Protein AF-A0A7V9BKT0-F1 (afdb_monomer)

Sequence (850 aa):
YTNSPLAPFADWQAIRGKRCLLVIHGILSSVEGMLTRLPKASLERWCTAYEGRVLGFNHHSITMSPEENARFFLSSIKAALPNDSLDIDIVCHSRGGIVARTLVERGAELLPELNCRFGKVFFVATPNQGSALGNAEHLVDMVDVFTNFLTNFPDGPVLYSVEVLLGIVKLLALTAGSHLTGVESMATNGYISTVLNAGRAPNPAAYAAAASNYTPAPGTDNAYLLWRFADTVLDRVFRDGGQPVANDLVVPSDGVWQANGHPSFPIRDPLLFTGKDGVWHSGFFARAETTQAIERHLGVPSEPLVVSPETVAVPPIRPRRLRGGGGAPVMAEKSGGDTVQREPEITFHEQVLEGETWPLEVELRESASAAALQLLFAPGAEELTLSAEISAPGFQVVGQRHVALVVNRVRRPETEKAVFTLTALHPGPQPATQEIIVTFWQDNSALGTVTHRTVVVPKDYAKDAPWGGQSKTHTLRISPRRRESPDVVVYLRKLGGRDEAYDLSIRSVVEAAEYEDQPFGTFALDGSNMATYFSQAIDPIFRAFPSGQMSDAEFDAELAKWNGRLLSDLQDLGARLWLMLPAAFRSEYLRLMNLPNPPRSICIHSEEMIFPWELVQPSGTVDGSYRRLPALGVSHILGRWKVGLEARPQPQAISAPRVAILNPRYTEDELPWSEDERTAIQKMLPGVEVITPVTRSSINQLLARADLHLVHFTGHGDWDDTVNADLSALRLEGGDSIKAIGFASSRLGAEGRPILCLNACTIGRVSQVIGRPGGFAANCLESGWSGVIAPYWPVYDPKAYEFSLQLYEKLRFGRSIGEALQEIRREHQEDPTALSYSYFGDPFARLLFA

Structure (mmCIF, N/CA/C/O backbone):
data_AF-A0A7V9BKT0-F1
#
_entry.id   AF-A0A7V9BKT0-F1
#
loop_
_atom_site.group_PDB
_atom_site.id
_atom_site.type_symbol
_atom_site.label_atom_id
_atom_site.label_alt_id
_atom_site.label_comp_id
_atom_site.label_asym_id
_atom_site.label_entity_id
_atom_site.label_seq_id
_atom_site.pdbx_PDB_ins_code
_atom_site.Cartn_x
_atom_site.Cartn_y
_atom_site.Cartn_z
_atom_site.occupancy
_atom_site.B_iso_or_equiv
_atom_site.auth_seq_id
_atom_site.auth_comp_id
_atom_site.auth_asym_id
_atom_site.auth_atom_id
_atom_site.pdbx_PDB_model_num
ATOM 1 N N . TYR A 1 1 ? 17.382 3.859 24.798 1.00 51.28 1 TYR A N 1
ATOM 2 C CA . TYR A 1 1 ? 17.936 5.075 25.435 1.00 51.28 1 TYR A CA 1
ATOM 3 C C . TYR A 1 1 ? 17.208 5.350 26.742 1.00 51.28 1 TYR A C 1
ATOM 5 O O . TYR A 1 1 ? 16.066 4.928 26.865 1.00 51.28 1 TYR A O 1
ATOM 13 N N . THR A 1 2 ? 17.840 6.018 27.712 1.00 48.34 2 THR A N 1
ATOM 14 C CA . THR A 1 2 ? 17.191 6.444 28.974 1.00 48.34 2 THR A CA 1
ATOM 15 C C . THR A 1 2 ? 16.422 7.761 28.839 1.00 48.34 2 THR A C 1
ATOM 17 O O . THR A 1 2 ? 15.459 7.975 29.564 1.00 48.34 2 THR A O 1
ATOM 20 N N . ASN A 1 3 ? 16.813 8.609 27.884 1.00 52.75 3 ASN A N 1
ATOM 21 C CA . ASN A 1 3 ? 16.136 9.847 27.496 1.00 52.75 3 ASN A CA 1
ATOM 22 C C . ASN A 1 3 ? 15.868 9.845 25.979 1.00 52.75 3 ASN A C 1
ATOM 24 O O . ASN A 1 3 ? 16.467 9.058 25.246 1.00 52.75 3 ASN A O 1
ATOM 28 N N . SER A 1 4 ? 14.986 10.732 25.506 1.00 45.81 4 SER A N 1
ATOM 29 C CA . SER A 1 4 ? 14.749 10.940 24.067 1.00 45.81 4 SER A CA 1
ATOM 30 C C . SER A 1 4 ? 15.999 11.509 23.370 1.00 45.81 4 SER A C 1
ATOM 32 O O . SER A 1 4 ? 16.628 12.402 23.940 1.00 45.81 4 SER A O 1
ATOM 34 N N . PRO A 1 5 ? 16.339 11.089 22.134 1.00 46.41 5 PRO A N 1
ATOM 35 C CA . PRO A 1 5 ? 17.482 11.620 21.377 1.00 46.41 5 PRO A CA 1
ATOM 36 C C . PRO A 1 5 ? 17.332 13.094 20.945 1.00 46.41 5 PRO A C 1
ATOM 38 O O . PRO A 1 5 ? 18.286 13.674 20.426 1.00 46.41 5 PRO A O 1
ATOM 41 N N . LEU A 1 6 ? 16.157 13.699 21.169 1.00 46.50 6 LEU A N 1
ATOM 42 C CA . LEU A 1 6 ? 15.884 15.132 20.991 1.00 46.50 6 LEU A CA 1
ATOM 43 C C . LEU A 1 6 ? 15.886 15.926 22.314 1.00 46.50 6 LEU A C 1
ATOM 45 O O . LEU A 1 6 ? 15.729 17.146 22.294 1.00 46.50 6 LEU A O 1
ATOM 49 N N . ALA A 1 7 ? 16.036 15.265 23.466 1.00 59.41 7 ALA A N 1
ATOM 50 C CA . ALA A 1 7 ? 16.138 15.934 24.760 1.00 59.41 7 ALA A CA 1
ATOM 51 C C . ALA A 1 7 ? 17.601 16.346 25.030 1.00 59.41 7 ALA A C 1
ATOM 53 O O . ALA A 1 7 ? 18.482 15.484 24.975 1.00 59.41 7 ALA A O 1
ATOM 54 N N . PRO A 1 8 ? 17.893 17.622 25.354 1.00 66.81 8 PRO A N 1
ATOM 55 C CA . PRO A 1 8 ? 19.246 18.041 25.711 1.00 66.81 8 PRO A CA 1
ATOM 56 C C . PRO A 1 8 ? 19.782 17.263 26.918 1.00 66.81 8 PRO A C 1
ATOM 58 O O . PRO A 1 8 ? 19.106 17.145 27.942 1.00 66.81 8 PRO A O 1
ATOM 61 N N . PHE A 1 9 ? 21.016 16.765 26.824 1.00 76.12 9 PHE A N 1
ATOM 62 C CA . PHE A 1 9 ? 21.679 16.137 27.963 1.00 76.12 9 PHE A CA 1
ATOM 63 C C . PHE A 1 9 ? 21.995 17.197 29.028 1.00 76.12 9 PHE A C 1
ATOM 65 O O . PHE A 1 9 ? 22.759 18.131 28.785 1.00 76.12 9 PHE A O 1
ATOM 72 N N . ALA A 1 10 ? 21.370 17.061 30.200 1.00 73.56 10 ALA A N 1
ATOM 73 C CA . ALA A 1 10 ? 21.481 18.010 31.308 1.00 73.56 10 ALA A CA 1
ATOM 74 C C . ALA A 1 10 ? 22.209 17.439 32.539 1.00 73.56 10 ALA A C 1
ATOM 76 O O . ALA A 1 10 ? 22.714 18.208 33.355 1.00 73.56 10 ALA A O 1
ATOM 77 N N . ASP A 1 11 ? 22.301 16.111 32.677 1.00 79.94 11 ASP A N 1
ATOM 78 C CA . ASP A 1 11 ? 22.891 15.450 33.851 1.00 79.94 11 ASP A CA 1
ATOM 79 C C . ASP A 1 11 ? 24.417 15.284 33.737 1.00 79.94 11 ASP A C 1
ATOM 81 O O . ASP A 1 11 ? 24.991 14.197 33.822 1.00 79.94 11 ASP A O 1
ATOM 85 N N . TRP A 1 12 ? 25.098 16.409 33.534 1.00 84.25 12 TRP A N 1
ATOM 86 C CA . TRP A 1 12 ? 26.558 16.466 33.495 1.00 84.25 12 TRP A CA 1
ATOM 87 C C . TRP A 1 12 ? 27.197 16.091 34.843 1.00 84.25 12 TRP A C 1
ATOM 89 O O . TRP A 1 12 ? 28.345 15.655 34.883 1.00 84.25 12 TRP A O 1
ATOM 99 N N . GLN A 1 13 ? 26.458 16.209 35.952 1.00 81.25 13 GLN A N 1
ATOM 100 C CA . GLN A 1 13 ? 26.954 15.847 37.281 1.00 81.25 13 GLN A CA 1
ATOM 101 C C . GLN A 1 13 ? 27.071 14.322 37.460 1.00 81.25 13 GLN A C 1
ATOM 103 O O . GLN A 1 13 ? 28.041 13.876 38.070 1.00 81.25 13 GLN A O 1
ATOM 108 N N . ALA A 1 14 ? 26.183 13.508 36.873 1.00 79.88 14 ALA A N 1
ATOM 109 C CA . ALA A 1 14 ? 26.288 12.043 36.936 1.00 79.88 14 ALA A CA 1
ATOM 110 C C . ALA A 1 14 ? 27.531 11.455 36.231 1.00 79.88 14 ALA A C 1
ATOM 112 O O . ALA A 1 14 ? 27.947 10.338 36.549 1.00 79.88 14 ALA A O 1
ATOM 113 N N . ILE A 1 15 ? 28.149 12.190 35.295 1.00 82.88 15 ILE A N 1
ATOM 114 C CA . ILE A 1 15 ? 29.366 11.753 34.581 1.00 82.88 15 ILE A CA 1
ATOM 115 C C . ILE A 1 15 ? 30.667 12.368 35.128 1.00 82.88 15 ILE A C 1
ATOM 117 O O . ILE A 1 15 ? 31.753 12.000 34.681 1.00 82.88 15 ILE A O 1
ATOM 121 N N . ARG A 1 16 ? 30.565 13.291 36.094 1.00 79.62 16 ARG A N 1
ATOM 122 C CA . ARG A 1 16 ? 31.665 14.089 36.655 1.00 79.62 16 ARG A CA 1
ATOM 123 C C . ARG A 1 16 ? 32.861 13.240 37.105 1.00 79.62 16 ARG A C 1
ATOM 125 O O . ARG A 1 16 ? 32.707 12.308 37.892 1.00 79.62 16 ARG A O 1
ATOM 132 N N . GLY A 1 17 ? 34.066 13.626 36.676 1.00 70.19 17 GLY A N 1
ATOM 133 C CA . GLY A 1 17 ? 35.327 13.066 37.178 1.00 70.19 17 GLY A CA 1
ATOM 134 C C . GLY A 1 17 ? 35.544 11.580 36.873 1.00 70.19 17 GLY A C 1
ATOM 135 O O . GLY A 1 17 ? 36.333 10.930 37.558 1.00 70.19 17 GLY A O 1
ATOM 136 N N . LYS A 1 18 ? 34.835 11.023 35.884 1.00 73.00 18 LYS A N 1
ATOM 137 C CA . LYS A 1 18 ? 34.934 9.615 35.487 1.00 73.00 18 LYS A CA 1
ATOM 138 C C . LYS A 1 18 ? 35.110 9.462 33.976 1.00 73.00 18 LYS A C 1
ATOM 140 O O . LYS A 1 18 ? 34.678 10.305 33.196 1.00 73.00 18 LYS A O 1
ATOM 145 N N . ARG A 1 19 ? 35.685 8.324 33.577 1.00 90.25 19 ARG A N 1
ATOM 146 C CA . ARG A 1 19 ? 35.824 7.902 32.177 1.00 90.25 19 ARG A CA 1
ATOM 147 C C . ARG A 1 19 ? 34.452 7.644 31.540 1.00 90.25 19 ARG A C 1
ATOM 149 O O . ARG A 1 19 ? 33.673 6.858 32.091 1.00 90.25 19 ARG A O 1
ATOM 156 N N . CYS A 1 20 ? 34.174 8.261 30.396 1.00 93.25 20 CYS A N 1
ATOM 157 C CA . CYS A 1 20 ? 32.950 8.093 29.606 1.00 93.25 20 CYS A CA 1
ATOM 158 C C . CYS A 1 20 ? 33.254 7.728 28.139 1.00 93.25 20 CYS A C 1
ATOM 160 O O . CYS A 1 20 ? 34.388 7.855 27.673 1.00 93.25 20 CYS A O 1
ATOM 162 N N . LEU A 1 21 ? 32.236 7.241 27.427 1.00 94.75 21 LEU A N 1
ATOM 163 C CA . LEU A 1 21 ? 32.287 6.912 26.001 1.00 94.75 21 LEU A CA 1
ATOM 164 C C . LEU A 1 21 ? 31.427 7.905 25.216 1.00 94.75 21 LEU A C 1
ATOM 166 O O . LEU A 1 21 ? 30.280 8.143 25.584 1.00 94.75 21 LEU A O 1
ATOM 170 N N . LEU A 1 22 ? 31.954 8.447 24.124 1.00 95.12 22 LEU A N 1
ATOM 171 C CA . LEU A 1 22 ? 31.277 9.365 23.215 1.00 95.12 22 LEU A CA 1
ATOM 172 C C . LEU A 1 22 ? 31.048 8.691 21.858 1.00 95.12 22 LEU A C 1
ATOM 174 O O . LEU A 1 22 ? 31.985 8.200 21.232 1.00 95.12 22 LEU A O 1
ATOM 178 N N . VAL A 1 23 ? 29.803 8.692 21.388 1.00 93.94 23 VAL A N 1
ATOM 179 C CA . VAL A 1 23 ? 29.398 8.132 20.094 1.00 93.94 23 VAL A CA 1
ATOM 180 C C . VAL A 1 23 ? 29.059 9.274 19.135 1.00 93.94 23 VAL A C 1
ATOM 182 O O . VAL A 1 23 ? 28.178 10.085 19.434 1.00 93.94 23 VAL A O 1
ATOM 185 N N . ILE A 1 24 ? 29.753 9.345 17.992 1.00 94.38 24 ILE A N 1
ATOM 186 C CA . ILE A 1 24 ? 29.588 10.412 16.985 1.00 94.38 24 ILE A CA 1
ATOM 187 C C . ILE A 1 24 ? 29.266 9.812 15.608 1.00 94.38 24 ILE A C 1
ATOM 189 O O . ILE A 1 24 ? 30.078 9.094 15.022 1.00 94.38 24 ILE A O 1
ATOM 193 N N . HIS A 1 25 ? 28.085 10.137 15.083 1.00 90.06 25 HIS A N 1
ATOM 194 C CA . HIS A 1 25 ? 27.565 9.625 13.810 1.00 90.06 25 HIS A CA 1
ATOM 195 C C . HIS A 1 25 ? 28.182 10.291 12.566 1.00 90.06 25 HIS A C 1
ATOM 197 O O . HIS A 1 25 ? 28.836 11.331 12.655 1.00 90.06 25 HIS A O 1
ATOM 203 N N . GLY A 1 26 ? 27.926 9.706 11.391 1.00 85.50 26 GLY A N 1
ATOM 204 C CA . GLY A 1 26 ? 28.351 10.225 10.087 1.00 85.50 26 GLY A CA 1
ATOM 205 C C . GLY A 1 26 ? 27.576 11.450 9.585 1.00 85.50 26 GLY A C 1
ATOM 206 O O . GLY A 1 26 ? 26.733 12.019 10.285 1.00 85.50 26 GLY A O 1
ATOM 207 N N . ILE A 1 27 ? 27.848 11.862 8.344 1.00 77.12 27 ILE A N 1
ATOM 208 C CA . ILE A 1 27 ? 27.031 12.880 7.667 1.00 77.12 27 ILE A CA 1
ATOM 209 C C . ILE A 1 27 ? 25.630 12.323 7.366 1.00 77.12 27 ILE A C 1
ATOM 211 O O . ILE A 1 27 ? 25.481 11.113 7.217 1.00 77.12 27 ILE A O 1
ATOM 215 N N . LEU A 1 28 ? 24.609 13.190 7.312 1.00 66.88 28 LEU A N 1
ATOM 216 C CA . LEU A 1 28 ? 23.218 12.820 6.975 1.00 66.88 28 LEU A CA 1
ATOM 217 C C . LEU A 1 28 ? 22.601 11.740 7.897 1.00 66.88 28 LEU A C 1
ATOM 219 O O . LEU A 1 28 ? 21.644 11.071 7.528 1.00 66.88 28 LEU A O 1
ATOM 223 N N . SER A 1 29 ? 23.146 11.593 9.107 1.00 74.06 29 SER A N 1
ATOM 224 C CA . SER A 1 29 ? 22.887 10.487 10.035 1.00 74.06 29 SER A CA 1
ATOM 225 C C . SER A 1 29 ? 22.489 10.989 11.432 1.00 74.06 29 SER A C 1
ATOM 227 O O . SER A 1 29 ? 22.451 12.196 11.683 1.00 74.06 29 SER A O 1
ATOM 229 N N . SER A 1 30 ? 22.239 10.063 12.359 1.00 78.94 30 SER A N 1
ATOM 230 C CA . SER A 1 30 ? 22.043 10.320 13.791 1.00 78.94 30 SER A CA 1
ATOM 231 C C . SER A 1 30 ? 22.728 9.236 14.630 1.00 78.94 30 SER A C 1
ATOM 233 O O . SER A 1 30 ? 23.043 8.153 14.131 1.00 78.94 30 SER A O 1
ATOM 235 N N . VAL A 1 31 ? 22.940 9.489 15.927 1.00 79.12 31 VAL A N 1
ATOM 236 C CA . VAL A 1 31 ? 23.443 8.451 16.848 1.00 79.12 31 VAL A CA 1
ATOM 237 C C . VAL A 1 31 ? 22.473 7.270 16.934 1.00 79.12 31 VAL A C 1
ATOM 239 O O . VAL A 1 31 ? 22.909 6.135 17.087 1.00 79.12 31 VAL A O 1
ATOM 242 N N . GLU A 1 32 ? 21.170 7.508 16.779 1.00 73.12 32 GLU A N 1
ATOM 243 C CA . GLU A 1 32 ? 20.177 6.434 16.768 1.00 73.12 32 GLU A CA 1
ATOM 244 C C . GLU A 1 32 ? 20.337 5.531 15.538 1.00 73.12 32 GLU A C 1
ATOM 246 O O . GLU A 1 32 ? 20.462 4.316 15.692 1.00 73.12 32 GLU A O 1
ATOM 251 N N . GLY A 1 33 ? 20.458 6.106 14.336 1.00 67.12 33 GLY A N 1
ATOM 252 C CA . GLY A 1 33 ? 20.724 5.345 13.108 1.00 67.12 33 GLY A CA 1
ATOM 253 C C . GLY A 1 33 ? 22.046 4.567 13.156 1.00 67.12 33 GLY A C 1
ATOM 254 O O . GLY A 1 33 ? 22.083 3.390 12.801 1.00 67.12 33 GLY A O 1
ATOM 255 N N . MET A 1 34 ? 23.109 5.186 13.683 1.00 77.94 34 MET A N 1
ATOM 256 C CA . MET A 1 34 ? 24.416 4.546 13.890 1.00 77.94 34 MET A CA 1
ATOM 257 C C . MET A 1 34 ? 24.347 3.356 14.864 1.00 77.94 34 MET A C 1
ATOM 259 O O . MET A 1 34 ? 24.943 2.312 14.603 1.00 77.94 34 MET A O 1
ATOM 263 N N . LEU A 1 35 ? 23.627 3.494 15.984 1.00 73.69 35 LEU A N 1
ATOM 264 C CA . LEU A 1 35 ? 23.545 2.456 17.017 1.00 73.69 35 LEU A CA 1
ATOM 265 C C . LEU A 1 35 ? 22.531 1.346 16.697 1.00 73.69 35 LEU A C 1
ATOM 267 O O . LEU A 1 35 ? 22.685 0.242 17.210 1.00 73.69 35 LEU A O 1
ATOM 271 N N . THR A 1 36 ? 21.535 1.587 15.838 1.00 65.62 36 THR A N 1
ATOM 272 C CA . THR A 1 36 ? 20.512 0.578 15.474 1.00 65.62 36 THR A CA 1
ATOM 273 C C . THR A 1 36 ? 21.118 -0.654 14.783 1.00 65.62 36 THR A C 1
ATOM 275 O O . THR A 1 36 ? 20.556 -1.742 14.862 1.00 65.62 36 THR A O 1
ATOM 278 N N . ARG A 1 37 ? 22.287 -0.507 14.139 1.00 66.00 37 ARG A N 1
ATOM 279 C CA . ARG A 1 37 ? 23.022 -1.602 13.477 1.00 66.00 37 ARG A CA 1
ATOM 280 C C . ARG A 1 37 ? 23.980 -2.372 14.401 1.00 66.00 37 ARG A C 1
ATOM 282 O O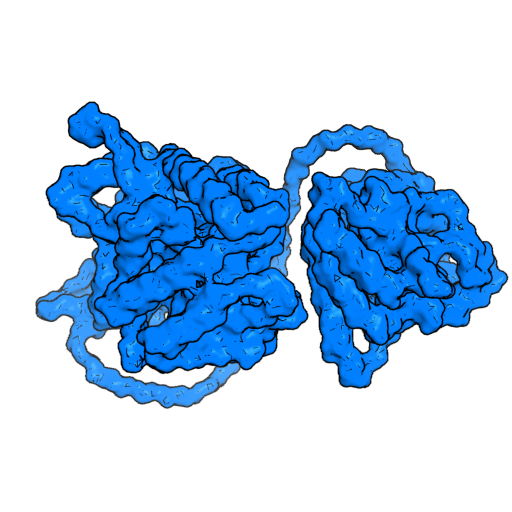 . ARG A 1 37 ? 24.510 -3.393 13.976 1.00 66.00 37 ARG A O 1
ATOM 289 N N . LEU A 1 38 ? 24.210 -1.922 15.640 1.00 74.69 38 LEU A N 1
ATOM 290 C CA . LEU A 1 38 ? 25.048 -2.641 16.610 1.00 74.69 38 LEU A CA 1
ATOM 291 C C . LEU A 1 38 ? 24.255 -3.752 17.320 1.00 74.69 38 LEU A C 1
ATOM 293 O O . LEU A 1 38 ? 23.134 -3.506 17.770 1.00 74.69 38 LEU A O 1
ATOM 297 N N . PRO A 1 39 ? 24.839 -4.946 17.541 1.00 79.56 39 PRO A N 1
ATOM 298 C CA . PRO A 1 39 ? 24.204 -5.973 18.359 1.00 79.56 39 PRO A CA 1
ATOM 299 C C . PRO A 1 39 ? 23.932 -5.458 19.780 1.00 79.56 39 PRO A C 1
ATOM 301 O O . PRO A 1 39 ? 24.843 -4.984 20.462 1.00 79.56 39 PRO A O 1
ATOM 304 N N . LYS A 1 40 ? 22.684 -5.590 20.250 1.00 77.38 40 LYS A N 1
ATOM 305 C CA . LYS A 1 40 ? 22.212 -5.065 21.549 1.00 77.38 40 LYS A CA 1
ATOM 306 C C . LYS A 1 40 ? 23.124 -5.445 22.722 1.00 77.38 40 LYS A C 1
ATOM 308 O O . LYS A 1 40 ? 23.492 -4.579 23.510 1.00 77.38 40 LYS A O 1
ATOM 313 N N . ALA A 1 41 ? 23.553 -6.708 22.777 1.00 80.50 41 ALA A N 1
ATOM 314 C CA . ALA A 1 41 ? 24.457 -7.224 23.805 1.00 80.50 41 ALA A CA 1
ATOM 315 C C . ALA A 1 41 ? 25.815 -6.493 23.847 1.00 80.50 41 ALA A C 1
ATOM 317 O O . ALA A 1 41 ? 26.427 -6.383 24.904 1.00 80.50 41 ALA A O 1
ATOM 318 N N . SER A 1 42 ? 26.292 -5.972 22.715 1.00 83.62 42 SER A N 1
ATOM 319 C CA . SER A 1 42 ? 27.535 -5.199 22.630 1.00 83.62 42 SER A CA 1
ATOM 320 C C . SER A 1 42 ? 27.352 -3.795 23.197 1.00 83.62 42 SER A C 1
ATOM 322 O O . SER A 1 42 ? 28.155 -3.359 24.017 1.00 83.62 42 SER A O 1
ATOM 324 N N . LEU A 1 43 ? 26.248 -3.120 22.857 1.00 84.31 43 LEU A N 1
ATOM 325 C CA . LEU A 1 43 ? 25.899 -1.835 23.469 1.00 84.31 43 LEU A CA 1
ATOM 326 C C . LEU A 1 43 ? 25.660 -1.979 24.983 1.00 84.31 43 LEU A C 1
ATOM 328 O O . LEU A 1 43 ? 26.082 -1.119 25.752 1.00 84.31 43 LEU A O 1
ATOM 332 N N . GLU A 1 44 ? 25.065 -3.089 25.427 1.00 85.62 44 GLU A N 1
ATOM 333 C CA . GLU A 1 44 ? 24.935 -3.433 26.848 1.00 85.62 44 GLU A CA 1
ATOM 334 C C . GLU A 1 44 ? 26.311 -3.609 27.514 1.00 85.62 44 GLU A C 1
ATOM 336 O O . GLU A 1 44 ? 26.556 -2.974 28.539 1.00 85.62 44 GLU A O 1
ATOM 341 N N . ARG A 1 45 ? 27.257 -4.351 26.908 1.00 87.88 45 ARG A N 1
ATOM 342 C CA . ARG A 1 45 ? 28.645 -4.456 27.410 1.00 87.88 45 ARG A CA 1
ATOM 343 C C . ARG A 1 45 ? 29.360 -3.103 27.465 1.00 87.88 45 ARG A C 1
ATOM 345 O O . ARG A 1 45 ? 30.071 -2.843 28.436 1.00 87.88 45 ARG A O 1
ATOM 352 N N . TRP A 1 46 ? 29.161 -2.224 26.480 1.00 90.62 46 TRP A N 1
ATOM 353 C CA . TRP A 1 46 ? 29.728 -0.868 26.492 1.00 90.62 46 TRP A CA 1
ATOM 354 C C . TRP A 1 46 ? 29.121 -0.041 27.633 1.00 90.62 46 TRP A C 1
ATOM 356 O O . TRP A 1 46 ? 29.852 0.566 28.414 1.00 90.62 46 TRP A O 1
ATOM 366 N N . CYS A 1 47 ? 27.797 -0.077 27.807 1.00 88.31 47 CYS A N 1
ATOM 367 C CA . CYS A 1 47 ? 27.135 0.549 28.947 1.00 88.31 47 CYS A CA 1
ATOM 368 C C . CYS A 1 47 ? 27.649 -0.003 30.286 1.00 88.31 47 CYS A C 1
ATOM 370 O O . CYS A 1 47 ? 27.923 0.789 31.182 1.00 88.31 47 CYS A O 1
ATOM 372 N N . THR A 1 48 ? 27.859 -1.313 30.439 1.00 88.88 48 THR A N 1
ATOM 373 C CA . THR A 1 48 ? 28.444 -1.890 31.662 1.00 88.88 48 THR A CA 1
ATOM 374 C C . THR A 1 48 ? 29.880 -1.411 31.895 1.00 88.88 48 THR A C 1
ATOM 376 O O . THR A 1 48 ? 30.192 -0.951 32.992 1.00 88.88 48 THR A O 1
ATOM 379 N N . ALA A 1 49 ? 30.745 -1.452 30.877 1.00 89.69 49 ALA A N 1
ATOM 380 C CA . ALA A 1 49 ? 32.161 -1.089 30.996 1.00 89.69 49 ALA A CA 1
ATOM 381 C C . ALA A 1 49 ? 32.407 0.399 31.316 1.00 89.69 49 ALA A C 1
ATOM 383 O O . ALA A 1 49 ? 33.430 0.737 31.911 1.00 89.69 49 ALA A O 1
ATOM 384 N N . TYR A 1 50 ? 31.465 1.279 30.963 1.00 91.44 50 TYR A N 1
ATOM 385 C CA . TYR A 1 50 ? 31.489 2.706 31.303 1.00 91.44 50 TYR A CA 1
ATOM 386 C C . TYR A 1 50 ? 30.485 3.077 32.423 1.00 91.44 50 TYR A C 1
ATOM 388 O O . TYR A 1 50 ? 30.215 4.259 32.629 1.00 91.44 50 TYR A O 1
ATOM 396 N N . GLU A 1 51 ? 29.925 2.100 33.154 1.00 88.69 51 GLU A N 1
ATOM 397 C CA . GLU A 1 51 ? 28.890 2.270 34.203 1.00 88.69 51 GLU A CA 1
ATOM 398 C C . GLU A 1 51 ? 27.740 3.226 33.784 1.00 88.69 51 GLU A C 1
ATOM 400 O O . GLU A 1 51 ? 27.366 4.150 34.507 1.00 88.69 51 GLU A O 1
ATOM 405 N N . GLY A 1 52 ? 27.214 3.060 32.572 1.00 84.06 52 GLY A N 1
ATOM 406 C CA . GLY A 1 52 ? 26.135 3.868 31.997 1.00 84.06 52 GLY A CA 1
ATOM 407 C C . GLY A 1 52 ? 26.569 5.201 31.375 1.00 84.06 52 GLY A C 1
ATOM 408 O O . GLY A 1 52 ? 25.747 5.856 30.737 1.00 84.06 52 GLY A O 1
ATOM 409 N N . ARG A 1 53 ? 27.842 5.604 31.488 1.00 90.12 53 ARG A N 1
ATOM 410 C CA . ARG A 1 53 ? 28.362 6.881 30.958 1.00 90.12 53 ARG A CA 1
ATOM 411 C C . ARG A 1 53 ? 28.674 6.814 29.459 1.00 90.12 53 ARG A C 1
ATOM 413 O O . ARG A 1 53 ? 29.818 7.005 29.044 1.00 90.12 53 ARG A O 1
ATOM 420 N N . VAL A 1 54 ? 27.651 6.537 28.656 1.00 89.25 54 VAL A N 1
ATOM 421 C CA . VAL A 1 54 ? 27.714 6.548 27.187 1.00 89.25 54 VAL A CA 1
ATOM 422 C C . VAL A 1 54 ? 26.908 7.740 26.667 1.00 89.25 54 VAL A C 1
ATOM 424 O O . VAL A 1 54 ? 25.699 7.823 26.874 1.00 89.25 54 VAL A O 1
ATOM 427 N N . LEU A 1 55 ? 27.590 8.676 26.011 1.00 88.81 55 LEU A N 1
ATOM 428 C CA . LEU A 1 55 ? 27.047 9.917 25.466 1.00 88.81 55 LEU A CA 1
ATOM 429 C C . LEU A 1 55 ? 26.881 9.793 23.949 1.00 88.81 55 LEU A C 1
ATOM 431 O O . LEU A 1 55 ? 27.811 9.395 23.253 1.00 88.81 55 LEU A O 1
ATOM 435 N N . GLY A 1 56 ? 25.722 10.185 23.425 1.00 89.38 56 GLY A N 1
ATOM 436 C CA . GLY A 1 56 ? 25.501 10.330 21.986 1.00 89.38 56 GLY A CA 1
ATOM 437 C C . GLY A 1 56 ? 25.577 11.794 21.566 1.00 89.38 56 GLY A C 1
ATOM 438 O O . GLY A 1 56 ? 24.817 12.608 22.089 1.00 89.38 56 GLY A O 1
ATOM 439 N N . PHE A 1 57 ? 26.444 12.136 20.610 1.00 91.12 57 PHE A N 1
ATOM 440 C CA . PHE A 1 57 ? 26.502 13.481 20.036 1.00 91.12 57 PHE A CA 1
ATOM 441 C C . PHE A 1 57 ? 25.797 13.537 18.674 1.00 91.12 57 PHE A C 1
ATOM 443 O O . PHE A 1 57 ? 26.405 13.308 17.628 1.00 91.12 57 PHE A O 1
ATOM 450 N N . ASN A 1 58 ? 24.499 13.862 18.704 1.00 85.75 58 ASN A N 1
ATOM 451 C CA . ASN A 1 58 ? 23.764 14.319 17.523 1.00 85.75 58 ASN A CA 1
ATOM 452 C C . ASN A 1 58 ? 24.273 15.724 17.153 1.00 85.75 58 ASN A C 1
ATOM 454 O O . ASN A 1 58 ? 24.083 16.666 17.922 1.00 85.75 58 ASN A O 1
ATOM 458 N N . HIS A 1 59 ? 24.953 15.853 16.013 1.00 85.88 59 HIS A N 1
ATOM 459 C CA . HIS A 1 59 ? 25.708 17.049 15.629 1.00 85.88 59 HIS A CA 1
ATOM 460 C C . HIS A 1 59 ? 25.234 17.622 14.281 1.00 85.88 59 HIS A C 1
ATOM 462 O O . HIS A 1 59 ? 24.702 16.901 13.432 1.00 85.88 59 HIS A O 1
ATOM 468 N N . HIS A 1 60 ? 25.441 18.923 14.050 1.00 80.69 60 HIS A N 1
ATOM 469 C CA . HIS A 1 60 ? 25.050 19.581 12.799 1.00 80.69 60 HIS A CA 1
ATOM 470 C C . HIS A 1 60 ? 26.025 19.200 11.679 1.00 80.69 60 HIS A C 1
ATOM 472 O O . HIS A 1 60 ? 27.040 19.859 11.449 1.00 80.69 60 HIS A O 1
ATOM 478 N N . SER A 1 61 ? 25.717 18.096 10.996 1.00 80.69 61 SER A N 1
ATOM 479 C CA . SER A 1 61 ? 26.619 17.461 10.032 1.00 80.69 61 SER A CA 1
ATOM 480 C C . SER A 1 61 ? 26.674 18.138 8.655 1.00 80.69 61 SER A C 1
ATOM 482 O O . SER A 1 61 ? 27.684 18.027 7.969 1.00 80.69 61 SER A O 1
ATOM 484 N N . ILE A 1 62 ? 25.626 18.877 8.274 1.00 75.06 62 ILE A N 1
ATOM 485 C CA . ILE A 1 62 ? 25.529 19.603 6.993 1.00 75.06 62 ILE A CA 1
ATOM 486 C C . ILE A 1 62 ? 26.034 21.049 7.112 1.00 75.06 62 ILE A C 1
ATOM 488 O O . ILE A 1 62 ? 26.814 21.517 6.288 1.00 75.06 62 ILE A O 1
ATOM 492 N N . THR A 1 63 ? 25.541 21.773 8.120 1.00 74.06 63 THR A N 1
ATOM 493 C CA . THR A 1 63 ? 25.543 23.248 8.155 1.00 74.06 63 THR A CA 1
ATOM 494 C C . THR A 1 63 ? 26.567 23.862 9.106 1.00 74.06 63 THR A C 1
ATOM 496 O O . THR A 1 63 ? 26.632 25.081 9.199 1.00 74.06 63 THR A O 1
ATOM 499 N N . MET A 1 64 ? 27.321 23.048 9.849 1.00 82.56 64 MET A N 1
ATOM 500 C CA . MET A 1 64 ? 28.363 23.514 10.766 1.00 82.56 64 MET A CA 1
ATOM 501 C C . MET A 1 64 ? 29.676 22.784 10.502 1.00 82.56 64 MET A C 1
ATOM 503 O O . MET A 1 64 ? 29.717 21.557 10.336 1.00 82.56 64 MET A O 1
ATOM 507 N N . SER A 1 65 ? 30.769 23.535 10.540 1.00 90.25 65 SER A N 1
ATOM 508 C CA . SER A 1 65 ? 32.129 23.009 10.475 1.00 90.25 65 SER A CA 1
ATOM 509 C C . SER A 1 65 ? 32.434 22.052 11.644 1.00 90.25 65 SER A C 1
ATOM 511 O O . SER A 1 65 ? 31.737 22.044 12.670 1.00 90.25 65 SER A O 1
ATOM 513 N N . PRO A 1 66 ? 33.493 21.230 11.541 1.00 93.25 66 PRO A N 1
ATOM 514 C CA . PRO A 1 66 ? 33.977 20.432 12.661 1.00 93.25 66 PRO A CA 1
ATOM 515 C C . PRO A 1 66 ? 34.367 21.288 13.875 1.00 93.25 66 PRO A C 1
ATOM 517 O O . PRO A 1 66 ? 34.124 20.866 15.004 1.00 93.25 66 PRO A O 1
ATOM 520 N N . GLU A 1 67 ? 34.894 22.502 13.666 1.00 94.38 67 GLU A N 1
ATOM 521 C CA . GLU A 1 67 ? 35.292 23.410 14.754 1.00 94.38 67 GLU A CA 1
ATOM 522 C C . GLU A 1 67 ? 34.103 23.981 15.519 1.00 94.38 67 GLU A C 1
ATOM 524 O O . GLU A 1 67 ? 34.164 24.067 16.742 1.00 94.38 67 GLU A O 1
ATOM 529 N N . GLU A 1 68 ? 33.006 24.324 14.843 1.00 92.62 68 GLU A N 1
ATOM 530 C CA . GLU A 1 68 ? 31.774 24.776 15.502 1.00 92.62 68 GLU A CA 1
ATOM 531 C C . GLU A 1 68 ? 31.139 23.650 16.325 1.00 92.62 68 GLU A C 1
ATOM 533 O O . GLU A 1 68 ? 30.810 23.853 17.494 1.00 92.62 68 GLU A O 1
ATOM 538 N N . ASN A 1 69 ? 31.044 22.442 15.755 1.00 94.69 69 ASN A N 1
ATOM 539 C CA . ASN A 1 69 ? 30.533 21.265 16.462 1.00 94.69 69 ASN A CA 1
ATOM 540 C C . ASN A 1 69 ? 31.413 20.912 17.682 1.00 94.69 69 ASN A C 1
ATOM 542 O O . ASN A 1 69 ? 30.894 20.676 18.775 1.00 94.69 69 ASN A O 1
ATOM 546 N N . ALA A 1 70 ? 32.743 20.929 17.533 1.00 95.06 70 ALA A N 1
ATOM 547 C CA . ALA A 1 70 ? 33.676 20.684 18.632 1.00 95.06 70 ALA A CA 1
ATOM 548 C C . ALA A 1 70 ? 33.602 21.782 19.710 1.00 95.06 70 ALA A C 1
ATOM 550 O O . ALA A 1 70 ? 33.487 21.480 20.898 1.00 95.06 70 ALA A O 1
ATOM 551 N N . ARG A 1 71 ? 33.591 23.062 19.311 1.00 94.38 71 ARG A N 1
ATOM 552 C CA . ARG A 1 71 ? 33.455 24.221 20.209 1.00 94.38 71 ARG A CA 1
ATOM 553 C C . ARG A 1 71 ? 32.150 24.175 20.998 1.00 94.38 71 ARG A C 1
ATOM 555 O O . ARG A 1 71 ? 32.180 24.458 22.194 1.00 94.38 71 ARG A O 1
ATOM 562 N N . PHE A 1 72 ? 31.036 23.798 20.370 1.00 92.69 72 PHE A N 1
ATOM 563 C CA . PHE A 1 72 ? 29.747 23.616 21.039 1.00 92.69 72 PHE A CA 1
ATOM 564 C C . PHE A 1 72 ? 29.819 22.534 22.128 1.00 92.69 72 PHE A C 1
ATOM 566 O O . PHE A 1 72 ? 29.442 22.785 23.275 1.00 92.69 72 PHE A O 1
ATOM 573 N N . PHE A 1 73 ? 30.362 21.358 21.798 1.00 92.94 73 PHE A N 1
ATOM 574 C CA . PHE A 1 73 ? 30.473 20.234 22.733 1.00 92.94 73 PHE A CA 1
ATOM 575 C C . PHE A 1 73 ? 31.390 20.557 23.928 1.00 92.94 73 PHE A C 1
ATOM 577 O O . PHE A 1 73 ? 30.992 20.402 25.083 1.00 92.94 73 PHE A O 1
ATOM 584 N N . LEU A 1 74 ? 32.586 21.094 23.663 1.00 93.38 74 LEU A N 1
ATOM 585 C CA . LEU A 1 74 ? 33.560 21.463 24.697 1.00 93.38 74 LEU A CA 1
ATOM 586 C C . LEU A 1 74 ? 33.060 22.608 25.589 1.00 93.38 74 LEU A C 1
ATOM 588 O O . LEU A 1 74 ? 33.194 22.541 26.809 1.00 93.38 74 LEU A O 1
ATOM 592 N N . SER A 1 75 ? 32.425 23.630 25.004 1.00 91.62 75 SER A N 1
ATOM 593 C CA . SER A 1 75 ? 31.834 24.731 25.782 1.00 91.62 75 SER A CA 1
ATOM 594 C C . SER A 1 75 ? 30.675 24.253 26.657 1.00 91.62 75 SER A C 1
ATOM 596 O O . SER A 1 75 ? 30.513 24.759 27.764 1.00 91.62 75 SER A O 1
ATOM 598 N N . SER A 1 76 ? 29.903 23.256 26.208 1.00 90.12 76 SER A N 1
ATOM 599 C CA . SER A 1 76 ? 28.825 22.658 27.009 1.00 90.12 76 SER A CA 1
ATOM 600 C C . SER A 1 76 ? 29.370 21.947 28.251 1.00 90.12 76 SER A C 1
ATOM 602 O O . SER A 1 76 ? 28.879 22.182 29.355 1.00 90.12 76 SER A O 1
ATOM 604 N N . ILE A 1 77 ? 30.440 21.156 28.100 1.00 89.31 77 ILE A N 1
ATOM 605 C CA . ILE A 1 77 ? 31.114 20.499 29.232 1.00 89.31 77 ILE A CA 1
ATOM 606 C C . ILE A 1 77 ? 31.724 21.537 30.181 1.00 89.31 77 ILE A C 1
ATOM 608 O O . ILE A 1 77 ? 31.520 21.454 31.392 1.00 89.31 77 ILE A O 1
ATOM 612 N N . LYS A 1 78 ? 32.423 22.553 29.662 1.00 90.06 78 LYS A N 1
ATOM 613 C CA . LYS A 1 78 ? 33.031 23.612 30.483 1.00 90.06 78 LYS A CA 1
ATOM 614 C C . LYS A 1 78 ? 31.996 24.470 31.219 1.00 90.06 78 LYS A C 1
ATOM 616 O O . LYS A 1 78 ? 32.250 24.877 32.347 1.00 90.06 78 LYS A O 1
ATOM 621 N N . ALA A 1 79 ? 30.827 24.718 30.628 1.00 89.50 79 ALA A N 1
ATOM 622 C CA . ALA A 1 79 ? 29.741 25.442 31.288 1.00 89.50 79 ALA A CA 1
ATOM 623 C C . ALA A 1 79 ? 29.080 24.623 32.413 1.00 89.50 79 ALA A C 1
ATOM 625 O O . ALA A 1 79 ? 28.718 25.186 33.445 1.00 89.50 79 ALA A O 1
ATOM 626 N N . ALA A 1 80 ? 28.933 23.306 32.236 1.00 87.69 80 ALA A N 1
ATOM 627 C CA . ALA A 1 80 ? 28.255 22.436 33.201 1.00 87.69 80 ALA A CA 1
ATOM 628 C C . ALA A 1 80 ? 29.173 21.860 34.302 1.00 87.69 80 ALA A C 1
ATOM 630 O O . ALA A 1 80 ? 28.697 21.517 35.387 1.00 87.69 80 ALA A O 1
ATOM 631 N N . LEU A 1 81 ? 30.479 21.757 34.031 1.00 88.06 81 LEU A N 1
ATOM 632 C CA . LEU A 1 81 ? 31.513 21.189 34.906 1.00 88.06 81 LEU A CA 1
ATOM 633 C C . LEU A 1 81 ? 32.760 22.103 35.000 1.00 88.06 81 LEU A C 1
ATOM 635 O O . LEU A 1 81 ? 33.876 21.641 34.771 1.00 88.06 81 LEU A O 1
ATOM 639 N N . PRO A 1 82 ? 32.631 23.402 35.338 1.00 87.06 82 PRO A N 1
ATOM 640 C CA . PRO A 1 82 ? 33.692 24.403 35.138 1.00 87.06 82 PRO A CA 1
ATOM 641 C C . PRO A 1 82 ? 35.028 24.124 35.845 1.00 87.06 82 PRO A C 1
ATOM 643 O O . PRO A 1 82 ? 36.062 24.626 35.390 1.00 87.06 82 PRO A O 1
ATOM 646 N N . ASN A 1 83 ? 34.997 23.327 36.919 1.00 85.94 83 ASN A N 1
ATOM 647 C CA . ASN A 1 83 ? 36.131 22.981 37.780 1.00 85.94 83 ASN A CA 1
ATOM 648 C C . ASN A 1 83 ? 36.552 21.500 37.684 1.00 85.94 83 ASN A C 1
ATOM 650 O O . ASN A 1 83 ? 37.459 21.083 38.400 1.00 85.94 83 ASN A O 1
ATOM 654 N N . ASP A 1 84 ? 35.886 20.693 36.853 1.00 86.12 84 ASP A N 1
ATOM 655 C CA . ASP A 1 84 ? 36.048 19.238 36.814 1.00 86.12 84 ASP A CA 1
ATOM 656 C C . ASP A 1 84 ? 36.416 18.767 35.406 1.00 86.12 84 ASP A C 1
ATOM 658 O O . ASP A 1 84 ? 35.885 19.274 34.419 1.00 86.12 84 ASP A O 1
ATOM 662 N N . SER A 1 85 ? 37.309 17.779 35.319 1.00 85.75 85 SER A N 1
ATOM 663 C CA . SER A 1 85 ? 37.731 17.183 34.048 1.00 85.75 85 SER A CA 1
ATOM 664 C C . SER A 1 85 ? 36.944 15.909 33.727 1.00 85.75 85 SER A C 1
ATOM 666 O O . SER A 1 85 ? 36.586 15.152 34.635 1.00 85.75 85 SER A O 1
ATOM 668 N N . LEU A 1 86 ? 36.717 15.648 32.438 1.00 89.06 86 LEU A N 1
ATOM 669 C CA . LEU A 1 86 ? 36.214 14.369 31.925 1.00 89.06 86 LEU A CA 1
ATOM 670 C C . LEU A 1 86 ? 37.301 13.640 31.121 1.00 89.06 86 LEU A C 1
ATOM 672 O O . LEU A 1 86 ? 37.911 14.238 30.236 1.00 89.06 86 LEU A O 1
ATOM 676 N N . ASP A 1 87 ? 37.500 12.346 31.388 1.00 92.00 87 ASP A N 1
ATOM 677 C CA . ASP A 1 87 ? 38.238 11.440 30.495 1.00 92.00 87 ASP A CA 1
ATOM 678 C C . ASP A 1 87 ? 37.239 10.836 29.487 1.00 92.00 87 ASP A C 1
ATOM 680 O O . ASP A 1 87 ? 36.271 10.185 29.883 1.00 92.00 87 ASP A O 1
ATOM 684 N N . ILE A 1 88 ? 37.461 11.036 28.190 1.00 95.00 88 ILE A N 1
ATOM 685 C CA . ILE A 1 88 ? 36.521 10.686 27.117 1.00 95.00 88 ILE A CA 1
ATOM 686 C C . ILE A 1 88 ? 37.197 9.742 26.116 1.00 95.00 88 ILE A C 1
ATOM 688 O O . ILE A 1 88 ? 38.223 10.083 25.527 1.00 95.00 88 ILE A O 1
ATOM 692 N N . ASP A 1 89 ? 36.602 8.578 25.871 1.00 97.38 89 ASP A N 1
ATOM 693 C CA . ASP A 1 89 ? 36.904 7.768 24.685 1.00 97.38 89 ASP A CA 1
ATOM 694 C C . ASP A 1 89 ? 35.851 8.010 23.602 1.00 97.38 89 ASP A C 1
ATOM 696 O O . ASP A 1 89 ? 34.710 8.340 23.917 1.00 97.38 89 ASP A O 1
ATOM 700 N N . ILE A 1 90 ? 36.202 7.825 22.329 1.00 97.50 90 ILE A N 1
ATOM 701 C CA . ILE A 1 90 ? 35.316 8.105 21.194 1.00 97.50 90 ILE A CA 1
ATOM 702 C C . ILE A 1 90 ? 35.189 6.880 20.279 1.00 97.50 90 ILE A C 1
ATOM 704 O O . ILE A 1 90 ? 36.190 6.307 19.853 1.00 97.50 90 ILE A O 1
ATOM 708 N N . VAL A 1 91 ? 33.958 6.527 19.908 1.00 96.88 91 VAL A N 1
ATOM 709 C CA . VAL A 1 91 ? 33.653 5.679 18.744 1.00 96.88 91 VAL A CA 1
ATOM 710 C C . VAL A 1 91 ? 32.920 6.544 17.729 1.00 96.88 91 VAL A C 1
ATOM 712 O O . VAL A 1 91 ? 31.909 7.172 18.046 1.00 96.88 91 VAL A O 1
ATOM 715 N N . CYS A 1 92 ? 33.438 6.612 16.507 1.00 95.44 92 CYS A N 1
ATOM 716 C CA . CYS A 1 92 ? 32.942 7.544 15.502 1.00 95.44 92 CYS A CA 1
ATOM 717 C C . CYS A 1 92 ? 32.828 6.907 14.117 1.00 95.44 92 CYS A C 1
ATOM 719 O O . CYS A 1 92 ? 33.605 6.022 13.761 1.00 95.44 92 CYS A O 1
ATOM 721 N N . HIS A 1 93 ? 31.842 7.362 13.342 1.00 93.25 93 HIS A N 1
ATOM 722 C CA . HIS A 1 93 ? 31.587 6.901 11.977 1.00 93.25 93 HIS A CA 1
ATOM 723 C C . HIS A 1 93 ? 31.750 8.036 10.971 1.00 93.25 93 HIS A C 1
ATOM 725 O O . HIS A 1 93 ? 31.254 9.138 11.213 1.00 93.25 93 HIS A O 1
ATOM 731 N N . SER A 1 94 ? 32.385 7.764 9.826 1.00 91.69 94 SER A N 1
ATOM 732 C CA . SER A 1 94 ? 32.405 8.677 8.675 1.00 91.69 94 SER A CA 1
ATOM 733 C C . SER A 1 94 ? 32.839 10.098 9.090 1.00 91.69 94 SER A C 1
ATOM 735 O O . SER A 1 94 ? 33.827 10.249 9.820 1.00 91.69 94 SER A O 1
ATOM 737 N N . ARG A 1 95 ? 32.095 11.142 8.694 1.00 91.19 95 ARG A N 1
ATOM 738 C CA . ARG A 1 95 ? 32.294 12.548 9.106 1.00 91.19 95 ARG A CA 1
ATOM 739 C C . ARG A 1 95 ? 32.464 12.745 10.620 1.00 91.19 95 ARG A C 1
ATOM 741 O O . ARG A 1 95 ? 33.223 13.622 11.032 1.00 91.19 95 ARG A O 1
ATOM 748 N N . GLY A 1 96 ? 31.805 11.939 11.454 1.00 93.44 96 GLY A N 1
ATOM 749 C CA . GLY A 1 96 ? 31.914 12.016 12.912 1.00 93.44 96 GLY A CA 1
ATOM 750 C C . GLY A 1 96 ? 33.352 11.879 13.415 1.00 93.44 96 GLY A C 1
ATOM 751 O O . GLY A 1 96 ? 33.704 12.470 14.433 1.00 93.44 96 GLY A O 1
ATOM 752 N N . GLY A 1 97 ? 34.218 11.185 12.668 1.00 94.81 97 GLY A N 1
ATOM 753 C CA . GLY A 1 97 ? 35.645 11.101 12.971 1.00 94.81 97 GLY A CA 1
ATOM 754 C C . GLY A 1 97 ? 36.443 12.377 12.671 1.00 94.81 97 GLY A C 1
ATOM 755 O O . GLY A 1 97 ? 37.430 12.639 13.351 1.00 94.81 97 GLY A O 1
ATOM 756 N N . ILE A 1 98 ? 35.988 13.240 11.755 1.00 95.62 98 ILE A N 1
ATOM 757 C CA . ILE A 1 98 ? 36.568 14.585 11.567 1.00 95.62 98 ILE A CA 1
ATOM 758 C C . ILE A 1 98 ? 36.250 15.453 12.792 1.00 95.62 98 ILE A C 1
ATOM 760 O O . ILE A 1 98 ? 37.118 16.158 13.308 1.00 95.62 98 ILE A O 1
ATOM 764 N N . VAL A 1 99 ? 35.015 15.365 13.303 1.00 96.31 99 VAL A N 1
ATOM 765 C CA . VAL A 1 99 ? 34.606 16.042 14.546 1.00 96.31 99 VAL A CA 1
ATOM 766 C C . VAL A 1 99 ? 35.384 15.481 15.741 1.00 96.31 99 VAL A C 1
ATOM 768 O O . VAL A 1 99 ? 35.871 16.260 16.557 1.00 96.31 99 VAL A O 1
ATOM 771 N N . ALA A 1 100 ? 35.598 14.161 15.805 1.00 96.69 100 ALA A N 1
ATOM 772 C CA . ALA A 1 100 ? 36.461 13.529 16.804 1.00 96.69 100 ALA A CA 1
ATOM 773 C C . ALA A 1 100 ? 37.904 14.057 16.733 1.00 96.69 100 ALA A C 1
ATOM 775 O O . ALA A 1 100 ? 38.426 14.519 17.743 1.00 96.69 100 ALA A O 1
ATOM 776 N N . ARG A 1 101 ? 38.538 14.087 15.553 1.00 95.31 101 ARG A N 1
ATOM 777 C CA . ARG A 1 101 ? 39.881 14.673 15.397 1.00 95.31 101 ARG A CA 1
ATOM 778 C C . ARG A 1 101 ? 39.911 16.149 15.768 1.00 95.31 101 ARG A C 1
ATOM 780 O O . ARG A 1 101 ? 40.822 16.571 16.459 1.00 95.31 101 ARG A O 1
ATOM 787 N N . THR A 1 102 ? 38.885 16.924 15.439 1.00 95.50 102 THR A N 1
ATOM 788 C CA . THR A 1 102 ? 38.821 18.341 15.831 1.00 95.50 102 THR A CA 1
ATOM 789 C C . THR A 1 102 ? 38.713 18.524 17.352 1.00 95.50 102 THR A C 1
ATOM 791 O O . THR A 1 102 ? 39.411 19.363 17.921 1.00 95.50 102 THR A O 1
ATOM 794 N N . LEU A 1 103 ? 37.910 17.702 18.038 1.00 95.12 103 LEU A N 1
ATOM 795 C CA . LEU A 1 103 ? 37.848 17.659 19.506 1.00 95.12 103 LEU A CA 1
ATOM 796 C C . LEU A 1 103 ? 39.208 17.307 20.131 1.00 95.12 103 LEU A C 1
ATOM 798 O O . LEU A 1 103 ? 39.619 17.924 21.112 1.00 95.12 103 LEU A O 1
ATOM 802 N N . VAL A 1 104 ? 39.897 16.322 19.553 1.00 94.25 104 VAL A N 1
ATOM 803 C CA . VAL A 1 104 ? 41.048 15.633 20.153 1.00 94.25 104 VAL A CA 1
ATOM 804 C C . VAL A 1 104 ? 42.396 16.275 19.778 1.00 94.25 104 VAL A C 1
ATOM 806 O O . VAL A 1 104 ? 43.316 16.282 20.592 1.00 94.25 104 VAL A O 1
ATOM 809 N N . GLU A 1 105 ? 42.529 16.829 18.570 1.00 93.25 105 GLU A N 1
ATOM 810 C CA . GLU A 1 105 ? 43.738 17.479 18.027 1.00 93.25 105 GLU A CA 1
ATOM 811 C C . GLU A 1 105 ? 43.706 19.008 18.206 1.00 93.25 105 GLU A C 1
ATOM 813 O O . GLU A 1 105 ? 44.741 19.602 18.492 1.00 93.25 105 GLU A O 1
ATOM 818 N N . ARG A 1 106 ? 42.533 19.655 18.086 1.00 92.25 106 ARG A N 1
ATOM 819 C CA . ARG A 1 106 ? 42.383 21.129 18.136 1.00 92.25 106 ARG A CA 1
ATOM 820 C C . ARG A 1 106 ? 41.635 21.651 19.372 1.00 92.25 106 ARG A C 1
ATOM 822 O O . ARG A 1 106 ? 41.555 22.863 19.567 1.00 92.25 106 ARG A O 1
ATOM 829 N N . GLY A 1 107 ? 41.113 20.779 20.241 1.00 90.88 107 GLY A N 1
ATOM 830 C CA . GLY A 1 107 ? 40.240 21.164 21.362 1.00 90.88 107 GLY A CA 1
ATOM 831 C C . GLY A 1 107 ? 40.809 22.230 22.309 1.00 90.88 107 GLY A C 1
ATOM 832 O O . GLY A 1 107 ? 40.070 23.115 22.734 1.00 90.88 107 GLY A O 1
ATOM 833 N N . ALA A 1 108 ? 42.117 22.200 22.587 1.00 89.06 108 ALA A N 1
ATOM 834 C CA . ALA A 1 108 ? 42.783 23.175 23.460 1.00 89.06 108 ALA A CA 1
ATOM 835 C C . ALA A 1 108 ? 42.975 24.559 22.807 1.00 89.06 108 ALA A C 1
ATOM 837 O O . ALA A 1 108 ? 43.035 25.568 23.504 1.00 89.06 108 ALA A O 1
ATOM 838 N N . GLU A 1 109 ? 43.035 24.628 21.474 1.00 90.56 109 GLU A N 1
ATOM 839 C CA . GLU A 1 109 ? 43.040 25.899 20.737 1.00 90.56 109 GLU A CA 1
ATOM 840 C C . GLU A 1 109 ? 41.625 26.469 20.599 1.00 90.56 109 GLU A C 1
ATOM 842 O O . GLU A 1 109 ? 41.419 27.682 20.661 1.00 90.56 109 GLU A O 1
ATOM 847 N N . LEU A 1 110 ? 40.628 25.592 20.431 1.00 90.88 110 LEU A N 1
ATOM 848 C CA . LEU A 1 110 ? 39.224 25.989 20.383 1.00 90.88 110 LEU A CA 1
ATOM 849 C C . LEU A 1 110 ? 38.738 26.498 21.747 1.00 90.88 110 LEU A C 1
ATOM 851 O O . LEU A 1 110 ? 37.976 27.466 21.789 1.00 90.88 110 LEU A O 1
ATOM 855 N N . LEU A 1 111 ? 39.187 25.890 22.847 1.00 90.25 111 LEU A N 1
ATOM 856 C CA . LEU A 1 111 ? 38.831 26.269 24.212 1.00 90.25 111 LEU A CA 1
ATOM 857 C C . LEU A 1 111 ? 40.080 26.271 25.122 1.00 90.25 111 LEU A C 1
ATOM 859 O O . LEU A 1 111 ? 40.448 25.218 25.638 1.00 90.25 111 LEU A O 1
ATOM 863 N N . PRO A 1 112 ? 40.705 27.438 25.382 1.00 84.62 112 PRO A N 1
ATOM 864 C CA . PRO A 1 112 ? 41.938 27.530 26.178 1.00 84.62 112 PRO A CA 1
ATOM 865 C C . PRO A 1 112 ? 41.849 27.012 27.624 1.00 84.62 112 PRO A C 1
ATOM 867 O O . PRO A 1 112 ? 42.866 26.646 28.203 1.00 84.62 112 PRO A O 1
ATOM 870 N N . GLU A 1 113 ? 40.648 26.943 28.210 1.00 84.81 113 GLU A N 1
ATOM 871 C CA . GLU A 1 113 ? 40.395 26.318 29.520 1.00 84.81 113 GLU A CA 1
ATOM 872 C C . GLU A 1 113 ? 39.807 24.895 29.396 1.00 84.81 113 GLU A C 1
ATOM 874 O O . GLU A 1 113 ? 38.862 24.537 30.106 1.00 84.81 113 GLU A O 1
ATOM 879 N N . LEU A 1 114 ? 40.325 24.094 28.461 1.00 86.06 114 LEU A N 1
ATOM 880 C CA . LEU A 1 114 ? 39.846 22.740 28.176 1.00 86.06 114 LEU A CA 1
ATOM 881 C C . LEU A 1 114 ? 39.831 21.845 29.430 1.00 86.06 114 LEU A C 1
ATOM 883 O O . LEU A 1 114 ? 40.876 21.483 29.967 1.00 86.06 114 LEU A O 1
ATOM 887 N N . ASN A 1 115 ? 38.639 21.411 29.842 1.00 88.81 115 ASN A N 1
ATOM 888 C CA . ASN A 1 115 ? 38.408 20.460 30.935 1.00 88.81 115 ASN A CA 1
ATOM 889 C C . ASN A 1 115 ? 38.004 19.063 30.415 1.00 88.81 115 ASN A C 1
ATOM 891 O O . ASN A 1 115 ? 37.157 18.377 30.984 1.00 88.81 115 ASN A O 1
ATOM 895 N N . CYS A 1 116 ? 38.586 18.653 29.290 1.00 88.81 116 CYS A N 1
ATOM 896 C CA . CYS A 1 116 ? 38.381 17.346 28.671 1.00 88.81 116 CYS A CA 1
ATOM 897 C C . CYS A 1 116 ? 39.736 16.733 28.324 1.00 88.81 116 CYS A C 1
ATOM 899 O O . CYS A 1 116 ? 40.595 17.399 27.745 1.00 88.81 116 CYS A O 1
ATOM 901 N N . ARG A 1 117 ? 39.904 15.447 28.621 1.00 91.12 117 ARG A N 1
ATOM 902 C CA . ARG A 1 117 ? 41.028 14.630 28.174 1.00 91.12 117 ARG A CA 1
ATOM 903 C C . ARG A 1 117 ? 40.494 13.496 27.318 1.00 91.12 117 ARG A C 1
ATOM 905 O O . ARG A 1 117 ? 39.541 12.831 27.701 1.00 91.12 117 ARG A O 1
ATOM 912 N N . PHE A 1 118 ? 41.130 13.253 26.181 1.00 93.88 118 PHE A N 1
ATOM 913 C CA . PHE A 1 118 ? 40.730 12.187 25.271 1.00 93.88 118 PHE A CA 1
ATOM 914 C C . PHE A 1 118 ? 41.676 10.992 25.405 1.00 93.88 118 PHE A C 1
ATOM 916 O O . PHE A 1 118 ? 42.895 11.161 25.374 1.00 93.88 118 PHE A O 1
ATOM 923 N N . GLY A 1 119 ? 41.117 9.801 25.627 1.00 93.31 119 GLY A N 1
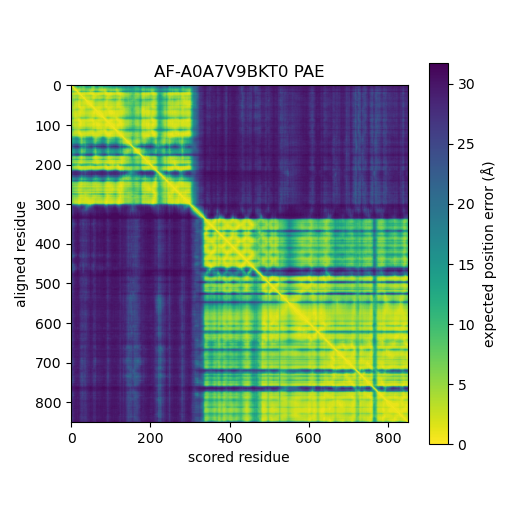ATOM 924 C CA . GLY A 1 119 ? 41.876 8.582 25.921 1.00 93.31 119 GLY A CA 1
ATOM 925 C C . GLY A 1 119 ? 42.115 7.714 24.689 1.00 93.31 119 GLY A C 1
ATOM 926 O O . GLY A 1 119 ? 43.256 7.382 24.362 1.00 93.31 119 GLY A O 1
ATOM 927 N N . LYS A 1 120 ? 41.030 7.340 24.009 1.00 96.62 120 LYS A N 1
ATOM 928 C CA . LYS A 1 120 ? 41.022 6.429 22.858 1.00 96.62 120 LYS A CA 1
ATOM 929 C C . LYS A 1 120 ? 40.049 6.914 21.790 1.00 96.62 120 LYS A C 1
ATOM 931 O O . LYS A 1 120 ? 38.988 7.434 22.128 1.00 96.62 120 LYS A O 1
ATOM 936 N N . VAL A 1 121 ? 40.369 6.703 20.515 1.00 97.44 121 VAL A N 1
ATOM 937 C CA . VAL A 1 121 ? 39.460 6.975 19.392 1.00 97.44 121 VAL A CA 1
ATOM 938 C C . VAL A 1 121 ? 39.447 5.782 18.446 1.00 97.44 121 VAL A C 1
ATOM 940 O O . VAL A 1 121 ? 40.493 5.374 17.944 1.00 97.44 121 VAL A O 1
ATOM 943 N N . PHE A 1 122 ? 38.254 5.258 18.166 1.00 97.44 122 PHE A N 1
ATOM 944 C CA . PHE A 1 122 ? 38.037 4.275 17.110 1.00 97.44 122 PHE A CA 1
ATOM 945 C C . PHE A 1 122 ? 37.328 4.926 15.916 1.00 97.44 122 PHE A C 1
ATOM 947 O O . PHE A 1 122 ? 36.183 5.379 16.032 1.00 97.44 122 PHE A O 1
ATOM 954 N N . PHE A 1 123 ? 38.012 4.955 14.773 1.00 97.56 123 PHE A N 1
ATOM 955 C CA . PHE A 1 123 ? 37.523 5.496 13.506 1.00 97.56 123 PHE A CA 1
ATOM 956 C C . PHE A 1 123 ? 36.899 4.396 12.645 1.00 97.56 123 PHE A C 1
ATOM 958 O O . PHE A 1 123 ? 37.604 3.516 12.158 1.00 97.56 123 PHE A O 1
ATOM 965 N N . VAL A 1 124 ? 35.591 4.444 12.409 1.00 95.12 124 VAL A N 1
ATOM 966 C CA . VAL A 1 124 ? 34.920 3.558 11.447 1.00 95.12 124 VAL A CA 1
ATOM 967 C C . VAL A 1 124 ? 34.659 4.343 10.169 1.00 95.12 124 VAL A C 1
ATOM 969 O O . VAL A 1 124 ? 33.906 5.318 10.193 1.00 95.12 124 VAL A O 1
ATOM 972 N N . ALA A 1 125 ? 35.280 3.935 9.059 1.00 92.56 125 ALA A N 1
ATOM 973 C CA . ALA A 1 125 ? 35.089 4.560 7.746 1.00 92.56 125 ALA A CA 1
ATOM 974 C C . ALA A 1 125 ? 35.326 6.091 7.713 1.00 92.56 125 ALA A C 1
ATOM 976 O O . ALA A 1 125 ? 34.686 6.820 6.958 1.00 92.56 125 ALA A O 1
ATOM 977 N N . THR A 1 126 ? 36.197 6.624 8.575 1.00 95.19 126 THR A N 1
ATOM 978 C CA . THR A 1 126 ? 36.450 8.072 8.658 1.00 95.19 126 THR A CA 1
ATOM 979 C C . THR A 1 126 ? 37.361 8.545 7.522 1.00 95.19 126 THR A C 1
ATOM 981 O O . THR A 1 126 ? 38.456 8.006 7.390 1.00 95.19 126 THR A O 1
ATOM 984 N N . PRO A 1 127 ? 37.002 9.596 6.761 1.00 92.75 127 PRO A N 1
ATOM 985 C CA . PRO A 1 127 ? 37.862 10.170 5.725 1.00 92.75 127 PRO A CA 1
ATOM 986 C C . PRO A 1 127 ? 39.008 11.001 6.332 1.00 92.75 127 PRO A C 1
ATOM 988 O O . PRO A 1 127 ? 39.011 12.226 6.279 1.00 92.75 127 PRO A O 1
ATOM 991 N N . ASN A 1 128 ? 40.013 10.343 6.910 1.00 94.88 128 ASN A N 1
ATOM 992 C CA . ASN A 1 128 ? 41.187 10.988 7.516 1.00 94.88 128 ASN A CA 1
ATOM 993 C C . ASN A 1 128 ? 42.167 11.603 6.494 1.00 94.88 128 ASN A C 1
ATOM 995 O O . ASN A 1 128 ? 43.093 12.322 6.885 1.00 94.88 128 ASN A O 1
ATOM 999 N N . GLN A 1 129 ? 41.944 11.361 5.201 1.00 91.75 129 GLN A N 1
ATOM 1000 C CA . GLN A 1 129 ? 42.584 12.042 4.068 1.00 91.75 129 GLN A CA 1
ATOM 1001 C C . GLN A 1 129 ? 41.569 12.736 3.136 1.00 91.75 129 GLN A C 1
ATOM 1003 O O . GLN A 1 129 ? 41.942 13.224 2.076 1.00 91.75 129 GLN A O 1
ATOM 1008 N N . GLY A 1 130 ? 40.296 12.812 3.540 1.00 86.75 130 GLY A N 1
ATOM 1009 C CA . GLY A 1 130 ? 39.200 13.332 2.721 1.00 86.75 130 GLY A CA 1
ATOM 1010 C C . GLY A 1 130 ? 38.433 12.270 1.933 1.00 86.75 130 GLY A C 1
ATOM 1011 O O . GLY A 1 130 ? 38.722 11.074 1.986 1.00 86.75 130 GLY A O 1
ATOM 1012 N N . SER A 1 131 ? 37.383 12.733 1.262 1.00 83.50 131 SER A N 1
ATOM 1013 C CA . SER A 1 131 ? 36.464 11.967 0.421 1.00 83.50 131 SER A CA 1
ATOM 1014 C C . SER A 1 131 ? 35.952 12.872 -0.701 1.00 83.50 131 SER A C 1
ATOM 1016 O O . SER A 1 131 ? 35.781 14.079 -0.503 1.00 83.50 131 SER A O 1
ATOM 1018 N N . ALA A 1 132 ? 35.649 12.286 -1.861 1.00 71.75 132 ALA A N 1
ATOM 1019 C CA . ALA A 1 132 ? 35.020 12.994 -2.973 1.00 71.75 132 ALA A CA 1
ATOM 1020 C C . ALA A 1 132 ? 33.660 13.615 -2.593 1.00 71.75 132 ALA A C 1
ATOM 1022 O O . ALA A 1 132 ? 33.309 14.662 -3.126 1.00 71.75 132 ALA A O 1
ATOM 1023 N N . LEU A 1 133 ? 32.950 13.057 -1.600 1.00 69.50 133 LEU A N 1
ATOM 1024 C CA . LEU A 1 133 ? 31.689 13.599 -1.075 1.00 69.50 133 LEU A CA 1
ATOM 1025 C C . LEU A 1 133 ? 31.840 15.007 -0.453 1.00 69.50 133 LEU A C 1
ATOM 1027 O O . LEU A 1 133 ? 30.847 15.694 -0.232 1.00 69.50 133 LEU A O 1
ATOM 1031 N N . GLY A 1 134 ? 33.065 15.459 -0.163 1.00 68.12 134 GLY A N 1
ATOM 1032 C CA . GLY A 1 134 ? 33.329 16.840 0.254 1.00 68.12 134 GLY A CA 1
ATOM 1033 C C . GLY A 1 134 ? 33.400 17.858 -0.892 1.00 68.12 134 GLY A C 1
ATOM 1034 O O . GLY A 1 134 ? 33.363 19.058 -0.627 1.00 68.12 134 GLY A O 1
ATOM 1035 N N . ASN A 1 135 ? 33.494 17.408 -2.149 1.00 69.25 135 ASN A N 1
ATOM 1036 C CA . ASN A 1 135 ? 33.624 18.261 -3.330 1.00 69.25 135 ASN A CA 1
ATOM 1037 C C . ASN A 1 135 ? 32.270 18.380 -4.044 1.00 69.25 135 ASN A C 1
ATOM 1039 O O . ASN A 1 135 ? 31.717 17.377 -4.489 1.00 69.25 135 ASN A O 1
ATOM 1043 N N . ALA A 1 136 ? 31.760 19.604 -4.217 1.00 61.91 136 ALA A N 1
ATOM 1044 C CA . ALA A 1 136 ? 30.443 19.842 -4.820 1.00 61.91 136 ALA A CA 1
ATOM 1045 C C . ALA A 1 136 ? 30.290 19.250 -6.237 1.00 61.91 136 ALA A C 1
ATOM 1047 O O . ALA A 1 136 ? 29.217 18.763 -6.579 1.00 61.91 136 ALA A O 1
ATOM 1048 N N . GLU A 1 137 ? 31.364 19.244 -7.031 1.00 60.78 137 GLU A N 1
ATOM 1049 C CA . GLU A 1 137 ? 31.382 18.688 -8.393 1.00 60.78 137 GLU A CA 1
ATOM 1050 C C . GLU A 1 137 ? 31.133 17.167 -8.404 1.00 60.78 137 GLU A C 1
ATOM 1052 O O . GLU A 1 137 ? 30.388 16.677 -9.247 1.00 60.78 137 GLU A O 1
ATOM 1057 N N . HIS A 1 138 ? 31.649 16.435 -7.408 1.00 64.19 138 HIS A N 1
ATOM 1058 C CA . HIS A 1 138 ? 31.464 14.984 -7.280 1.00 64.19 138 HIS A CA 1
ATOM 1059 C C . HIS A 1 138 ? 30.215 14.579 -6.488 1.00 64.19 138 HIS A C 1
ATOM 1061 O O . HIS A 1 138 ? 29.928 13.389 -6.384 1.00 64.19 138 HIS A O 1
ATOM 1067 N N . LEU A 1 139 ? 29.431 15.520 -5.944 1.00 62.28 139 LEU A N 1
ATOM 1068 C CA . LEU A 1 139 ? 28.145 15.174 -5.317 1.00 62.28 139 LEU A CA 1
ATOM 1069 C C . LEU A 1 139 ? 27.170 14.549 -6.327 1.00 62.28 139 LEU A C 1
ATOM 1071 O O . LEU A 1 139 ? 26.349 13.725 -5.934 1.00 62.28 139 LEU A O 1
ATOM 1075 N N . VAL A 1 140 ? 27.281 14.905 -7.613 1.00 60.19 140 VAL A N 1
ATOM 1076 C CA . VAL A 1 140 ? 26.493 14.299 -8.699 1.00 60.19 140 VAL A CA 1
ATOM 1077 C C . VAL A 1 140 ? 27.011 12.896 -9.028 1.00 60.19 140 VAL A C 1
ATOM 1079 O O . VAL A 1 140 ? 26.228 11.953 -8.998 1.00 60.19 140 VAL A O 1
ATOM 1082 N N . ASP A 1 141 ? 28.325 12.713 -9.213 1.00 59.00 141 ASP A N 1
ATOM 1083 C CA . ASP A 1 141 ? 28.903 11.372 -9.407 1.00 59.00 141 ASP A CA 1
ATOM 1084 C C . ASP A 1 141 ? 28.593 10.436 -8.214 1.00 59.00 141 ASP A C 1
ATOM 1086 O O . ASP A 1 141 ? 28.400 9.233 -8.378 1.00 59.00 141 ASP A O 1
ATOM 1090 N N . MET A 1 142 ? 28.506 10.977 -6.992 1.00 60.69 142 MET A N 1
ATOM 1091 C CA . MET A 1 142 ? 28.127 10.220 -5.793 1.00 60.69 142 MET A CA 1
ATOM 1092 C C . MET A 1 142 ? 26.637 9.853 -5.761 1.00 60.69 142 MET A C 1
ATOM 1094 O O . MET A 1 142 ? 26.308 8.781 -5.251 1.00 60.69 142 MET A O 1
ATOM 1098 N N . VAL A 1 143 ? 25.738 10.673 -6.324 1.00 60.69 143 VAL A N 1
ATOM 1099 C CA . VAL A 1 143 ? 24.338 10.273 -6.575 1.00 60.69 143 VAL A CA 1
ATOM 1100 C C . VAL A 1 143 ? 24.305 9.069 -7.514 1.00 60.69 143 VAL A C 1
ATOM 1102 O O . VAL A 1 143 ? 23.625 8.091 -7.200 1.00 60.69 143 VAL A O 1
ATOM 1105 N N . ASP A 1 144 ? 25.091 9.081 -8.593 1.00 54.84 144 ASP A N 1
ATOM 1106 C CA . ASP A 1 144 ? 25.181 7.952 -9.525 1.00 54.84 144 ASP A CA 1
ATOM 1107 C C . ASP A 1 144 ? 25.737 6.692 -8.835 1.00 54.84 144 ASP A C 1
ATOM 1109 O O . ASP A 1 144 ? 25.156 5.616 -8.979 1.00 54.84 144 ASP A O 1
ATOM 1113 N N . VAL A 1 145 ? 26.805 6.795 -8.031 1.00 57.31 145 VAL A N 1
ATOM 1114 C CA . VAL A 1 145 ? 27.331 5.661 -7.238 1.00 57.31 145 VAL A CA 1
ATOM 1115 C C . VAL A 1 145 ? 26.247 5.091 -6.314 1.00 57.31 145 VAL A C 1
ATOM 1117 O O . VAL A 1 145 ? 25.950 3.898 -6.380 1.00 57.31 145 VAL A O 1
ATOM 1120 N N . PHE A 1 146 ? 25.614 5.918 -5.476 1.00 55.56 146 PHE A N 1
ATOM 1121 C CA . PHE A 1 146 ? 24.595 5.432 -4.537 1.00 55.56 146 PHE A CA 1
ATOM 1122 C C . PHE A 1 146 ? 23.364 4.846 -5.238 1.00 55.56 146 PHE A C 1
ATOM 1124 O O . PHE A 1 146 ? 22.790 3.887 -4.725 1.00 55.56 146 PHE A O 1
ATOM 1131 N N . THR A 1 147 ? 22.988 5.368 -6.408 1.00 53.59 147 THR A N 1
ATOM 1132 C CA . THR A 1 147 ? 21.856 4.869 -7.205 1.00 53.59 147 THR A CA 1
ATOM 1133 C C . THR A 1 147 ? 22.176 3.526 -7.869 1.00 53.59 147 THR A C 1
ATOM 1135 O O . THR A 1 147 ? 21.355 2.614 -7.823 1.00 53.59 147 THR A O 1
ATOM 1138 N N . ASN A 1 148 ? 23.389 3.342 -8.400 1.00 50.72 148 ASN A N 1
ATOM 1139 C CA . ASN A 1 148 ? 23.793 2.094 -9.063 1.00 50.72 148 ASN A CA 1
ATOM 1140 C C . ASN A 1 148 ? 24.089 0.933 -8.088 1.00 50.72 148 ASN A C 1
ATOM 1142 O O . ASN A 1 148 ? 23.929 -0.234 -8.451 1.00 50.72 148 ASN A O 1
ATOM 1146 N N . PHE A 1 149 ? 24.484 1.216 -6.840 1.00 49.59 149 PHE A N 1
ATOM 1147 C CA . PHE A 1 149 ? 24.687 0.179 -5.812 1.00 49.59 149 PHE A CA 1
ATOM 1148 C C . PHE A 1 149 ? 23.492 -0.026 -4.871 1.00 49.59 149 PHE A C 1
ATOM 1150 O O . PHE A 1 149 ? 23.514 -0.969 -4.084 1.00 49.59 149 PHE A O 1
ATOM 1157 N N . LEU A 1 150 ? 22.433 0.787 -4.972 1.00 49.22 150 LEU A N 1
ATOM 1158 C CA . LEU A 1 150 ? 21.282 0.799 -4.052 1.00 49.22 150 LEU A CA 1
ATOM 1159 C C . LEU A 1 150 ? 20.607 -0.575 -3.868 1.00 49.22 150 LEU A C 1
ATOM 1161 O O . LEU A 1 150 ? 20.127 -0.882 -2.779 1.00 49.22 150 LEU A O 1
ATOM 1165 N N . THR A 1 151 ? 20.620 -1.409 -4.909 1.00 44.53 151 THR A N 1
ATOM 1166 C CA . THR A 1 151 ? 20.047 -2.768 -4.950 1.00 44.53 151 THR A CA 1
ATOM 1167 C C . THR A 1 151 ? 21.047 -3.897 -4.669 1.00 44.53 151 THR A C 1
ATOM 1169 O O . THR A 1 151 ? 20.645 -5.054 -4.629 1.00 44.53 151 THR A O 1
ATOM 1172 N N . ASN A 1 152 ? 22.333 -3.587 -4.476 1.00 45.72 152 ASN A N 1
ATOM 1173 C CA . ASN A 1 152 ? 23.426 -4.556 -4.312 1.00 45.72 152 ASN A CA 1
ATOM 1174 C C . ASN A 1 152 ? 24.061 -4.482 -2.904 1.00 45.72 152 ASN A C 1
ATOM 1176 O O . ASN A 1 152 ? 25.248 -4.755 -2.745 1.00 45.72 152 ASN A O 1
ATOM 1180 N N . PHE A 1 153 ? 23.308 -4.034 -1.891 1.00 49.91 153 PHE A N 1
ATOM 1181 C CA . PHE A 1 153 ? 23.791 -3.907 -0.513 1.00 49.91 153 PHE A CA 1
ATOM 1182 C C . PHE A 1 153 ? 23.363 -5.111 0.345 1.00 49.91 153 PHE A C 1
ATOM 1184 O O . PHE A 1 153 ? 22.169 -5.245 0.618 1.00 49.91 153 PHE A O 1
ATOM 1191 N N . PRO A 1 154 ? 24.299 -5.934 0.862 1.00 43.06 154 PRO A N 1
ATOM 1192 C CA . PRO A 1 154 ? 23.961 -7.181 1.561 1.00 43.06 154 PRO A CA 1
ATOM 1193 C C . PRO A 1 154 ? 23.361 -6.988 2.969 1.00 43.06 154 PRO A C 1
ATOM 1195 O O . PRO A 1 154 ? 22.906 -7.956 3.576 1.00 43.06 154 PRO A O 1
ATOM 1198 N N . ASP A 1 155 ? 23.337 -5.755 3.495 1.00 42.38 155 ASP A N 1
ATOM 1199 C CA . ASP A 1 155 ? 22.783 -5.417 4.813 1.00 42.38 155 ASP A CA 1
ATOM 1200 C C . ASP A 1 155 ? 21.500 -4.573 4.692 1.00 42.38 155 ASP A C 1
ATOM 1202 O O . ASP A 1 155 ? 21.551 -3.350 4.496 1.00 42.38 155 ASP A O 1
ATOM 1206 N N . GLY A 1 156 ? 20.337 -5.191 4.911 1.00 41.56 156 GLY A N 1
ATOM 1207 C CA . GLY A 1 156 ? 19.096 -4.446 5.140 1.00 41.56 156 GLY A CA 1
ATOM 1208 C C . GLY A 1 156 ? 19.144 -3.605 6.436 1.00 41.56 156 GLY A C 1
ATOM 1209 O O . GLY A 1 156 ? 19.872 -3.945 7.370 1.00 41.56 156 GLY A O 1
ATOM 1210 N N . PRO A 1 157 ? 18.357 -2.516 6.557 1.00 39.62 157 PRO A N 1
ATOM 1211 C CA . PRO A 1 157 ? 17.394 -2.007 5.584 1.00 39.62 157 PRO A CA 1
ATOM 1212 C C . PRO A 1 157 ? 17.990 -0.961 4.625 1.00 39.62 157 PRO A C 1
ATOM 1214 O O . PRO A 1 157 ? 18.840 -0.150 5.007 1.00 39.62 157 PRO A O 1
ATOM 1217 N N . VAL A 1 158 ? 17.419 -0.917 3.417 1.00 47.31 158 VAL A N 1
ATOM 1218 C CA . VAL A 1 158 ? 17.692 0.042 2.324 1.00 47.31 158 VAL A CA 1
ATOM 1219 C C . VAL A 1 158 ? 17.527 1.512 2.753 1.00 47.31 158 VAL A C 1
ATOM 1221 O O . VAL A 1 158 ? 18.176 2.403 2.201 1.00 47.31 158 VAL A O 1
ATOM 1224 N N . LEU A 1 159 ? 16.712 1.768 3.787 1.00 41.75 159 LEU A N 1
ATOM 1225 C CA . LEU A 1 159 ? 16.373 3.103 4.295 1.00 41.75 159 LEU A CA 1
ATOM 1226 C C . LEU A 1 159 ? 17.582 4.030 4.487 1.00 41.75 159 LEU A C 1
ATOM 1228 O O . LEU A 1 159 ? 17.496 5.192 4.119 1.00 41.75 159 LEU A O 1
ATOM 1232 N N . TYR A 1 160 ? 18.708 3.536 5.014 1.00 43.31 160 TYR A N 1
ATOM 1233 C CA . TYR A 1 160 ? 19.866 4.393 5.303 1.00 43.31 160 TYR A CA 1
ATOM 1234 C C . TYR A 1 160 ? 20.570 4.887 4.028 1.00 43.31 160 TYR A C 1
ATOM 1236 O O . TYR A 1 160 ? 20.953 6.052 3.947 1.00 43.31 160 TYR A O 1
ATOM 1244 N N . SER A 1 161 ? 20.682 4.039 2.998 1.00 50.22 161 SER A N 1
ATOM 1245 C CA . SER A 1 161 ? 21.189 4.452 1.680 1.00 50.22 161 SER A CA 1
ATOM 1246 C C . SER A 1 161 ? 20.262 5.485 1.038 1.00 50.22 161 SER A C 1
ATOM 1248 O O . SER A 1 161 ? 20.733 6.455 0.454 1.00 50.22 161 SER A O 1
ATOM 1250 N N . VAL A 1 162 ? 18.945 5.326 1.212 1.00 49.78 162 VAL A N 1
ATOM 1251 C CA . VAL A 1 162 ? 17.935 6.284 0.735 1.00 49.78 162 VAL A CA 1
ATOM 1252 C C . VAL A 1 162 ? 17.960 7.592 1.535 1.00 49.78 162 VAL A C 1
ATOM 1254 O O . VAL A 1 162 ? 17.810 8.653 0.944 1.00 49.78 162 VAL A O 1
ATOM 1257 N N . GLU A 1 163 ? 18.191 7.571 2.848 1.00 50.81 163 GLU A N 1
ATOM 1258 C CA . GLU A 1 163 ? 18.330 8.783 3.671 1.00 50.81 163 GLU A CA 1
ATOM 1259 C C . GLU A 1 163 ? 19.602 9.568 3.330 1.00 50.81 163 GLU A C 1
ATOM 1261 O O . GLU A 1 163 ? 19.545 10.795 3.219 1.00 50.81 163 GLU A O 1
ATOM 1266 N N . VAL A 1 164 ? 20.719 8.875 3.077 1.00 52.16 164 VAL A N 1
ATOM 1267 C CA . VAL A 1 164 ? 21.957 9.485 2.570 1.00 52.16 164 VAL A CA 1
ATOM 1268 C C . VAL A 1 164 ? 21.750 10.033 1.154 1.00 52.16 164 VAL A C 1
ATOM 1270 O O . VAL A 1 164 ? 22.072 11.193 0.912 1.00 52.16 164 VAL A O 1
ATOM 1273 N N . LEU A 1 165 ? 21.133 9.282 0.237 1.00 55.59 165 LEU A N 1
ATOM 1274 C CA . LEU A 1 165 ? 20.859 9.745 -1.129 1.00 55.59 165 LEU A CA 1
ATOM 1275 C C . LEU A 1 165 ? 19.906 10.952 -1.153 1.00 55.59 165 LEU A C 1
ATOM 1277 O O . LEU A 1 165 ? 20.234 11.989 -1.724 1.00 55.59 165 LEU A O 1
ATOM 1281 N N . LEU A 1 166 ? 18.760 10.874 -0.466 1.00 51.16 166 LEU A N 1
ATOM 1282 C CA . LEU A 1 166 ? 17.830 11.998 -0.299 1.00 51.16 166 LEU A CA 1
ATOM 1283 C C . LEU A 1 166 ? 18.480 13.174 0.433 1.00 51.16 166 LEU A C 1
ATOM 1285 O O . LEU A 1 166 ? 18.072 14.317 0.237 1.00 51.16 166 LEU A O 1
ATOM 1289 N N . GLY A 1 167 ? 19.457 12.913 1.299 1.00 56.50 167 GLY A N 1
ATOM 1290 C CA . GLY A 1 167 ? 20.298 13.932 1.901 1.00 56.50 167 GLY A CA 1
ATOM 1291 C C . GLY A 1 167 ? 21.157 14.634 0.853 1.00 56.50 167 GLY A C 1
ATOM 1292 O O . GLY A 1 167 ? 21.047 15.848 0.733 1.00 56.50 167 GLY A O 1
ATOM 1293 N N . ILE A 1 168 ? 21.924 13.901 0.039 1.00 57.94 168 ILE A N 1
ATOM 1294 C CA . ILE A 1 168 ? 22.751 14.456 -1.049 1.00 57.94 168 ILE A CA 1
ATOM 1295 C C . ILE A 1 168 ? 21.891 15.231 -2.061 1.00 57.94 168 ILE A C 1
ATOM 1297 O O . ILE A 1 168 ? 22.230 16.359 -2.407 1.00 57.94 168 ILE A O 1
ATOM 1301 N N . VAL A 1 169 ? 20.722 14.711 -2.446 1.00 55.31 169 VAL A N 1
ATOM 1302 C CA . VAL A 1 169 ? 19.761 15.418 -3.313 1.00 55.31 169 VAL A CA 1
ATOM 1303 C C . VAL A 1 169 ? 19.247 16.715 -2.663 1.00 55.31 169 VAL A C 1
ATOM 1305 O O . VAL A 1 169 ? 19.125 17.736 -3.341 1.00 55.31 169 VAL A O 1
ATOM 1308 N N . LYS A 1 170 ? 19.014 16.740 -1.341 1.00 52.75 170 LYS A N 1
ATOM 1309 C CA . LYS A 1 170 ? 18.701 17.985 -0.608 1.00 52.75 170 LYS A CA 1
ATOM 1310 C C . LYS A 1 170 ? 19.893 18.947 -0.554 1.00 52.75 170 LYS A C 1
ATOM 1312 O O . LYS A 1 170 ? 19.664 20.150 -0.610 1.00 52.75 170 LYS A O 1
ATOM 1317 N N . LEU A 1 171 ? 21.134 18.456 -0.461 1.00 56.03 171 LEU A N 1
ATOM 1318 C CA . LEU A 1 171 ? 22.335 19.299 -0.547 1.00 56.03 171 LEU A CA 1
ATOM 1319 C C . LEU A 1 171 ? 22.411 19.961 -1.929 1.00 56.03 171 LEU A C 1
ATOM 1321 O O . LEU A 1 171 ? 22.480 21.184 -1.994 1.00 56.03 171 LEU A O 1
ATOM 1325 N N . LEU A 1 172 ? 22.277 19.182 -3.008 1.00 55.41 172 LEU A N 1
ATOM 1326 C CA . LEU A 1 172 ? 22.256 19.672 -4.393 1.00 55.41 172 LEU A CA 1
ATOM 1327 C C . LEU A 1 172 ? 21.157 20.729 -4.623 1.00 55.41 172 LEU A C 1
ATOM 1329 O O . LEU A 1 172 ? 21.405 21.768 -5.238 1.00 55.41 172 LEU A O 1
ATOM 1333 N N . ALA A 1 173 ? 19.963 20.523 -4.056 1.00 48.03 173 ALA A N 1
ATOM 1334 C CA . ALA A 1 173 ? 18.864 21.491 -4.103 1.00 48.03 173 ALA A CA 1
ATOM 1335 C C . ALA A 1 173 ? 19.111 22.778 -3.278 1.00 48.03 173 ALA A C 1
ATOM 1337 O O . ALA A 1 173 ? 18.482 23.801 -3.545 1.00 48.03 173 ALA A O 1
ATOM 1338 N N . LEU A 1 174 ? 20.013 22.749 -2.288 1.00 46.00 174 LEU A N 1
ATOM 1339 C CA . LEU A 1 174 ? 20.387 23.893 -1.439 1.00 46.00 174 LEU A CA 1
ATOM 1340 C C . LEU A 1 174 ? 21.657 24.621 -1.919 1.00 46.00 174 LEU A C 1
ATOM 1342 O O . LEU A 1 174 ? 21.834 25.805 -1.620 1.00 46.00 174 LEU A O 1
ATOM 1346 N N . THR A 1 175 ? 22.523 23.965 -2.699 1.00 48.25 175 THR A N 1
ATOM 1347 C CA . THR A 1 175 ? 23.767 24.550 -3.244 1.00 48.25 175 THR A CA 1
ATOM 1348 C C . THR A 1 175 ? 23.555 25.626 -4.316 1.00 48.25 175 THR A C 1
ATOM 1350 O O . THR A 1 175 ? 24.527 26.180 -4.826 1.00 48.25 175 THR A O 1
ATOM 1353 N N . ALA A 1 176 ? 22.310 26.006 -4.619 1.00 42.88 176 ALA A N 1
ATOM 1354 C CA . ALA A 1 176 ? 21.965 27.162 -5.447 1.00 42.88 176 ALA A CA 1
ATOM 1355 C C . ALA A 1 176 ? 22.267 28.510 -4.740 1.00 42.88 176 ALA A C 1
ATOM 1357 O O . ALA A 1 176 ? 21.376 29.328 -4.516 1.00 42.88 176 ALA A O 1
ATOM 1358 N N . GLY A 1 177 ? 23.538 28.742 -4.388 1.00 45.81 177 GLY A N 1
ATOM 1359 C CA . GLY A 1 177 ? 24.046 30.001 -3.831 1.00 45.81 177 GLY A CA 1
ATOM 1360 C C . GLY A 1 177 ? 24.410 30.000 -2.340 1.00 45.81 177 GLY A C 1
ATOM 1361 O O . GLY A 1 177 ? 24.507 31.082 -1.764 1.00 45.81 177 GLY A O 1
ATOM 1362 N N . SER A 1 178 ? 24.614 28.841 -1.697 1.00 49.38 178 SER A N 1
ATOM 1363 C CA . SER A 1 178 ? 25.037 28.777 -0.286 1.00 49.38 178 SER A CA 1
ATOM 1364 C C . SER A 1 178 ? 26.193 27.798 -0.038 1.00 49.38 178 SER A C 1
ATOM 1366 O O . SER A 1 178 ? 26.210 26.695 -0.579 1.00 49.38 178 SER A O 1
ATOM 1368 N N . HIS A 1 179 ? 27.165 28.224 0.779 1.00 57.97 179 HIS A N 1
ATOM 1369 C CA . HIS A 1 179 ? 28.299 27.403 1.219 1.00 57.97 179 HIS A CA 1
ATOM 1370 C C . HIS A 1 179 ? 27.869 26.413 2.298 1.00 57.97 179 HIS A C 1
ATOM 1372 O O . HIS A 1 179 ? 27.252 26.798 3.295 1.00 57.97 179 HIS A O 1
ATOM 1378 N N . LEU A 1 180 ? 28.236 25.145 2.127 1.00 70.56 180 LEU A N 1
ATOM 1379 C CA . LEU A 1 180 ? 27.873 24.062 3.038 1.00 70.56 180 LEU A CA 1
ATOM 1380 C C . LEU A 1 180 ? 29.128 23.575 3.761 1.00 70.56 180 LEU A C 1
ATOM 1382 O O . LEU A 1 180 ? 29.596 22.459 3.550 1.00 70.56 180 LEU A O 1
ATOM 1386 N N . THR A 1 181 ? 29.660 24.427 4.640 1.00 74.94 181 THR A N 1
ATOM 1387 C CA . THR A 1 181 ? 30.926 24.223 5.376 1.00 74.94 181 THR A CA 1
ATOM 1388 C C . THR A 1 181 ? 31.004 22.895 6.134 1.00 74.94 181 THR A C 1
ATOM 1390 O O . THR A 1 181 ? 32.096 22.371 6.373 1.00 74.94 181 THR A O 1
ATOM 1393 N N . GLY A 1 182 ? 29.860 22.305 6.495 1.00 77.06 182 GLY A N 1
ATOM 1394 C CA . GLY A 1 182 ? 29.816 20.972 7.079 1.00 77.06 182 GLY A CA 1
ATOM 1395 C C . GLY A 1 182 ? 30.144 19.856 6.080 1.00 77.06 182 GLY A C 1
ATOM 1396 O O . GLY A 1 182 ? 30.881 18.935 6.437 1.00 77.06 182 GLY A O 1
ATOM 1397 N N . VAL A 1 183 ? 29.693 19.974 4.830 1.00 76.25 183 VAL A N 1
ATOM 1398 C CA . VAL A 1 183 ? 30.024 19.073 3.711 1.00 76.25 183 VAL A CA 1
ATOM 1399 C C . VAL A 1 183 ? 31.456 19.328 3.233 1.00 76.25 183 VAL A C 1
ATOM 1401 O O . VAL A 1 183 ? 32.272 18.411 3.238 1.00 76.25 183 VAL A O 1
ATOM 1404 N N . GLU A 1 184 ? 31.792 20.589 2.938 1.00 80.19 184 GLU A N 1
ATOM 1405 C CA . GLU A 1 184 ? 33.109 21.033 2.437 1.00 80.19 184 GLU A CA 1
ATOM 1406 C C . GLU A 1 184 ? 34.266 20.568 3.348 1.00 80.19 184 GLU A C 1
ATOM 1408 O O . GLU A 1 184 ? 35.363 20.259 2.885 1.00 80.19 184 GLU A O 1
ATOM 1413 N N . SER A 1 185 ? 34.021 20.436 4.659 1.00 81.81 185 SER A N 1
ATOM 1414 C CA . SER A 1 185 ?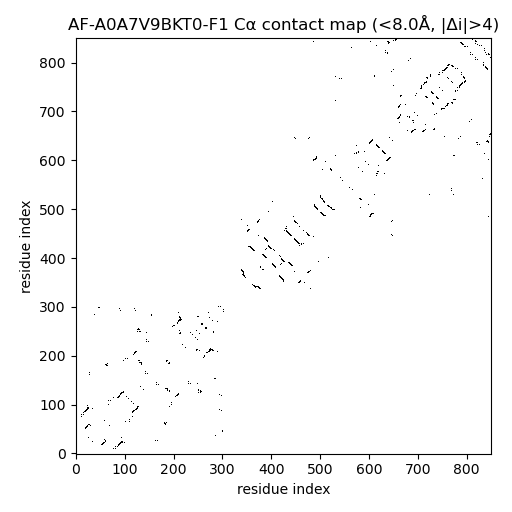 35.011 19.916 5.614 1.00 81.81 185 SER A CA 1
ATOM 1415 C C . SER A 1 185 ? 35.452 18.459 5.388 1.00 81.81 185 SER A C 1
ATOM 1417 O O . SER A 1 185 ? 36.449 18.049 5.979 1.00 81.81 185 SER A O 1
ATOM 1419 N N . MET A 1 186 ? 34.747 17.689 4.547 1.00 85.44 186 MET A N 1
ATOM 1420 C CA . MET A 1 186 ? 35.115 16.324 4.141 1.00 85.44 186 MET A CA 1
ATOM 1421 C C . MET A 1 186 ? 36.049 16.273 2.919 1.00 85.44 186 MET A C 1
ATOM 1423 O O . MET A 1 186 ? 36.518 15.189 2.571 1.00 85.44 186 MET A O 1
ATOM 1427 N N . ALA A 1 187 ? 36.321 17.404 2.261 1.00 82.81 187 ALA A N 1
ATOM 1428 C CA . ALA A 1 187 ? 37.097 17.448 1.025 1.00 82.81 187 ALA A CA 1
ATOM 1429 C C . ALA A 1 187 ? 38.563 17.021 1.222 1.00 82.81 187 ALA A C 1
ATOM 1431 O O . ALA A 1 187 ? 39.214 17.394 2.202 1.00 82.81 187 ALA A O 1
ATOM 1432 N N . THR A 1 188 ? 39.109 16.306 0.232 1.00 79.75 188 THR A N 1
ATOM 1433 C CA . THR A 1 188 ? 40.543 15.964 0.123 1.00 79.75 188 THR A CA 1
ATOM 1434 C C . THR A 1 188 ? 41.425 17.216 0.173 1.00 79.75 188 THR A C 1
ATOM 1436 O O . THR A 1 188 ? 42.450 17.245 0.855 1.00 79.75 188 THR A O 1
ATOM 1439 N N . ASN A 1 189 ? 40.983 18.292 -0.483 1.00 77.75 189 ASN A N 1
ATOM 1440 C CA . ASN A 1 189 ? 41.616 19.608 -0.470 1.00 77.75 189 ASN A CA 1
ATOM 1441 C C . ASN A 1 189 ? 40.748 20.566 0.355 1.00 77.75 189 ASN A C 1
ATOM 1443 O O . ASN A 1 189 ? 39.732 21.051 -0.132 1.00 77.75 189 ASN A O 1
ATOM 1447 N N . GLY A 1 190 ? 41.116 20.820 1.612 1.00 84.62 190 GLY A N 1
ATOM 1448 C CA . GLY A 1 190 ? 40.276 21.612 2.510 1.00 84.62 190 GLY A CA 1
ATOM 1449 C C . GLY A 1 190 ? 40.684 21.486 3.972 1.00 84.62 190 GLY A C 1
ATOM 1450 O O . GLY A 1 190 ? 41.871 21.451 4.300 1.00 84.62 190 GLY A O 1
ATOM 1451 N N . TYR A 1 191 ? 39.698 21.407 4.867 1.00 89.75 191 TYR A N 1
ATOM 1452 C CA . TYR A 1 191 ? 39.914 21.381 6.318 1.00 89.75 191 TYR A CA 1
ATOM 1453 C C . TYR A 1 191 ? 40.808 20.213 6.777 1.00 89.75 191 TYR A C 1
ATOM 1455 O O . TYR A 1 191 ? 41.725 20.400 7.575 1.00 89.75 191 TYR A O 1
ATOM 1463 N N . ILE A 1 192 ? 40.600 19.010 6.236 1.00 91.12 192 ILE A N 1
ATOM 1464 C CA . ILE A 1 192 ? 41.376 17.824 6.626 1.00 91.12 192 ILE A CA 1
ATOM 1465 C C . ILE A 1 192 ? 42.862 18.005 6.296 1.00 91.12 192 ILE A C 1
ATOM 1467 O O . ILE A 1 192 ? 43.705 17.824 7.171 1.00 91.12 192 ILE A O 1
ATOM 1471 N N . SER A 1 193 ? 43.191 18.410 5.069 1.00 89.56 193 SER A N 1
ATOM 1472 C CA . SER A 1 193 ? 44.574 18.554 4.601 1.00 89.56 193 SER A CA 1
ATOM 1473 C C . SER A 1 193 ? 45.281 19.806 5.132 1.00 89.56 193 SER A C 1
ATOM 1475 O O . SER A 1 193 ? 46.462 19.737 5.465 1.00 89.56 193 SER A O 1
ATOM 1477 N N . THR A 1 194 ? 44.582 20.939 5.255 1.00 89.75 194 THR A N 1
ATOM 1478 C CA . THR A 1 194 ? 45.194 22.220 5.670 1.00 89.75 194 THR A CA 1
ATOM 1479 C C . THR A 1 194 ? 45.217 22.457 7.181 1.00 89.75 194 THR A C 1
ATOM 1481 O O . THR A 1 194 ? 46.068 23.212 7.649 1.00 89.75 194 THR A O 1
ATOM 1484 N N . VAL A 1 195 ? 44.326 21.816 7.950 1.00 91.31 195 VAL A N 1
ATOM 1485 C CA . VAL A 1 195 ? 44.239 21.971 9.411 1.00 91.31 195 VAL A CA 1
ATOM 1486 C C . VAL A 1 195 ? 44.630 20.693 10.148 1.00 91.31 195 VAL A C 1
ATOM 1488 O O . VAL A 1 195 ? 45.625 20.701 10.871 1.00 91.31 195 VAL A O 1
ATOM 1491 N N . LEU A 1 196 ? 43.882 19.597 9.989 1.00 92.38 196 LEU A N 1
ATOM 1492 C CA . LEU A 1 196 ? 44.074 18.408 10.835 1.00 92.38 196 LEU A CA 1
ATOM 1493 C C . LEU A 1 196 ? 45.384 17.680 10.494 1.00 92.38 196 LEU A C 1
ATOM 1495 O O . LEU A 1 196 ? 46.192 17.364 11.364 1.00 92.38 196 LEU A O 1
ATOM 1499 N N . ASN A 1 197 ? 45.641 17.463 9.206 1.00 93.69 197 ASN A N 1
ATOM 1500 C CA . ASN A 1 197 ? 46.825 16.750 8.727 1.00 93.69 197 ASN A CA 1
ATOM 1501 C C . ASN A 1 197 ? 48.101 17.612 8.740 1.00 93.69 197 ASN A C 1
ATOM 1503 O O . ASN A 1 197 ? 49.204 17.078 8.648 1.00 93.69 197 ASN A O 1
ATOM 1507 N N . ALA A 1 198 ? 47.959 18.930 8.916 1.00 90.81 198 ALA A N 1
ATOM 1508 C CA . ALA A 1 198 ? 49.065 19.867 9.104 1.00 90.81 198 ALA A CA 1
ATOM 1509 C C . ALA A 1 198 ? 49.575 19.937 10.562 1.00 90.81 198 ALA A C 1
ATOM 1511 O O . ALA A 1 198 ? 50.600 20.579 10.823 1.00 90.81 198 ALA A O 1
ATOM 1512 N N . GLY A 1 199 ? 48.880 19.294 11.513 1.00 87.19 199 GLY A N 1
ATOM 1513 C CA . GLY A 1 199 ? 49.283 19.219 12.918 1.00 87.19 199 GLY A CA 1
ATOM 1514 C C . GLY A 1 199 ? 50.659 18.564 13.094 1.00 87.19 199 GLY A C 1
ATOM 1515 O O . GLY A 1 199 ? 50.977 17.566 12.453 1.00 87.19 199 GLY A O 1
ATOM 1516 N N . ARG A 1 200 ? 51.506 19.135 13.960 1.00 83.62 200 ARG A N 1
ATOM 1517 C CA . ARG A 1 200 ? 52.929 18.742 14.094 1.00 83.62 200 ARG A CA 1
ATOM 1518 C C . ARG A 1 200 ? 53.282 18.017 15.393 1.00 83.62 200 ARG A C 1
ATOM 1520 O O . ARG A 1 200 ? 54.447 17.690 15.602 1.00 83.62 200 ARG A O 1
ATOM 1527 N N . ALA A 1 201 ? 52.305 17.780 16.263 1.00 82.25 201 ALA A N 1
ATOM 1528 C CA . ALA A 1 201 ? 52.482 17.066 17.523 1.00 82.25 201 ALA A CA 1
ATOM 1529 C C . ALA A 1 201 ? 51.768 15.702 17.465 1.00 82.25 201 ALA A C 1
ATOM 1531 O O . ALA A 1 201 ? 50.684 15.622 16.890 1.00 82.25 201 ALA A O 1
ATOM 1532 N N . PRO A 1 202 ? 52.330 14.629 18.049 1.00 76.56 202 PRO A N 1
ATOM 1533 C CA . PRO A 1 202 ? 51.592 13.385 18.235 1.00 76.56 202 PRO A CA 1
ATOM 1534 C C . PRO A 1 202 ? 50.458 13.598 19.243 1.00 76.56 202 PRO A C 1
ATOM 1536 O O . PRO A 1 202 ? 50.627 14.299 20.244 1.00 76.56 202 PRO A O 1
ATOM 1539 N N . ASN A 1 203 ? 49.303 12.986 18.993 1.00 78.88 203 ASN A N 1
ATOM 1540 C CA . ASN A 1 203 ? 48.153 13.121 19.873 1.00 78.88 203 ASN A CA 1
ATOM 1541 C C . ASN A 1 203 ? 48.297 12.227 21.126 1.00 78.88 203 ASN A C 1
ATOM 1543 O O . ASN A 1 203 ? 48.770 11.096 21.004 1.00 78.88 203 ASN A O 1
ATOM 1547 N N . PRO A 1 204 ? 47.886 12.679 22.330 1.00 77.19 204 PRO A N 1
ATOM 1548 C CA . PRO A 1 204 ? 47.872 11.831 23.526 1.00 77.19 204 PRO A CA 1
ATOM 1549 C C . PRO A 1 204 ? 46.824 10.701 23.502 1.00 77.19 204 PRO A C 1
ATOM 1551 O O . PRO A 1 204 ? 46.940 9.777 24.309 1.00 77.19 204 PRO A O 1
ATOM 1554 N N . ALA A 1 205 ? 45.810 10.760 22.632 1.00 90.62 205 ALA A N 1
ATOM 1555 C CA . ALA A 1 205 ? 44.791 9.721 22.507 1.00 90.62 205 ALA A CA 1
ATOM 1556 C C . ALA A 1 205 ? 45.257 8.569 21.598 1.00 90.62 205 ALA A C 1
ATOM 1558 O O . ALA A 1 205 ? 45.806 8.788 20.519 1.00 90.62 205 ALA A O 1
ATOM 1559 N N . ALA A 1 206 ? 44.993 7.327 22.005 1.00 94.25 206 ALA A N 1
ATOM 1560 C CA . ALA A 1 206 ? 45.312 6.151 21.199 1.00 94.25 206 ALA A CA 1
ATOM 1561 C C . ALA A 1 206 ? 44.298 5.985 20.056 1.00 94.25 206 ALA A C 1
ATOM 1563 O O . ALA A 1 206 ? 43.100 5.900 20.313 1.00 94.25 206 ALA A O 1
ATOM 1564 N N . TYR A 1 207 ? 44.767 5.916 18.809 1.00 96.31 207 TYR A N 1
ATOM 1565 C CA . TYR A 1 207 ? 43.913 5.751 17.628 1.00 96.31 207 TYR A CA 1
ATOM 1566 C C . TYR A 1 207 ? 43.886 4.295 17.143 1.00 96.31 207 TYR A C 1
ATOM 1568 O O . TYR A 1 207 ? 44.922 3.634 17.085 1.00 96.31 207 TYR A O 1
ATOM 1576 N N . ALA A 1 208 ? 42.702 3.823 16.756 1.00 97.06 208 ALA A N 1
ATOM 1577 C CA . ALA A 1 208 ? 42.474 2.598 15.990 1.00 97.06 208 ALA A CA 1
ATOM 1578 C C . ALA A 1 208 ? 41.429 2.856 14.894 1.00 97.06 208 ALA A C 1
ATOM 1580 O O . ALA A 1 208 ? 40.685 3.838 14.957 1.00 97.06 208 ALA A O 1
ATOM 1581 N N . ALA A 1 209 ? 41.370 1.990 13.882 1.00 97.19 209 ALA A N 1
ATOM 1582 C CA . ALA A 1 209 ? 40.478 2.177 12.742 1.00 97.19 209 ALA A CA 1
ATOM 1583 C C . ALA A 1 209 ? 39.881 0.866 12.214 1.00 97.19 209 ALA A C 1
ATOM 1585 O O . ALA A 1 209 ? 40.483 -0.201 12.347 1.00 97.19 209 ALA A O 1
ATOM 1586 N N . ALA A 1 210 ? 38.727 0.986 11.557 1.00 96.75 210 ALA A N 1
ATOM 1587 C CA . ALA A 1 210 ? 38.180 -0.000 10.636 1.00 96.75 210 ALA A CA 1
ATOM 1588 C C . ALA A 1 210 ? 37.944 0.645 9.262 1.00 96.75 210 ALA A C 1
ATOM 1590 O O . ALA A 1 210 ? 37.297 1.692 9.163 1.00 96.75 210 ALA A O 1
ATOM 1591 N N . ALA A 1 211 ? 38.456 -0.000 8.216 1.00 94.56 211 ALA A N 1
ATOM 1592 C CA . ALA A 1 211 ? 38.307 0.388 6.817 1.00 94.56 211 ALA A CA 1
ATOM 1593 C C . ALA A 1 211 ? 37.907 -0.826 5.966 1.00 94.56 211 ALA A C 1
ATOM 1595 O O . ALA A 1 211 ? 38.068 -1.973 6.388 1.00 94.56 211 ALA A O 1
ATOM 1596 N N . SER A 1 212 ? 37.379 -0.579 4.770 1.00 90.44 212 SER A N 1
ATOM 1597 C CA . SER A 1 212 ? 36.966 -1.628 3.839 1.00 90.44 212 SER A CA 1
ATOM 1598 C C . SER A 1 212 ? 37.332 -1.249 2.416 1.00 90.44 212 SER A C 1
ATOM 1600 O O . SER A 1 212 ? 37.248 -0.074 2.053 1.00 90.44 212 SER A O 1
ATOM 1602 N N . ASN A 1 213 ? 37.720 -2.244 1.625 1.00 87.12 213 ASN A N 1
ATOM 1603 C CA . ASN A 1 213 ? 37.642 -2.193 0.175 1.00 87.12 213 ASN A CA 1
ATOM 1604 C C . ASN A 1 213 ? 36.409 -2.996 -0.252 1.00 87.12 213 ASN A C 1
ATOM 1606 O O . ASN A 1 213 ? 36.439 -4.222 -0.190 1.00 87.12 213 ASN A O 1
ATOM 1610 N N . TYR A 1 214 ? 35.331 -2.331 -0.648 1.00 76.69 214 TYR A N 1
ATOM 1611 C CA . TYR A 1 214 ? 34.111 -2.979 -1.115 1.00 76.69 214 TYR A CA 1
ATOM 1612 C C . TYR A 1 214 ? 34.283 -3.502 -2.550 1.00 76.69 214 TYR A C 1
ATOM 1614 O O . TYR A 1 214 ? 34.955 -2.896 -3.383 1.00 76.69 214 TYR A O 1
ATOM 1622 N N . THR A 1 215 ? 33.671 -4.641 -2.870 1.00 62.97 215 THR A N 1
ATOM 1623 C CA . THR A 1 215 ? 33.581 -5.153 -4.246 1.00 62.97 215 THR A CA 1
ATOM 1624 C C . THR A 1 215 ? 32.292 -5.971 -4.379 1.00 62.97 215 THR A C 1
ATOM 1626 O O . THR A 1 215 ? 32.030 -6.791 -3.499 1.00 62.97 215 THR A O 1
ATOM 1629 N N . PRO A 1 216 ? 31.481 -5.792 -5.440 1.00 53.03 216 PRO A N 1
ATOM 1630 C CA . PRO A 1 216 ? 30.286 -6.608 -5.656 1.00 53.03 216 PRO A CA 1
ATOM 1631 C C . PRO A 1 216 ? 30.630 -8.096 -5.825 1.00 53.03 216 PRO A C 1
ATOM 1633 O O . PRO A 1 216 ? 31.511 -8.445 -6.614 1.00 53.03 216 PRO A O 1
ATOM 1636 N N . ALA A 1 217 ? 29.921 -8.976 -5.116 1.00 45.44 217 ALA A N 1
ATOM 1637 C CA . ALA A 1 217 ? 30.148 -10.419 -5.146 1.00 45.44 217 ALA A CA 1
ATOM 1638 C C . ALA A 1 217 ? 29.235 -11.115 -6.184 1.00 45.44 217 ALA A C 1
ATOM 1640 O O . ALA A 1 217 ? 28.011 -11.090 -6.041 1.00 45.44 217 ALA A O 1
ATOM 1641 N N . PRO A 1 218 ? 29.780 -11.771 -7.230 1.00 36.78 218 PRO A N 1
ATOM 1642 C CA . PRO A 1 218 ? 28.950 -12.468 -8.210 1.00 36.78 218 PRO A CA 1
ATOM 1643 C C . PRO A 1 218 ? 28.275 -13.708 -7.608 1.00 36.78 218 PRO A C 1
ATOM 1645 O O . PRO A 1 218 ? 28.956 -14.640 -7.182 1.00 36.78 218 PRO A O 1
ATOM 1648 N N . GLY A 1 219 ? 26.940 -13.749 -7.636 1.00 38.44 219 GLY A N 1
ATOM 1649 C CA . GLY A 1 219 ? 26.148 -14.935 -7.281 1.00 38.44 219 GLY A CA 1
ATOM 1650 C C . GLY A 1 219 ? 25.437 -14.883 -5.925 1.00 38.44 219 GLY A C 1
ATOM 1651 O O . GLY A 1 219 ? 24.566 -15.716 -5.690 1.00 38.44 219 GLY A O 1
ATOM 1652 N N . THR A 1 220 ? 25.741 -13.902 -5.071 1.00 40.59 220 THR A N 1
ATOM 1653 C CA . THR A 1 220 ? 24.799 -13.421 -4.038 1.00 40.59 220 THR A CA 1
ATOM 1654 C C . THR A 1 220 ? 23.969 -12.257 -4.568 1.00 40.59 220 THR A C 1
ATOM 1656 O O . THR A 1 220 ? 22.773 -12.187 -4.300 1.00 40.59 220 THR A O 1
ATOM 1659 N N . ASP A 1 221 ? 24.591 -11.410 -5.391 1.00 34.56 221 ASP A N 1
ATOM 1660 C CA . ASP A 1 221 ? 24.023 -10.187 -5.952 1.00 34.56 221 ASP A CA 1
ATOM 1661 C C . ASP A 1 221 ? 24.146 -10.185 -7.491 1.00 34.56 221 ASP A C 1
ATOM 1663 O O . ASP A 1 221 ? 24.918 -10.955 -8.081 1.00 34.56 221 ASP A O 1
ATOM 1667 N N . ASN A 1 222 ? 23.399 -9.306 -8.170 1.00 32.97 222 ASN A N 1
ATOM 1668 C CA . ASN A 1 222 ? 23.218 -9.290 -9.636 1.00 32.97 222 ASN A CA 1
ATOM 1669 C C . ASN A 1 222 ? 24.425 -8.727 -10.432 1.00 32.97 222 ASN A C 1
ATOM 1671 O O . ASN A 1 222 ? 24.279 -8.135 -11.505 1.00 32.97 222 ASN A O 1
ATOM 1675 N N . ALA A 1 223 ? 25.647 -8.926 -9.933 1.00 35.75 223 ALA A N 1
ATOM 1676 C CA . ALA A 1 223 ? 26.858 -8.241 -10.390 1.00 35.75 223 ALA A CA 1
ATOM 1677 C C . ALA A 1 223 ? 27.269 -8.509 -11.858 1.00 35.75 223 ALA A C 1
ATOM 1679 O O . ALA A 1 223 ? 28.007 -7.708 -12.429 1.00 35.75 223 ALA A O 1
ATOM 1680 N N . TYR A 1 224 ? 26.813 -9.599 -12.492 1.00 32.19 224 TYR A N 1
ATOM 1681 C CA . TYR A 1 224 ? 27.274 -10.004 -13.834 1.00 32.19 224 TYR A CA 1
ATOM 1682 C C . TYR A 1 224 ? 26.976 -8.974 -14.940 1.00 32.19 224 TYR A C 1
ATOM 1684 O O . TYR A 1 224 ? 27.824 -8.740 -15.799 1.00 32.19 224 TYR A O 1
ATOM 1692 N N . LEU A 1 225 ? 25.794 -8.347 -14.916 1.00 29.59 225 LEU A N 1
ATOM 1693 C CA . LEU A 1 225 ? 25.394 -7.351 -15.920 1.00 29.59 225 LEU A CA 1
ATOM 1694 C C . LEU A 1 225 ? 25.933 -5.949 -15.597 1.00 29.59 225 LEU A C 1
ATOM 1696 O O . LEU A 1 225 ? 26.343 -5.224 -16.502 1.00 29.59 225 LEU A O 1
ATOM 1700 N N . LEU A 1 226 ? 25.983 -5.587 -14.311 1.00 32.53 226 LEU A N 1
ATOM 1701 C CA . LEU A 1 226 ? 26.366 -4.245 -13.865 1.00 32.53 226 LEU A CA 1
ATOM 1702 C C . LEU A 1 226 ? 27.878 -4.020 -13.740 1.00 32.53 226 LEU A C 1
ATOM 1704 O O . LEU A 1 226 ? 28.287 -2.863 -13.766 1.00 32.53 226 LEU A O 1
ATOM 1708 N N . TRP A 1 227 ? 28.715 -5.066 -13.661 1.00 35.00 227 TRP A N 1
ATOM 1709 C CA . TRP A 1 227 ? 30.173 -4.953 -13.450 1.00 35.00 227 TRP A CA 1
ATOM 1710 C C . TRP A 1 227 ? 30.842 -3.853 -14.300 1.00 35.00 227 TRP A C 1
ATOM 1712 O O . TRP A 1 227 ? 31.572 -3.016 -13.779 1.00 35.00 227 TRP A O 1
ATOM 1722 N N . ARG A 1 228 ? 30.547 -3.794 -15.608 1.00 35.22 228 ARG A N 1
ATOM 1723 C CA . ARG A 1 228 ? 31.159 -2.810 -16.525 1.00 35.22 228 ARG A CA 1
ATOM 1724 C C . ARG A 1 228 ? 30.752 -1.359 -16.248 1.00 35.22 228 ARG A C 1
ATOM 1726 O O . ARG A 1 228 ? 31.532 -0.451 -16.530 1.00 35.22 228 ARG A O 1
ATOM 1733 N N . PHE A 1 229 ? 29.551 -1.134 -15.723 1.00 37.62 229 PHE A N 1
ATOM 1734 C CA . PHE A 1 229 ? 29.049 0.198 -15.381 1.00 37.62 229 PHE A CA 1
ATOM 1735 C C . PHE A 1 229 ? 29.464 0.597 -13.961 1.00 37.62 229 PHE A C 1
ATOM 1737 O O . PHE A 1 229 ? 29.897 1.727 -13.754 1.00 37.62 229 PHE A O 1
ATOM 1744 N N . ALA A 1 230 ? 29.443 -0.358 -13.026 1.00 42.78 230 ALA A N 1
ATOM 1745 C CA . ALA A 1 230 ? 29.986 -0.234 -11.677 1.00 42.78 230 ALA A CA 1
ATOM 1746 C C . ALA A 1 230 ? 31.453 0.233 -11.693 1.00 42.78 230 ALA A C 1
ATOM 1748 O O . ALA A 1 230 ? 31.758 1.261 -11.087 1.00 42.78 230 ALA A O 1
ATOM 1749 N N . ASP A 1 231 ? 32.321 -0.451 -12.453 1.00 47.19 231 ASP A N 1
ATOM 1750 C CA . ASP A 1 231 ? 33.708 -0.024 -12.696 1.00 47.19 231 ASP A CA 1
ATOM 1751 C C . ASP A 1 231 ? 33.743 1.417 -13.234 1.00 47.19 231 ASP A C 1
ATOM 1753 O O . ASP A 1 231 ? 34.385 2.284 -12.650 1.00 47.19 231 ASP A O 1
ATOM 1757 N N . THR A 1 232 ? 32.994 1.698 -14.309 1.00 47.16 232 THR A N 1
ATOM 1758 C CA . THR A 1 232 ? 33.025 2.984 -15.036 1.00 47.16 232 THR A CA 1
ATOM 1759 C C . THR A 1 232 ? 32.551 4.189 -14.210 1.00 47.16 232 THR A C 1
ATOM 1761 O O . THR A 1 232 ? 32.989 5.310 -14.477 1.00 47.16 232 THR A O 1
ATOM 1764 N N . VAL A 1 233 ? 31.654 3.998 -13.237 1.00 51.12 233 VAL A N 1
ATOM 1765 C CA . VAL A 1 233 ? 31.159 5.076 -12.359 1.00 51.12 233 VAL A CA 1
ATOM 1766 C C . VAL A 1 233 ? 32.048 5.231 -11.121 1.00 51.12 233 VAL A C 1
ATOM 1768 O O . VAL A 1 233 ? 32.412 6.357 -10.785 1.00 51.12 233 VAL A O 1
ATOM 1771 N N . LEU A 1 234 ? 32.500 4.135 -10.496 1.00 56.38 234 LEU A N 1
ATOM 1772 C CA . LEU A 1 234 ? 33.494 4.208 -9.413 1.00 56.38 234 LEU A CA 1
ATOM 1773 C C . LEU A 1 234 ? 34.813 4.831 -9.891 1.00 56.38 234 LEU A C 1
ATOM 1775 O O . LEU A 1 234 ? 35.407 5.634 -9.171 1.00 56.38 234 LEU A O 1
ATOM 1779 N N . ASP A 1 235 ? 35.213 4.554 -11.132 1.00 59.50 235 ASP A N 1
ATOM 1780 C CA . ASP A 1 235 ? 36.375 5.147 -11.798 1.00 59.50 235 ASP A CA 1
ATOM 1781 C C . ASP A 1 235 ? 36.300 6.672 -11.989 1.00 59.50 235 ASP A C 1
ATOM 1783 O O . ASP A 1 235 ? 37.326 7.298 -12.262 1.00 59.50 235 ASP A O 1
ATOM 1787 N N . ARG A 1 236 ? 35.126 7.303 -11.863 1.00 61.81 236 ARG A N 1
ATOM 1788 C CA . ARG A 1 236 ? 35.019 8.775 -11.895 1.00 61.81 236 ARG A CA 1
ATOM 1789 C C . ARG A 1 236 ? 35.347 9.411 -10.548 1.00 61.81 236 ARG A C 1
ATOM 1791 O O . ARG A 1 236 ? 35.821 10.541 -10.515 1.00 61.81 236 ARG A O 1
ATOM 1798 N N . VAL A 1 237 ? 35.111 8.681 -9.457 1.00 63.53 237 VAL A N 1
ATOM 1799 C CA . VAL A 1 237 ? 35.127 9.211 -8.083 1.00 63.53 237 VAL A CA 1
ATOM 1800 C C . VAL A 1 237 ? 36.360 8.761 -7.299 1.00 63.53 237 VAL A C 1
ATOM 1802 O O . VAL A 1 237 ? 36.931 9.536 -6.533 1.00 63.53 237 VAL A O 1
ATOM 1805 N N . PHE A 1 238 ? 36.795 7.515 -7.493 1.00 68.81 238 PHE A N 1
ATOM 1806 C CA . PHE A 1 238 ? 37.868 6.884 -6.724 1.00 68.81 238 PHE A CA 1
ATOM 1807 C C . PHE A 1 238 ? 39.066 6.550 -7.614 1.00 68.81 238 PHE A C 1
ATOM 1809 O O . PHE A 1 238 ? 39.429 5.385 -7.777 1.00 68.81 238 PHE A O 1
ATOM 1816 N N . ARG A 1 239 ? 39.705 7.583 -8.176 1.00 68.56 239 ARG A N 1
ATOM 1817 C CA . ARG A 1 239 ? 40.985 7.457 -8.887 1.00 68.56 239 ARG A CA 1
ATOM 1818 C C . ARG A 1 239 ? 42.068 8.374 -8.329 1.00 68.56 239 ARG A C 1
ATOM 1820 O O . ARG A 1 239 ? 41.818 9.543 -8.059 1.00 68.56 239 ARG A O 1
ATOM 1827 N N . ASP A 1 240 ? 43.291 7.853 -8.276 1.00 61.50 240 ASP A N 1
ATOM 1828 C CA . ASP A 1 240 ? 44.527 8.626 -8.108 1.00 61.50 240 ASP A CA 1
ATOM 1829 C C . ASP A 1 240 ? 45.513 8.240 -9.219 1.00 61.50 240 ASP A C 1
ATOM 1831 O O . ASP A 1 240 ? 45.568 7.086 -9.641 1.00 61.50 240 ASP A O 1
ATOM 1835 N N . GLY A 1 241 ? 46.222 9.215 -9.791 1.00 57.66 241 GLY A N 1
ATOM 1836 C CA . GLY A 1 241 ? 47.098 9.019 -10.956 1.00 57.66 241 GLY A CA 1
ATOM 1837 C C . GLY A 1 241 ? 46.427 8.404 -12.202 1.00 57.66 241 GLY A C 1
ATOM 1838 O O . GLY A 1 241 ? 47.121 7.992 -13.129 1.00 57.66 241 GLY A O 1
ATOM 1839 N N . GLY A 1 242 ? 45.091 8.309 -12.232 1.00 57.25 242 GLY A N 1
ATOM 1840 C CA . GLY A 1 242 ? 44.331 7.574 -13.249 1.00 57.25 242 GLY A CA 1
ATOM 1841 C C . GLY A 1 242 ? 44.180 6.065 -12.991 1.00 57.25 242 GLY A C 1
ATOM 1842 O O . GLY A 1 242 ? 43.767 5.353 -13.902 1.00 57.25 242 GLY A O 1
ATOM 1843 N N . GLN A 1 243 ? 44.516 5.568 -11.796 1.00 61.00 243 GLN A N 1
ATOM 1844 C CA . GLN A 1 243 ? 44.295 4.183 -11.354 1.00 61.00 243 GLN A CA 1
ATOM 1845 C C . GLN A 1 243 ? 43.144 4.102 -10.333 1.00 61.00 243 GLN A C 1
ATOM 1847 O O . GLN A 1 243 ? 43.010 5.034 -9.536 1.00 61.00 243 GLN A O 1
ATOM 1852 N N . PRO A 1 244 ? 42.340 3.018 -10.313 1.00 69.50 244 PRO A N 1
ATOM 1853 C CA . PRO A 1 244 ? 41.275 2.836 -9.325 1.00 69.50 244 PRO A CA 1
ATOM 1854 C C . PRO A 1 244 ? 41.828 2.719 -7.899 1.00 69.50 244 PRO A C 1
ATOM 1856 O O . PRO A 1 244 ? 42.846 2.062 -7.670 1.00 69.50 244 PRO A O 1
ATOM 1859 N N . VAL A 1 245 ? 41.133 3.314 -6.931 1.00 80.00 245 VAL A N 1
ATOM 1860 C CA . VAL A 1 245 ? 41.511 3.326 -5.511 1.00 80.00 245 VAL A CA 1
ATOM 1861 C C . VAL A 1 245 ? 40.526 2.484 -4.702 1.00 80.00 245 VAL A C 1
ATOM 1863 O O . VAL A 1 245 ? 39.310 2.651 -4.812 1.00 80.00 245 VAL A O 1
ATOM 1866 N N . ALA A 1 246 ? 41.057 1.602 -3.853 1.00 83.69 246 ALA A N 1
ATOM 1867 C CA . ALA A 1 246 ? 40.272 0.818 -2.903 1.00 83.69 246 ALA A CA 1
ATOM 1868 C C . ALA A 1 246 ? 39.407 1.737 -2.020 1.00 83.69 246 ALA A C 1
ATOM 1870 O O . ALA A 1 246 ? 39.911 2.727 -1.486 1.00 83.69 246 ALA A O 1
ATOM 1871 N N . ASN A 1 247 ? 38.111 1.447 -1.887 1.00 84.19 247 ASN A N 1
ATOM 1872 C CA . ASN A 1 247 ? 37.146 2.326 -1.215 1.00 84.19 247 ASN A CA 1
ATOM 1873 C C . ASN A 1 247 ? 35.935 1.552 -0.664 1.00 84.19 247 ASN A C 1
ATOM 1875 O O . ASN A 1 247 ? 35.692 0.416 -1.057 1.00 84.19 247 ASN A O 1
ATOM 1879 N N . ASP A 1 248 ? 35.156 2.171 0.225 1.00 79.88 248 ASP A N 1
ATOM 1880 C CA . ASP A 1 248 ? 33.920 1.598 0.791 1.00 79.88 248 ASP A CA 1
ATOM 1881 C C . ASP A 1 248 ? 32.619 2.134 0.147 1.00 79.88 248 ASP A C 1
ATOM 1883 O O . ASP A 1 248 ? 31.545 2.040 0.749 1.00 79.88 248 ASP A O 1
ATOM 1887 N N . LEU A 1 249 ? 32.729 2.674 -1.076 1.00 72.56 249 LEU A N 1
ATOM 1888 C CA . LEU A 1 249 ? 31.785 3.519 -1.829 1.00 72.56 249 LEU A CA 1
ATOM 1889 C C . LEU A 1 249 ? 31.691 4.995 -1.405 1.00 72.56 249 LEU A C 1
ATOM 1891 O O . LEU A 1 249 ? 31.062 5.771 -2.120 1.00 72.56 249 LEU A O 1
ATOM 1895 N N . VAL A 1 250 ? 32.318 5.425 -0.303 1.00 76.44 250 VAL A N 1
ATOM 1896 C CA . VAL A 1 250 ? 32.349 6.851 0.102 1.00 76.44 250 VAL A CA 1
ATOM 1897 C C . VAL A 1 250 ? 33.764 7.328 0.420 1.00 76.44 250 VAL A C 1
ATOM 1899 O O . VAL A 1 250 ? 34.130 8.465 0.114 1.00 76.44 250 VAL A O 1
ATOM 1902 N N . VAL A 1 251 ? 34.574 6.481 1.047 1.00 85.62 251 VAL A N 1
ATOM 1903 C CA . VAL A 1 251 ? 35.894 6.825 1.576 1.00 85.62 251 VAL A CA 1
ATOM 1904 C C . VAL A 1 251 ? 36.940 5.856 1.018 1.00 85.62 251 VAL A C 1
ATOM 1906 O O . VAL A 1 251 ? 36.748 4.641 1.109 1.00 85.62 251 VAL A O 1
ATOM 1909 N N . PRO A 1 252 ? 38.066 6.355 0.465 1.00 89.50 252 PRO A N 1
ATOM 1910 C CA . PRO A 1 252 ? 39.203 5.511 0.114 1.00 89.50 252 PRO A CA 1
ATOM 1911 C C . PRO A 1 252 ? 39.693 4.728 1.338 1.00 89.50 252 PRO A C 1
ATOM 1913 O O . PRO A 1 252 ? 39.938 5.331 2.385 1.00 89.50 252 PRO A O 1
ATOM 1916 N N . SER A 1 253 ? 39.870 3.409 1.227 1.00 90.19 253 SER A N 1
ATOM 1917 C CA . SER A 1 253 ? 40.201 2.520 2.353 1.00 90.19 253 SER A CA 1
ATOM 1918 C C . SER A 1 253 ? 41.460 2.990 3.083 1.00 90.19 253 SER A C 1
ATOM 1920 O O . SER A 1 253 ? 41.482 3.098 4.307 1.00 90.19 253 SER A O 1
ATOM 1922 N N . ASP A 1 254 ? 42.488 3.350 2.316 1.00 90.75 254 ASP A N 1
ATOM 1923 C CA . ASP A 1 254 ? 43.756 3.887 2.812 1.00 90.75 254 ASP A CA 1
ATOM 1924 C C . ASP A 1 254 ? 43.626 5.297 3.398 1.00 90.75 254 ASP A C 1
ATOM 1926 O O . ASP A 1 254 ? 44.312 5.647 4.363 1.00 90.75 254 ASP A O 1
ATOM 1930 N N . GLY A 1 255 ? 42.665 6.075 2.898 1.00 89.88 255 GLY A N 1
ATOM 1931 C CA . GLY A 1 255 ? 42.294 7.385 3.424 1.00 89.88 255 GLY A CA 1
ATOM 1932 C C . GLY A 1 255 ? 41.766 7.353 4.862 1.00 89.88 255 GLY A C 1
ATOM 1933 O O . GLY A 1 255 ? 41.690 8.406 5.494 1.00 89.88 255 GLY A O 1
ATOM 1934 N N . VAL A 1 256 ? 41.445 6.173 5.407 1.00 95.19 256 VAL A N 1
ATOM 1935 C CA . VAL A 1 256 ? 41.028 5.995 6.807 1.00 95.19 256 VAL A CA 1
ATOM 1936 C C . VAL A 1 256 ? 42.215 5.886 7.770 1.00 95.19 256 VAL A C 1
ATOM 1938 O O . VAL A 1 256 ? 42.121 6.376 8.899 1.00 95.19 256 VAL A O 1
ATOM 1941 N N . TRP A 1 257 ? 43.324 5.258 7.359 1.00 95.25 257 TRP A N 1
ATOM 1942 C CA . TRP A 1 257 ? 44.363 4.779 8.287 1.00 95.25 257 TRP A CA 1
ATOM 1943 C C . TRP A 1 257 ? 45.817 5.072 7.881 1.00 95.25 257 TRP A C 1
ATOM 1945 O O . TRP A 1 257 ? 46.671 5.095 8.769 1.00 95.25 257 TRP A O 1
ATOM 1955 N N . GLN A 1 258 ? 46.129 5.290 6.597 1.00 95.00 258 GLN A N 1
ATOM 1956 C CA . GLN A 1 258 ? 47.510 5.491 6.140 1.00 95.00 258 GLN A CA 1
ATOM 1957 C C . GLN A 1 258 ? 48.118 6.831 6.592 1.00 95.00 258 GLN A C 1
ATOM 1959 O O . GLN A 1 258 ? 47.437 7.715 7.114 1.00 95.00 258 GLN A O 1
ATOM 1964 N N . ALA A 1 259 ? 49.434 6.973 6.398 1.00 93.31 259 ALA A N 1
ATOM 1965 C CA . ALA A 1 259 ? 50.179 8.188 6.706 1.00 93.31 259 ALA A CA 1
ATOM 1966 C C . ALA A 1 259 ? 49.632 9.376 5.897 1.00 93.31 259 ALA A C 1
ATOM 1968 O O . ALA A 1 259 ? 49.588 9.319 4.673 1.00 93.31 259 ALA A O 1
ATOM 1969 N N . ASN A 1 260 ? 49.244 10.452 6.585 1.00 91.06 260 ASN A N 1
ATOM 1970 C CA . ASN A 1 260 ? 48.537 11.587 5.982 1.00 91.06 260 ASN A CA 1
ATOM 1971 C C . ASN A 1 260 ? 49.208 12.954 6.225 1.00 91.06 260 ASN A C 1
ATOM 1973 O O . ASN A 1 260 ? 48.664 13.978 5.828 1.00 91.06 260 ASN A O 1
ATOM 1977 N N . GLY A 1 261 ? 50.364 12.971 6.899 1.00 88.94 261 GLY A N 1
ATOM 1978 C CA . GLY A 1 261 ? 51.079 14.177 7.339 1.00 88.94 261 GLY A CA 1
ATOM 1979 C C . GLY A 1 261 ? 51.071 14.382 8.859 1.00 88.94 261 GLY A C 1
ATOM 1980 O O . GLY A 1 261 ? 52.059 14.871 9.408 1.00 88.94 261 GLY A O 1
ATOM 1981 N N . HIS A 1 262 ? 50.024 13.932 9.557 1.00 92.75 262 HIS A N 1
ATOM 1982 C CA . HIS A 1 262 ? 49.922 14.060 11.012 1.00 92.75 262 HIS A CA 1
ATOM 1983 C C . HIS A 1 262 ? 50.752 12.973 11.732 1.00 92.75 262 HIS A C 1
ATOM 1985 O O . HIS A 1 262 ? 50.604 11.797 11.397 1.00 92.75 262 HIS A O 1
ATOM 1991 N N . PRO A 1 263 ? 51.552 13.286 12.778 1.00 91.31 263 PRO A N 1
ATOM 1992 C CA . PRO A 1 263 ? 52.405 12.307 13.475 1.00 91.31 263 PRO A CA 1
ATOM 1993 C C . PRO A 1 263 ? 51.686 11.134 14.163 1.00 91.31 263 PRO A C 1
ATOM 1995 O O . PRO A 1 263 ? 52.349 10.227 14.663 1.00 91.31 263 PRO A O 1
ATOM 1998 N N . SER A 1 264 ? 50.351 11.158 14.225 1.00 91.62 264 SER A N 1
ATOM 1999 C CA . SER A 1 264 ? 49.523 10.069 14.773 1.00 91.62 264 SER A CA 1
ATOM 2000 C C . SER A 1 264 ? 49.041 9.081 13.696 1.00 91.62 264 SER A C 1
ATOM 2002 O O . SER A 1 264 ? 48.287 8.161 14.003 1.00 91.62 264 SER A O 1
ATOM 2004 N N . PHE A 1 265 ? 49.470 9.272 12.443 1.00 92.56 265 PHE A N 1
ATOM 2005 C CA . PHE A 1 265 ? 49.219 8.395 11.301 1.00 92.56 265 PHE A CA 1
ATOM 2006 C C . PHE A 1 265 ? 50.564 7.902 10.715 1.00 92.56 265 PHE A C 1
ATOM 2008 O O . PHE A 1 265 ? 51.541 8.654 10.727 1.00 92.56 265 PHE A O 1
ATOM 2015 N N . PRO A 1 266 ? 50.661 6.666 10.187 1.00 94.62 266 PRO A N 1
ATOM 2016 C CA . PRO A 1 266 ? 49.578 5.706 10.000 1.00 94.62 266 PRO A CA 1
ATOM 2017 C C . PRO A 1 266 ? 49.084 5.111 11.322 1.00 94.62 266 PRO A C 1
ATOM 2019 O O . PRO A 1 266 ? 49.866 4.852 12.242 1.00 94.62 266 PRO A O 1
ATOM 2022 N N . ILE A 1 267 ? 47.778 4.868 11.391 1.00 94.00 267 ILE A N 1
ATOM 2023 C CA . ILE A 1 267 ? 47.163 4.088 12.464 1.00 94.00 267 ILE A CA 1
ATOM 2024 C C . ILE A 1 267 ? 47.674 2.650 12.334 1.00 94.00 267 ILE A C 1
ATOM 2026 O O . ILE A 1 267 ? 47.657 2.071 11.247 1.00 94.00 267 ILE A O 1
ATOM 2030 N N . ARG A 1 268 ? 48.169 2.086 13.438 1.00 89.44 268 ARG A N 1
ATOM 2031 C CA . ARG A 1 268 ? 48.719 0.726 13.467 1.00 89.44 268 ARG A CA 1
ATOM 2032 C C . ARG A 1 268 ? 47.609 -0.302 13.632 1.00 89.44 268 ARG A C 1
ATOM 2034 O O . ARG A 1 268 ? 46.611 -0.032 14.294 1.00 89.44 268 ARG A O 1
ATOM 2041 N N . ASP A 1 269 ? 47.828 -1.468 13.036 1.00 88.00 269 ASP A N 1
ATOM 2042 C CA . ASP A 1 269 ? 46.972 -2.653 13.132 1.00 88.00 269 ASP A CA 1
ATOM 2043 C C . ASP A 1 269 ? 45.459 -2.375 12.909 1.00 88.00 269 ASP A C 1
ATOM 2045 O O . ASP A 1 269 ? 44.629 -2.800 13.719 1.00 88.00 269 ASP A O 1
ATOM 2049 N N . PRO A 1 270 ? 45.071 -1.644 11.837 1.00 94.38 270 PRO A N 1
ATOM 2050 C CA . PRO A 1 270 ? 43.668 -1.375 11.533 1.00 94.38 270 PRO A CA 1
ATOM 2051 C C . PRO A 1 270 ? 42.919 -2.661 11.159 1.00 94.38 270 PRO A C 1
ATOM 2053 O O . PRO A 1 270 ? 43.480 -3.580 10.558 1.00 94.38 270 PRO A O 1
ATOM 2056 N N . LEU A 1 271 ? 41.617 -2.703 11.447 1.00 96.06 271 LEU A N 1
ATOM 2057 C CA . LEU A 1 271 ? 40.733 -3.721 10.886 1.00 96.06 271 LEU A CA 1
ATOM 2058 C C . LEU A 1 271 ? 40.484 -3.393 9.408 1.00 96.06 271 LEU A C 1
ATOM 2060 O O . LEU A 1 271 ? 39.904 -2.354 9.096 1.00 96.06 271 LEU A O 1
ATOM 2064 N N . LEU A 1 272 ? 40.913 -4.278 8.509 1.00 94.25 272 LEU A N 1
ATOM 2065 C CA . LEU A 1 272 ? 40.737 -4.125 7.066 1.00 94.25 272 LEU A CA 1
ATOM 2066 C C . LEU A 1 272 ? 39.815 -5.223 6.535 1.00 94.25 272 LEU A C 1
ATOM 2068 O O . LEU A 1 272 ? 40.158 -6.403 6.604 1.00 94.25 272 LEU A O 1
ATOM 2072 N N . PHE A 1 273 ? 38.671 -4.826 5.985 1.00 90.44 273 PHE A N 1
ATOM 2073 C CA . PHE A 1 273 ? 37.820 -5.698 5.177 1.00 90.44 273 PHE A CA 1
ATOM 2074 C C . PHE A 1 273 ? 38.248 -5.640 3.705 1.00 90.44 273 PHE A C 1
ATOM 2076 O O . PHE A 1 273 ? 38.656 -4.593 3.193 1.00 90.44 273 PHE A O 1
ATOM 2083 N N . THR A 1 274 ? 38.169 -6.777 3.022 1.00 86.12 274 THR A N 1
ATOM 2084 C CA . THR A 1 274 ? 38.513 -6.938 1.606 1.00 86.12 274 THR A CA 1
ATOM 2085 C C . THR A 1 274 ? 37.256 -7.009 0.740 1.00 86.12 274 THR A C 1
ATOM 2087 O O . THR A 1 274 ? 36.152 -7.217 1.243 1.00 86.12 274 THR A O 1
ATOM 2090 N N . GLY A 1 275 ? 37.426 -6.960 -0.586 1.00 73.50 275 GLY A N 1
ATOM 2091 C CA . GLY A 1 275 ? 36.310 -7.070 -1.536 1.00 73.50 275 GLY A CA 1
ATOM 2092 C C . GLY A 1 275 ? 35.494 -8.361 -1.417 1.00 73.50 275 GLY A C 1
ATOM 2093 O O . GLY A 1 275 ? 34.370 -8.420 -1.893 1.00 73.50 275 GLY A O 1
ATOM 2094 N N . LYS A 1 276 ? 36.030 -9.396 -0.754 1.00 74.06 276 LYS A N 1
ATOM 2095 C CA . LYS A 1 276 ? 35.324 -10.660 -0.490 1.00 74.06 276 LYS A CA 1
ATOM 2096 C C . LYS A 1 276 ? 34.422 -10.614 0.744 1.00 74.06 276 LYS A C 1
ATOM 2098 O O . LYS A 1 276 ? 33.596 -11.504 0.910 1.00 74.06 276 LYS A O 1
ATOM 2103 N N . ASP A 1 277 ? 34.595 -9.618 1.609 1.00 78.38 277 ASP A N 1
ATOM 2104 C CA . ASP A 1 277 ? 33.898 -9.519 2.894 1.00 78.38 277 ASP A CA 1
ATOM 2105 C C . ASP A 1 277 ? 32.582 -8.721 2.800 1.00 78.38 277 ASP A C 1
ATOM 2107 O O . ASP A 1 277 ? 31.791 -8.731 3.745 1.00 78.38 277 ASP A O 1
ATOM 2111 N N . GLY A 1 278 ? 32.342 -8.045 1.665 1.00 70.25 278 GLY A N 1
ATOM 2112 C CA . GLY A 1 278 ? 31.084 -7.362 1.323 1.00 70.25 278 GLY A CA 1
ATOM 2113 C C . GLY A 1 278 ? 30.783 -6.078 2.109 1.00 70.25 278 GLY A C 1
ATOM 2114 O O . GLY A 1 278 ? 29.707 -5.503 1.964 1.00 70.25 278 GLY A O 1
ATOM 2115 N N . VAL A 1 279 ? 31.706 -5.609 2.955 1.00 78.38 279 VAL A N 1
ATOM 2116 C CA . VAL A 1 279 ? 31.456 -4.481 3.865 1.00 78.38 279 VAL A CA 1
ATOM 2117 C C . VAL A 1 279 ? 31.532 -3.146 3.121 1.00 78.38 279 VAL A C 1
ATOM 2119 O O . VAL A 1 279 ? 32.599 -2.721 2.686 1.00 78.38 279 VAL A O 1
ATOM 2122 N N . TRP A 1 280 ? 30.399 -2.462 3.008 1.00 72.81 280 TRP A N 1
ATOM 2123 C CA . TRP A 1 280 ? 30.273 -1.104 2.465 1.00 72.81 280 TRP A CA 1
ATOM 2124 C C . TRP A 1 280 ? 30.242 -0.053 3.590 1.00 72.81 280 TRP A C 1
ATOM 2126 O O . TRP A 1 280 ? 30.151 -0.406 4.771 1.00 72.81 280 TRP A O 1
ATOM 2136 N N . HIS A 1 281 ? 30.261 1.241 3.240 1.00 81.62 281 HIS A N 1
ATOM 2137 C CA . HIS A 1 281 ? 30.383 2.382 4.168 1.00 81.62 281 HIS A CA 1
ATOM 2138 C C . HIS A 1 281 ? 29.506 2.326 5.437 1.00 81.62 281 HIS A C 1
ATOM 2140 O O . HIS A 1 281 ? 29.910 2.818 6.493 1.00 81.62 281 HIS A O 1
ATOM 2146 N N . SER A 1 282 ? 28.317 1.714 5.364 1.00 74.81 282 SER A N 1
ATOM 2147 C CA . SER A 1 282 ? 27.364 1.624 6.487 1.00 74.81 282 SER A CA 1
ATOM 2148 C C . SER A 1 282 ? 27.166 0.204 7.042 1.00 74.81 282 SER A C 1
ATOM 2150 O O . SER A 1 282 ? 26.407 0.028 7.999 1.00 74.81 282 SER A O 1
ATOM 2152 N N . GLY A 1 283 ? 27.820 -0.812 6.468 1.00 74.56 283 GLY A N 1
ATOM 2153 C CA . GLY A 1 283 ? 27.736 -2.211 6.917 1.00 74.56 283 GLY A CA 1
ATOM 2154 C C . GLY A 1 283 ? 28.605 -2.520 8.143 1.00 74.56 283 GLY A C 1
ATOM 2155 O O . GLY A 1 283 ? 28.301 -3.420 8.922 1.00 74.56 283 GLY A O 1
ATOM 2156 N N . PHE A 1 284 ? 29.657 -1.724 8.378 1.00 86.25 284 PHE A N 1
ATOM 2157 C CA . PHE A 1 284 ? 30.666 -1.953 9.424 1.00 86.25 284 PHE A CA 1
ATOM 2158 C C . PHE A 1 284 ? 30.112 -2.349 10.801 1.00 86.25 284 PHE A C 1
ATOM 2160 O O . PHE A 1 284 ? 30.663 -3.249 11.428 1.00 86.25 284 PHE A O 1
ATOM 2167 N N . PHE A 1 285 ? 29.054 -1.697 11.292 1.00 85.50 285 PHE A N 1
ATOM 2168 C CA . PHE A 1 285 ? 28.531 -1.935 12.646 1.00 85.50 285 PHE A CA 1
ATOM 2169 C C . PHE A 1 285 ? 27.717 -3.227 12.799 1.00 85.50 285 PHE A C 1
ATOM 2171 O O . PHE A 1 285 ? 27.615 -3.727 13.918 1.00 85.50 285 PHE A O 1
ATOM 2178 N N . ALA A 1 286 ? 27.223 -3.804 11.698 1.00 77.31 286 ALA A N 1
ATOM 2179 C CA . ALA A 1 286 ? 26.599 -5.128 11.700 1.00 77.31 286 ALA A CA 1
ATOM 2180 C C . ALA A 1 286 ? 27.637 -6.261 11.853 1.00 77.31 286 ALA A C 1
ATOM 2182 O O . ALA A 1 286 ? 27.297 -7.378 12.242 1.00 77.31 286 ALA A O 1
ATOM 2183 N N . ARG A 1 287 ? 28.921 -5.980 11.581 1.00 83.38 287 ARG A N 1
ATOM 2184 C CA . ARG A 1 287 ? 30.012 -6.959 11.656 1.00 83.38 287 ARG A CA 1
ATOM 2185 C C . ARG A 1 287 ? 30.479 -7.191 13.093 1.00 83.38 287 ARG A C 1
ATOM 2187 O O . ARG A 1 287 ? 30.829 -6.262 13.835 1.00 83.38 287 ARG A O 1
ATOM 2194 N N . ALA A 1 288 ? 30.551 -8.465 13.473 1.00 87.00 288 ALA A N 1
ATOM 2195 C CA . ALA A 1 288 ? 31.058 -8.886 14.776 1.00 87.00 288 ALA A CA 1
ATOM 2196 C C . ALA A 1 288 ? 32.549 -8.536 14.923 1.00 87.00 288 ALA A C 1
ATOM 2198 O O . ALA A 1 288 ? 33.009 -8.192 16.008 1.00 87.00 288 ALA A O 1
ATOM 2199 N N . GLU A 1 289 ? 33.286 -8.557 13.815 1.00 91.38 289 GLU A N 1
ATOM 2200 C CA . GLU A 1 289 ? 34.705 -8.237 13.700 1.00 91.38 289 GLU A CA 1
ATOM 2201 C C . GLU A 1 289 ? 34.983 -6.769 14.064 1.00 91.38 289 GLU A C 1
ATOM 2203 O O . GLU A 1 289 ? 35.862 -6.493 14.883 1.00 91.38 289 GLU A O 1
ATOM 2208 N N . THR A 1 290 ? 34.177 -5.831 13.544 1.00 91.81 290 THR A N 1
ATOM 2209 C CA . THR A 1 290 ? 34.226 -4.402 13.910 1.00 91.81 290 THR A CA 1
ATOM 2210 C C . THR A 1 290 ? 33.929 -4.210 15.389 1.00 91.81 290 THR A C 1
ATOM 2212 O O . THR A 1 290 ? 34.660 -3.511 16.088 1.00 91.81 290 THR A O 1
ATOM 2215 N N . THR A 1 291 ? 32.881 -4.873 15.884 1.00 89.75 291 THR A N 1
ATOM 2216 C CA . THR A 1 291 ? 32.487 -4.812 17.295 1.00 89.75 291 THR A CA 1
ATOM 2217 C C . THR A 1 291 ? 33.620 -5.290 18.208 1.00 89.75 291 THR A C 1
ATOM 2219 O O . THR A 1 291 ? 33.993 -4.586 19.143 1.00 89.75 291 THR A O 1
ATOM 2222 N N . GLN A 1 292 ? 34.231 -6.439 17.904 1.00 90.12 292 GLN A N 1
ATOM 2223 C CA . GLN A 1 292 ? 35.357 -6.989 18.665 1.00 90.12 292 GLN A CA 1
ATOM 2224 C C . GLN A 1 292 ? 36.616 -6.117 18.570 1.00 90.12 292 GLN A C 1
ATOM 2226 O O . GLN A 1 292 ? 37.372 -6.034 19.536 1.00 90.12 292 GLN A O 1
ATOM 2231 N N . ALA A 1 293 ? 36.866 -5.458 17.434 1.00 93.06 293 ALA A N 1
ATOM 2232 C CA . ALA A 1 293 ? 37.973 -4.512 17.294 1.00 93.06 293 ALA A CA 1
ATOM 2233 C C . ALA A 1 293 ? 37.766 -3.259 18.165 1.00 93.06 293 ALA A C 1
ATOM 2235 O O . ALA A 1 293 ? 38.699 -2.845 18.858 1.00 93.06 293 ALA A O 1
ATOM 2236 N N . ILE A 1 294 ? 36.544 -2.714 18.200 1.00 93.94 294 ILE A N 1
ATOM 2237 C CA . ILE A 1 294 ? 36.160 -1.615 19.098 1.00 93.94 294 ILE A CA 1
ATOM 2238 C C . ILE A 1 294 ? 36.316 -2.048 20.561 1.00 93.94 294 ILE A C 1
ATOM 2240 O O . ILE A 1 294 ? 37.007 -1.376 21.325 1.00 93.94 294 ILE A O 1
ATOM 2244 N N . GLU A 1 295 ? 35.742 -3.189 20.955 1.00 93.75 295 GLU A N 1
ATOM 2245 C CA . GLU A 1 295 ? 35.812 -3.699 22.331 1.00 93.75 295 GLU A CA 1
ATOM 2246 C C . GLU A 1 295 ? 37.260 -3.929 22.784 1.00 93.75 295 GLU A C 1
ATOM 2248 O O . GLU A 1 295 ? 37.653 -3.450 23.850 1.00 93.75 295 GLU A O 1
ATOM 2253 N N . ARG A 1 296 ? 38.091 -4.552 21.938 1.00 93.56 296 ARG A N 1
ATOM 2254 C CA . ARG A 1 296 ? 39.526 -4.760 22.187 1.00 93.56 296 ARG A CA 1
ATOM 2255 C C . ARG A 1 296 ? 40.285 -3.444 22.341 1.00 93.56 296 ARG A C 1
ATOM 2257 O O . ARG A 1 296 ? 41.103 -3.324 23.250 1.00 93.56 296 ARG A O 1
ATOM 2264 N N . HIS A 1 297 ? 40.016 -2.455 21.487 1.00 95.25 297 HIS A N 1
ATOM 2265 C CA . HIS A 1 297 ? 40.665 -1.148 21.576 1.00 95.25 297 HIS A CA 1
ATOM 2266 C C . HIS A 1 297 ? 40.252 -0.407 22.852 1.00 95.25 297 HIS A C 1
ATOM 2268 O O . HIS A 1 297 ? 41.116 0.016 23.623 1.00 95.25 297 HIS A O 1
ATOM 2274 N N . LEU A 1 298 ? 38.948 -0.303 23.132 1.00 93.19 298 LEU A N 1
ATOM 2275 C CA . LEU A 1 298 ? 38.417 0.361 24.326 1.00 93.19 298 LEU A CA 1
ATOM 2276 C C . LEU A 1 298 ? 38.819 -0.358 25.628 1.00 93.19 298 LEU A C 1
ATOM 2278 O O . LEU A 1 298 ? 39.064 0.307 26.642 1.00 93.19 298 LEU A O 1
ATOM 2282 N N . GLY A 1 299 ? 39.010 -1.678 25.592 1.00 90.38 299 GLY A N 1
ATOM 2283 C CA . GLY A 1 299 ? 39.302 -2.520 26.756 1.00 90.38 299 GLY A CA 1
ATOM 2284 C C . GLY A 1 299 ? 38.035 -3.042 27.440 1.00 90.38 299 GLY A C 1
ATOM 2285 O O . GLY A 1 299 ? 37.984 -3.108 28.666 1.00 90.38 299 GLY A O 1
ATOM 2286 N N . VAL A 1 300 ? 37.006 -3.351 26.650 1.00 87.75 300 VAL A N 1
ATOM 2287 C CA . VAL A 1 300 ? 35.740 -3.954 27.088 1.00 87.75 300 VAL A CA 1
ATOM 2288 C C . VAL A 1 300 ? 35.882 -5.487 27.044 1.00 87.75 300 VAL A C 1
ATOM 2290 O O . VAL A 1 300 ? 36.407 -5.999 26.055 1.00 87.75 300 VAL A O 1
ATOM 2293 N N . PRO A 1 301 ? 35.436 -6.244 28.067 1.00 74.38 301 PRO A N 1
ATOM 2294 C CA . PRO A 1 301 ? 35.433 -7.708 28.018 1.00 74.38 301 PRO A CA 1
ATOM 2295 C C . PRO A 1 301 ? 34.506 -8.242 26.916 1.00 74.38 301 PRO A C 1
ATOM 2297 O O . PRO A 1 301 ? 33.396 -7.742 26.757 1.00 74.38 301 PRO A O 1
ATOM 2300 N N . SER A 1 302 ? 34.930 -9.285 26.200 1.00 58.94 302 SER A N 1
ATOM 2301 C CA . SER A 1 302 ? 34.171 -9.900 25.100 1.00 58.94 302 SER A CA 1
ATOM 2302 C C . SER A 1 302 ? 34.131 -11.427 25.230 1.00 58.94 302 SER A C 1
ATOM 2304 O O . SER A 1 302 ? 35.173 -12.043 25.457 1.00 58.94 302 SER A O 1
ATOM 2306 N N . GLU A 1 303 ? 32.964 -12.035 25.007 1.00 55.09 303 GLU A N 1
ATOM 2307 C CA . GLU A 1 303 ? 32.777 -13.492 24.898 1.00 55.09 303 GLU A CA 1
ATOM 2308 C C . GLU A 1 303 ? 32.398 -13.897 23.457 1.00 55.09 303 GLU A C 1
ATOM 2310 O O . GLU A 1 303 ? 31.798 -13.093 22.736 1.00 55.09 303 GLU A O 1
ATOM 2315 N N . PRO A 1 304 ? 32.731 -15.124 23.010 1.00 40.47 304 PRO A N 1
ATOM 2316 C CA . PRO A 1 304 ? 32.349 -15.620 21.689 1.00 40.47 304 PRO A CA 1
ATOM 2317 C C . PRO A 1 304 ? 30.846 -15.937 21.624 1.00 40.47 304 PRO A C 1
ATOM 2319 O O . PRO A 1 304 ? 30.337 -16.756 22.387 1.00 40.47 304 PRO A O 1
ATOM 2322 N N . LEU A 1 305 ? 30.135 -15.308 20.686 1.00 38.91 305 LEU A N 1
ATOM 2323 C CA . LEU A 1 305 ? 28.681 -15.427 20.544 1.00 38.91 305 LEU A CA 1
ATOM 2324 C C . LEU A 1 305 ? 28.265 -16.518 19.546 1.00 38.91 305 LEU A C 1
ATOM 2326 O O . LEU A 1 305 ? 28.655 -16.492 18.380 1.00 38.91 305 LEU A O 1
ATOM 2330 N N . VAL A 1 306 ? 27.399 -17.426 20.001 1.00 31.20 306 VAL A N 1
ATOM 2331 C CA . VAL A 1 306 ? 26.569 -18.297 19.150 1.00 31.20 306 VAL A CA 1
ATOM 2332 C C . VAL A 1 306 ? 25.252 -17.565 18.864 1.00 31.20 306 VAL A C 1
ATOM 2334 O O . VAL A 1 306 ? 24.700 -16.926 19.758 1.00 31.20 306 VAL A O 1
ATOM 2337 N N . VAL A 1 307 ? 24.757 -17.624 17.625 1.00 29.14 307 VAL A N 1
ATOM 2338 C CA . VAL A 1 307 ? 23.616 -16.808 17.171 1.00 29.14 307 VAL A CA 1
ATOM 2339 C C . VAL A 1 307 ? 22.291 -17.573 17.254 1.00 29.14 307 VAL A C 1
ATOM 2341 O O . VAL A 1 307 ? 22.140 -18.608 16.610 1.00 29.14 307 VAL A O 1
ATOM 2344 N N . SER A 1 308 ? 21.319 -16.988 17.962 1.00 31.36 308 SER A N 1
ATOM 2345 C CA . SER A 1 308 ? 19.886 -17.328 17.932 1.00 31.36 308 SER A CA 1
ATOM 2346 C C . SER A 1 308 ? 19.064 -16.030 18.085 1.00 31.36 308 SER A C 1
ATOM 2348 O O . SER A 1 308 ? 19.344 -15.289 19.030 1.00 31.36 308 SER A O 1
ATOM 2350 N N . PRO A 1 309 ? 18.096 -15.706 17.201 1.00 28.56 309 PRO A N 1
ATOM 2351 C CA . PRO A 1 309 ? 17.390 -14.416 17.228 1.00 28.56 309 PRO A CA 1
ATOM 2352 C C . PRO A 1 309 ? 15.949 -14.477 17.781 1.00 28.56 309 PRO A C 1
ATOM 2354 O O . PRO A 1 309 ? 15.182 -15.367 17.425 1.00 28.56 309 PRO A O 1
ATOM 2357 N N . GLU A 1 310 ? 15.548 -13.465 18.563 1.00 24.30 310 GLU A N 1
ATOM 2358 C CA . GLU A 1 310 ? 14.141 -13.159 18.893 1.00 24.30 310 GLU A CA 1
ATOM 2359 C C . GLU A 1 310 ? 13.923 -11.630 19.105 1.00 24.30 310 GLU A C 1
ATOM 2361 O O . GLU A 1 310 ? 14.860 -10.845 18.958 1.00 24.30 310 GLU A O 1
ATOM 2366 N N . THR A 1 311 ? 12.680 -11.185 19.354 1.00 30.44 311 THR A N 1
ATOM 2367 C CA . THR A 1 311 ? 12.163 -9.806 19.080 1.00 30.44 311 THR A CA 1
ATOM 2368 C C . THR A 1 311 ? 12.132 -8.823 20.284 1.00 30.44 311 THR A C 1
ATOM 2370 O O . THR A 1 311 ? 12.504 -9.229 21.380 1.00 30.44 311 THR A O 1
ATOM 2373 N N . VAL A 1 312 ? 11.677 -7.546 20.105 1.00 23.91 312 VAL A N 1
ATOM 2374 C CA . VAL A 1 312 ? 10.742 -6.766 21.005 1.00 23.91 312 VAL A CA 1
ATOM 2375 C C . VAL A 1 312 ? 10.507 -5.258 20.617 1.00 23.91 312 VAL A C 1
ATOM 2377 O O . VAL A 1 312 ? 11.349 -4.631 19.988 1.00 23.91 312 VAL A O 1
ATOM 2380 N N . ALA A 1 313 ? 9.332 -4.712 21.017 1.00 22.69 313 ALA A N 1
ATOM 2381 C CA . ALA A 1 313 ? 8.673 -3.367 20.883 1.00 22.69 313 ALA A CA 1
ATOM 2382 C C . ALA A 1 313 ? 9.463 -2.056 21.268 1.00 22.69 313 ALA A C 1
ATOM 2384 O O . ALA A 1 313 ? 10.478 -2.180 21.944 1.00 22.69 313 ALA A O 1
ATOM 2385 N N . VAL A 1 314 ? 9.143 -0.771 20.906 1.00 23.91 314 VAL A N 1
ATOM 2386 C CA . VAL A 1 314 ? 7.892 0.062 20.643 1.00 23.91 314 VAL A CA 1
ATOM 2387 C C . VAL A 1 314 ? 7.212 0.607 21.953 1.00 23.91 314 VAL A C 1
ATOM 2389 O O . VAL A 1 314 ? 7.217 -0.200 22.885 1.00 23.91 314 VAL A O 1
ATOM 2392 N N . PRO A 1 315 ? 6.637 1.864 22.144 1.00 29.72 315 PRO A N 1
ATOM 2393 C CA . PRO A 1 315 ? 5.970 2.844 21.216 1.00 29.72 315 PRO A CA 1
ATOM 2394 C C . PRO A 1 315 ? 6.340 4.411 21.190 1.00 29.72 315 PRO A C 1
ATOM 2396 O O . PRO A 1 315 ? 7.276 4.701 20.454 1.00 29.72 315 PRO A O 1
ATOM 2399 N N . PRO A 1 316 ? 5.642 5.462 21.772 1.00 30.75 316 PRO A N 1
ATOM 2400 C CA . PRO A 1 316 ? 5.255 6.723 21.029 1.00 30.75 316 PRO A CA 1
ATOM 2401 C C . PRO A 1 316 ? 5.399 8.141 21.731 1.00 30.75 316 PRO A C 1
ATOM 2403 O O . PRO A 1 316 ? 5.834 8.187 22.876 1.00 30.75 316 PRO A O 1
ATOM 2406 N N . ILE A 1 317 ? 4.956 9.288 21.109 1.00 21.81 317 ILE A N 1
ATOM 2407 C CA . ILE A 1 317 ? 4.079 10.400 21.684 1.00 21.81 317 ILE A CA 1
ATOM 2408 C C . ILE A 1 317 ? 3.827 11.700 20.809 1.00 21.81 317 ILE A C 1
ATOM 2410 O O . ILE A 1 317 ? 4.747 12.446 20.500 1.00 21.81 317 ILE A O 1
ATOM 2414 N N . ARG A 1 318 ? 2.522 11.982 20.545 1.00 25.17 318 ARG A N 1
ATOM 2415 C CA . ARG A 1 318 ? 1.659 13.218 20.346 1.00 25.17 318 ARG A CA 1
ATOM 2416 C C . ARG A 1 318 ? 2.022 14.513 19.507 1.00 25.17 318 ARG A C 1
ATOM 2418 O O . ARG A 1 318 ? 3.186 14.852 19.350 1.00 25.17 318 ARG A O 1
ATOM 2425 N N . PRO A 1 319 ? 1.001 15.294 19.010 1.00 28.95 319 PRO A N 1
ATOM 2426 C CA . PRO A 1 319 ? 1.131 16.421 18.042 1.00 28.95 319 PRO A CA 1
ATOM 2427 C C . PRO A 1 319 ? 0.582 17.814 18.511 1.00 28.95 319 PRO A C 1
ATOM 2429 O O . PRO A 1 319 ? 0.156 17.967 19.657 1.00 28.95 319 PRO A O 1
ATOM 2432 N N . ARG A 1 320 ? 0.501 18.836 17.621 1.00 24.48 320 ARG A N 1
ATOM 2433 C CA . ARG A 1 320 ? -0.120 20.170 17.891 1.00 24.48 320 ARG A CA 1
ATOM 2434 C C . ARG A 1 320 ? -0.894 20.770 16.682 1.00 24.48 320 ARG A C 1
ATOM 2436 O O . ARG A 1 320 ? -0.664 20.378 15.547 1.00 24.48 320 ARG A O 1
ATOM 2443 N N . ARG A 1 321 ? -1.841 21.695 16.937 1.00 24.69 321 ARG A N 1
ATOM 2444 C CA . ARG A 1 321 ? -2.826 22.285 15.981 1.00 24.69 321 ARG A CA 1
ATOM 2445 C C . ARG A 1 321 ? -2.461 23.694 15.471 1.00 24.69 321 ARG A C 1
ATOM 2447 O O . ARG A 1 321 ? -1.830 24.433 16.220 1.00 24.69 321 ARG A O 1
ATOM 2454 N N . LEU A 1 322 ? -3.099 24.140 14.373 1.00 22.39 322 LEU A N 1
ATOM 2455 C CA . LEU A 1 322 ? -3.635 25.515 14.226 1.00 22.39 322 LEU A CA 1
ATOM 2456 C C . LEU A 1 322 ? -4.831 25.611 13.236 1.00 22.39 322 LEU A C 1
ATOM 2458 O O . LEU A 1 322 ? -5.109 24.670 12.500 1.00 22.39 322 LEU A O 1
ATOM 2462 N N . ARG A 1 323 ? -5.575 26.730 13.298 1.00 23.81 323 ARG A N 1
ATOM 2463 C CA . ARG A 1 323 ? -6.717 27.136 12.427 1.00 23.81 323 ARG A CA 1
ATOM 2464 C C . ARG A 1 323 ? -6.166 27.648 11.068 1.00 23.81 323 ARG A C 1
ATOM 2466 O O . ARG A 1 323 ? -4.993 27.992 11.029 1.00 23.81 323 ARG A O 1
ATOM 2473 N N . GLY A 1 324 ? -6.867 27.719 9.926 1.00 23.64 324 GLY A N 1
ATOM 2474 C CA . GLY A 1 324 ? -8.290 28.002 9.655 1.00 23.64 324 GLY A CA 1
ATOM 2475 C C . GLY A 1 324 ? -8.528 29.525 9.556 1.00 23.64 324 GLY A C 1
ATOM 2476 O O . GLY A 1 324 ? -8.070 30.236 10.444 1.00 23.64 324 GLY A O 1
ATOM 2477 N N . GLY A 1 325 ? -9.216 30.109 8.565 1.00 24.75 325 GLY A N 1
ATOM 2478 C CA . GLY A 1 325 ? -9.862 29.592 7.344 1.00 24.75 325 GLY A CA 1
ATOM 2479 C C . GLY A 1 325 ? -10.679 30.714 6.654 1.00 24.75 325 GLY A C 1
ATOM 2480 O O . GLY A 1 325 ? -10.942 31.736 7.285 1.00 24.75 325 GLY A O 1
ATOM 2481 N N . GLY A 1 326 ? -11.082 30.554 5.387 1.00 23.59 326 GLY A N 1
ATOM 2482 C CA . GLY A 1 326 ? -11.906 31.539 4.660 1.00 23.59 326 GLY A CA 1
ATOM 2483 C C . GLY A 1 326 ? -12.112 31.167 3.186 1.00 23.59 326 GLY A C 1
ATOM 2484 O O . GLY A 1 326 ? -11.205 30.615 2.573 1.00 23.59 326 GLY A O 1
ATOM 2485 N N . GLY A 1 327 ? -13.295 31.433 2.621 1.00 24.94 327 GLY A N 1
ATOM 2486 C CA . GLY A 1 327 ? -13.651 31.025 1.254 1.00 24.94 327 GLY A CA 1
ATOM 2487 C C . GLY A 1 327 ? -14.832 31.804 0.665 1.00 24.94 327 GLY A C 1
ATOM 2488 O O . GLY A 1 327 ? -15.336 32.736 1.289 1.00 24.94 327 GLY A O 1
ATOM 2489 N N . ALA A 1 328 ? -15.273 31.406 -0.532 1.00 22.39 328 ALA A N 1
ATOM 2490 C CA . ALA A 1 328 ? -16.418 31.971 -1.254 1.00 22.39 328 ALA A CA 1
ATOM 2491 C C . ALA A 1 328 ? -17.258 30.840 -1.903 1.00 22.39 328 ALA A C 1
ATOM 2493 O O . ALA A 1 328 ? -16.714 29.758 -2.133 1.00 22.39 328 ALA A O 1
ATOM 2494 N N . PRO A 1 329 ? -18.571 31.034 -2.147 1.00 27.50 329 PRO A N 1
ATOM 2495 C CA . PRO A 1 329 ? -19.506 29.926 -2.367 1.00 27.50 329 PRO A CA 1
ATOM 2496 C C . PRO A 1 329 ? -19.752 29.565 -3.842 1.00 27.50 329 PRO A C 1
ATOM 2498 O O . PRO A 1 329 ? -19.619 30.398 -4.737 1.00 27.50 329 PRO A O 1
ATOM 2501 N N . VAL A 1 330 ? -20.235 28.338 -4.062 1.00 26.28 330 VAL A N 1
ATOM 2502 C CA . VAL A 1 330 ? -20.868 27.881 -5.313 1.00 26.28 330 VAL A CA 1
ATOM 2503 C C . VAL A 1 330 ? -22.379 27.742 -5.081 1.00 26.28 330 VAL A C 1
ATOM 2505 O O . VAL A 1 330 ? -22.818 27.464 -3.965 1.00 26.28 330 VAL A O 1
ATOM 2508 N N . MET A 1 331 ? -23.183 28.002 -6.114 1.00 25.67 331 MET A N 1
ATOM 2509 C CA . MET A 1 331 ? -24.648 28.060 -6.024 1.00 25.67 331 MET A CA 1
ATOM 2510 C C . MET A 1 331 ? -25.293 26.675 -5.855 1.00 25.67 331 MET A C 1
ATOM 2512 O O . MET A 1 331 ? -24.800 25.686 -6.389 1.00 25.67 331 MET A O 1
ATOM 2516 N N . ALA A 1 332 ? -26.430 26.628 -5.156 1.00 27.12 332 ALA A N 1
ATOM 2517 C CA . ALA A 1 332 ? -27.232 25.420 -4.972 1.00 27.12 332 ALA A CA 1
ATOM 2518 C C . ALA A 1 332 ? -28.495 25.442 -5.848 1.00 27.12 332 ALA A C 1
ATOM 2520 O O . ALA A 1 332 ? -29.268 26.402 -5.806 1.00 27.12 332 ALA A O 1
ATOM 2521 N N . GLU A 1 333 ? -28.737 24.358 -6.586 1.00 28.36 333 GLU A N 1
ATOM 2522 C CA . GLU A 1 333 ? -30.053 24.062 -7.160 1.00 28.36 333 GLU A CA 1
ATOM 2523 C C . GLU A 1 333 ? -30.977 23.433 -6.105 1.00 28.36 333 GLU A C 1
ATOM 2525 O O . GLU A 1 333 ? -30.520 22.821 -5.137 1.00 28.36 333 GLU A O 1
ATOM 2530 N N . LYS A 1 334 ? -32.294 23.588 -6.279 1.00 34.72 334 LYS A N 1
ATOM 2531 C CA . LYS A 1 334 ? -33.305 23.039 -5.364 1.00 34.72 334 LYS A CA 1
ATOM 2532 C C . LYS A 1 334 ? -33.894 21.738 -5.906 1.00 34.72 334 LYS A C 1
ATOM 2534 O O . LYS A 1 334 ? -34.551 21.755 -6.942 1.00 34.72 334 LYS A O 1
ATOM 2539 N N . SER A 1 335 ? -33.786 20.664 -5.132 1.00 33.00 335 SER A N 1
ATOM 2540 C CA . SER A 1 335 ? -34.751 19.558 -5.127 1.00 33.00 335 SER A CA 1
ATOM 2541 C C . SER A 1 335 ? -35.603 19.630 -3.849 1.00 33.00 335 SER A C 1
ATOM 2543 O O . SER A 1 335 ? -35.298 20.400 -2.935 1.00 33.00 335 SER A O 1
ATOM 2545 N N . GLY A 1 336 ? -36.705 18.880 -3.782 1.00 34.91 336 GLY A N 1
ATOM 2546 C CA . GLY A 1 336 ? -37.594 18.868 -2.617 1.00 34.91 336 GLY A CA 1
ATOM 2547 C C . GLY A 1 336 ? -38.264 17.514 -2.398 1.00 34.91 336 GLY A C 1
ATOM 2548 O O . GLY A 1 336 ? -38.161 16.624 -3.237 1.00 34.91 336 GLY A O 1
ATOM 2549 N N . GLY A 1 337 ? -38.969 17.377 -1.273 1.00 51.03 337 GLY A N 1
ATOM 2550 C CA . GLY A 1 337 ? -39.842 16.236 -0.978 1.00 51.03 337 GLY A CA 1
ATOM 2551 C C . GLY A 1 337 ? -39.152 15.037 -0.324 1.00 51.03 337 GLY A C 1
ATOM 2552 O O . GLY A 1 337 ? -39.422 14.747 0.838 1.00 51.03 337 GLY A O 1
ATOM 2553 N N . ASP A 1 338 ? -38.300 14.326 -1.066 1.00 69.50 338 ASP A N 1
ATOM 2554 C CA . ASP A 1 338 ? -38.013 12.903 -0.788 1.00 69.50 338 ASP A CA 1
ATOM 2555 C C . ASP A 1 338 ? -36.650 12.583 -0.154 1.00 69.50 338 ASP A C 1
ATOM 2557 O O . ASP A 1 338 ? -36.301 11.414 0.007 1.00 69.50 338 ASP A O 1
ATOM 2561 N N . THR A 1 339 ? -35.871 13.594 0.239 1.00 76.50 339 THR A N 1
ATOM 2562 C CA . THR A 1 339 ? -34.607 13.396 0.969 1.00 76.50 339 THR A CA 1
ATOM 2563 C C . THR A 1 339 ? -34.681 14.005 2.362 1.00 76.50 339 THR A C 1
ATOM 2565 O O . THR A 1 339 ? -34.941 15.197 2.515 1.00 76.50 339 THR A O 1
ATOM 2568 N N . VAL A 1 340 ? -34.402 13.185 3.372 1.00 84.00 340 VAL A N 1
ATOM 2569 C CA . VAL A 1 340 ? -34.343 13.566 4.787 1.00 84.00 340 VAL A CA 1
ATOM 2570 C C . VAL A 1 340 ? -32.879 13.615 5.228 1.00 84.00 340 VAL A C 1
ATOM 2572 O O . VAL A 1 340 ? -32.065 12.819 4.763 1.00 84.00 340 VAL A O 1
ATOM 2575 N N . GLN A 1 341 ? -32.524 14.547 6.116 1.00 83.81 341 GLN A N 1
ATOM 2576 C CA . GLN A 1 341 ? -31.162 14.673 6.648 1.00 83.81 341 GLN A CA 1
ATOM 2577 C C . GLN A 1 341 ? -31.082 14.205 8.105 1.00 83.81 341 GLN A C 1
ATOM 2579 O O . GLN A 1 341 ? -31.943 14.547 8.925 1.00 83.81 341 GLN A O 1
ATOM 2584 N N . ARG A 1 342 ? -30.045 13.413 8.413 1.00 85.44 342 ARG A N 1
ATOM 2585 C CA . ARG A 1 342 ? -29.736 12.918 9.764 1.00 85.44 342 ARG A CA 1
ATOM 2586 C C . ARG A 1 342 ? -28.240 12.915 10.054 1.00 85.44 342 ARG A C 1
ATOM 2588 O O . ARG A 1 342 ? -27.474 12.298 9.326 1.00 85.44 342 ARG A O 1
ATOM 2595 N N . GLU A 1 343 ? -27.815 13.563 11.129 1.00 85.44 343 GLU A N 1
ATOM 2596 C CA . GLU A 1 343 ? -26.419 13.571 11.576 1.00 85.44 343 GLU A CA 1
ATOM 2597 C C . GLU A 1 343 ? -26.234 12.542 12.709 1.00 85.44 343 GLU A C 1
ATOM 2599 O O . GLU A 1 343 ? -26.868 12.683 13.756 1.00 85.44 343 GLU A O 1
ATOM 2604 N N . PRO A 1 344 ? -25.443 11.473 12.502 1.00 86.69 344 PRO A N 1
ATOM 2605 C CA . PRO A 1 344 ? -25.181 10.454 13.505 1.00 86.69 344 PRO A CA 1
ATOM 2606 C C . PRO A 1 344 ? -24.186 10.940 14.559 1.00 86.69 344 PRO A C 1
ATOM 2608 O O . PRO A 1 344 ? -23.156 11.537 14.244 1.00 86.69 344 PRO A O 1
ATOM 2611 N N . GLU A 1 345 ? -24.455 10.606 15.814 1.00 85.69 345 GLU A N 1
ATOM 2612 C CA . GLU A 1 345 ? -23.601 10.937 16.950 1.00 85.69 345 GLU A CA 1
ATOM 2613 C C . GLU A 1 345 ? -23.409 9.712 17.851 1.00 85.69 345 GLU A C 1
ATOM 2615 O O . GLU A 1 345 ? -24.373 9.009 18.150 1.00 85.69 345 GLU A O 1
ATOM 2620 N N . ILE A 1 346 ? -22.170 9.467 18.296 1.00 86.75 346 ILE A N 1
ATOM 2621 C CA . ILE A 1 346 ? -21.856 8.479 19.339 1.00 86.75 346 ILE A CA 1
ATOM 2622 C C . ILE A 1 346 ? -21.692 9.200 20.678 1.00 86.75 346 ILE A C 1
ATOM 2624 O O . ILE A 1 346 ? -20.829 10.071 20.813 1.00 86.75 346 ILE A O 1
ATOM 2628 N N . THR A 1 347 ? -22.445 8.757 21.685 1.00 88.69 347 THR A N 1
ATOM 2629 C CA . THR A 1 347 ? -22.193 9.061 23.099 1.00 88.69 347 THR A CA 1
ATOM 2630 C C . THR A 1 347 ? -21.540 7.847 23.761 1.00 88.69 347 THR A C 1
ATOM 2632 O O . THR A 1 347 ? -22.161 6.795 23.904 1.00 88.69 347 THR A O 1
ATOM 2635 N N . PHE A 1 348 ? -20.273 7.994 24.157 1.00 89.25 348 PHE A N 1
ATOM 2636 C CA . PHE A 1 348 ? -19.512 6.992 24.908 1.00 89.25 348 PHE A CA 1
ATOM 2637 C C . PHE A 1 348 ? -18.400 7.653 25.737 1.00 89.25 348 PHE A C 1
ATOM 2639 O O . PHE A 1 348 ? -18.127 8.848 25.601 1.00 89.25 348 PHE A O 1
ATOM 2646 N N . HIS A 1 349 ? -17.767 6.873 26.611 1.00 85.56 349 HIS A N 1
ATOM 2647 C CA . HIS A 1 349 ? -16.715 7.330 27.511 1.00 85.56 349 HIS A CA 1
ATOM 2648 C C . HIS A 1 349 ? -15.390 7.544 26.762 1.00 85.56 349 HIS A C 1
ATOM 2650 O O . HIS A 1 349 ? -14.877 6.624 26.129 1.00 85.56 349 HIS A O 1
ATOM 2656 N N . GLU A 1 350 ? -14.773 8.723 26.905 1.00 84.12 350 GLU A N 1
ATOM 2657 C CA . GLU A 1 350 ? -13.456 9.030 26.307 1.00 84.12 350 GLU A CA 1
ATOM 2658 C C . GLU A 1 350 ? -12.304 8.184 26.897 1.00 84.12 350 GLU A C 1
ATOM 2660 O O . GLU A 1 350 ? -11.217 8.108 26.319 1.00 84.12 350 GLU A O 1
ATOM 2665 N N . GLN A 1 351 ? -12.538 7.542 28.046 1.00 85.88 351 GLN A N 1
ATOM 2666 C CA . GLN A 1 351 ? -11.635 6.605 28.710 1.00 85.88 351 GLN A CA 1
ATOM 2667 C C . GLN A 1 351 ? -12.451 5.559 29.486 1.00 85.88 351 GLN A C 1
ATOM 2669 O O . GLN A 1 351 ? -13.434 5.919 30.133 1.00 85.88 351 GLN A O 1
ATOM 2674 N N . VAL A 1 352 ? -12.012 4.299 29.470 1.00 89.38 352 VAL A N 1
ATOM 2675 C CA . VAL A 1 352 ? -12.590 3.177 30.239 1.00 89.38 352 VAL A CA 1
ATOM 2676 C C . VAL A 1 352 ? -11.482 2.334 30.875 1.00 89.38 352 VAL A C 1
ATOM 2678 O O . VAL A 1 352 ? -10.355 2.308 30.368 1.00 89.38 352 VAL A O 1
ATOM 2681 N N . LEU A 1 353 ? -11.781 1.631 31.969 1.00 90.06 353 LEU A N 1
ATOM 2682 C CA . LEU A 1 353 ? -10.869 0.623 32.521 1.00 90.06 353 LEU A CA 1
ATOM 2683 C C . LEU A 1 353 ? -11.120 -0.750 31.882 1.00 90.06 353 LEU A C 1
ATOM 2685 O O . LEU A 1 353 ? -12.244 -1.109 31.538 1.00 90.06 353 LEU A O 1
ATOM 2689 N N . GLU A 1 354 ? -10.061 -1.541 31.754 1.00 92.19 354 GLU A N 1
ATOM 2690 C CA . GLU A 1 354 ? -10.121 -2.950 31.362 1.00 92.19 354 GLU A CA 1
ATOM 2691 C C . GLU A 1 354 ? -11.153 -3.746 32.187 1.00 92.19 354 GLU A C 1
ATOM 2693 O O . GLU A 1 354 ? -11.158 -3.714 33.421 1.00 92.19 354 GLU A O 1
ATOM 2698 N N . GLY A 1 355 ? -12.012 -4.500 31.497 1.00 90.94 355 GLY A N 1
ATOM 2699 C CA . GLY A 1 355 ? -13.074 -5.308 32.096 1.00 90.94 355 GLY A CA 1
ATOM 2700 C C . GLY A 1 355 ? -14.331 -4.532 32.509 1.00 90.94 355 GLY A C 1
ATOM 2701 O O . GLY A 1 355 ? -15.332 -5.164 32.852 1.00 90.94 355 GLY A O 1
ATOM 2702 N N . GLU A 1 356 ? -14.339 -3.195 32.455 1.00 93.12 356 GLU A N 1
ATOM 2703 C CA . GLU A 1 356 ? -15.584 -2.434 32.594 1.00 93.12 356 GLU A CA 1
ATOM 2704 C C . GLU A 1 356 ? -16.522 -2.695 31.414 1.00 93.12 356 GLU A C 1
ATOM 2706 O O . GLU A 1 356 ? -16.087 -2.974 30.296 1.00 93.12 356 GLU A O 1
ATOM 2711 N N . THR A 1 357 ? -17.826 -2.593 31.673 1.00 94.88 357 THR A N 1
ATOM 2712 C CA . THR A 1 357 ? -18.878 -2.767 30.669 1.00 94.88 357 THR A CA 1
ATOM 2713 C C . THR A 1 357 ? -19.792 -1.552 30.676 1.00 94.88 357 THR A C 1
ATOM 2715 O O . THR A 1 357 ? -20.422 -1.266 31.693 1.00 94.88 357 THR A O 1
ATOM 2718 N N . TRP A 1 358 ? -19.870 -0.853 29.544 1.00 94.69 358 TRP A N 1
ATOM 2719 C CA . TRP A 1 358 ? -20.592 0.412 29.402 1.00 94.69 358 TRP A CA 1
ATOM 2720 C C . TRP A 1 358 ? -21.492 0.401 28.152 1.00 94.69 358 TRP A C 1
ATOM 2722 O O . TRP A 1 358 ? -21.126 -0.210 27.142 1.00 94.69 358 TRP A O 1
ATOM 2732 N N . PRO A 1 359 ? -22.659 1.072 28.178 1.00 95.50 359 PRO A N 1
ATOM 2733 C CA . PRO A 1 359 ? -23.471 1.280 26.988 1.00 95.50 359 PRO A CA 1
ATOM 2734 C C . PRO A 1 359 ? -22.866 2.386 26.113 1.00 95.50 359 PRO A C 1
ATOM 2736 O O . PRO A 1 359 ? -22.584 3.487 26.582 1.00 95.50 359 PRO A O 1
ATOM 2739 N N . LEU A 1 360 ? -22.708 2.097 24.826 1.00 94.25 360 LEU A N 1
ATOM 2740 C CA . LEU A 1 360 ? -22.466 3.072 23.772 1.00 94.25 360 LEU A CA 1
ATOM 2741 C C . LEU A 1 360 ? -23.795 3.405 23.109 1.00 94.25 360 LEU A C 1
ATOM 2743 O O . LEU A 1 360 ? -24.459 2.520 22.570 1.00 94.25 360 LEU A O 1
ATOM 2747 N N . GLU A 1 361 ? -24.178 4.677 23.134 1.00 92.69 361 GLU A N 1
ATOM 2748 C CA . GLU A 1 361 ? -25.402 5.144 22.487 1.00 92.69 361 GLU A CA 1
ATOM 2749 C C . GLU A 1 361 ? -25.086 5.778 21.131 1.00 92.69 361 GLU A C 1
ATOM 2751 O O . GLU A 1 361 ? -24.142 6.560 21.007 1.00 92.69 361 GLU A O 1
ATOM 2756 N N . VAL A 1 362 ? -25.904 5.469 20.125 1.00 91.00 362 VAL A N 1
ATOM 2757 C CA . VAL A 1 362 ? -25.843 6.067 18.788 1.00 91.00 362 VAL A CA 1
ATOM 2758 C C . VAL A 1 362 ? -27.178 6.730 18.496 1.00 91.00 362 VAL A C 1
ATOM 2760 O O . VAL A 1 362 ? -28.214 6.075 18.580 1.00 91.00 362 VAL A O 1
ATOM 2763 N N . GLU A 1 363 ? -27.175 8.010 18.137 1.00 90.12 363 GLU A N 1
ATOM 2764 C CA . GLU A 1 363 ? -28.390 8.765 17.811 1.00 90.12 363 GLU A CA 1
ATOM 2765 C C . GLU A 1 363 ? -28.284 9.381 16.411 1.00 90.12 363 GLU A C 1
ATOM 2767 O O . GLU A 1 363 ? -27.289 10.031 16.094 1.00 90.12 363 GLU A O 1
ATOM 2772 N N . LEU A 1 364 ? -29.324 9.230 15.586 1.00 88.56 364 LEU A N 1
ATOM 2773 C CA . LEU A 1 364 ? -29.494 9.993 14.347 1.00 88.56 364 LEU A CA 1
ATOM 2774 C C . LEU A 1 364 ? -30.243 11.294 14.652 1.00 88.56 364 LEU A C 1
ATOM 2776 O O . LEU A 1 364 ? -31.452 11.267 14.871 1.00 88.56 364 LEU A O 1
ATOM 2780 N N . ARG A 1 365 ? -29.551 12.437 14.682 1.00 86.00 365 ARG A N 1
ATOM 2781 C CA . ARG A 1 365 ? -30.137 13.754 14.998 1.00 86.00 365 ARG A CA 1
ATOM 2782 C C . ARG A 1 365 ? -30.631 14.486 13.757 1.00 86.00 365 ARG A C 1
ATOM 2784 O O . ARG A 1 365 ? -30.065 14.351 12.677 1.00 86.00 365 ARG A O 1
ATOM 2791 N N . GLU A 1 366 ? -31.669 15.306 13.908 1.00 82.19 366 GLU A N 1
ATOM 2792 C CA . GLU A 1 366 ? -32.044 16.273 12.869 1.00 82.19 366 GLU A CA 1
ATOM 2793 C C . GLU A 1 366 ? -30.968 17.355 12.753 1.00 82.19 366 GLU A C 1
ATOM 2795 O O . GLU A 1 366 ? -30.588 17.973 13.747 1.00 82.19 366 GLU A O 1
ATOM 2800 N N . SER A 1 367 ? -30.466 17.573 11.538 1.00 71.94 367 SER A N 1
ATOM 2801 C CA . SER A 1 367 ? -29.408 18.544 11.277 1.00 71.94 367 SER A CA 1
ATOM 2802 C C . SER A 1 367 ? -29.409 18.971 9.813 1.00 71.94 367 SER A C 1
ATOM 2804 O O . SER A 1 367 ? -29.580 18.142 8.924 1.00 71.94 367 SER A O 1
ATOM 2806 N N . ALA A 1 368 ? -29.165 20.262 9.579 1.00 63.25 368 ALA A N 1
ATOM 2807 C CA . ALA A 1 368 ? -28.850 20.826 8.264 1.00 63.25 368 ALA A CA 1
ATOM 2808 C C . ALA A 1 368 ? -27.325 20.929 8.029 1.00 63.25 368 ALA A C 1
ATOM 2810 O O . ALA A 1 368 ? -26.867 21.634 7.127 1.00 63.25 368 ALA A O 1
ATOM 2811 N N . SER A 1 369 ? -26.523 20.273 8.876 1.00 62.72 369 SER A N 1
ATOM 2812 C CA . SER A 1 369 ? -25.077 20.136 8.706 1.00 62.72 369 SER A CA 1
ATOM 2813 C C . SER A 1 369 ? -24.756 19.486 7.366 1.00 62.72 369 SER A C 1
ATOM 2815 O O . SER A 1 369 ? -25.354 18.483 6.978 1.00 62.72 369 SER A O 1
ATOM 2817 N N . ALA A 1 370 ? -23.724 19.992 6.691 1.00 56.91 370 ALA A N 1
ATOM 2818 C CA . ALA A 1 370 ? -23.192 19.337 5.503 1.00 56.91 370 ALA A CA 1
ATOM 2819 C C . ALA A 1 370 ? -22.664 17.919 5.799 1.00 56.91 370 ALA A C 1
ATOM 2821 O O . ALA A 1 370 ? -22.444 17.161 4.862 1.00 56.91 370 ALA A O 1
ATOM 2822 N N . ALA A 1 371 ? -22.430 17.556 7.065 1.00 57.31 371 ALA A N 1
ATOM 2823 C CA . ALA A 1 371 ? -22.034 16.209 7.459 1.00 57.31 371 ALA A CA 1
ATOM 2824 C C . ALA A 1 371 ? -23.221 15.248 7.677 1.00 57.31 371 ALA A C 1
ATOM 2826 O O . ALA A 1 371 ? -22.978 14.074 7.905 1.00 57.31 371 ALA A O 1
ATOM 2827 N N . ALA A 1 372 ? -24.484 15.675 7.571 1.00 71.75 372 ALA A N 1
ATOM 2828 C CA . ALA A 1 372 ? -25.622 14.765 7.711 1.00 71.75 372 ALA A CA 1
ATOM 2829 C C . ALA A 1 372 ? -25.691 13.700 6.589 1.00 71.75 372 ALA A C 1
ATOM 2831 O O . ALA A 1 372 ? -25.445 13.990 5.414 1.00 71.75 372 ALA A O 1
ATOM 2832 N N . LEU A 1 373 ? -26.100 12.478 6.950 1.00 76.38 373 LEU A N 1
ATOM 2833 C CA . LEU A 1 373 ? -26.549 11.439 6.022 1.00 76.38 373 LEU A CA 1
ATOM 2834 C C . LEU A 1 373 ? -27.737 11.967 5.211 1.00 76.38 373 LEU A C 1
ATOM 2836 O O . LEU A 1 373 ? -28.652 12.572 5.777 1.00 76.38 373 LEU A O 1
ATOM 2840 N N . GLN A 1 374 ? -27.742 11.711 3.902 1.00 77.12 374 GLN A N 1
ATOM 2841 C CA . GLN A 1 374 ? -28.862 12.036 3.019 1.00 77.12 374 GLN A CA 1
ATOM 2842 C C . GLN A 1 374 ? -29.654 10.769 2.719 1.00 77.12 374 GLN A C 1
ATOM 2844 O O . GLN A 1 374 ? -29.188 9.874 2.018 1.00 77.12 374 GLN A O 1
ATOM 2849 N N . LEU A 1 375 ? -30.850 10.697 3.291 1.00 80.19 375 LEU A N 1
ATOM 2850 C CA . LEU A 1 375 ? -31.689 9.511 3.311 1.00 80.19 375 LEU A CA 1
ATOM 2851 C C . LEU A 1 375 ? -32.809 9.679 2.285 1.00 80.19 375 LEU A C 1
ATOM 2853 O O . LEU A 1 375 ? -33.712 10.496 2.477 1.00 80.19 375 LEU A O 1
ATOM 2857 N N . LEU A 1 376 ? -32.718 8.945 1.175 1.00 79.06 376 LEU A N 1
ATOM 2858 C CA . LEU A 1 376 ? -33.716 8.956 0.107 1.00 79.06 376 LEU A CA 1
ATOM 2859 C C . LEU A 1 376 ? -34.852 7.987 0.452 1.00 79.06 376 LEU A C 1
ATOM 2861 O O . LEU A 1 376 ? -34.636 6.780 0.560 1.00 79.06 376 LEU A O 1
ATOM 2865 N N . PHE A 1 377 ? -36.065 8.514 0.584 1.00 82.56 377 PHE A N 1
ATOM 2866 C CA . PHE A 1 377 ? -37.259 7.707 0.818 1.00 82.56 377 PHE A CA 1
ATOM 2867 C C . PHE A 1 377 ? -37.801 7.180 -0.515 1.00 82.56 377 PHE A C 1
ATOM 2869 O O . PHE A 1 377 ? -37.723 7.852 -1.546 1.00 82.56 377 PHE A O 1
ATOM 2876 N N . ALA A 1 378 ? -38.379 5.977 -0.505 1.00 79.44 378 ALA A N 1
ATOM 2877 C CA . ALA A 1 378 ? -39.116 5.488 -1.666 1.00 79.44 378 ALA A CA 1
ATOM 2878 C C . ALA A 1 378 ? -40.354 6.382 -1.926 1.00 79.44 378 ALA A C 1
ATOM 2880 O O . ALA A 1 378 ? -40.927 6.920 -0.969 1.00 79.44 378 ALA A O 1
ATOM 2881 N N . PRO A 1 379 ? -40.802 6.550 -3.187 1.00 79.75 379 PRO A N 1
ATOM 2882 C CA . PRO A 1 379 ? -41.972 7.370 -3.498 1.00 79.75 379 PRO A CA 1
ATOM 2883 C C . PRO A 1 379 ? -43.215 6.908 -2.722 1.00 79.75 379 PRO A C 1
ATOM 2885 O O . PRO A 1 379 ? -43.671 5.779 -2.888 1.00 79.75 379 PRO A O 1
ATOM 2888 N N . GLY A 1 380 ? -43.752 7.780 -1.865 1.00 81.81 380 GLY A N 1
ATOM 2889 C CA . GLY A 1 380 ? -44.904 7.478 -1.006 1.00 81.81 380 GLY A CA 1
ATOM 2890 C C . GLY A 1 380 ? -44.611 6.667 0.267 1.00 81.81 380 GLY A C 1
ATOM 2891 O O . GLY A 1 380 ? -45.551 6.350 0.989 1.00 81.81 380 GLY A O 1
ATOM 2892 N N . ALA A 1 381 ? -43.350 6.340 0.575 1.00 84.69 381 ALA A N 1
ATOM 2893 C CA . ALA A 1 381 ? -42.976 5.756 1.866 1.00 84.69 381 ALA A CA 1
ATOM 2894 C C . ALA A 1 381 ? -42.804 6.846 2.939 1.00 84.69 381 ALA A C 1
ATOM 2896 O O . ALA A 1 381 ? -42.140 7.853 2.687 1.00 84.69 381 ALA A O 1
ATOM 2897 N N . GLU A 1 382 ? -43.361 6.626 4.133 1.00 88.62 382 GLU A N 1
ATOM 2898 C CA . GLU A 1 382 ? -43.256 7.522 5.304 1.00 88.62 382 GLU A CA 1
ATOM 2899 C C . GLU A 1 382 ? -42.103 7.155 6.257 1.00 88.62 382 GLU A C 1
ATOM 2901 O O . GLU A 1 382 ? -41.644 7.990 7.045 1.00 88.62 382 GLU A O 1
ATOM 2906 N N . GLU A 1 383 ? -41.613 5.916 6.164 1.00 89.38 383 GLU A N 1
ATOM 2907 C CA . GLU A 1 383 ? -40.536 5.356 6.981 1.00 89.38 383 GLU A CA 1
ATOM 2908 C C . GLU A 1 383 ? -39.466 4.657 6.125 1.00 89.38 383 GLU A C 1
ATOM 2910 O O . GLU A 1 383 ? -39.713 4.254 4.985 1.00 89.38 383 GLU A O 1
ATOM 2915 N N . LEU A 1 384 ? -38.263 4.555 6.687 1.00 87.62 384 LEU A N 1
ATOM 2916 C CA . LEU A 1 384 ? -37.068 3.957 6.100 1.00 87.62 384 LEU A CA 1
ATOM 2917 C C . LEU A 1 384 ? -36.324 3.176 7.186 1.00 87.62 384 LEU A C 1
ATOM 2919 O O . LEU A 1 384 ? -35.916 3.759 8.192 1.00 87.62 384 LEU A O 1
ATOM 2923 N N . THR A 1 385 ? -36.088 1.885 6.963 1.00 89.25 385 THR A N 1
ATOM 2924 C CA . THR A 1 385 ? -35.219 1.086 7.835 1.00 89.25 385 THR A CA 1
ATOM 2925 C C . THR A 1 385 ? -33.757 1.261 7.434 1.00 89.25 385 THR A C 1
ATOM 2927 O O . THR A 1 385 ? -33.399 1.079 6.271 1.00 89.25 385 THR A O 1
ATOM 2930 N N . LEU A 1 386 ? -32.914 1.576 8.413 1.00 89.38 386 LEU A N 1
ATOM 2931 C CA . LEU A 1 386 ? -31.457 1.503 8.340 1.00 89.38 386 LEU A CA 1
ATOM 2932 C C . LEU A 1 386 ? -30.955 0.446 9.323 1.00 89.38 386 LEU A C 1
ATOM 2934 O O . LEU A 1 386 ? -31.618 0.167 10.320 1.00 89.38 386 LEU A O 1
ATOM 2938 N N . SER A 1 387 ? -29.756 -0.080 9.101 1.00 90.19 387 SER A N 1
ATOM 2939 C CA . SER A 1 387 ? -29.068 -0.933 10.071 1.00 90.19 387 SER A CA 1
ATOM 2940 C C . SER A 1 387 ? -27.796 -0.250 10.553 1.00 90.19 387 SER A C 1
ATOM 2942 O O . SER A 1 387 ? -26.910 0.051 9.755 1.00 90.19 387 SER A O 1
ATOM 2944 N N . ALA A 1 388 ? -27.720 0.051 11.848 1.00 90.81 388 ALA A N 1
ATOM 2945 C CA . ALA A 1 388 ? -26.511 0.558 12.485 1.00 90.81 388 ALA A CA 1
ATOM 2946 C C . ALA A 1 388 ? -25.680 -0.633 12.975 1.00 90.81 388 ALA A C 1
ATOM 2948 O O . ALA A 1 388 ? -26.185 -1.440 13.747 1.00 90.81 388 ALA A O 1
ATOM 2949 N N . GLU A 1 389 ? -24.425 -0.745 12.549 1.00 90.38 389 GLU A N 1
ATOM 2950 C CA . GLU A 1 389 ? -23.566 -1.918 12.751 1.00 90.38 389 GLU A CA 1
ATOM 2951 C C . GLU A 1 389 ? -22.202 -1.512 13.330 1.00 90.38 389 GLU A C 1
ATOM 2953 O O . GLU A 1 389 ? -21.577 -0.584 12.822 1.00 90.38 389 GLU A O 1
ATOM 2958 N N . ILE A 1 390 ? -21.724 -2.184 14.383 1.00 89.62 390 ILE A N 1
ATOM 2959 C CA . ILE A 1 390 ? -20.545 -1.760 15.156 1.00 89.62 390 ILE A CA 1
ATOM 2960 C C . ILE A 1 390 ? -19.286 -2.615 14.906 1.00 89.62 390 ILE A C 1
ATOM 2962 O O . ILE A 1 390 ? -19.263 -3.830 15.128 1.00 89.62 390 ILE A O 1
ATOM 2966 N N . SER A 1 391 ? -18.189 -1.947 14.533 1.00 86.88 391 SER A N 1
ATOM 2967 C CA . SER A 1 391 ? -16.820 -2.450 14.701 1.00 86.88 391 SER A CA 1
ATOM 2968 C C . SER A 1 391 ? -16.170 -1.727 15.882 1.00 86.88 391 SER A C 1
ATOM 2970 O O . SER A 1 391 ? -16.110 -0.497 15.916 1.00 86.88 391 SER A O 1
ATOM 2972 N N . ALA A 1 392 ? -15.702 -2.487 16.871 1.00 88.44 392 ALA A N 1
ATOM 2973 C CA . ALA A 1 392 ? -15.055 -1.959 18.072 1.00 88.44 392 ALA A CA 1
ATOM 2974 C C . ALA A 1 392 ? -13.824 -2.806 18.457 1.00 88.44 392 ALA A C 1
ATOM 2976 O O . ALA A 1 392 ? -13.878 -3.559 19.434 1.00 88.44 392 ALA A O 1
ATOM 2977 N N . PRO A 1 393 ? -12.711 -2.732 17.700 1.00 81.88 393 PRO A N 1
ATOM 2978 C CA . PRO A 1 393 ? -11.453 -3.362 18.090 1.00 81.88 393 PRO A CA 1
ATOM 2979 C C . PRO A 1 393 ? -11.052 -2.991 19.528 1.00 81.88 393 PRO A C 1
ATOM 2981 O O . PRO A 1 393 ? -11.207 -1.854 19.969 1.00 81.88 393 PRO A O 1
ATOM 2984 N N . GLY A 1 394 ? -10.577 -3.976 20.294 1.00 83.69 394 GLY A N 1
ATOM 2985 C CA . GLY A 1 394 ? -10.289 -3.803 21.725 1.00 83.69 394 GLY A CA 1
ATOM 2986 C C . GLY A 1 394 ? -11.516 -3.827 22.652 1.00 83.69 394 GLY A C 1
ATOM 2987 O O . GLY A 1 394 ? -11.352 -3.648 23.858 1.00 83.69 394 GLY A O 1
ATOM 2988 N N . PHE A 1 395 ? -12.717 -4.106 22.137 1.00 90.12 395 PHE A N 1
ATOM 2989 C CA . PHE A 1 395 ? -13.922 -4.353 22.932 1.00 90.12 395 PHE A CA 1
ATOM 2990 C C . PHE A 1 395 ? -14.581 -5.688 22.574 1.00 90.12 395 PHE A C 1
ATOM 2992 O O . PHE A 1 395 ? -14.573 -6.131 21.426 1.00 90.12 395 PHE A O 1
ATOM 2999 N N . GLN A 1 396 ? -15.219 -6.310 23.563 1.00 90.44 396 GLN A N 1
ATOM 3000 C CA . GLN A 1 396 ? -16.229 -7.335 23.342 1.00 90.44 396 GLN A CA 1
ATOM 3001 C C . GLN A 1 396 ? -17.595 -6.654 23.226 1.00 90.44 396 GLN A C 1
ATOM 3003 O O . GLN A 1 396 ? -18.057 -6.011 24.169 1.00 90.44 396 GLN A O 1
ATOM 3008 N N . VAL A 1 397 ? -18.256 -6.822 22.080 1.00 90.38 397 VAL A N 1
ATOM 3009 C CA . VAL A 1 397 ? -19.658 -6.424 21.899 1.00 90.38 397 VAL A CA 1
ATOM 3010 C C . VAL A 1 397 ? -20.550 -7.477 22.558 1.00 90.38 397 VAL A C 1
ATOM 3012 O O . VAL A 1 397 ? -20.437 -8.667 22.257 1.00 90.38 397 VAL A O 1
ATOM 3015 N N . VAL A 1 398 ? -21.421 -7.054 23.472 1.00 89.44 398 VAL A N 1
ATOM 3016 C CA . VAL A 1 398 ? -22.334 -7.931 24.213 1.00 89.44 398 VAL A CA 1
ATOM 3017 C C . VAL A 1 398 ? -23.713 -7.898 23.556 1.00 89.44 398 VAL A C 1
ATOM 3019 O O . VAL A 1 398 ? -24.431 -6.905 23.654 1.00 89.44 398 VAL A O 1
ATOM 3022 N N . GLY A 1 399 ? -24.093 -9.005 22.914 1.00 87.62 399 GLY A N 1
ATOM 3023 C CA . GLY A 1 399 ? -25.358 -9.141 22.187 1.00 87.62 399 GLY A CA 1
ATOM 3024 C C . GLY A 1 399 ? -25.169 -9.063 20.672 1.00 87.62 399 GLY A C 1
ATOM 3025 O O . GLY A 1 399 ? -24.201 -9.604 20.138 1.00 87.62 399 GLY A O 1
ATOM 3026 N N . GLN A 1 400 ? -26.111 -8.426 19.974 1.00 86.38 400 GLN A N 1
ATOM 3027 C CA . GLN A 1 400 ? -26.019 -8.206 18.529 1.00 86.38 400 GLN A CA 1
ATOM 3028 C C . GLN A 1 400 ? -25.051 -7.059 18.202 1.00 86.38 400 GLN A C 1
ATOM 3030 O O . GLN A 1 400 ? -24.949 -6.077 18.936 1.00 86.38 400 GLN A O 1
ATOM 3035 N N . ARG A 1 401 ? -24.359 -7.186 17.067 1.00 87.81 401 ARG A N 1
ATOM 3036 C CA . ARG A 1 401 ? -23.484 -6.151 16.494 1.00 87.81 401 ARG A CA 1
ATOM 3037 C C . ARG A 1 401 ? -24.204 -5.200 15.536 1.00 87.81 401 ARG A C 1
ATOM 3039 O O . ARG A 1 401 ? -23.605 -4.214 15.126 1.00 87.81 401 ARG A O 1
ATOM 3046 N N . HIS A 1 402 ? -25.472 -5.455 15.220 1.00 91.12 402 HIS A N 1
ATOM 3047 C CA . HIS A 1 402 ? -26.325 -4.557 14.448 1.00 91.12 402 HIS A CA 1
ATOM 3048 C C . HIS A 1 402 ? -27.620 -4.230 15.203 1.00 91.12 402 HIS A C 1
ATOM 3050 O O . HIS A 1 402 ? -28.098 -5.034 16.004 1.00 91.12 402 HIS A O 1
ATOM 3056 N N . VAL A 1 403 ? -28.189 -3.055 14.932 1.00 92.56 403 VAL A N 1
ATOM 3057 C CA . VAL A 1 403 ? -29.488 -2.591 15.440 1.00 92.56 403 VAL A CA 1
ATOM 3058 C C . VAL A 1 403 ? -30.236 -1.892 14.306 1.00 92.56 403 VAL A C 1
ATOM 3060 O O . VAL A 1 403 ? -29.714 -0.960 13.694 1.00 92.56 403 VAL A O 1
ATOM 3063 N N . ALA A 1 404 ? -31.473 -2.318 14.047 1.00 91.94 404 ALA A N 1
ATOM 3064 C CA . ALA A 1 404 ? -32.345 -1.663 13.079 1.00 91.94 404 ALA A CA 1
ATOM 3065 C C . ALA A 1 404 ? -32.870 -0.320 13.624 1.00 91.94 404 ALA A C 1
ATOM 3067 O O . ALA A 1 404 ? -33.352 -0.243 14.754 1.00 91.94 404 ALA A O 1
ATOM 3068 N N . LEU A 1 405 ? -32.804 0.722 12.798 1.00 91.94 405 LEU A N 1
ATOM 3069 C CA . LEU A 1 405 ? -33.311 2.070 13.055 1.00 91.94 405 LEU A CA 1
ATOM 3070 C C . LEU A 1 405 ? -34.415 2.384 12.046 1.00 91.94 405 LEU A C 1
ATOM 3072 O O . LEU A 1 405 ? -34.209 2.199 10.849 1.00 91.94 405 LEU A O 1
ATOM 3076 N N . VAL A 1 406 ? -35.558 2.899 12.497 1.00 92.75 406 VAL A N 1
ATOM 3077 C CA . VAL A 1 406 ? -36.670 3.285 11.611 1.00 92.75 406 VAL A CA 1
ATOM 3078 C C . VAL A 1 406 ? -36.740 4.806 11.533 1.00 92.75 406 VAL A C 1
ATOM 3080 O O . VAL A 1 406 ? -37.334 5.475 12.383 1.00 92.75 406 VAL A O 1
ATOM 3083 N N . VAL A 1 407 ? -36.113 5.366 10.502 1.00 90.25 407 VAL A N 1
ATOM 3084 C CA . VAL A 1 407 ? -36.116 6.807 10.240 1.00 90.25 407 VAL A CA 1
ATOM 3085 C C . VAL A 1 407 ? -37.458 7.199 9.636 1.00 90.25 407 VAL A C 1
ATOM 3087 O O . VAL A 1 407 ? -37.889 6.641 8.630 1.00 90.25 407 VAL A O 1
ATOM 3090 N N . ASN A 1 408 ? -38.121 8.177 10.244 1.00 89.94 408 ASN A N 1
ATOM 3091 C CA . ASN A 1 408 ? -39.400 8.708 9.770 1.00 89.94 408 ASN A CA 1
ATOM 3092 C C . ASN A 1 408 ? -39.182 10.034 9.015 1.00 89.94 408 ASN A C 1
ATOM 3094 O O . ASN A 1 408 ? -38.241 10.777 9.319 1.00 89.94 408 ASN A O 1
ATOM 3098 N N . ARG A 1 409 ? -40.070 10.381 8.065 1.00 86.81 409 ARG A N 1
ATOM 3099 C CA . ARG A 1 409 ? -40.008 11.683 7.358 1.00 86.81 409 ARG A CA 1
ATOM 3100 C C . ARG A 1 409 ? -40.001 12.882 8.314 1.00 86.81 409 ARG A C 1
ATOM 3102 O O . ARG A 1 409 ? -39.253 13.831 8.099 1.00 86.81 409 ARG A O 1
ATOM 3109 N N . VAL A 1 410 ? -40.781 12.803 9.392 1.00 87.38 410 VAL A N 1
ATOM 3110 C CA . VAL A 1 410 ? -40.690 13.677 10.575 1.00 87.38 410 VAL A CA 1
ATOM 3111 C C . VAL A 1 410 ? -39.978 12.900 11.680 1.00 87.38 410 VAL A C 1
ATOM 3113 O O . VAL A 1 410 ? -40.376 11.769 11.960 1.00 87.38 410 VAL A O 1
ATOM 3116 N N . ARG A 1 411 ? -38.940 13.472 12.303 1.00 87.06 411 ARG A N 1
ATOM 3117 C CA . ARG A 1 411 ? -38.088 12.748 13.258 1.00 87.06 411 ARG A CA 1
ATOM 3118 C C . ARG A 1 411 ? -38.844 12.116 14.427 1.00 87.06 411 ARG A C 1
ATOM 3120 O O . ARG A 1 411 ? -39.626 12.776 15.108 1.00 87.06 411 ARG A O 1
ATOM 3127 N N . ARG A 1 412 ? -38.494 10.857 14.713 1.00 90.06 412 ARG A N 1
ATOM 3128 C CA . ARG A 1 412 ? -38.898 10.104 15.909 1.00 90.06 412 ARG A CA 1
ATOM 3129 C C . ARG A 1 412 ? -37.660 9.640 16.683 1.00 90.06 412 ARG A C 1
ATOM 3131 O O . ARG A 1 412 ? -37.053 8.641 16.301 1.00 90.06 412 ARG A O 1
ATOM 3138 N N . PRO A 1 413 ? -37.228 10.363 17.735 1.00 87.19 413 PRO A N 1
ATOM 3139 C CA . PRO A 1 413 ? -36.007 10.034 18.477 1.00 87.19 413 PRO A CA 1
ATOM 3140 C C . PRO A 1 413 ? -35.981 8.595 19.015 1.00 87.19 413 PRO A C 1
ATOM 3142 O O . PRO A 1 413 ? -34.920 7.986 19.105 1.00 87.19 413 PRO A O 1
ATOM 3145 N N . GLU A 1 414 ? -37.150 8.049 19.352 1.00 89.44 414 GLU A N 1
ATOM 3146 C CA . GLU A 1 414 ? -37.342 6.714 19.915 1.00 89.44 414 GLU A CA 1
ATOM 3147 C C . GLU A 1 414 ? -37.125 5.559 18.923 1.00 89.44 414 GLU A C 1
ATOM 3149 O O . GLU A 1 414 ? -36.827 4.450 19.361 1.00 89.44 414 GLU A O 1
ATOM 3154 N N . THR A 1 415 ? -37.224 5.800 17.610 1.00 90.25 415 THR A N 1
ATOM 3155 C CA . THR A 1 415 ? -36.915 4.807 16.559 1.00 90.25 415 THR A CA 1
ATOM 3156 C C . THR A 1 415 ? -35.589 5.080 15.843 1.00 90.25 415 THR A C 1
ATOM 3158 O O . THR A 1 415 ? -35.165 4.301 14.992 1.00 90.25 415 THR A O 1
ATOM 3161 N N . GLU A 1 416 ? -34.917 6.177 16.196 1.00 92.44 416 GLU A N 1
ATOM 3162 C CA . GLU A 1 416 ? -33.703 6.696 15.556 1.00 92.44 416 GLU A CA 1
ATOM 3163 C C . GLU A 1 416 ? -32.469 6.629 16.484 1.00 92.44 416 GLU A C 1
ATOM 3165 O O . GLU A 1 416 ? -31.503 7.383 16.321 1.00 92.44 416 GLU A O 1
ATOM 3170 N N . LYS A 1 417 ? -32.501 5.713 17.463 1.00 92.31 417 LYS A N 1
ATOM 3171 C CA . LYS A 1 417 ? -31.438 5.470 18.446 1.00 92.31 417 LYS A CA 1
ATOM 3172 C C . LYS A 1 417 ? -31.075 3.984 18.543 1.00 92.31 417 LYS A C 1
ATOM 3174 O O . LYS A 1 417 ? -31.956 3.145 18.704 1.00 92.31 417 LYS A O 1
ATOM 3179 N N . ALA A 1 418 ? -29.779 3.673 18.526 1.00 93.38 418 ALA A N 1
ATOM 3180 C CA . ALA A 1 418 ? -29.230 2.352 18.839 1.00 93.38 418 ALA A CA 1
ATOM 3181 C C . ALA A 1 418 ? -28.413 2.396 20.140 1.00 93.38 418 ALA A C 1
ATOM 3183 O O . ALA A 1 418 ? -27.894 3.445 20.528 1.00 93.38 418 ALA A O 1
ATOM 3184 N N . VAL A 1 419 ? -28.279 1.248 20.809 1.00 93.69 419 VAL A N 1
ATOM 3185 C CA . VAL A 1 419 ? -27.418 1.083 21.988 1.00 93.69 419 VAL A CA 1
ATOM 3186 C C . VAL A 1 419 ? -26.649 -0.229 21.866 1.00 93.69 419 VAL A C 1
ATOM 3188 O O . VAL A 1 419 ? -27.254 -1.283 21.689 1.00 93.69 419 VAL A O 1
ATOM 3191 N N . PHE A 1 420 ? -25.325 -0.162 21.993 1.00 95.69 420 PHE A N 1
ATOM 3192 C CA . PHE A 1 420 ? -24.427 -1.316 21.990 1.00 95.69 420 PHE A CA 1
ATOM 3193 C C . PHE A 1 420 ? -23.752 -1.436 23.354 1.00 95.69 420 PHE A C 1
ATOM 3195 O O . PHE A 1 420 ? -23.165 -0.475 23.842 1.00 95.69 420 PHE A O 1
ATOM 3202 N N . THR A 1 421 ? -23.798 -2.610 23.976 1.00 95.75 421 THR A N 1
ATOM 3203 C CA . THR A 1 421 ? -23.101 -2.845 25.249 1.00 95.75 421 THR A CA 1
ATOM 3204 C C . THR A 1 421 ? -21.679 -3.314 24.962 1.00 95.75 421 THR A C 1
ATOM 3206 O O . THR A 1 421 ? -21.493 -4.331 24.293 1.00 95.75 421 THR A O 1
ATOM 3209 N N . LEU A 1 422 ? -20.678 -2.582 25.454 1.00 95.50 422 LEU A N 1
ATOM 3210 C CA . LEU A 1 422 ? -19.263 -2.846 25.190 1.00 95.50 422 LEU A CA 1
ATOM 3211 C C . LEU A 1 422 ? -18.507 -3.164 26.480 1.00 95.50 422 LEU A C 1
ATOM 3213 O O . LEU A 1 422 ? -18.500 -2.353 27.405 1.00 95.50 422 LEU A O 1
ATOM 3217 N N . THR A 1 423 ? -17.822 -4.308 26.513 1.00 94.38 423 THR A N 1
ATOM 3218 C CA . THR A 1 423 ? -16.875 -4.679 27.575 1.00 94.38 423 THR A CA 1
ATOM 3219 C C . THR A 1 423 ? -15.442 -4.439 27.098 1.00 94.38 423 THR A C 1
ATOM 3221 O O . THR A 1 423 ? -15.052 -4.932 26.039 1.00 94.38 423 THR A O 1
ATOM 3224 N N . ALA A 1 424 ? -14.649 -3.679 27.852 1.00 91.44 424 ALA A N 1
ATOM 3225 C CA . ALA A 1 424 ? -13.281 -3.322 27.471 1.00 91.44 424 ALA A CA 1
ATOM 3226 C C . ALA A 1 424 ? -12.311 -4.512 27.606 1.00 91.44 424 ALA A C 1
ATOM 3228 O O . ALA A 1 424 ? -12.203 -5.106 28.681 1.00 91.44 424 ALA A O 1
ATOM 3229 N N . LEU A 1 425 ? -11.578 -4.845 26.538 1.00 90.12 425 LEU A N 1
ATOM 3230 C CA . LEU A 1 425 ? -10.566 -5.911 26.542 1.00 90.12 425 LEU A CA 1
ATOM 3231 C C . LEU A 1 425 ? -9.197 -5.384 27.000 1.00 90.12 425 LEU A C 1
ATOM 3233 O O . LEU A 1 425 ? -8.915 -4.191 26.912 1.00 90.12 425 LEU A O 1
ATOM 3237 N N . HIS A 1 426 ? -8.322 -6.284 27.456 1.00 87.12 426 HIS A N 1
ATOM 3238 C CA . HIS A 1 426 ? -6.966 -5.948 27.901 1.00 87.12 426 HIS A CA 1
ATOM 3239 C C . HIS A 1 426 ? -6.156 -5.252 26.779 1.00 87.12 426 HIS A C 1
ATOM 3241 O O . HIS A 1 426 ? -5.824 -5.895 25.777 1.00 87.12 426 HIS A O 1
ATOM 3247 N N . PRO A 1 427 ? -5.776 -3.965 26.927 1.00 82.62 427 PRO A N 1
ATOM 3248 C CA . PRO A 1 427 ? -5.193 -3.165 25.843 1.00 82.62 427 PRO A CA 1
ATOM 3249 C C . PRO A 1 427 ? -3.704 -3.452 25.582 1.00 82.62 427 PRO A C 1
ATOM 3251 O O . PRO A 1 427 ? -3.137 -2.965 24.605 1.00 82.62 427 PRO A O 1
ATOM 3254 N N . GLY A 1 428 ? -3.052 -4.213 26.465 1.00 84.31 428 GLY A N 1
ATOM 3255 C CA . GLY A 1 428 ? -1.597 -4.346 26.539 1.00 84.31 428 GLY A CA 1
ATOM 3256 C C . GLY A 1 428 ? -1.048 -3.758 27.847 1.00 84.31 428 GLY A C 1
ATOM 3257 O O . GLY A 1 428 ? -1.818 -3.348 28.707 1.00 84.31 428 GLY A O 1
ATOM 3258 N N . PRO A 1 429 ? 0.283 -3.674 28.018 1.00 82.88 429 PRO A N 1
ATOM 3259 C CA . PRO A 1 429 ? 0.909 -3.162 29.245 1.00 82.88 429 PRO A CA 1
ATOM 3260 C C . PRO A 1 429 ? 0.852 -1.625 29.396 1.00 82.88 429 PRO A C 1
ATOM 3262 O O . PRO A 1 429 ? 1.475 -1.068 30.299 1.00 82.88 429 PRO A O 1
ATOM 3265 N N . GLN A 1 430 ? 0.171 -0.918 28.490 1.00 84.81 430 GLN A N 1
ATOM 3266 C CA . GLN A 1 430 ? -0.009 0.538 28.496 1.00 84.81 430 GLN A CA 1
ATOM 3267 C C . GLN A 1 430 ? -1.410 0.886 27.958 1.00 84.81 430 GLN A C 1
ATOM 3269 O O . GLN A 1 430 ? -1.957 0.099 27.184 1.00 84.81 430 GLN A O 1
ATOM 3274 N N . PRO A 1 431 ? -1.982 2.053 28.315 1.00 84.31 431 PRO A N 1
ATOM 3275 C CA . PRO A 1 431 ? -3.228 2.536 27.732 1.00 84.31 431 PRO A CA 1
ATOM 3276 C C . PRO A 1 431 ? -3.168 2.626 26.207 1.00 84.31 431 PRO A C 1
ATOM 3278 O O . PRO A 1 431 ? -2.232 3.208 25.653 1.00 84.31 431 PRO A O 1
ATOM 3281 N N . ALA A 1 432 ? -4.195 2.101 25.542 1.00 83.50 432 ALA A N 1
ATOM 3282 C CA . ALA A 1 432 ? -4.329 2.126 24.091 1.00 83.50 432 ALA A CA 1
ATOM 3283 C C . ALA A 1 432 ? -5.565 2.934 23.683 1.00 83.50 432 ALA A C 1
ATOM 3285 O O . ALA A 1 432 ? -6.648 2.755 24.242 1.00 83.50 432 ALA A O 1
ATOM 3286 N N . THR A 1 433 ? -5.414 3.811 22.689 1.00 85.38 433 THR A N 1
ATOM 3287 C CA . THR A 1 433 ? -6.568 4.424 22.024 1.00 85.38 433 THR A CA 1
ATOM 3288 C C . THR A 1 433 ? -7.178 3.399 21.080 1.00 85.38 433 THR A C 1
ATOM 3290 O O . THR A 1 433 ? -6.509 2.977 20.140 1.00 85.38 433 THR A O 1
ATOM 3293 N N . GLN A 1 434 ? -8.438 3.046 21.307 1.00 84.38 434 GLN A N 1
ATOM 3294 C CA . GLN A 1 434 ? -9.243 2.257 20.382 1.00 84.38 434 GLN A CA 1
ATOM 3295 C C . GLN A 1 434 ? -10.151 3.180 19.562 1.00 84.38 434 GLN A C 1
ATOM 3297 O O . GLN A 1 434 ? -10.589 4.234 20.040 1.00 84.38 434 GLN A O 1
ATOM 3302 N N . GLU A 1 435 ? -10.448 2.772 18.331 1.00 85.31 435 GLU A N 1
ATOM 3303 C CA . GLU A 1 435 ? -11.494 3.385 17.513 1.00 85.31 435 GLU A CA 1
ATOM 3304 C C . GLU A 1 435 ? -12.749 2.518 17.568 1.00 85.31 435 GLU A C 1
ATOM 3306 O O . GLU A 1 435 ? -12.674 1.297 17.456 1.00 85.31 435 GLU A O 1
ATOM 3311 N N . ILE A 1 436 ? -13.904 3.155 17.731 1.00 87.00 436 ILE A N 1
ATOM 3312 C CA . ILE A 1 436 ? -15.206 2.503 17.633 1.00 87.00 436 ILE A CA 1
ATOM 3313 C C . ILE A 1 436 ? -15.926 3.130 16.446 1.00 87.00 436 ILE A C 1
ATOM 3315 O O . ILE A 1 436 ? -16.170 4.338 16.437 1.00 87.00 436 ILE A O 1
ATOM 3319 N N . ILE A 1 437 ? -16.232 2.316 15.442 1.00 86.31 437 ILE A N 1
ATOM 3320 C CA . ILE A 1 437 ? -16.848 2.723 14.181 1.00 86.31 437 ILE A CA 1
ATOM 3321 C C . ILE A 1 437 ? -18.239 2.101 14.125 1.00 86.31 437 ILE A C 1
ATOM 3323 O O . ILE A 1 437 ? -18.376 0.882 14.213 1.00 86.31 437 ILE A O 1
ATOM 3327 N N . VAL A 1 438 ? -19.268 2.926 13.946 1.00 88.00 438 VAL A N 1
ATOM 3328 C CA . VAL A 1 438 ? -20.623 2.456 13.642 1.00 88.00 438 VAL A CA 1
ATOM 3329 C C . VAL A 1 438 ? -20.935 2.792 12.191 1.00 88.00 438 VAL A C 1
ATOM 3331 O O . VAL A 1 438 ? -20.913 3.962 11.814 1.00 88.00 438 VAL A O 1
ATOM 3334 N N . THR A 1 439 ? -21.201 1.774 11.378 1.00 86.25 439 THR A N 1
ATOM 3335 C CA . THR A 1 439 ? -21.603 1.879 9.971 1.00 86.25 439 THR A CA 1
ATOM 3336 C C . THR A 1 439 ? -23.122 1.884 9.870 1.00 86.25 439 THR A C 1
ATOM 3338 O O . THR A 1 439 ? -23.781 1.064 10.498 1.00 86.25 439 THR A O 1
ATOM 3341 N N . PHE A 1 440 ? -23.686 2.777 9.062 1.00 86.00 440 PHE A N 1
ATOM 3342 C CA . PHE A 1 440 ? -25.107 2.784 8.724 1.00 86.00 440 PHE A CA 1
ATOM 3343 C C . PHE A 1 440 ? -25.299 2.171 7.344 1.00 86.00 440 PHE A C 1
ATOM 3345 O O . PHE A 1 440 ? -24.756 2.672 6.359 1.00 86.00 440 PHE A O 1
ATOM 3352 N N . TRP A 1 441 ? -26.093 1.114 7.277 1.00 84.00 441 TRP A N 1
ATOM 3353 C CA . TRP A 1 441 ? -26.450 0.408 6.055 1.00 84.00 441 TRP A CA 1
ATOM 3354 C C . TRP A 1 441 ? -27.902 0.675 5.663 1.00 84.00 441 TRP A C 1
ATOM 3356 O O . TRP A 1 441 ? -28.778 0.807 6.519 1.00 84.00 441 TRP A O 1
ATOM 3366 N N . GLN A 1 442 ? -28.149 0.693 4.358 1.00 80.69 442 GLN A N 1
ATOM 3367 C CA . GLN A 1 442 ? -29.454 0.469 3.747 1.00 80.69 442 GLN A CA 1
ATOM 3368 C C . GLN A 1 442 ? -29.258 -0.647 2.724 1.00 80.69 442 GLN A C 1
ATOM 3370 O O . GLN A 1 442 ? -28.423 -0.512 1.826 1.00 80.69 442 GLN A O 1
ATOM 3375 N N . ASP A 1 443 ? -29.977 -1.756 2.880 1.00 79.44 443 ASP A N 1
ATOM 3376 C CA . ASP A 1 443 ? -29.699 -3.004 2.164 1.00 79.44 443 ASP A CA 1
ATOM 3377 C C . ASP A 1 443 ? -28.193 -3.364 2.295 1.00 79.44 443 ASP A C 1
ATOM 3379 O O . ASP A 1 443 ? -27.620 -3.286 3.385 1.00 79.44 443 ASP A O 1
ATOM 3383 N N . ASN A 1 444 ? -27.524 -3.672 1.178 1.00 84.00 444 ASN A N 1
ATOM 3384 C CA . ASN A 1 444 ? -26.073 -3.876 1.079 1.00 84.00 444 ASN A CA 1
ATOM 3385 C C . ASN A 1 444 ? -25.270 -2.595 0.736 1.00 84.00 444 ASN A C 1
ATOM 3387 O O . ASN A 1 444 ? -24.130 -2.685 0.281 1.00 84.00 444 ASN A O 1
ATOM 3391 N N . SER A 1 445 ? -25.831 -1.396 0.935 1.00 77.81 445 SER A N 1
ATOM 3392 C CA . SER A 1 445 ? -25.152 -0.108 0.704 1.00 77.81 445 SER A CA 1
ATOM 3393 C C . SER A 1 445 ? -24.820 0.615 2.018 1.00 77.81 445 SER A C 1
ATOM 3395 O O . SER A 1 445 ? -25.712 1.042 2.751 1.00 77.81 445 SER A O 1
ATOM 3397 N N . ALA A 1 446 ? -23.527 0.809 2.302 1.00 77.94 446 ALA A N 1
ATOM 3398 C CA . ALA A 1 446 ? -23.046 1.537 3.482 1.00 77.94 446 ALA A CA 1
ATOM 3399 C C . ALA A 1 446 ? -23.227 3.060 3.311 1.00 77.94 446 ALA A C 1
ATOM 3401 O O . ALA A 1 446 ? -22.347 3.744 2.782 1.00 77.94 446 ALA A O 1
ATOM 3402 N N . LEU A 1 447 ? -24.374 3.588 3.759 1.00 75.94 447 LEU A N 1
ATOM 3403 C CA . LEU A 1 447 ? -24.751 5.009 3.708 1.00 75.94 447 LEU A CA 1
ATOM 3404 C C . LEU A 1 447 ? -23.741 5.937 4.387 1.00 75.94 447 LEU A C 1
ATOM 3406 O O . LEU A 1 447 ? -23.564 7.080 3.966 1.00 75.94 447 LEU A O 1
ATOM 3410 N N . GLY A 1 448 ? -23.079 5.448 5.430 1.00 75.44 448 GLY A N 1
ATOM 3411 C CA . GLY A 1 448 ? -21.975 6.153 6.052 1.00 75.44 448 GLY A CA 1
ATOM 3412 C C . GLY A 1 448 ? -21.469 5.462 7.306 1.00 75.44 448 GLY A C 1
ATOM 3413 O O . GLY A 1 448 ? -21.864 4.345 7.622 1.00 75.44 448 GLY A O 1
ATOM 3414 N N . THR A 1 449 ? -20.605 6.146 8.041 1.00 79.50 449 THR A N 1
ATOM 3415 C CA . THR A 1 449 ? -20.136 5.747 9.368 1.00 79.50 449 THR A CA 1
ATOM 3416 C C . THR A 1 449 ? -20.127 6.944 10.305 1.00 79.50 449 THR A C 1
ATOM 3418 O O . THR A 1 449 ? -20.194 8.096 9.867 1.00 79.50 449 THR A O 1
ATOM 3421 N N . VAL A 1 450 ? -20.007 6.647 11.595 1.00 82.50 450 VAL A N 1
ATOM 3422 C CA . VAL A 1 450 ? -19.611 7.571 12.651 1.00 82.50 450 VAL A CA 1
ATOM 3423 C C . VAL A 1 450 ? -18.521 6.915 13.503 1.00 82.50 450 VAL A C 1
ATOM 3425 O O . VAL A 1 450 ? -18.646 5.751 13.882 1.00 82.50 450 VAL A O 1
ATOM 3428 N N . THR A 1 451 ? -17.448 7.653 13.800 1.00 83.94 451 THR A N 1
ATOM 3429 C CA . THR A 1 451 ? -16.301 7.144 14.576 1.00 83.94 451 THR A CA 1
ATOM 3430 C C . THR A 1 451 ? -16.136 7.884 15.901 1.00 83.94 451 THR A C 1
ATOM 3432 O O . THR A 1 451 ? -16.088 9.116 15.936 1.00 83.94 451 THR A O 1
ATOM 3435 N N . HIS A 1 452 ? -15.972 7.124 16.981 1.00 84.75 452 HIS A N 1
ATOM 3436 C CA . HIS A 1 452 ? -15.584 7.584 18.313 1.00 84.75 452 HIS A CA 1
ATOM 3437 C C . HIS A 1 452 ? -14.188 7.049 18.676 1.00 84.75 452 HIS A C 1
ATOM 3439 O O . HIS A 1 452 ? -13.769 5.998 18.192 1.00 84.75 452 HIS A O 1
ATOM 3445 N N . ARG A 1 453 ? -13.455 7.769 19.533 1.00 86.25 453 ARG A N 1
ATOM 3446 C CA . ARG A 1 453 ? -12.126 7.371 20.026 1.00 86.25 453 ARG A CA 1
ATOM 3447 C C . ARG A 1 453 ? -12.127 7.360 21.544 1.00 86.25 453 ARG A C 1
ATOM 3449 O O . ARG A 1 453 ? -12.446 8.375 22.154 1.00 86.25 453 ARG A O 1
ATOM 3456 N N . THR A 1 454 ? -11.719 6.239 22.125 1.00 86.12 454 THR A N 1
ATOM 3457 C CA . THR A 1 454 ? -11.694 6.020 23.576 1.00 86.12 454 THR A CA 1
ATOM 3458 C C . THR A 1 454 ? -10.362 5.412 24.003 1.00 86.12 454 THR A C 1
ATOM 3460 O O . THR A 1 454 ? -9.736 4.675 23.240 1.00 86.12 454 THR A O 1
ATOM 3463 N N . VAL A 1 455 ? -9.887 5.745 25.202 1.00 87.44 455 VAL A N 1
ATOM 3464 C CA . VAL A 1 455 ? -8.653 5.187 25.769 1.00 87.44 455 VAL A CA 1
ATOM 3465 C C . VAL A 1 455 ? -9.003 4.045 26.717 1.00 87.44 455 VAL A C 1
ATOM 3467 O O . VAL A 1 455 ? -9.533 4.277 27.802 1.00 87.44 455 VAL A O 1
ATOM 3470 N N . VAL A 1 456 ? -8.657 2.816 26.339 1.00 87.94 456 VAL A N 1
ATOM 3471 C CA . VAL A 1 456 ? -8.750 1.660 27.237 1.00 87.94 456 VAL A CA 1
ATOM 3472 C C . VAL A 1 456 ? -7.490 1.611 28.098 1.00 87.94 456 VAL A C 1
ATOM 3474 O O . VAL A 1 456 ? -6.372 1.597 27.576 1.00 87.94 456 VAL A O 1
ATOM 3477 N N . VAL A 1 457 ? -7.664 1.609 29.419 1.00 88.06 457 VAL A N 1
ATOM 3478 C CA . VAL A 1 457 ? -6.582 1.621 30.414 1.00 88.06 457 VAL A CA 1
ATOM 3479 C C . VAL A 1 457 ? -6.449 0.231 31.055 1.00 88.06 457 VAL A C 1
ATOM 3481 O O . VAL A 1 457 ? -7.457 -0.288 31.538 1.00 88.06 457 VAL A O 1
ATOM 3484 N N . PRO A 1 458 ? -5.243 -0.376 31.093 1.00 89.75 458 PRO A N 1
ATOM 3485 C CA . PRO A 1 458 ? -5.040 -1.670 31.739 1.00 89.75 458 PRO A CA 1
ATOM 3486 C C . PRO A 1 458 ? -5.307 -1.570 33.241 1.00 89.75 458 PRO A C 1
ATOM 3488 O O . PRO A 1 458 ? -4.970 -0.561 33.867 1.00 89.75 458 PRO A O 1
ATOM 3491 N N . LYS A 1 459 ? -5.879 -2.620 33.829 1.00 85.56 459 LYS A N 1
ATOM 3492 C CA . LYS A 1 459 ? -6.405 -2.585 35.203 1.00 85.56 459 LYS A CA 1
ATOM 3493 C C . LYS A 1 459 ? -5.362 -2.216 36.267 1.00 85.56 459 LYS A C 1
ATOM 3495 O O . LYS A 1 459 ? -5.682 -1.503 37.215 1.00 85.56 459 LYS A O 1
ATOM 3500 N N . ASP A 1 460 ? -4.118 -2.649 36.073 1.00 83.44 460 ASP A N 1
ATOM 3501 C CA . ASP A 1 460 ? -3.001 -2.433 37.003 1.00 83.44 460 ASP A CA 1
ATOM 3502 C C . ASP A 1 460 ? -2.132 -1.200 36.645 1.00 83.44 460 ASP A C 1
ATOM 3504 O O . ASP A 1 460 ? -0.997 -1.056 37.111 1.00 83.44 460 ASP A O 1
ATOM 3508 N N . TYR A 1 461 ? -2.624 -0.289 35.793 1.00 84.12 461 TYR A N 1
ATOM 3509 C CA . TYR A 1 461 ? -1.845 0.855 35.306 1.00 84.12 461 TYR A CA 1
ATOM 3510 C C . TYR A 1 461 ? -1.710 1.985 36.346 1.00 84.12 461 TYR A C 1
ATOM 3512 O O . TYR A 1 461 ? -2.488 2.934 36.391 1.00 84.12 461 TYR A O 1
ATOM 3520 N N . ALA A 1 462 ? -0.660 1.908 37.166 1.00 61.66 462 ALA A N 1
ATOM 3521 C CA . ALA A 1 462 ? -0.396 2.792 38.309 1.00 61.66 462 ALA A CA 1
ATOM 3522 C C . ALA A 1 462 ? 0.086 4.233 37.978 1.00 61.66 462 ALA A C 1
ATOM 3524 O O . ALA A 1 462 ? 0.905 4.795 38.708 1.00 61.66 462 ALA A O 1
ATOM 3525 N N . LYS A 1 463 ? -0.369 4.844 36.876 1.00 65.25 463 LYS A N 1
ATOM 3526 C CA . LYS A 1 463 ? -0.058 6.240 36.501 1.00 65.25 463 LYS A CA 1
ATOM 3527 C C . LYS A 1 463 ? -1.311 6.961 36.015 1.00 65.25 463 LYS A C 1
ATOM 3529 O O . LYS A 1 463 ? -2.178 6.331 35.418 1.00 65.25 463 LYS A O 1
ATOM 3534 N N . ASP A 1 464 ? -1.344 8.286 36.169 1.00 60.06 464 ASP A N 1
ATOM 3535 C CA . ASP A 1 464 ? -2.391 9.129 35.582 1.00 60.06 464 ASP A CA 1
ATOM 3536 C C . ASP A 1 464 ? -2.534 8.846 34.078 1.00 60.06 464 ASP A C 1
ATOM 3538 O O . ASP A 1 464 ? -1.601 9.041 33.287 1.00 60.06 464 ASP A O 1
ATOM 3542 N N . ALA A 1 465 ? -3.705 8.347 33.680 1.00 55.56 465 ALA A N 1
ATOM 3543 C CA . ALA A 1 465 ? -3.996 8.050 32.286 1.00 55.56 465 ALA A CA 1
ATOM 3544 C C . ALA A 1 465 ? -4.075 9.361 31.474 1.00 55.56 465 ALA A C 1
ATOM 3546 O O . ALA A 1 465 ? -4.673 10.342 31.926 1.00 55.56 465 ALA A O 1
ATOM 3547 N N . PRO A 1 466 ? -3.466 9.426 30.275 1.00 55.75 466 PRO A N 1
ATOM 3548 C CA . PRO A 1 466 ? -3.304 10.684 29.557 1.00 55.75 466 PRO A CA 1
ATOM 3549 C C . PRO A 1 466 ? -4.612 11.117 28.883 1.00 55.75 466 PRO A C 1
ATOM 3551 O O . PRO A 1 466 ? -4.842 10.757 27.723 1.00 55.75 466 PRO A O 1
ATOM 3554 N N . TRP A 1 467 ? -5.407 11.930 29.598 1.00 46.97 467 TRP A N 1
ATOM 3555 C CA . TRP A 1 467 ? -6.736 12.436 29.210 1.00 46.97 467 TRP A CA 1
ATOM 3556 C C . TRP A 1 467 ? -6.865 12.600 27.686 1.00 46.97 467 TRP A C 1
ATOM 3558 O O . TRP A 1 467 ? -6.123 13.358 27.045 1.00 46.97 467 TRP A O 1
ATOM 3568 N N . GLY A 1 468 ? -7.747 11.786 27.103 1.00 44.88 468 GLY A N 1
ATOM 3569 C CA . GLY A 1 468 ? -7.856 11.574 25.657 1.00 44.88 468 GLY A CA 1
ATOM 3570 C C . GLY A 1 468 ? -8.800 12.540 24.946 1.00 44.88 468 GLY A C 1
ATOM 3571 O O . GLY A 1 468 ? -9.027 12.373 23.751 1.00 44.88 468 GLY A O 1
ATOM 3572 N N . GLY A 1 469 ? -9.353 13.514 25.674 1.00 36.72 469 GLY A N 1
ATOM 3573 C CA . GLY A 1 469 ? -10.601 14.178 25.320 1.00 36.72 469 GLY A CA 1
ATOM 3574 C C . GLY A 1 469 ? -10.594 15.008 24.042 1.00 36.72 469 GLY A C 1
ATOM 3575 O O . GLY A 1 469 ? -10.340 16.214 24.069 1.00 36.72 469 GLY A O 1
ATOM 3576 N N . GLN A 1 470 ? -10.906 14.340 22.931 1.00 38.84 470 GLN A N 1
ATOM 3577 C CA . GLN A 1 470 ? -11.681 14.853 21.805 1.00 38.84 470 GLN A CA 1
ATOM 3578 C C . GLN A 1 470 ? -12.290 13.681 21.024 1.00 38.84 470 GLN A C 1
ATOM 3580 O O . GLN A 1 470 ? -11.675 13.178 20.077 1.00 38.84 470 GLN A O 1
ATOM 3585 N N . SER A 1 471 ? -13.537 13.318 21.342 1.00 40.16 471 SER A N 1
ATOM 3586 C CA . SER A 1 471 ? -14.391 12.626 20.367 1.00 40.16 471 SER A CA 1
ATOM 3587 C C . SER A 1 471 ? -14.392 13.412 19.047 1.00 40.16 471 SER A C 1
ATOM 3589 O O . SER A 1 471 ? -14.604 14.629 19.029 1.00 40.16 471 SER A O 1
ATOM 3591 N N . LYS A 1 472 ? -14.092 12.729 17.939 1.00 41.88 472 LYS A N 1
ATOM 3592 C CA . LYS A 1 472 ? -13.954 13.332 16.609 1.00 41.88 472 LYS A CA 1
ATOM 3593 C C . LYS A 1 472 ? -14.874 12.636 15.609 1.00 41.88 472 LYS A C 1
ATOM 3595 O O . LYS A 1 472 ? -14.409 12.074 14.618 1.00 41.88 472 LYS A O 1
ATOM 3600 N N . THR A 1 473 ? -16.173 12.728 15.893 1.00 44.50 473 THR A N 1
ATOM 3601 C CA . THR A 1 473 ? -17.297 12.366 15.022 1.00 44.50 473 THR A CA 1
ATOM 3602 C C . THR A 1 473 ? -17.005 12.779 13.576 1.00 44.50 473 THR A C 1
ATOM 3604 O O . THR A 1 473 ? -17.080 13.957 13.230 1.00 44.50 473 THR A O 1
ATOM 3607 N N . HIS A 1 474 ? -16.617 11.820 12.737 1.00 46.72 474 HIS A N 1
ATOM 3608 C CA . HIS A 1 474 ? -16.623 11.984 11.286 1.00 46.72 474 HIS A CA 1
ATOM 3609 C C . HIS A 1 474 ? -17.866 11.288 10.776 1.00 46.72 474 HIS A C 1
ATOM 3611 O O . HIS A 1 474 ? -17.921 10.062 10.821 1.00 46.72 474 HIS A O 1
ATOM 3617 N N . THR A 1 475 ? -18.835 12.061 10.295 1.00 49.47 475 THR A N 1
ATOM 3618 C CA . THR A 1 475 ? -19.928 11.484 9.523 1.00 49.47 475 THR A CA 1
ATOM 3619 C C . THR A 1 475 ? -19.514 11.369 8.067 1.00 49.47 475 THR A C 1
ATOM 3621 O O . THR A 1 475 ? -19.201 12.354 7.393 1.00 49.47 475 THR A O 1
ATOM 3624 N N . LEU A 1 476 ? -19.530 10.132 7.604 1.00 50.41 476 LEU A N 1
ATOM 3625 C CA . LEU A 1 476 ? -19.352 9.718 6.220 1.00 50.41 476 LEU A CA 1
ATOM 3626 C C . LEU A 1 476 ? -20.667 9.902 5.444 1.00 50.41 476 LEU A C 1
ATOM 3628 O O . LEU A 1 476 ? -21.729 9.589 5.974 1.00 50.41 476 LEU A O 1
ATOM 3632 N N . ARG A 1 477 ? -20.616 10.369 4.191 1.00 57.47 477 ARG A N 1
ATOM 3633 C CA . ARG A 1 477 ? -21.816 10.640 3.373 1.00 57.47 477 ARG A CA 1
ATOM 3634 C C . ARG A 1 477 ? -22.087 9.552 2.332 1.00 57.47 477 ARG A C 1
ATOM 3636 O O . ARG A 1 477 ? -21.143 8.948 1.821 1.00 57.47 477 ARG A O 1
ATOM 3643 N N . ILE A 1 478 ? -23.341 9.465 1.880 1.00 50.94 478 ILE A N 1
ATOM 3644 C CA . ILE A 1 478 ? -23.722 8.937 0.560 1.00 50.94 478 ILE A CA 1
ATOM 3645 C C . ILE A 1 478 ? -24.592 9.944 -0.213 1.00 50.94 478 ILE A C 1
ATOM 3647 O O . ILE A 1 478 ? -25.280 10.784 0.365 1.00 50.94 478 ILE A O 1
ATOM 3651 N N . SER A 1 479 ? -24.524 9.855 -1.544 1.00 48.22 479 SER A N 1
ATOM 3652 C CA . SER A 1 479 ? -25.320 10.629 -2.503 1.00 48.22 479 SER A CA 1
ATOM 3653 C C . SER A 1 479 ? -26.817 10.272 -2.441 1.00 48.22 479 SER A C 1
ATOM 3655 O O . SER A 1 479 ? -27.138 9.088 -2.351 1.00 48.22 479 SER A O 1
ATOM 3657 N N . PRO A 1 480 ? -27.751 11.230 -2.615 1.00 45.09 480 PRO A N 1
ATOM 3658 C CA . PRO A 1 480 ? -29.201 10.985 -2.622 1.00 45.09 480 PRO A CA 1
ATOM 3659 C C . PRO A 1 480 ? -29.703 10.340 -3.935 1.00 45.09 480 PRO A C 1
ATOM 3661 O O . PRO A 1 480 ? -30.784 10.653 -4.431 1.00 45.09 480 PRO A O 1
ATOM 3664 N N . ARG A 1 481 ? -28.904 9.459 -4.549 1.00 54.44 481 ARG A N 1
ATOM 3665 C CA . ARG A 1 481 ? -29.252 8.677 -5.743 1.00 54.44 481 ARG A CA 1
ATOM 3666 C C . ARG A 1 481 ? -29.053 7.199 -5.433 1.00 54.44 481 ARG A C 1
ATOM 3668 O O . ARG A 1 481 ? -28.008 6.822 -4.907 1.00 54.44 481 ARG A O 1
ATOM 3675 N N . ARG A 1 482 ? -30.043 6.371 -5.785 1.00 60.72 482 ARG A N 1
ATOM 3676 C CA . ARG A 1 482 ? -30.007 4.917 -5.566 1.00 60.72 482 ARG A CA 1
ATOM 3677 C C . ARG A 1 482 ? -28.752 4.311 -6.208 1.00 60.72 482 ARG A C 1
ATOM 3679 O O . ARG A 1 482 ? -28.512 4.530 -7.394 1.00 60.72 482 ARG A O 1
ATOM 3686 N N . ARG A 1 483 ? -27.982 3.565 -5.415 1.00 77.12 483 ARG A N 1
ATOM 3687 C CA . ARG A 1 483 ? -26.827 2.779 -5.868 1.00 77.12 483 ARG A CA 1
ATOM 3688 C C . ARG A 1 483 ? -27.267 1.407 -6.372 1.00 77.12 483 ARG A C 1
ATOM 3690 O O . ARG A 1 483 ? -28.310 0.895 -5.968 1.00 77.12 483 ARG A O 1
ATOM 3697 N N . GLU A 1 484 ? -26.448 0.815 -7.227 1.00 83.94 484 GLU A N 1
ATOM 3698 C CA . GLU A 1 484 ? -26.424 -0.625 -7.462 1.00 83.94 484 GLU A CA 1
ATOM 3699 C C . GLU A 1 484 ? -25.700 -1.262 -6.260 1.00 83.94 484 GLU A C 1
ATOM 3701 O O . GLU A 1 484 ? -24.526 -0.975 -6.015 1.00 83.94 484 GLU A O 1
ATOM 3706 N N . SER A 1 485 ? -26.434 -2.024 -5.445 1.00 83.12 485 SER A N 1
ATOM 3707 C CA . SER A 1 485 ? -25.906 -2.720 -4.262 1.00 83.12 485 SER A CA 1
ATOM 3708 C C . SER A 1 485 ? -25.411 -4.120 -4.653 1.00 83.12 485 SER A C 1
ATOM 3710 O O . SER A 1 485 ? -26.058 -4.758 -5.484 1.00 83.12 485 SER A O 1
ATOM 3712 N N . PRO A 1 486 ? -24.324 -4.638 -4.051 1.00 91.31 486 PRO A N 1
ATOM 3713 C CA . PRO A 1 486 ? -23.891 -6.016 -4.272 1.00 91.31 486 PRO A CA 1
ATOM 3714 C C . PRO A 1 486 ? -24.886 -7.009 -3.665 1.00 91.31 486 PRO A C 1
ATOM 3716 O O . PRO A 1 486 ? -25.540 -6.700 -2.671 1.00 91.31 486 PRO A O 1
ATOM 3719 N N . ASP A 1 487 ? -24.964 -8.219 -4.217 1.00 95.12 487 ASP A N 1
ATOM 3720 C CA . ASP A 1 487 ? -25.835 -9.291 -3.706 1.00 95.12 487 ASP A CA 1
ATOM 3721 C C . ASP A 1 487 ? -25.379 -9.753 -2.310 1.00 95.12 487 ASP A C 1
ATOM 3723 O O . ASP A 1 487 ? -26.192 -10.052 -1.434 1.00 95.12 487 ASP A O 1
ATOM 3727 N N . VAL A 1 488 ? -24.057 -9.762 -2.105 1.00 95.50 488 VAL A N 1
ATOM 3728 C CA . VAL A 1 488 ? -23.362 -10.206 -0.893 1.00 95.50 488 VAL A CA 1
ATOM 3729 C C . VAL A 1 488 ? -22.272 -9.196 -0.514 1.00 95.50 488 VAL A C 1
ATOM 3731 O O . VAL A 1 488 ? -21.482 -8.766 -1.357 1.00 95.50 488 VAL A O 1
ATOM 3734 N N . VAL A 1 489 ? -22.174 -8.864 0.773 1.00 93.94 489 VAL A N 1
ATOM 3735 C CA . VAL A 1 489 ? -21.004 -8.203 1.366 1.00 93.94 489 VAL A CA 1
ATOM 3736 C C . VAL A 1 489 ? -20.341 -9.172 2.338 1.00 93.94 489 VAL A C 1
ATOM 3738 O O . VAL A 1 489 ? -20.977 -9.632 3.285 1.00 93.94 489 VAL A O 1
ATOM 3741 N N . VAL A 1 490 ? -19.058 -9.459 2.128 1.00 94.25 490 VAL A N 1
ATOM 3742 C CA . VAL A 1 490 ? -18.216 -10.153 3.113 1.00 94.25 490 VAL A CA 1
ATOM 3743 C C . VAL A 1 490 ? -17.501 -9.089 3.932 1.00 94.25 490 VAL A C 1
ATOM 3745 O O . VAL A 1 490 ? -16.787 -8.262 3.364 1.00 94.25 490 VAL A O 1
ATOM 3748 N N . TYR A 1 491 ? -17.690 -9.097 5.250 1.00 89.44 491 TYR A N 1
ATOM 3749 C CA . TYR A 1 491 ? -17.092 -8.114 6.152 1.00 89.44 491 TYR A CA 1
ATOM 3750 C C . TYR A 1 491 ? -16.005 -8.779 7.008 1.00 89.44 491 TYR A C 1
ATOM 3752 O O . TYR A 1 491 ? -16.279 -9.749 7.720 1.00 89.44 491 TYR A O 1
ATOM 3760 N N . LEU A 1 492 ? -14.782 -8.239 6.940 1.00 87.62 492 LEU A N 1
ATOM 3761 C CA . LEU A 1 492 ? -13.642 -8.566 7.800 1.00 87.62 492 LEU A CA 1
ATOM 3762 C C . LEU A 1 492 ? -13.382 -7.452 8.824 1.00 87.62 492 LEU A C 1
ATOM 3764 O O . LEU A 1 492 ? -12.993 -6.342 8.450 1.00 87.62 492 LEU A O 1
ATOM 3768 N N . ARG A 1 493 ? -13.543 -7.756 10.115 1.00 82.44 493 ARG A N 1
ATOM 3769 C CA . ARG A 1 493 ? -13.237 -6.838 11.233 1.00 82.44 493 ARG A CA 1
ATOM 3770 C C . ARG A 1 493 ? -12.013 -7.332 11.984 1.00 82.44 493 ARG A C 1
ATOM 3772 O O . ARG A 1 493 ? -11.907 -8.535 12.233 1.00 82.44 493 ARG A O 1
ATOM 3779 N N . LYS A 1 494 ? -11.087 -6.443 12.358 1.00 78.75 494 LYS A N 1
ATOM 3780 C CA . LYS A 1 494 ? -9.885 -6.867 13.090 1.00 78.75 494 LYS A CA 1
ATOM 3781 C C . LYS A 1 494 ? -10.214 -7.171 14.551 1.00 78.75 494 LYS A C 1
ATOM 3783 O O . LYS A 1 494 ? -10.782 -6.347 15.267 1.00 78.75 494 LYS A O 1
ATOM 3788 N N . LEU A 1 495 ? -9.807 -8.348 15.015 1.00 73.94 495 LEU A N 1
ATOM 3789 C CA . LEU A 1 495 ? -9.908 -8.718 16.423 1.00 73.94 495 LEU A CA 1
ATOM 3790 C C . LEU A 1 495 ? -8.809 -8.005 17.220 1.00 73.94 495 LEU A C 1
ATOM 3792 O O . LEU A 1 495 ? -7.658 -7.927 16.794 1.00 73.94 495 LEU A O 1
ATOM 3796 N N . GLY A 1 496 ? -9.165 -7.466 18.388 1.00 59.94 496 GLY A N 1
ATOM 3797 C CA . GLY A 1 496 ? -8.218 -6.745 19.241 1.00 59.94 496 GLY A CA 1
ATOM 3798 C C . GLY A 1 496 ? -7.124 -7.672 19.779 1.00 59.94 496 GLY A C 1
ATOM 3799 O O . GLY A 1 496 ? -7.418 -8.597 20.530 1.00 59.94 496 GLY A O 1
ATOM 3800 N N . GLY A 1 497 ? -5.866 -7.410 19.421 1.00 56.12 497 GLY A N 1
ATOM 3801 C CA . GLY A 1 497 ? -4.721 -8.232 19.812 1.00 56.12 497 GLY A CA 1
ATOM 3802 C C . GLY A 1 497 ? -3.428 -7.814 19.108 1.00 56.12 497 GLY A C 1
ATOM 3803 O O . GLY A 1 497 ? -3.364 -6.752 18.487 1.00 56.12 497 GLY A O 1
ATOM 3804 N N . ARG A 1 498 ? -2.387 -8.651 19.210 1.00 48.69 498 ARG A N 1
ATOM 3805 C CA . ARG A 1 498 ? -1.156 -8.515 18.404 1.00 48.69 498 ARG A CA 1
ATOM 3806 C C . ARG A 1 498 ? -1.229 -9.265 17.074 1.00 48.69 498 ARG A C 1
ATOM 3808 O O . ARG A 1 498 ? -0.552 -8.864 16.133 1.00 48.69 498 ARG A O 1
ATOM 3815 N N . ASP A 1 499 ? -2.031 -10.319 17.013 1.00 55.22 499 ASP A N 1
ATOM 3816 C CA . ASP A 1 499 ? -2.107 -11.218 15.866 1.00 55.22 499 ASP A CA 1
ATOM 3817 C C . ASP A 1 499 ? -3.006 -10.643 14.760 1.00 55.22 499 ASP A C 1
ATOM 3819 O O . ASP A 1 499 ? -3.947 -9.886 15.018 1.00 55.22 499 ASP A O 1
ATOM 3823 N N . GLU A 1 500 ? -2.745 -11.012 13.507 1.00 67.44 500 GLU A N 1
ATOM 3824 C CA . GLU A 1 500 ? -3.592 -10.652 12.363 1.00 67.44 500 GLU A CA 1
ATOM 3825 C C . GLU A 1 500 ? -4.795 -11.605 12.261 1.00 67.44 500 GLU A C 1
ATOM 3827 O O . GLU A 1 500 ? -4.920 -12.399 11.331 1.00 67.44 500 GLU A O 1
ATOM 3832 N N . ALA A 1 501 ? -5.669 -11.545 13.269 1.00 78.56 501 ALA A N 1
ATOM 3833 C CA . ALA A 1 501 ? -6.905 -12.316 13.349 1.00 78.56 501 ALA A CA 1
ATOM 3834 C C . ALA A 1 501 ? -8.138 -11.442 13.070 1.00 78.56 501 ALA A C 1
ATOM 3836 O O . ALA A 1 501 ? -8.225 -10.299 13.527 1.00 78.56 501 ALA A O 1
ATOM 3837 N N . TYR A 1 502 ? -9.107 -12.000 12.344 1.00 83.94 502 TYR A N 1
ATOM 3838 C CA . TYR A 1 502 ? -10.292 -11.288 11.862 1.00 83.94 502 TYR A CA 1
ATOM 3839 C C . TYR A 1 502 ? -11.574 -12.072 12.167 1.00 83.94 502 TYR A C 1
ATOM 3841 O O . TYR A 1 502 ? -11.581 -13.302 12.051 1.00 83.94 502 TYR A O 1
ATOM 3849 N N . ASP A 1 503 ? -12.663 -11.378 12.530 1.00 87.94 503 ASP A N 1
ATOM 3850 C CA . ASP A 1 503 ? -14.013 -11.948 12.417 1.00 87.94 503 ASP A CA 1
ATOM 3851 C C . ASP A 1 503 ? -14.544 -11.774 10.992 1.00 87.94 503 ASP A C 1
ATOM 3853 O O . ASP A 1 503 ? -14.396 -10.708 10.393 1.00 87.94 503 ASP A O 1
ATOM 3857 N N . LEU A 1 504 ? -15.111 -12.857 10.447 1.00 92.31 504 LEU A N 1
ATOM 3858 C CA . LEU A 1 504 ? -15.750 -12.884 9.136 1.00 92.31 504 LEU A CA 1
ATOM 3859 C C . LEU A 1 504 ? -17.261 -13.004 9.324 1.00 92.31 504 LEU A C 1
ATOM 3861 O O . LEU A 1 504 ? -17.764 -13.942 9.954 1.00 92.31 504 LEU A O 1
ATOM 3865 N N . SER A 1 505 ? -17.981 -12.070 8.716 1.00 92.56 505 SER A N 1
ATOM 3866 C CA . SER A 1 505 ? -19.441 -12.070 8.628 1.00 92.56 505 SER A CA 1
ATOM 3867 C C . SER A 1 505 ? -19.920 -11.850 7.191 1.00 92.56 505 SER A C 1
ATOM 3869 O O . SER A 1 505 ? -19.149 -11.417 6.329 1.00 92.56 505 SER A O 1
ATOM 3871 N N . ILE A 1 506 ? -21.187 -12.177 6.929 1.00 94.50 506 ILE A N 1
ATOM 3872 C CA . ILE A 1 506 ? -21.866 -11.871 5.665 1.00 94.50 506 ILE A CA 1
ATOM 3873 C C . ILE A 1 506 ? -23.104 -11.009 5.929 1.00 94.50 506 ILE A C 1
ATOM 3875 O O . ILE A 1 506 ? -23.904 -11.312 6.818 1.00 94.50 506 ILE A O 1
ATOM 3879 N N . ARG A 1 507 ? -23.285 -10.004 5.071 1.00 92.50 507 ARG A N 1
ATOM 3880 C CA . ARG A 1 507 ? -24.559 -9.342 4.778 1.00 92.50 507 ARG A CA 1
ATOM 3881 C C . ARG A 1 507 ? -25.012 -9.752 3.368 1.00 92.50 507 ARG A C 1
ATOM 3883 O O . ARG A 1 507 ? -24.174 -9.895 2.479 1.00 92.50 507 ARG A O 1
ATOM 3890 N N . SER A 1 508 ? -26.299 -10.001 3.147 1.00 93.12 508 SER A N 1
ATOM 3891 C CA . SER A 1 508 ? -26.813 -10.575 1.895 1.00 93.12 508 SER A CA 1
ATOM 3892 C C . SER A 1 508 ? -28.262 -10.172 1.638 1.00 93.12 508 SER A C 1
ATOM 3894 O O . SER A 1 508 ? -29.080 -10.185 2.555 1.00 93.12 508 SER A O 1
ATOM 3896 N N . VAL A 1 509 ? -28.576 -9.883 0.373 1.00 91.38 509 VAL A N 1
ATOM 3897 C CA . VAL A 1 509 ? -29.941 -9.625 -0.128 1.00 91.38 509 VAL A CA 1
ATOM 3898 C C . VAL A 1 509 ? -30.419 -10.708 -1.107 1.00 91.38 509 VAL A C 1
ATOM 3900 O O . VAL A 1 509 ? -31.394 -10.514 -1.829 1.00 91.38 509 VAL A O 1
ATOM 3903 N N . VAL A 1 510 ? -29.719 -11.846 -1.159 1.00 92.00 510 VAL A N 1
ATOM 3904 C CA . VAL A 1 510 ? -30.092 -12.998 -1.991 1.00 92.00 510 VAL A CA 1
ATOM 3905 C C . VAL A 1 510 ? -31.327 -13.690 -1.401 1.00 92.00 510 VAL A C 1
ATOM 3907 O O . VAL A 1 510 ? -31.373 -13.969 -0.205 1.00 92.00 510 VAL A O 1
ATOM 3910 N N . GLU A 1 511 ? -32.305 -13.995 -2.256 1.00 88.75 511 GLU A N 1
ATOM 3911 C CA . GLU A 1 511 ? -33.557 -14.671 -1.888 1.00 88.75 511 GLU A CA 1
ATOM 3912 C C . GLU A 1 511 ? -33.294 -16.038 -1.219 1.00 88.75 511 GLU A C 1
ATOM 3914 O O . GLU A 1 511 ? -32.537 -16.862 -1.741 1.00 88.75 511 GLU A O 1
ATOM 3919 N N . ALA A 1 512 ? -33.929 -16.285 -0.067 1.00 87.88 512 ALA A N 1
ATOM 3920 C CA . ALA A 1 512 ? -33.691 -17.442 0.811 1.00 87.88 512 ALA A CA 1
ATOM 3921 C C . ALA A 1 512 ? -32.244 -17.545 1.361 1.00 87.88 512 ALA A C 1
ATOM 3923 O O . ALA A 1 512 ? -31.719 -18.638 1.641 1.00 87.88 512 ALA A O 1
ATOM 3924 N N . ALA A 1 513 ? -31.591 -16.394 1.512 1.00 90.56 513 ALA A N 1
ATOM 3925 C CA . ALA A 1 513 ? -30.247 -16.208 2.045 1.00 90.56 513 ALA A CA 1
ATOM 3926 C C . ALA A 1 513 ? -30.022 -14.777 2.582 1.00 90.56 513 ALA A C 1
ATOM 3928 O O . ALA A 1 513 ? -28.930 -14.222 2.456 1.00 90.56 513 ALA A O 1
ATOM 3929 N N . GLU A 1 514 ? -31.060 -14.163 3.143 1.00 92.81 514 GLU A N 1
ATOM 3930 C CA . GLU A 1 514 ? -31.073 -12.775 3.595 1.00 92.81 514 GLU A CA 1
ATOM 3931 C C . GLU A 1 514 ? -30.339 -12.621 4.945 1.00 92.81 514 GLU A C 1
ATOM 3933 O O . GLU A 1 514 ? -30.713 -13.244 5.942 1.00 92.81 514 GLU A O 1
ATOM 3938 N N . TYR A 1 515 ? -29.295 -11.782 4.996 1.00 87.12 515 TYR A N 1
ATOM 3939 C CA . TYR A 1 515 ? -28.427 -11.604 6.171 1.00 87.12 515 TYR A CA 1
ATOM 3940 C C . TYR A 1 515 ? -28.088 -10.131 6.432 1.00 87.12 515 TYR A C 1
ATOM 3942 O O . TYR A 1 515 ? -27.780 -9.391 5.503 1.00 87.12 515 TYR A O 1
ATOM 3950 N N . GLU A 1 516 ? -28.053 -9.736 7.707 1.00 83.62 516 GLU A N 1
ATOM 3951 C CA . GLU A 1 516 ? -27.674 -8.387 8.163 1.00 83.62 516 GLU A CA 1
ATOM 3952 C C . GLU A 1 516 ? -26.199 -8.299 8.596 1.00 83.62 516 GLU A C 1
ATOM 3954 O O . GLU A 1 516 ? -25.415 -7.539 8.038 1.00 83.62 516 GLU A O 1
ATOM 3959 N N . ASP A 1 517 ? -25.813 -9.109 9.579 1.00 86.62 517 ASP A N 1
ATOM 3960 C CA . ASP A 1 517 ? -24.430 -9.339 10.015 1.00 86.62 517 ASP A CA 1
ATOM 3961 C C . ASP A 1 517 ? -24.396 -10.758 10.589 1.00 86.62 517 ASP A C 1
ATOM 3963 O O . ASP A 1 517 ? -24.509 -10.974 11.797 1.00 86.62 517 ASP A O 1
ATOM 3967 N N . GLN A 1 518 ? -24.391 -11.751 9.698 1.00 91.31 518 GLN A N 1
ATOM 3968 C CA . GLN A 1 518 ? -24.363 -13.158 10.085 1.00 91.31 518 GLN A CA 1
ATOM 3969 C C . GLN A 1 518 ? -22.899 -13.585 10.277 1.00 91.31 518 GLN A C 1
ATOM 3971 O O . GLN A 1 518 ? -22.150 -13.604 9.297 1.00 91.31 518 GLN A O 1
ATOM 3976 N N . PRO A 1 519 ? -22.449 -13.934 11.498 1.00 91.69 519 PRO A N 1
ATOM 3977 C CA . PRO A 1 519 ? -21.075 -14.363 11.731 1.00 91.69 519 PRO A CA 1
ATOM 3978 C C . PRO A 1 519 ? -20.840 -15.794 11.232 1.00 91.69 519 PRO A C 1
ATOM 3980 O O . PRO A 1 519 ? -21.672 -16.683 11.432 1.00 91.69 519 PRO A O 1
ATOM 3983 N N . PHE A 1 520 ? -19.660 -16.027 10.651 1.00 93.75 520 PHE A N 1
ATOM 3984 C CA . PHE A 1 520 ? -19.206 -17.342 10.174 1.00 93.75 520 PHE A CA 1
ATOM 3985 C C . PHE A 1 520 ? -17.925 -17.840 10.858 1.00 93.75 520 PHE A C 1
ATOM 3987 O O . PHE A 1 520 ? -17.387 -18.888 10.494 1.00 93.75 520 PHE A O 1
ATOM 3994 N N . GLY A 1 521 ? -17.465 -17.122 11.883 1.00 90.44 521 GLY A N 1
ATOM 3995 C CA . GLY A 1 521 ? -16.306 -17.466 12.699 1.00 90.44 521 GLY A CA 1
ATOM 3996 C C . GLY A 1 521 ? -15.129 -16.525 12.468 1.00 90.44 521 GLY A C 1
ATOM 3997 O O . GLY A 1 521 ? -15.277 -15.432 11.923 1.00 90.44 521 GLY A O 1
ATOM 3998 N N . THR A 1 522 ? -13.957 -16.958 12.914 1.00 87.62 522 THR A N 1
ATOM 3999 C CA . THR A 1 522 ? -12.712 -16.194 12.826 1.00 87.62 522 THR A CA 1
ATOM 4000 C C . THR A 1 522 ? -11.674 -16.963 12.019 1.00 87.62 522 THR A C 1
ATOM 4002 O O . THR A 1 522 ? -11.724 -18.193 11.936 1.00 87.62 522 THR A O 1
ATOM 4005 N N . PHE A 1 523 ? -10.726 -16.244 11.427 1.00 83.25 523 PHE A N 1
ATOM 4006 C CA . PHE A 1 523 ? -9.501 -16.831 10.887 1.00 83.25 523 PHE A CA 1
ATOM 4007 C C . PHE A 1 523 ? -8.312 -15.919 11.188 1.00 83.25 523 PHE A C 1
ATOM 4009 O O . PHE A 1 523 ? -8.472 -14.715 11.402 1.00 83.25 523 PHE A O 1
ATOM 4016 N N . ALA A 1 524 ? -7.124 -16.515 11.242 1.00 74.44 524 ALA A N 1
ATOM 4017 C CA . ALA A 1 524 ? -5.867 -15.808 11.418 1.00 74.44 524 ALA A CA 1
ATOM 4018 C C . ALA A 1 524 ? -5.052 -15.857 10.125 1.00 74.44 524 ALA A C 1
ATOM 4020 O O . ALA A 1 524 ? -5.080 -16.839 9.383 1.00 74.44 524 ALA A O 1
ATOM 4021 N N . LEU A 1 525 ? -4.288 -14.799 9.884 1.00 66.38 525 LEU A N 1
ATOM 4022 C CA . LEU A 1 525 ? -3.197 -14.792 8.921 1.00 66.38 525 LEU A CA 1
ATOM 4023 C C . LEU A 1 525 ? -1.969 -15.373 9.655 1.00 66.38 525 LEU A C 1
ATOM 4025 O O . LEU A 1 525 ? -1.181 -14.637 10.242 1.00 66.38 525 LEU A O 1
ATOM 4029 N N . ASP A 1 526 ? -1.927 -16.713 9.738 1.00 52.09 526 ASP A N 1
ATOM 4030 C CA . ASP A 1 526 ? -1.108 -17.568 10.632 1.00 52.09 526 ASP A CA 1
ATOM 4031 C C . ASP A 1 526 ? 0.277 -17.012 11.032 1.00 52.09 526 ASP A C 1
ATOM 4033 O O . ASP A 1 526 ? 1.302 -17.343 10.429 1.00 52.09 526 ASP A O 1
ATOM 4037 N N . GLY A 1 527 ? 0.319 -16.178 12.082 1.00 44.53 527 GLY A N 1
ATOM 4038 C CA . GLY A 1 527 ? 1.538 -15.650 12.723 1.00 44.53 527 GLY A CA 1
ATOM 4039 C C . GLY A 1 527 ? 2.510 -14.892 11.807 1.00 44.53 527 GLY A C 1
ATOM 4040 O O . GLY A 1 527 ? 3.610 -14.536 12.228 1.00 44.53 527 GLY A O 1
ATOM 4041 N N . SER A 1 528 ? 2.135 -14.671 10.551 1.00 46.03 528 SER A N 1
ATOM 4042 C CA . SER A 1 528 ? 3.006 -14.225 9.477 1.00 46.03 528 SER A CA 1
ATOM 4043 C C . SER A 1 528 ? 2.203 -13.330 8.548 1.00 46.03 528 SER A C 1
ATOM 4045 O O . SER A 1 528 ? 1.110 -13.677 8.107 1.00 46.03 528 SER A O 1
ATOM 4047 N N . ASN A 1 529 ? 2.755 -12.145 8.289 1.00 64.19 529 ASN A N 1
ATOM 4048 C CA . ASN A 1 529 ? 2.129 -11.105 7.479 1.00 64.19 529 ASN A CA 1
ATOM 4049 C C . ASN A 1 529 ? 1.651 -11.738 6.154 1.00 64.19 529 ASN A C 1
ATOM 4051 O O . ASN A 1 529 ? 2.483 -12.278 5.425 1.00 64.19 529 ASN A O 1
ATOM 4055 N N . MET A 1 530 ? 0.343 -11.747 5.858 1.00 70.50 530 MET A N 1
ATOM 4056 C CA . MET A 1 530 ? -0.239 -12.509 4.720 1.00 70.50 530 MET A CA 1
ATOM 4057 C C . MET A 1 530 ? 0.446 -12.153 3.398 1.00 70.50 530 MET A C 1
ATOM 4059 O O . MET A 1 530 ? 0.877 -12.996 2.622 1.00 70.50 530 MET A O 1
ATOM 4063 N N . ALA A 1 531 ? 0.648 -10.857 3.247 1.00 64.25 531 ALA A N 1
ATOM 4064 C CA . ALA A 1 531 ? 1.577 -10.165 2.381 1.00 64.25 531 ALA A CA 1
ATOM 4065 C C . ALA A 1 531 ? 2.909 -10.908 2.077 1.00 64.25 531 ALA A C 1
ATOM 4067 O O . ALA A 1 531 ? 3.333 -10.964 0.925 1.00 64.25 531 ALA A O 1
ATOM 4068 N N . THR A 1 532 ? 3.584 -11.453 3.093 1.00 69.06 532 THR A N 1
ATOM 4069 C CA . THR A 1 532 ? 4.845 -12.212 2.999 1.00 69.06 532 THR A CA 1
ATOM 4070 C C . THR A 1 532 ? 4.610 -13.674 2.630 1.00 69.06 532 THR A C 1
ATOM 4072 O O . THR A 1 532 ? 5.379 -14.210 1.840 1.00 69.06 532 THR A O 1
ATOM 4075 N N . TYR A 1 533 ? 3.544 -14.309 3.128 1.00 74.06 533 TYR A N 1
ATOM 4076 C CA . TYR A 1 533 ? 3.132 -15.644 2.673 1.00 74.06 533 TYR A CA 1
ATOM 4077 C C . TYR A 1 533 ? 2.810 -15.648 1.164 1.00 74.06 533 TYR A C 1
ATOM 4079 O O . TYR A 1 533 ? 3.236 -16.543 0.438 1.00 74.06 533 TYR A O 1
ATOM 4087 N N . PHE A 1 534 ? 2.139 -14.603 0.672 1.00 75.19 534 PHE A N 1
ATOM 4088 C CA . PHE A 1 534 ? 1.849 -14.411 -0.748 1.00 75.19 534 PHE A CA 1
ATOM 4089 C C . PHE A 1 534 ? 3.126 -14.193 -1.577 1.00 75.19 534 PHE A C 1
ATOM 4091 O O . PHE A 1 534 ? 3.317 -14.880 -2.577 1.00 75.19 534 PHE A O 1
ATOM 4098 N N . SER A 1 535 ? 4.047 -13.326 -1.130 1.00 70.88 535 SER A N 1
ATOM 4099 C CA . SER A 1 535 ? 5.382 -13.193 -1.745 1.00 70.88 535 SER A CA 1
ATOM 4100 C C . SER A 1 535 ? 6.124 -14.538 -1.791 1.00 70.88 535 SER A C 1
ATOM 4102 O O . SER A 1 535 ? 6.603 -14.940 -2.844 1.00 70.88 535 SER A O 1
ATOM 4104 N N . GLN A 1 536 ? 6.138 -15.305 -0.695 1.00 74.94 536 GLN A N 1
ATOM 4105 C CA . GLN A 1 536 ? 6.774 -16.630 -0.641 1.00 74.94 536 GLN A CA 1
ATOM 4106 C C . GLN A 1 536 ? 6.128 -17.672 -1.568 1.00 74.94 536 GLN A C 1
ATOM 4108 O O . GLN A 1 536 ? 6.817 -18.599 -1.990 1.00 74.94 536 GLN A O 1
ATOM 4113 N N . ALA A 1 537 ? 4.840 -17.533 -1.897 1.00 76.44 537 ALA A N 1
ATOM 4114 C CA . ALA A 1 537 ? 4.165 -18.386 -2.872 1.00 76.44 537 ALA A CA 1
ATOM 4115 C C . ALA A 1 537 ? 4.470 -17.978 -4.326 1.00 76.44 537 ALA A C 1
ATOM 4117 O O . ALA A 1 537 ? 4.647 -18.850 -5.172 1.00 76.44 537 ALA A O 1
ATOM 4118 N N . ILE A 1 538 ? 4.543 -16.674 -4.620 1.00 75.81 538 ILE A N 1
ATOM 4119 C CA . ILE A 1 538 ? 4.642 -16.152 -5.993 1.00 75.81 538 ILE A CA 1
ATOM 4120 C C . ILE A 1 538 ? 6.093 -15.904 -6.443 1.00 75.81 538 ILE A C 1
ATOM 4122 O O . ILE A 1 538 ? 6.466 -16.308 -7.547 1.00 75.81 538 ILE A O 1
ATOM 4126 N N . ASP A 1 539 ? 6.939 -15.290 -5.609 1.00 72.38 539 ASP A N 1
ATOM 4127 C CA . ASP A 1 539 ? 8.316 -14.911 -5.968 1.00 72.38 539 ASP A CA 1
ATOM 4128 C C . ASP A 1 539 ? 9.161 -16.075 -6.520 1.00 72.38 539 ASP A C 1
ATOM 4130 O O . ASP A 1 539 ? 9.879 -15.857 -7.500 1.00 72.38 539 ASP A O 1
ATOM 4134 N N . PRO A 1 540 ? 9.114 -17.310 -5.968 1.00 76.06 540 PRO A N 1
ATOM 4135 C CA . PRO A 1 540 ? 9.913 -18.417 -6.493 1.00 76.06 540 PRO A CA 1
ATOM 4136 C C . PRO A 1 540 ? 9.533 -18.800 -7.927 1.00 76.06 540 PRO A C 1
ATOM 4138 O O . PRO A 1 540 ? 10.402 -19.218 -8.690 1.00 76.06 540 PRO A O 1
ATOM 4141 N N . ILE A 1 541 ? 8.261 -18.626 -8.308 1.00 72.00 541 ILE A N 1
ATOM 4142 C CA . ILE A 1 541 ? 7.761 -18.946 -9.649 1.00 72.00 541 ILE A CA 1
ATOM 4143 C C . ILE A 1 541 ? 8.355 -17.966 -10.660 1.00 72.00 541 ILE A C 1
ATOM 4145 O O . ILE A 1 541 ? 8.917 -18.382 -11.673 1.00 72.00 541 ILE A O 1
ATOM 4149 N N . PHE A 1 542 ? 8.313 -16.667 -10.353 1.00 71.94 542 PHE A N 1
ATOM 4150 C CA . PHE A 1 542 ? 8.920 -15.625 -11.184 1.00 71.94 542 PHE A CA 1
ATOM 4151 C C . PHE A 1 542 ? 10.439 -15.796 -11.278 1.00 71.94 542 PHE A C 1
ATOM 4153 O O . PHE A 1 542 ? 10.986 -15.793 -12.382 1.00 71.94 542 PHE A O 1
ATOM 4160 N N . ARG A 1 543 ? 11.123 -16.049 -10.154 1.00 70.12 543 ARG A N 1
ATOM 4161 C CA . ARG A 1 543 ? 12.571 -16.336 -10.120 1.00 70.12 543 ARG A CA 1
ATOM 4162 C C . ARG A 1 543 ? 12.967 -17.600 -10.906 1.00 70.12 543 ARG A C 1
ATOM 4164 O O . ARG A 1 543 ? 14.139 -17.747 -11.235 1.00 70.12 543 ARG A O 1
ATOM 4171 N N . ALA A 1 544 ? 12.017 -18.486 -11.223 1.00 71.06 544 ALA A N 1
ATOM 4172 C CA . ALA A 1 544 ? 12.211 -19.687 -12.041 1.00 71.06 544 ALA A CA 1
ATOM 4173 C C . ALA A 1 544 ? 11.909 -19.494 -13.548 1.00 71.06 544 ALA A C 1
ATOM 4175 O O . ALA A 1 544 ? 11.834 -20.485 -14.290 1.00 71.06 544 ALA A O 1
ATOM 4176 N N . PHE A 1 545 ? 11.732 -18.251 -14.015 1.00 70.25 545 PHE A N 1
ATOM 4177 C CA . PHE A 1 545 ? 11.798 -17.919 -15.441 1.00 70.25 545 PHE A CA 1
ATOM 4178 C C . PHE A 1 545 ? 13.266 -17.938 -15.931 1.00 70.25 545 PHE A C 1
ATOM 4180 O O . PHE A 1 545 ? 14.143 -17.479 -15.194 1.00 70.25 545 PHE A O 1
ATOM 4187 N N . PRO A 1 546 ? 13.579 -18.451 -17.140 1.00 64.00 546 PRO A N 1
ATOM 4188 C CA . PRO A 1 546 ? 14.957 -18.520 -17.633 1.00 64.00 546 PRO A CA 1
ATOM 4189 C C . PRO A 1 546 ? 15.649 -17.154 -17.746 1.00 64.00 546 PRO A C 1
ATOM 4191 O O . PRO A 1 546 ? 15.126 -16.223 -18.354 1.00 64.00 546 PRO A O 1
ATOM 4194 N N . SER A 1 547 ? 16.868 -17.049 -17.214 1.00 53.12 547 SER A N 1
ATOM 4195 C CA . SER A 1 547 ? 17.722 -15.865 -17.339 1.00 53.12 547 SER A CA 1
ATOM 4196 C C . SER A 1 547 ? 18.846 -16.100 -18.355 1.00 53.12 547 SER A C 1
ATOM 4198 O O . SER A 1 547 ? 19.714 -16.954 -18.178 1.00 53.12 547 SER A O 1
ATOM 4200 N N . GLY A 1 548 ? 18.839 -15.331 -19.446 1.00 52.19 548 GLY A N 1
ATOM 4201 C CA . GLY A 1 548 ? 19.835 -15.427 -20.515 1.00 52.19 548 GLY A CA 1
ATOM 4202 C C . GLY A 1 548 ? 19.458 -14.607 -21.750 1.00 52.19 548 GLY A C 1
ATOM 4203 O O . GLY A 1 548 ? 18.416 -13.956 -21.777 1.00 52.19 548 GLY A O 1
ATOM 4204 N N . GLN A 1 549 ? 20.304 -14.641 -22.783 1.00 51.12 549 GLN A N 1
ATOM 4205 C CA . GLN A 1 549 ? 19.882 -14.243 -24.128 1.00 51.12 549 GLN A CA 1
ATOM 4206 C C . GLN A 1 549 ? 19.189 -15.429 -24.801 1.00 51.12 549 GLN A C 1
ATOM 4208 O O . GLN A 1 549 ? 19.706 -16.545 -24.776 1.00 51.12 549 GLN A O 1
ATOM 4213 N N . MET A 1 550 ? 18.035 -15.164 -25.400 1.00 67.94 550 MET A N 1
ATOM 4214 C CA . MET A 1 550 ? 17.195 -16.118 -26.121 1.00 67.94 550 MET A CA 1
ATOM 4215 C C . MET A 1 550 ? 16.760 -15.454 -27.430 1.00 67.94 550 MET A C 1
ATOM 4217 O O . MET A 1 550 ? 16.686 -14.225 -27.486 1.00 67.94 550 MET A O 1
ATOM 4221 N N . SER A 1 551 ? 16.470 -16.231 -28.472 1.00 72.00 551 SER A N 1
ATOM 4222 C CA . SER A 1 551 ? 15.697 -15.712 -29.607 1.00 72.00 551 SER A CA 1
ATOM 4223 C C . SER A 1 551 ? 14.213 -15.608 -29.246 1.00 72.00 551 SER A C 1
ATOM 4225 O O . SER A 1 551 ? 13.738 -16.335 -28.373 1.00 72.00 551 SER A O 1
ATOM 4227 N N . ASP A 1 552 ? 13.470 -14.742 -29.936 1.00 66.00 552 ASP A N 1
ATOM 4228 C CA . ASP A 1 552 ? 12.046 -14.484 -29.668 1.00 66.00 552 ASP A CA 1
ATOM 4229 C C . ASP A 1 552 ? 11.223 -15.788 -29.617 1.00 66.00 552 ASP A C 1
ATOM 4231 O O . ASP A 1 552 ? 10.464 -16.022 -28.682 1.00 66.00 552 ASP A O 1
ATOM 4235 N N . ALA A 1 553 ? 11.469 -16.712 -30.554 1.00 71.12 553 ALA A N 1
ATOM 4236 C CA . ALA A 1 553 ? 10.788 -18.008 -30.616 1.00 71.12 553 ALA A CA 1
ATOM 4237 C C . ALA A 1 553 ? 11.156 -18.974 -29.468 1.00 71.12 553 ALA A C 1
ATOM 4239 O O . ALA A 1 553 ? 10.365 -19.854 -29.125 1.00 71.12 553 ALA A O 1
ATOM 4240 N N . GLU A 1 554 ? 12.343 -18.840 -28.871 1.00 72.31 554 GLU A N 1
ATOM 4241 C CA . GLU A 1 554 ? 12.724 -19.583 -27.662 1.00 72.31 554 GLU A CA 1
ATOM 4242 C C . GLU A 1 554 ? 12.111 -18.936 -26.414 1.00 72.31 554 GLU A C 1
ATOM 4244 O O . GLU A 1 554 ? 11.648 -19.649 -25.522 1.00 72.31 554 GLU A O 1
ATOM 4249 N N . PHE A 1 555 ? 12.073 -17.600 -26.364 1.00 72.62 555 PHE A N 1
ATOM 4250 C CA . PHE A 1 555 ? 11.434 -16.835 -25.295 1.00 72.62 555 PHE A CA 1
ATOM 4251 C C . PHE A 1 555 ? 9.932 -17.138 -25.224 1.00 72.62 555 PHE A C 1
ATOM 4253 O O . PHE A 1 555 ? 9.454 -17.533 -24.164 1.00 72.62 555 PHE A O 1
ATOM 4260 N N . ASP A 1 556 ? 9.213 -17.074 -26.348 1.00 73.25 556 ASP A N 1
ATOM 4261 C CA . ASP A 1 556 ? 7.791 -17.434 -26.449 1.00 73.25 556 ASP A CA 1
ATOM 4262 C C . ASP A 1 556 ? 7.532 -18.878 -25.986 1.00 73.25 556 ASP A C 1
ATOM 4264 O O . ASP A 1 556 ? 6.567 -19.162 -25.268 1.00 73.25 556 ASP A O 1
ATOM 4268 N N . ALA A 1 557 ? 8.417 -19.809 -26.361 1.00 76.19 557 ALA A N 1
ATOM 4269 C CA . ALA A 1 557 ? 8.297 -21.216 -25.996 1.00 76.19 557 ALA A CA 1
ATOM 4270 C C . ALA A 1 557 ? 8.522 -21.470 -24.494 1.00 76.19 557 ALA A C 1
ATOM 4272 O O . ALA A 1 557 ? 7.864 -22.345 -23.927 1.00 76.19 557 ALA A O 1
ATOM 4273 N N . GLU A 1 558 ? 9.422 -20.736 -23.834 1.00 77.75 558 GLU A N 1
ATOM 4274 C CA . GLU A 1 558 ? 9.588 -20.807 -22.376 1.00 77.75 558 GLU A CA 1
ATOM 4275 C C . GLU A 1 558 ? 8.520 -20.008 -21.622 1.00 77.75 558 GLU A C 1
ATOM 4277 O O . GLU A 1 558 ? 8.057 -20.472 -20.580 1.00 77.75 558 GLU A O 1
ATOM 4282 N N . LEU A 1 559 ? 8.042 -18.885 -22.165 1.00 76.69 559 LEU A N 1
ATOM 4283 C CA . LEU A 1 559 ? 6.919 -18.120 -21.620 1.00 76.69 559 LEU A CA 1
ATOM 4284 C C . LEU A 1 559 ? 5.638 -18.956 -21.592 1.00 76.69 559 LEU A C 1
ATOM 4286 O O . LEU A 1 559 ? 4.978 -19.015 -20.558 1.00 76.69 559 LEU A O 1
ATOM 4290 N N . ALA A 1 560 ? 5.333 -19.702 -22.657 1.00 78.31 560 ALA A N 1
ATOM 4291 C CA . ALA A 1 560 ? 4.211 -20.641 -22.667 1.00 78.31 560 ALA A CA 1
ATOM 4292 C C . ALA A 1 560 ? 4.348 -21.742 -21.589 1.00 78.31 560 ALA A C 1
ATOM 4294 O O . ALA A 1 560 ? 3.396 -22.026 -20.858 1.00 78.31 560 ALA A O 1
ATOM 4295 N N . LYS A 1 561 ? 5.544 -22.335 -21.431 1.00 83.19 561 LYS A N 1
ATOM 4296 C CA . LYS A 1 561 ? 5.828 -23.358 -20.398 1.00 83.19 561 LYS A CA 1
ATOM 4297 C C . LYS A 1 561 ? 5.823 -22.797 -18.975 1.00 83.19 561 LYS A C 1
ATOM 4299 O O . LYS A 1 561 ? 5.569 -23.532 -18.021 1.00 83.19 561 LYS A O 1
ATOM 4304 N N . TRP A 1 562 ? 6.187 -21.532 -18.804 1.00 83.31 562 TRP A N 1
ATOM 4305 C CA . TRP A 1 562 ? 6.216 -20.858 -17.513 1.00 83.31 562 TRP A CA 1
ATOM 4306 C C . TRP A 1 562 ? 4.817 -20.388 -17.102 1.00 83.31 562 TRP A C 1
ATOM 4308 O O . TRP A 1 562 ? 4.407 -20.688 -15.984 1.00 83.31 562 TRP A O 1
ATOM 4318 N N . ASN A 1 563 ? 4.033 -19.812 -18.021 1.00 82.06 563 ASN A N 1
ATOM 4319 C CA . ASN A 1 563 ? 2.616 -19.502 -17.803 1.00 82.06 563 ASN A CA 1
ATOM 4320 C C . ASN A 1 563 ? 1.842 -20.755 -17.367 1.00 82.06 563 ASN A C 1
ATOM 4322 O O . ASN A 1 563 ? 1.140 -20.716 -16.363 1.00 82.06 563 ASN A O 1
ATOM 4326 N N . GLY A 1 564 ? 2.036 -21.894 -18.045 1.00 85.81 564 GLY A N 1
ATOM 4327 C CA . GLY A 1 564 ? 1.398 -23.161 -17.663 1.00 85.81 564 GLY A CA 1
ATOM 4328 C C . GLY A 1 564 ? 1.764 -23.667 -16.257 1.00 85.81 564 GLY A C 1
ATOM 4329 O O . GLY A 1 564 ? 0.939 -24.312 -15.612 1.00 85.81 564 GLY A O 1
ATOM 4330 N N . ARG A 1 565 ? 2.966 -23.348 -15.750 1.00 85.25 565 ARG A N 1
ATOM 4331 C CA . ARG A 1 565 ? 3.354 -23.619 -14.352 1.00 85.25 565 ARG A CA 1
ATOM 4332 C C . ARG A 1 565 ? 2.668 -22.643 -13.397 1.00 85.25 565 ARG A C 1
ATOM 4334 O O . ARG A 1 565 ? 1.948 -23.087 -12.510 1.00 85.25 565 ARG A O 1
ATOM 4341 N N . LEU A 1 566 ? 2.792 -21.339 -13.654 1.00 84.94 566 LEU A N 1
ATOM 4342 C CA . LEU A 1 566 ? 2.181 -20.286 -12.841 1.00 84.94 566 LEU A CA 1
ATOM 4343 C C . LEU A 1 566 ? 0.657 -20.460 -12.709 1.00 84.94 566 LEU A C 1
ATOM 4345 O O . LEU A 1 566 ? 0.127 -20.300 -11.618 1.00 84.94 566 LEU A O 1
ATOM 4349 N N . LEU A 1 567 ? -0.054 -20.858 -13.768 1.00 89.56 567 LEU A N 1
ATOM 4350 C CA . LEU A 1 567 ? -1.491 -21.162 -13.702 1.00 89.56 567 LEU A CA 1
ATOM 4351 C C . LEU A 1 567 ? -1.808 -22.336 -12.760 1.00 89.56 567 LEU A C 1
ATOM 4353 O O . LEU A 1 567 ? -2.801 -22.279 -12.035 1.00 89.56 567 LEU A O 1
ATOM 4357 N N . SER A 1 568 ? -0.973 -23.380 -12.735 1.00 90.62 568 SER A N 1
ATOM 4358 C CA . SER A 1 568 ? -1.123 -24.506 -11.801 1.00 90.62 568 SER A CA 1
ATOM 4359 C C . SER A 1 568 ? -0.860 -24.068 -10.358 1.00 90.62 568 SER A C 1
ATOM 4361 O O . SER A 1 568 ? -1.659 -24.355 -9.466 1.00 90.62 568 SER A O 1
ATOM 4363 N N . ASP A 1 569 ? 0.221 -23.321 -10.135 1.00 89.25 569 ASP A N 1
ATOM 4364 C CA . ASP A 1 569 ? 0.604 -22.823 -8.813 1.00 89.25 569 ASP A CA 1
ATOM 4365 C C . ASP A 1 569 ? -0.441 -21.830 -8.258 1.00 89.25 569 ASP A C 1
ATOM 4367 O O . ASP A 1 569 ? -0.779 -21.868 -7.074 1.00 89.25 569 ASP A O 1
ATOM 4371 N N . LEU A 1 570 ? -1.039 -20.995 -9.120 1.00 89.31 570 LEU A N 1
ATOM 4372 C CA . LEU A 1 570 ? -2.149 -20.099 -8.774 1.00 89.31 570 LEU A CA 1
ATOM 4373 C C . LEU A 1 570 ? -3.438 -20.852 -8.416 1.00 89.31 570 LEU A C 1
ATOM 4375 O O . LEU A 1 570 ? -4.166 -20.405 -7.530 1.00 89.31 570 LEU A O 1
ATOM 4379 N N . GLN A 1 571 ? -3.726 -21.994 -9.050 1.00 91.06 571 GLN A N 1
ATOM 4380 C CA . GLN A 1 571 ? -4.875 -22.831 -8.682 1.00 91.06 571 GLN A CA 1
ATOM 4381 C C . GLN A 1 571 ? -4.693 -23.475 -7.302 1.00 91.06 571 GLN A C 1
ATOM 4383 O O . GLN A 1 571 ? -5.634 -23.497 -6.506 1.00 91.06 571 GLN A O 1
ATOM 4388 N N . ASP A 1 572 ? -3.495 -23.967 -6.984 1.00 91.81 572 ASP A N 1
ATOM 4389 C CA . ASP A 1 572 ? -3.221 -24.558 -5.670 1.00 91.81 572 ASP A CA 1
ATOM 4390 C C . ASP A 1 572 ? -3.090 -23.496 -4.564 1.00 91.81 572 ASP A C 1
ATOM 4392 O O . ASP A 1 572 ? -3.584 -23.713 -3.453 1.00 91.81 572 ASP A O 1
ATOM 4396 N N . LEU A 1 573 ? -2.564 -22.303 -4.870 1.00 90.62 573 LEU A N 1
ATOM 4397 C CA . LEU A 1 573 ? -2.649 -21.136 -3.985 1.00 90.62 573 LEU A CA 1
ATOM 4398 C C . LEU A 1 573 ? -4.109 -20.720 -3.749 1.00 90.62 573 LEU A C 1
ATOM 4400 O O . LEU A 1 573 ? -4.515 -20.548 -2.600 1.00 90.62 573 LEU A O 1
ATOM 4404 N N . GLY A 1 574 ? -4.926 -20.624 -4.801 1.00 93.50 574 GLY A N 1
ATOM 4405 C CA . GLY A 1 574 ? -6.354 -20.308 -4.710 1.00 93.50 574 GLY A CA 1
ATOM 4406 C C . GLY A 1 574 ? -7.134 -21.312 -3.856 1.00 93.50 574 GLY A C 1
ATOM 4407 O O . GLY A 1 574 ? -7.955 -20.920 -3.019 1.00 93.50 574 GLY A O 1
ATOM 4408 N N . ALA A 1 575 ? -6.833 -22.604 -4.002 1.00 93.94 575 ALA A N 1
ATOM 4409 C CA . ALA A 1 575 ? -7.387 -23.663 -3.165 1.00 93.94 575 ALA A CA 1
ATOM 4410 C C . ALA A 1 575 ? -6.888 -23.577 -1.709 1.00 93.94 575 ALA A C 1
ATOM 4412 O O . ALA A 1 575 ? -7.670 -23.784 -0.778 1.00 93.94 575 ALA A O 1
ATOM 4413 N N . ARG A 1 576 ? -5.615 -23.227 -1.474 1.00 91.44 576 ARG A N 1
ATOM 4414 C CA . ARG A 1 576 ? -5.066 -23.049 -0.121 1.00 91.44 576 ARG A CA 1
ATOM 4415 C C . ARG A 1 576 ? -5.661 -21.834 0.593 1.00 91.44 576 ARG A C 1
ATOM 4417 O O . ARG A 1 576 ? -6.042 -21.966 1.754 1.00 91.44 576 ARG A O 1
ATOM 4424 N N . LEU A 1 577 ? -5.813 -20.702 -0.095 1.00 91.44 577 LEU A N 1
ATOM 4425 C CA . LEU A 1 577 ? -6.486 -19.499 0.411 1.00 91.44 577 LEU A CA 1
ATOM 4426 C C . LEU A 1 577 ? -7.934 -19.796 0.815 1.00 91.44 577 LEU A C 1
ATOM 4428 O O . LEU A 1 577 ? -8.372 -19.387 1.887 1.00 91.44 577 LEU A O 1
ATOM 4432 N N . TRP A 1 578 ? -8.660 -20.580 0.011 1.00 95.00 578 TRP A N 1
ATOM 4433 C CA . TRP A 1 578 ? -9.988 -21.068 0.384 1.00 95.00 578 TRP A CA 1
ATOM 4434 C C . TRP A 1 578 ? -9.961 -21.887 1.682 1.00 95.00 578 TRP A C 1
ATOM 4436 O O . TRP A 1 578 ? -10.780 -21.651 2.568 1.00 95.00 578 TRP A O 1
ATOM 4446 N N . LEU A 1 579 ? -9.005 -22.810 1.848 1.00 92.00 579 LEU A N 1
ATOM 4447 C CA . LEU A 1 579 ? -8.887 -23.618 3.069 1.00 92.00 579 LEU A CA 1
ATOM 4448 C C . LEU A 1 579 ? -8.583 -22.800 4.339 1.00 92.00 579 LEU A C 1
ATOM 4450 O O . LEU A 1 579 ? -8.925 -23.272 5.424 1.00 92.00 579 LEU A O 1
ATOM 4454 N N . MET A 1 580 ? -8.000 -21.600 4.222 1.00 88.88 580 MET A N 1
ATOM 4455 C CA . MET A 1 580 ? -7.790 -20.681 5.355 1.00 88.88 580 MET A CA 1
ATOM 4456 C C . MET A 1 580 ? -9.093 -20.040 5.856 1.00 88.88 580 MET A C 1
ATOM 4458 O O . MET A 1 580 ? -9.175 -19.650 7.019 1.00 88.88 580 MET A O 1
ATOM 4462 N N . LEU A 1 581 ? -10.125 -19.941 5.011 1.00 92.50 581 LEU A N 1
ATOM 4463 C CA . LEU A 1 581 ? -11.393 -19.318 5.389 1.00 92.50 581 LEU A CA 1
ATOM 4464 C C . LEU A 1 581 ? -12.209 -20.224 6.338 1.00 92.50 581 LEU A C 1
ATOM 4466 O O . LEU A 1 581 ? -12.124 -21.460 6.243 1.00 92.50 581 LEU A O 1
ATOM 4470 N N . PRO A 1 582 ? -13.039 -19.650 7.235 1.00 94.25 582 PRO A N 1
ATOM 4471 C CA . PRO A 1 582 ? -13.818 -20.414 8.207 1.00 94.25 582 PRO A CA 1
ATOM 4472 C C . PRO A 1 582 ? -14.685 -21.502 7.564 1.00 94.25 582 PRO A C 1
ATOM 4474 O O . PRO A 1 582 ? -15.316 -21.293 6.526 1.00 94.25 582 PRO A O 1
ATOM 4477 N N . ALA A 1 583 ? -14.758 -22.676 8.194 1.00 93.62 583 ALA A N 1
ATOM 4478 C CA . ALA A 1 583 ? -15.492 -23.816 7.636 1.00 93.62 583 ALA A CA 1
ATOM 4479 C C . ALA A 1 583 ? -16.998 -23.532 7.454 1.00 93.62 583 ALA A C 1
ATOM 4481 O O . ALA A 1 583 ? -17.600 -24.011 6.491 1.00 93.62 583 ALA A O 1
ATOM 4482 N N . ALA A 1 584 ? -17.598 -22.719 8.332 1.00 94.94 584 ALA A N 1
ATOM 4483 C CA . ALA A 1 584 ? -18.986 -22.285 8.189 1.00 94.94 584 ALA A CA 1
ATOM 4484 C C . ALA A 1 584 ? -19.172 -21.348 6.981 1.00 94.94 584 ALA A C 1
ATOM 4486 O O . ALA A 1 584 ? -20.071 -21.589 6.182 1.00 94.94 584 ALA A O 1
ATOM 4487 N N . PHE A 1 585 ? -18.285 -20.360 6.786 1.00 95.81 585 PHE A N 1
ATOM 4488 C CA . PHE A 1 585 ? -18.293 -19.488 5.599 1.00 95.81 585 PHE A CA 1
ATOM 4489 C C . PHE A 1 585 ? -18.204 -20.308 4.311 1.00 95.81 585 PHE A C 1
ATOM 4491 O O . PHE A 1 585 ? -18.989 -20.115 3.387 1.00 95.81 585 PHE A O 1
ATOM 4498 N N . ARG A 1 586 ? -17.277 -21.273 4.267 1.00 95.75 586 ARG A N 1
ATOM 4499 C CA . ARG A 1 586 ? -17.107 -22.156 3.108 1.00 95.75 586 ARG A CA 1
ATOM 4500 C C . ARG A 1 586 ? -18.352 -22.983 2.806 1.00 95.75 586 ARG A C 1
ATOM 4502 O O . ARG A 1 586 ? -18.706 -23.149 1.643 1.00 95.75 586 ARG A O 1
ATOM 4509 N N . SER A 1 587 ? -19.002 -23.494 3.848 1.00 93.88 587 SER A N 1
ATOM 4510 C CA . SER A 1 587 ? -20.228 -24.287 3.724 1.00 93.88 587 SER A CA 1
ATOM 4511 C C . SER A 1 587 ? -21.394 -23.431 3.226 1.00 93.88 587 SER A C 1
ATOM 4513 O O . SER A 1 587 ? -22.130 -23.859 2.341 1.00 93.88 587 SER A O 1
ATOM 4515 N N . GLU A 1 588 ? -21.522 -22.205 3.737 1.00 95.06 588 GLU A N 1
ATOM 4516 C CA . GLU A 1 588 ? -22.561 -21.266 3.317 1.00 95.06 588 GLU A CA 1
ATOM 4517 C C . GLU A 1 588 ? -22.342 -20.760 1.891 1.00 95.06 588 GLU A C 1
ATOM 4519 O O . GLU A 1 588 ? -23.263 -20.813 1.089 1.00 95.06 588 GLU A O 1
ATOM 4524 N N . TYR A 1 589 ? -21.123 -20.372 1.508 1.00 95.44 589 TYR A N 1
ATOM 4525 C CA . TYR A 1 589 ? -20.831 -19.992 0.122 1.00 95.44 589 TYR A CA 1
ATOM 4526 C C . TYR A 1 589 ? -21.196 -21.117 -0.866 1.00 95.44 589 TYR A C 1
ATOM 4528 O O . TYR A 1 589 ? -21.780 -20.859 -1.917 1.00 95.44 589 TYR A O 1
ATOM 4536 N N . LEU A 1 590 ? -20.918 -22.382 -0.524 1.00 94.56 590 LEU A N 1
ATOM 4537 C CA . LEU A 1 590 ? -21.334 -23.525 -1.347 1.00 94.56 590 LEU A CA 1
ATOM 4538 C C . LEU A 1 590 ? -22.863 -23.722 -1.372 1.00 94.56 590 LEU A C 1
ATOM 4540 O O . LEU A 1 590 ? -23.377 -24.193 -2.385 1.00 94.56 590 LEU A O 1
ATOM 4544 N N . ARG A 1 591 ? -23.596 -23.326 -0.319 1.00 92.94 591 ARG A N 1
ATOM 4545 C CA . ARG A 1 591 ? -25.069 -23.263 -0.316 1.00 9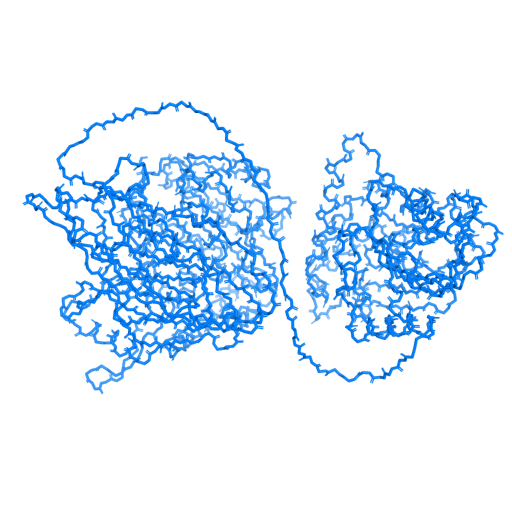2.94 591 ARG A CA 1
ATOM 4546 C C . ARG A 1 591 ? -25.580 -22.147 -1.231 1.00 92.94 591 ARG A C 1
ATOM 4548 O O . ARG A 1 591 ? -26.436 -22.423 -2.066 1.00 92.94 591 ARG A O 1
ATOM 4555 N N . LEU A 1 592 ? -25.028 -20.933 -1.124 1.00 93.56 592 LEU A N 1
ATOM 4556 C CA . LEU A 1 592 ? -25.368 -19.778 -1.970 1.00 93.56 592 LEU A CA 1
ATOM 4557 C C . LEU A 1 592 ? -25.191 -20.098 -3.460 1.00 93.56 592 LEU A C 1
ATOM 4559 O O . LEU A 1 592 ? -26.067 -19.804 -4.267 1.00 93.56 592 LEU A O 1
ATOM 4563 N N . MET A 1 593 ? -24.090 -20.766 -3.821 1.00 92.25 593 MET A N 1
ATOM 4564 C CA . MET A 1 593 ? -23.820 -21.191 -5.200 1.00 92.25 593 MET A CA 1
ATOM 4565 C C . MET A 1 593 ? -24.709 -22.350 -5.695 1.00 92.25 593 MET A C 1
ATOM 4567 O O . MET A 1 593 ? -24.630 -22.691 -6.874 1.00 92.25 593 MET A O 1
ATOM 4571 N N . ASN A 1 594 ? -25.541 -22.946 -4.832 1.00 90.25 594 ASN A N 1
ATOM 4572 C CA . ASN A 1 594 ? -26.514 -23.993 -5.178 1.00 90.25 594 ASN A CA 1
ATOM 4573 C C . ASN A 1 594 ? -27.975 -23.492 -5.120 1.00 90.25 594 ASN A C 1
ATOM 4575 O O . ASN A 1 594 ? -28.906 -24.290 -5.243 1.00 90.25 594 ASN A O 1
ATOM 4579 N N . LEU A 1 595 ? -28.195 -22.187 -4.909 1.00 91.75 595 LEU A N 1
ATOM 4580 C CA . LEU A 1 595 ? -29.516 -21.561 -5.022 1.00 91.75 595 LEU A CA 1
ATOM 4581 C C . LEU A 1 595 ? -29.950 -21.460 -6.499 1.00 91.75 595 LEU A C 1
ATOM 4583 O O . LEU A 1 595 ? -29.091 -21.405 -7.379 1.00 91.75 595 LEU A O 1
ATOM 4587 N N . PRO A 1 596 ? -31.263 -21.369 -6.801 1.00 90.25 596 PRO A N 1
ATOM 4588 C CA . PRO A 1 596 ? -31.745 -21.166 -8.174 1.00 90.25 596 PRO A CA 1
ATOM 4589 C C . PRO A 1 596 ? -31.217 -19.874 -8.813 1.00 90.25 596 PRO A C 1
ATOM 4591 O O . PRO A 1 596 ? -30.944 -19.841 -10.010 1.00 90.25 596 PRO A O 1
ATOM 4594 N N . ASN A 1 597 ? -31.050 -18.835 -7.989 1.00 91.00 597 ASN A N 1
ATOM 4595 C CA . ASN A 1 597 ? -30.459 -17.548 -8.333 1.00 91.00 597 ASN A CA 1
ATOM 4596 C C . ASN A 1 597 ? -29.228 -17.328 -7.426 1.00 91.00 597 ASN A C 1
ATOM 4598 O O . ASN A 1 597 ? -29.368 -16.719 -6.364 1.00 91.00 597 ASN A O 1
ATOM 4602 N N . PRO A 1 598 ? -28.041 -17.862 -7.767 1.00 93.06 598 PRO A N 1
ATOM 4603 C CA . PRO A 1 598 ? -26.836 -17.630 -6.975 1.00 93.06 598 PRO A CA 1
ATOM 4604 C C . PRO A 1 598 ? -26.394 -16.156 -7.081 1.00 93.06 598 PRO A C 1
ATOM 4606 O O . PRO A 1 598 ? -26.697 -15.502 -8.087 1.00 93.06 598 PRO A O 1
ATOM 4609 N N . PRO A 1 599 ? -25.657 -15.619 -6.088 1.00 95.44 599 PRO A N 1
ATOM 4610 C CA . PRO A 1 599 ? -25.141 -14.252 -6.146 1.00 95.44 599 PRO A CA 1
ATOM 4611 C C . PRO A 1 599 ? -24.276 -14.027 -7.394 1.00 95.44 599 PRO A C 1
ATOM 4613 O O . PRO A 1 599 ? -23.549 -14.919 -7.834 1.00 95.44 599 PRO A O 1
ATOM 4616 N N . ARG A 1 600 ? -24.351 -12.817 -7.959 1.00 96.44 600 ARG A N 1
ATOM 4617 C CA . ARG A 1 600 ? -23.558 -12.372 -9.117 1.00 96.44 600 ARG A CA 1
ATOM 4618 C C . ARG A 1 600 ? -22.377 -11.493 -8.711 1.00 96.44 600 ARG A C 1
ATOM 4620 O O . ARG A 1 600 ? -21.459 -11.302 -9.511 1.00 96.44 600 ARG A O 1
ATOM 4627 N N . SER A 1 601 ? -22.441 -10.898 -7.524 1.00 96.69 601 SER A N 1
ATOM 4628 C CA . SER A 1 601 ? -21.555 -9.839 -7.056 1.00 96.69 601 SER A CA 1
ATOM 4629 C C . SER A 1 601 ? -21.225 -9.977 -5.571 1.00 96.69 601 SER A C 1
ATOM 4631 O O . SER A 1 601 ? -22.076 -10.333 -4.754 1.00 96.69 601 SER A O 1
ATOM 4633 N N . ILE A 1 602 ? -19.968 -9.688 -5.230 1.00 96.06 602 ILE A N 1
ATOM 4634 C CA . ILE A 1 602 ? -19.449 -9.747 -3.862 1.00 96.06 602 ILE A CA 1
ATOM 4635 C C . ILE A 1 602 ? -18.608 -8.496 -3.607 1.00 96.06 602 ILE A C 1
ATOM 4637 O O . ILE A 1 602 ? -17.603 -8.274 -4.283 1.00 96.06 602 ILE A O 1
ATOM 4641 N N . CYS A 1 603 ? -18.977 -7.700 -2.604 1.00 94.00 603 CYS A N 1
ATOM 4642 C CA . CYS A 1 603 ? -18.106 -6.642 -2.093 1.00 94.00 603 CYS A CA 1
ATOM 4643 C C . CYS A 1 603 ? -17.367 -7.132 -0.842 1.00 94.00 603 CYS A C 1
ATOM 4645 O O . CYS A 1 603 ? -17.981 -7.692 0.066 1.00 94.00 603 CYS A O 1
ATOM 4647 N N . ILE A 1 604 ? -16.055 -6.916 -0.780 1.00 93.62 604 ILE A N 1
ATOM 4648 C CA . ILE A 1 604 ? -15.236 -7.237 0.393 1.00 93.62 604 ILE A CA 1
ATOM 4649 C C . ILE A 1 604 ? -15.039 -5.954 1.205 1.00 93.62 604 ILE A C 1
ATOM 4651 O O . ILE A 1 604 ? -14.248 -5.097 0.813 1.00 93.62 604 ILE A O 1
ATOM 4655 N N . HIS A 1 605 ? -15.742 -5.811 2.328 1.00 89.25 605 HIS A N 1
ATOM 4656 C CA . HIS A 1 605 ? -15.518 -4.725 3.286 1.00 89.25 605 HIS A CA 1
ATOM 4657 C C . HIS A 1 605 ? -14.474 -5.167 4.308 1.00 89.25 605 HIS A C 1
ATOM 4659 O O . HIS A 1 605 ? -14.687 -6.133 5.034 1.00 89.25 605 HIS A O 1
ATOM 4665 N N . SER A 1 606 ? -13.327 -4.493 4.351 1.00 82.94 606 SER A N 1
ATOM 4666 C CA . SER A 1 606 ? -12.180 -4.992 5.111 1.00 82.94 606 SER A CA 1
ATOM 4667 C C . SER A 1 606 ? -11.315 -3.890 5.719 1.00 82.94 606 SER A C 1
ATOM 4669 O O . SER A 1 606 ? -11.141 -2.816 5.147 1.00 82.94 606 SER A O 1
ATOM 4671 N N . GLU A 1 607 ? -10.726 -4.168 6.879 1.00 72.75 607 GLU A N 1
ATOM 4672 C CA . GLU A 1 607 ? -9.580 -3.413 7.416 1.00 72.75 607 GLU A CA 1
ATOM 4673 C C . GLU A 1 607 ? -8.237 -3.895 6.809 1.00 72.75 607 GLU A C 1
ATOM 4675 O O . GLU A 1 607 ? -7.188 -3.283 7.008 1.00 72.75 607 GLU A O 1
ATOM 4680 N N . GLU A 1 608 ? -8.283 -4.988 6.046 1.00 75.06 608 GLU A N 1
ATOM 4681 C CA . GLU A 1 608 ? -7.189 -5.784 5.489 1.00 75.06 608 GLU A CA 1
ATOM 4682 C C . GLU A 1 608 ? -7.216 -5.716 3.937 1.00 75.06 608 GLU A C 1
ATOM 4684 O O . GLU A 1 608 ? -8.239 -5.979 3.295 1.00 75.06 608 GLU A O 1
ATOM 4689 N N . MET A 1 609 ? -6.090 -5.325 3.322 1.00 75.44 609 MET A N 1
ATOM 4690 C CA . MET A 1 609 ? -6.002 -4.922 1.900 1.00 75.44 609 MET A CA 1
ATOM 4691 C C . MET A 1 609 ? -4.967 -5.727 1.074 1.00 75.44 609 MET A C 1
ATOM 4693 O O . MET A 1 609 ? -4.530 -5.286 0.016 1.00 75.44 609 MET A O 1
ATOM 4697 N N . ILE A 1 610 ? -4.553 -6.901 1.554 1.00 73.62 610 ILE A N 1
ATOM 4698 C CA . ILE A 1 610 ? -3.448 -7.739 1.047 1.00 73.62 610 ILE A CA 1
ATOM 4699 C C . ILE A 1 610 ? -3.872 -9.164 0.636 1.00 73.62 610 ILE A C 1
ATOM 4701 O O . ILE A 1 610 ? -3.283 -9.720 -0.283 1.00 73.62 610 ILE A O 1
ATOM 4705 N N . PHE A 1 611 ? -4.904 -9.747 1.249 1.00 82.44 611 PHE A N 1
ATOM 4706 C CA . PHE A 1 611 ? -5.445 -11.075 0.943 1.00 82.44 611 PHE A CA 1
ATOM 4707 C C . PHE A 1 611 ? -6.062 -11.085 -0.466 1.00 82.44 611 PHE A C 1
ATOM 4709 O O . PHE A 1 611 ? -6.922 -10.245 -0.741 1.00 82.44 611 PHE A O 1
ATOM 4716 N N . PRO A 1 612 ? -5.656 -11.975 -1.384 1.00 87.25 612 PRO A N 1
ATOM 4717 C CA . PRO A 1 612 ? -6.060 -11.895 -2.786 1.00 87.25 612 PRO A CA 1
ATOM 4718 C C . PRO A 1 612 ? -7.405 -12.602 -3.030 1.00 87.25 612 PRO A C 1
ATOM 4720 O O . PRO A 1 612 ? -7.469 -13.719 -3.546 1.00 87.25 612 PRO A O 1
ATOM 4723 N N . TRP A 1 613 ? -8.495 -11.942 -2.628 1.00 92.81 613 TRP A N 1
ATOM 4724 C CA . TRP A 1 613 ? -9.872 -12.446 -2.729 1.00 92.81 613 TRP A CA 1
ATOM 4725 C C . TRP A 1 613 ? -10.238 -12.924 -4.136 1.00 92.81 613 TRP A C 1
ATOM 4727 O O . TRP A 1 613 ? -10.845 -13.981 -4.289 1.00 92.81 613 TRP A O 1
ATOM 4737 N N . GLU A 1 614 ? -9.798 -12.196 -5.157 1.00 94.50 614 GLU A N 1
ATOM 4738 C CA . GLU A 1 614 ? -9.972 -12.503 -6.572 1.00 94.50 614 GLU A CA 1
ATOM 4739 C C . GLU A 1 614 ? -9.474 -13.912 -6.968 1.00 94.50 614 GLU A C 1
ATOM 4741 O O . GLU A 1 614 ? -10.062 -14.529 -7.860 1.00 94.50 614 GLU A O 1
ATOM 4746 N N . LEU A 1 615 ? -8.449 -14.442 -6.284 1.00 93.75 615 LEU A N 1
ATOM 4747 C CA . LEU A 1 615 ? -7.801 -15.733 -6.574 1.00 93.75 615 LEU A CA 1
ATOM 4748 C C . LEU A 1 615 ? -8.356 -16.911 -5.759 1.00 93.75 615 LEU A C 1
ATOM 4750 O O . LEU A 1 615 ? -8.068 -18.064 -6.079 1.00 93.75 615 LEU A O 1
ATOM 4754 N N . VAL A 1 616 ? -9.134 -16.653 -4.703 1.00 96.12 616 VAL A N 1
ATOM 4755 C CA . VAL A 1 616 ? -9.714 -17.700 -3.843 1.00 96.12 616 VAL A CA 1
ATOM 4756 C C . VAL A 1 616 ? -10.523 -18.670 -4.703 1.00 96.12 616 VAL A C 1
ATOM 4758 O O . VAL A 1 616 ? -11.454 -18.241 -5.385 1.00 96.12 616 VAL A O 1
ATOM 4761 N N . GLN A 1 617 ? -10.201 -19.968 -4.656 1.00 96.19 617 GLN A N 1
ATOM 4762 C CA . GLN A 1 617 ? -10.849 -21.002 -5.469 1.00 96.19 617 GLN A CA 1
ATOM 4763 C C . GLN A 1 617 ? -11.743 -21.910 -4.603 1.00 96.19 617 GLN A C 1
ATOM 4765 O O . GLN A 1 617 ? -11.237 -22.811 -3.925 1.00 96.19 617 GLN A O 1
ATOM 4770 N N . PRO A 1 618 ? -13.077 -21.712 -4.608 1.00 96.81 618 PRO A N 1
ATOM 4771 C CA . PRO A 1 618 ? -13.980 -22.475 -3.758 1.00 96.81 618 PRO A CA 1
ATOM 4772 C C . PRO A 1 618 ? -14.012 -23.958 -4.122 1.00 96.81 618 PRO A C 1
ATOM 4774 O O . PRO A 1 618 ? -14.100 -24.328 -5.293 1.00 96.81 618 PRO A O 1
ATOM 4777 N N . SER A 1 619 ? -13.988 -24.831 -3.118 1.00 94.81 619 SER A N 1
ATOM 4778 C CA . SER A 1 619 ? -14.147 -26.272 -3.325 1.00 94.81 619 SER A CA 1
ATOM 4779 C C . SER A 1 619 ? -14.756 -26.997 -2.124 1.00 94.81 619 SER A C 1
ATOM 4781 O O . SER A 1 619 ? -14.572 -26.606 -0.969 1.00 94.81 619 SER A O 1
ATOM 4783 N N . GLY A 1 620 ? -15.492 -28.071 -2.398 1.00 91.12 620 GLY A N 1
ATOM 4784 C CA . GLY A 1 620 ? -16.173 -28.872 -1.384 1.00 91.12 620 GLY A CA 1
ATOM 4785 C C . GLY A 1 620 ? -17.249 -29.768 -1.988 1.00 91.12 620 GLY A C 1
ATOM 4786 O O . GLY A 1 620 ? -17.349 -29.905 -3.205 1.00 91.12 620 GLY A O 1
ATOM 4787 N N . THR A 1 621 ? -18.049 -30.403 -1.136 1.00 82.88 621 THR A N 1
ATOM 4788 C CA . THR A 1 621 ? -19.089 -31.346 -1.568 1.00 82.88 621 THR A CA 1
ATOM 4789 C C . THR A 1 621 ? -20.413 -30.625 -1.814 1.00 82.88 621 THR A C 1
ATOM 4791 O O . THR A 1 621 ? -20.985 -30.064 -0.885 1.00 82.88 621 THR A O 1
ATOM 4794 N N . VAL A 1 622 ? -20.921 -30.690 -3.047 1.00 74.94 622 VAL A N 1
ATOM 4795 C CA . VAL A 1 622 ? -22.226 -30.152 -3.468 1.00 74.94 622 VAL A CA 1
ATOM 4796 C C . VAL A 1 622 ? -23.045 -31.291 -4.080 1.00 74.94 622 VAL A C 1
ATOM 4798 O O . VAL A 1 622 ? -22.566 -32.010 -4.961 1.00 74.94 622 VAL A O 1
ATOM 4801 N N . ASP A 1 623 ? -24.263 -31.495 -3.577 1.00 75.38 623 ASP A N 1
ATOM 4802 C CA . ASP A 1 623 ? -25.155 -32.617 -3.922 1.00 75.38 623 ASP A CA 1
ATOM 4803 C C . ASP A 1 623 ? -24.463 -33.996 -3.815 1.00 75.38 623 ASP A C 1
ATOM 4805 O O . ASP A 1 623 ? -24.552 -34.847 -4.700 1.00 75.38 623 ASP A O 1
ATOM 4809 N N . GLY A 1 624 ? -23.682 -34.201 -2.747 1.00 79.50 624 GLY A N 1
ATOM 4810 C CA . GLY A 1 624 ? -22.926 -35.440 -2.508 1.00 79.50 624 GLY A CA 1
ATOM 4811 C C . GLY A 1 624 ? -21.678 -35.638 -3.383 1.00 79.50 624 GLY A C 1
ATOM 4812 O O . GLY A 1 624 ? -20.952 -36.605 -3.174 1.00 79.50 624 GLY A O 1
ATOM 4813 N N . SER A 1 625 ? -21.384 -34.725 -4.314 1.00 84.25 625 SER A N 1
ATOM 4814 C CA . SER A 1 625 ? -20.214 -34.786 -5.204 1.00 84.25 625 SER A CA 1
ATOM 4815 C C . SER A 1 625 ? -19.196 -33.695 -4.871 1.00 84.25 625 SER A C 1
ATOM 4817 O O . SER A 1 625 ? -19.570 -32.534 -4.721 1.00 84.25 625 SER A O 1
ATOM 4819 N N . TYR A 1 626 ? -17.903 -34.023 -4.791 1.00 88.75 626 TYR A N 1
ATOM 4820 C CA . TYR A 1 626 ? -16.861 -32.997 -4.658 1.00 88.75 626 TYR A CA 1
ATOM 4821 C C . TYR A 1 626 ? -16.757 -32.170 -5.948 1.00 88.75 626 TYR A C 1
ATOM 4823 O O . TYR A 1 626 ? -16.632 -32.729 -7.037 1.00 88.75 626 TYR A O 1
ATOM 4831 N N . ARG A 1 627 ? -16.800 -30.840 -5.825 1.00 88.12 627 ARG A N 1
ATOM 4832 C CA . ARG A 1 627 ? -16.627 -29.878 -6.921 1.00 88.12 627 ARG A CA 1
ATOM 4833 C C . ARG A 1 627 ? -15.564 -28.846 -6.538 1.00 88.12 627 ARG A C 1
ATOM 4835 O O . ARG A 1 627 ? -15.501 -28.404 -5.390 1.00 88.12 627 ARG A O 1
ATOM 4842 N N . ARG A 1 628 ? -14.764 -28.432 -7.521 1.00 90.69 628 ARG A N 1
ATOM 4843 C CA . ARG A 1 628 ? -13.918 -27.229 -7.493 1.00 90.69 628 ARG A CA 1
ATOM 4844 C C . ARG A 1 628 ? -14.596 -26.210 -8.416 1.00 90.69 628 ARG A C 1
ATOM 4846 O O . ARG A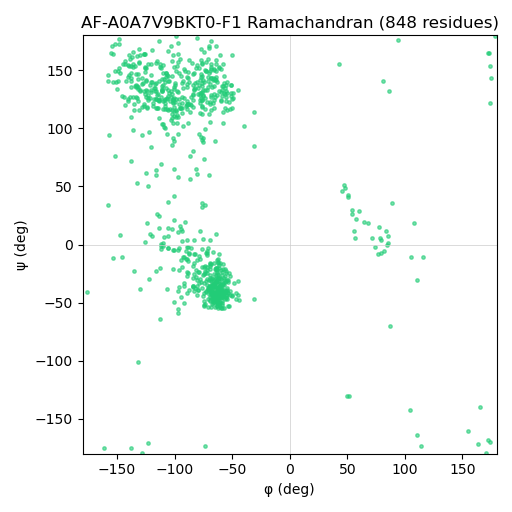 1 628 ? -14.940 -26.557 -9.543 1.00 90.69 628 ARG A O 1
ATOM 4853 N N . LEU A 1 629 ? -14.870 -25.012 -7.913 1.00 93.00 629 LEU A N 1
ATOM 4854 C CA . LEU A 1 629 ? -15.544 -23.931 -8.638 1.00 93.00 629 LEU A CA 1
ATOM 4855 C C . LEU A 1 629 ? -14.501 -22.951 -9.219 1.00 93.00 629 LEU A C 1
ATOM 4857 O O . LEU A 1 629 ? -13.343 -22.976 -8.789 1.00 93.00 629 LEU A O 1
ATOM 4861 N N . PRO A 1 630 ? -14.867 -22.079 -10.178 1.00 93.44 630 PRO A N 1
ATOM 4862 C CA . PRO A 1 630 ? -13.984 -21.006 -10.632 1.00 93.44 630 PRO A CA 1
ATOM 4863 C C . PRO A 1 630 ? -13.650 -20.037 -9.488 1.00 93.44 630 PRO A C 1
ATOM 4865 O O . PRO A 1 630 ? -14.456 -19.847 -8.572 1.00 93.44 630 PRO A O 1
ATOM 4868 N N . ALA A 1 631 ? -12.478 -19.398 -9.550 1.00 96.50 631 ALA A N 1
ATOM 4869 C CA . ALA A 1 631 ? -12.047 -18.434 -8.536 1.00 96.50 631 ALA A CA 1
ATOM 4870 C C . ALA A 1 631 ? -13.041 -17.267 -8.380 1.00 96.50 631 ALA A C 1
ATOM 4872 O O . ALA A 1 631 ? -13.796 -16.962 -9.309 1.00 96.50 631 ALA A O 1
ATOM 4873 N N . LEU A 1 632 ? -13.070 -16.604 -7.219 1.00 97.62 632 LEU A N 1
ATOM 4874 C CA . LEU A 1 632 ? -14.083 -15.574 -6.937 1.00 97.62 632 LEU A CA 1
ATOM 4875 C C . LEU A 1 632 ? -14.056 -14.421 -7.953 1.00 97.62 632 LEU A C 1
ATOM 4877 O O . LEU A 1 632 ? -15.122 -13.986 -8.377 1.00 97.62 632 LEU A O 1
ATOM 4881 N N . GLY A 1 633 ? -12.875 -13.993 -8.416 1.00 95.88 633 GLY A N 1
ATOM 4882 C CA . GLY A 1 633 ? -12.719 -12.954 -9.444 1.00 95.88 633 GLY A CA 1
ATOM 4883 C C . GLY A 1 633 ? -13.116 -13.376 -10.869 1.00 95.88 633 GLY A C 1
ATOM 4884 O O . GLY A 1 633 ? -13.186 -12.522 -11.752 1.00 95.88 633 GLY A O 1
ATOM 4885 N N . VAL A 1 634 ? -13.378 -14.668 -11.098 1.00 96.19 634 VAL A N 1
ATOM 4886 C CA . VAL A 1 634 ? -13.985 -15.219 -12.327 1.00 96.19 634 VAL A CA 1
ATOM 4887 C C . VAL A 1 634 ? -15.490 -15.421 -12.116 1.00 96.19 634 VAL A C 1
ATOM 4889 O O . VAL A 1 634 ? -16.305 -15.142 -12.995 1.00 96.19 634 VAL A O 1
ATOM 4892 N N . SER A 1 635 ? -15.887 -15.890 -10.932 1.00 95.81 635 SER A N 1
ATOM 4893 C CA . SER A 1 635 ? -17.284 -16.167 -10.590 1.00 95.81 635 SER A CA 1
ATOM 4894 C C . SER A 1 635 ? -18.116 -14.889 -10.444 1.00 95.81 635 SER A C 1
ATOM 4896 O O . SER A 1 635 ? -19.208 -14.830 -11.005 1.00 95.81 635 SER A O 1
ATOM 4898 N N . HIS A 1 636 ? -17.592 -13.841 -9.796 1.00 97.88 636 HIS A N 1
ATOM 4899 C CA . HIS A 1 636 ? -18.363 -12.695 -9.283 1.00 97.88 636 HIS A CA 1
ATOM 4900 C C . HIS A 1 636 ? -17.856 -11.332 -9.764 1.00 97.88 636 HIS A C 1
ATOM 4902 O O . HIS A 1 636 ? -16.668 -11.145 -10.014 1.00 97.88 636 HIS A O 1
ATOM 4908 N N . ILE A 1 637 ? -18.772 -10.365 -9.847 1.00 98.12 637 ILE A N 1
ATOM 4909 C CA . ILE A 1 637 ? -18.459 -8.935 -9.939 1.00 98.12 637 ILE A CA 1
ATOM 4910 C C . ILE A 1 637 ? -17.892 -8.540 -8.569 1.00 98.12 637 ILE A C 1
ATOM 4912 O O . ILE A 1 637 ? -18.636 -8.487 -7.587 1.00 98.12 637 ILE A O 1
ATOM 4916 N N . LEU A 1 638 ? -16.575 -8.338 -8.486 1.00 95.88 638 LEU A N 1
ATOM 4917 C CA . LEU A 1 638 ? -15.854 -8.196 -7.217 1.00 95.88 638 LEU A CA 1
ATOM 4918 C C . LEU A 1 638 ? -15.218 -6.808 -7.074 1.00 95.88 638 LEU A C 1
ATOM 4920 O O . LEU A 1 638 ? -14.650 -6.272 -8.025 1.00 95.88 638 LEU A O 1
ATOM 4924 N N . GLY A 1 639 ? -15.305 -6.246 -5.868 1.00 92.50 639 GLY A N 1
ATOM 4925 C CA . GLY A 1 639 ? -14.592 -5.035 -5.461 1.00 92.50 639 GLY A CA 1
ATOM 4926 C C . GLY A 1 639 ? -14.256 -5.068 -3.969 1.00 92.50 639 GLY A C 1
ATOM 4927 O O . GLY A 1 639 ? -14.943 -5.730 -3.186 1.00 92.50 639 GLY A O 1
ATOM 4928 N N . ARG A 1 640 ? -13.176 -4.388 -3.573 1.00 91.25 640 ARG A N 1
ATOM 4929 C CA . ARG A 1 640 ? -12.698 -4.323 -2.182 1.00 91.25 640 ARG A CA 1
ATOM 4930 C C . ARG A 1 640 ? -12.801 -2.903 -1.632 1.00 91.25 640 ARG A C 1
ATOM 4932 O O . ARG A 1 640 ? -12.209 -1.986 -2.197 1.00 91.25 640 ARG A O 1
ATOM 4939 N N . TRP A 1 641 ? -13.485 -2.717 -0.506 1.00 88.50 641 TRP A N 1
ATOM 4940 C CA . TRP A 1 641 ? -13.645 -1.415 0.143 1.00 88.50 641 TRP A CA 1
ATOM 4941 C C . TRP A 1 641 ? -13.060 -1.401 1.560 1.00 88.50 641 TRP A C 1
ATOM 4943 O O . TRP A 1 641 ? -13.223 -2.358 2.318 1.00 88.50 641 TRP A O 1
ATOM 4953 N N . LYS A 1 642 ? -12.399 -0.298 1.940 1.00 82.62 642 LYS A N 1
ATOM 4954 C CA . LYS A 1 642 ? -11.834 -0.153 3.287 1.00 82.62 642 LYS A CA 1
ATOM 4955 C C . LYS A 1 642 ? -12.879 0.351 4.285 1.00 82.62 642 LYS A C 1
ATOM 4957 O O . LYS A 1 642 ? -13.548 1.361 4.055 1.00 82.62 642 LYS A O 1
ATOM 4962 N N . VAL A 1 643 ? -12.987 -0.346 5.415 1.00 76.25 643 VAL A N 1
ATOM 4963 C CA . VAL A 1 643 ? -13.856 0.025 6.544 1.00 76.25 643 VAL A CA 1
ATOM 4964 C C . VAL A 1 643 ? -13.546 1.453 7.016 1.00 76.25 643 VAL A C 1
ATOM 4966 O O . VAL A 1 643 ? -12.387 1.849 7.114 1.00 76.25 643 VAL A O 1
ATOM 4969 N N . GLY A 1 644 ? -14.591 2.238 7.298 1.00 71.25 644 GLY A N 1
ATOM 4970 C CA . GLY A 1 644 ? -14.459 3.620 7.777 1.00 71.25 644 GLY A CA 1
ATOM 4971 C C . GLY A 1 644 ? -14.304 4.704 6.699 1.00 71.25 644 GLY A C 1
ATOM 4972 O O . GLY A 1 644 ? -14.204 5.874 7.063 1.00 71.25 644 GLY A O 1
ATOM 4973 N N . LEU A 1 645 ? -14.312 4.372 5.397 1.00 74.44 645 LEU A N 1
ATOM 4974 C CA . LEU A 1 645 ? -14.188 5.347 4.294 1.00 74.44 645 LEU A CA 1
ATOM 4975 C C . LEU A 1 645 ? -15.494 5.552 3.504 1.00 74.44 645 LEU A C 1
ATOM 4977 O O . LEU A 1 645 ? -16.225 4.592 3.268 1.00 74.44 645 LEU A O 1
ATOM 4981 N N . GLU A 1 646 ? -15.778 6.797 3.077 1.00 71.12 646 GLU A N 1
ATOM 4982 C CA . GLU A 1 646 ? -16.978 7.147 2.284 1.00 71.12 646 GLU A CA 1
ATOM 4983 C C . GLU A 1 646 ? -17.079 6.243 1.057 1.00 71.12 646 GLU A C 1
ATOM 4985 O O . GLU A 1 646 ? -16.173 6.273 0.232 1.00 71.12 646 GLU A O 1
ATOM 4990 N N . ALA A 1 647 ? -18.183 5.510 0.889 1.00 73.81 647 ALA A N 1
ATOM 4991 C CA . ALA A 1 647 ? -18.394 4.656 -0.278 1.00 73.81 647 ALA A CA 1
ATOM 4992 C C . ALA A 1 647 ? -18.328 5.490 -1.573 1.00 73.81 647 ALA A C 1
ATOM 4994 O O . ALA A 1 647 ? -19.253 6.253 -1.882 1.00 73.81 647 ALA A O 1
ATOM 4995 N N . ARG A 1 648 ? -17.224 5.384 -2.316 1.00 80.31 648 ARG A N 1
ATOM 4996 C CA . ARG A 1 648 ? -16.927 6.163 -3.529 1.00 80.31 648 ARG A CA 1
ATOM 4997 C C . ARG A 1 648 ? -16.843 5.237 -4.752 1.00 80.31 648 ARG A C 1
ATOM 4999 O O . ARG A 1 648 ? -16.575 4.053 -4.580 1.00 80.31 648 ARG A O 1
ATOM 5006 N N . PRO A 1 649 ? -17.058 5.755 -5.974 1.00 79.12 649 PRO A N 1
ATOM 5007 C CA . PRO A 1 649 ? -17.416 7.140 -6.301 1.00 79.12 649 PRO A CA 1
ATOM 5008 C C . PRO A 1 649 ? -18.844 7.522 -5.884 1.00 79.12 649 PRO A C 1
ATOM 5010 O O . PRO A 1 649 ? -19.621 6.686 -5.418 1.00 79.12 649 PRO A O 1
ATOM 5013 N N . GLN A 1 650 ? -19.167 8.815 -5.986 1.00 72.88 650 GLN A N 1
ATOM 5014 C CA . GLN A 1 650 ? -20.499 9.360 -5.705 1.00 72.88 650 GLN A CA 1
ATOM 5015 C C . GLN A 1 650 ? -20.889 10.409 -6.761 1.00 72.88 650 GLN A C 1
ATOM 5017 O O . GLN A 1 650 ? -20.332 11.506 -6.735 1.00 72.88 650 GLN A O 1
ATOM 5022 N N . PRO A 1 651 ? -21.856 10.123 -7.658 1.00 75.94 651 PRO A N 1
ATOM 5023 C CA . PRO A 1 651 ? -22.541 8.835 -7.857 1.00 75.94 651 PRO A CA 1
ATOM 5024 C C . PRO A 1 651 ? -21.590 7.717 -8.337 1.00 75.94 651 PRO A C 1
ATOM 5026 O O . PRO A 1 651 ? -20.450 7.988 -8.698 1.00 75.94 651 PRO A O 1
ATOM 5029 N N . GLN A 1 652 ? -22.064 6.464 -8.375 1.00 83.56 652 GLN A N 1
ATOM 5030 C CA . GLN A 1 652 ? -21.288 5.312 -8.880 1.00 83.56 652 GLN A CA 1
ATOM 5031 C C . GLN A 1 652 ? -20.786 5.492 -10.327 1.00 83.56 652 GLN A C 1
ATOM 5033 O O . GLN A 1 652 ? -19.740 4.962 -10.690 1.00 83.56 652 GLN A O 1
ATOM 5038 N N . ALA A 1 653 ? -21.504 6.262 -11.147 1.00 85.44 653 ALA A N 1
ATOM 5039 C CA . ALA A 1 653 ? -21.083 6.626 -12.495 1.00 85.44 653 ALA A CA 1
ATOM 5040 C C . ALA A 1 653 ? -20.327 7.970 -12.488 1.00 85.44 653 ALA A C 1
ATOM 5042 O O . ALA A 1 653 ? -20.945 9.035 -12.417 1.00 85.44 653 ALA A O 1
ATOM 5043 N N . ILE A 1 654 ? -18.995 7.922 -12.564 1.00 87.88 654 ILE A N 1
ATOM 5044 C CA . ILE A 1 654 ? -18.132 9.108 -12.664 1.00 87.88 654 ILE A CA 1
ATOM 5045 C C . ILE A 1 654 ? -18.218 9.650 -14.094 1.00 87.88 654 ILE A C 1
ATOM 5047 O O . ILE A 1 654 ? -17.904 8.930 -15.037 1.00 87.88 654 ILE A O 1
ATOM 5051 N N . SER A 1 655 ? -18.569 10.926 -14.268 1.00 86.19 655 SER A N 1
ATOM 5052 C CA . SER A 1 655 ? -18.299 11.626 -15.533 1.00 86.19 655 SER A CA 1
ATOM 5053 C C . SER A 1 655 ? -16.791 11.825 -15.664 1.00 86.19 655 SER A C 1
ATOM 5055 O O . SER A 1 655 ? -16.192 12.418 -14.771 1.00 86.19 655 SER A O 1
ATOM 5057 N N . ALA A 1 656 ? -16.173 11.326 -16.734 1.00 88.62 656 ALA A N 1
ATOM 5058 C CA . ALA A 1 656 ? -14.721 11.295 -16.911 1.00 88.62 656 ALA A CA 1
ATOM 5059 C C . ALA A 1 656 ? -14.241 12.147 -18.111 1.00 88.62 656 ALA A C 1
ATOM 5061 O O . ALA A 1 656 ? -13.608 11.618 -19.023 1.00 88.62 656 ALA A O 1
ATOM 5062 N N . PRO A 1 657 ? -14.494 13.475 -18.132 1.00 86.50 657 PRO A N 1
ATOM 5063 C CA . PRO A 1 657 ? -14.118 14.360 -19.242 1.00 86.50 657 PRO A CA 1
ATOM 5064 C C . PRO A 1 657 ? -12.618 14.705 -19.280 1.00 86.50 657 PRO A C 1
ATOM 5066 O O . PRO A 1 657 ? -12.178 15.437 -20.167 1.00 86.50 657 PRO A O 1
ATOM 5069 N N . ARG A 1 658 ? -11.842 14.254 -18.285 1.00 93.44 658 ARG A N 1
ATOM 5070 C CA . ARG A 1 658 ? -10.391 14.449 -18.186 1.00 93.44 658 ARG A CA 1
ATOM 5071 C C . ARG A 1 658 ? -9.715 13.221 -17.589 1.00 93.44 658 ARG A C 1
ATOM 5073 O O . ARG A 1 658 ? -9.981 12.853 -16.438 1.00 93.44 658 ARG A O 1
ATOM 5080 N N . VAL A 1 659 ? -8.817 12.644 -18.377 1.00 95.31 659 VAL A N 1
ATOM 5081 C CA . VAL A 1 659 ? -8.003 11.468 -18.063 1.00 95.31 659 VAL A CA 1
ATOM 5082 C C . VAL A 1 659 ? -6.537 11.879 -18.153 1.00 95.31 659 VAL A C 1
ATOM 5084 O O . VAL A 1 659 ? -6.149 12.473 -19.152 1.00 95.31 659 VAL A O 1
ATOM 5087 N N . ALA A 1 660 ? -5.716 11.558 -17.155 1.00 97.50 660 ALA A N 1
ATOM 5088 C CA . ALA A 1 660 ? -4.264 11.709 -17.264 1.00 97.50 660 ALA A CA 1
ATOM 5089 C C . ALA A 1 660 ? -3.612 10.357 -17.571 1.00 97.50 660 ALA A C 1
ATOM 5091 O O . ALA A 1 660 ? -3.917 9.376 -16.894 1.00 97.50 660 ALA A O 1
ATOM 5092 N N . ILE A 1 661 ? -2.689 10.318 -18.534 1.00 97.44 661 ILE A N 1
ATOM 5093 C CA . ILE A 1 661 ? -1.777 9.184 -18.729 1.00 97.44 661 ILE A CA 1
ATOM 5094 C C . ILE A 1 661 ? -0.365 9.600 -18.317 1.00 97.44 661 ILE A C 1
ATOM 5096 O O . ILE A 1 661 ? 0.195 10.563 -18.846 1.00 97.44 661 ILE A O 1
ATOM 5100 N N . LEU A 1 662 ? 0.204 8.835 -17.389 1.00 95.44 662 LEU A N 1
ATOM 5101 C CA . LEU A 1 662 ? 1.611 8.825 -17.021 1.00 95.44 662 LEU A CA 1
ATOM 5102 C C . LEU A 1 662 ? 2.278 7.665 -17.773 1.00 95.44 662 LEU A C 1
ATOM 5104 O O . LEU A 1 662 ? 2.024 6.506 -17.454 1.00 95.44 662 LEU A O 1
ATOM 5108 N N . ASN A 1 663 ? 3.118 7.967 -18.762 1.00 93.50 663 ASN A N 1
ATOM 5109 C CA . ASN A 1 663 ? 3.968 6.974 -19.422 1.00 93.50 663 ASN A CA 1
ATOM 5110 C C . ASN A 1 663 ? 5.421 7.478 -19.432 1.00 93.50 663 ASN A C 1
ATOM 5112 O O . ASN A 1 663 ? 5.765 8.304 -20.280 1.00 93.50 663 ASN A O 1
ATOM 5116 N N . PRO A 1 664 ? 6.239 7.079 -18.439 1.00 90.69 664 PRO A N 1
ATOM 5117 C CA . PRO A 1 664 ? 7.625 7.512 -18.329 1.00 90.69 664 PRO A CA 1
ATOM 5118 C C . PRO A 1 664 ? 8.487 6.875 -19.419 1.00 90.69 664 PRO A C 1
ATOM 5120 O O . PRO A 1 664 ? 8.355 5.691 -19.720 1.00 90.69 664 PRO A O 1
ATOM 5123 N N . ARG A 1 665 ? 9.410 7.656 -19.975 1.00 87.88 665 ARG A N 1
ATOM 5124 C CA . ARG A 1 665 ? 10.391 7.194 -20.962 1.00 87.88 665 ARG A CA 1
ATOM 5125 C C . ARG A 1 665 ? 11.707 6.795 -20.298 1.00 87.88 665 ARG A C 1
ATOM 5127 O O . ARG A 1 665 ? 12.386 7.622 -19.691 1.00 87.88 665 ARG A O 1
ATOM 5134 N N . TYR A 1 666 ? 12.062 5.524 -20.434 1.00 82.06 666 TYR A N 1
ATOM 5135 C CA . TYR A 1 666 ? 13.294 4.948 -19.899 1.00 82.06 666 TYR A CA 1
ATOM 5136 C C . TYR A 1 666 ? 14.396 4.949 -20.969 1.00 82.06 666 TYR A C 1
ATOM 5138 O O . TYR A 1 666 ? 14.112 4.794 -22.152 1.00 82.06 666 TYR A O 1
ATOM 5146 N N . THR A 1 667 ? 15.650 5.154 -20.562 1.00 74.69 667 THR A N 1
ATOM 5147 C CA . THR A 1 667 ? 16.827 5.115 -21.458 1.00 74.69 667 THR A CA 1
ATOM 5148 C C . THR A 1 667 ? 17.450 3.724 -21.577 1.00 74.69 667 THR A C 1
ATOM 5150 O O . THR A 1 667 ? 18.302 3.502 -22.432 1.00 74.69 667 THR A O 1
ATOM 5153 N N . GLU A 1 668 ? 17.047 2.809 -20.698 1.00 63.34 668 GLU A N 1
ATOM 5154 C CA . GLU A 1 668 ? 17.452 1.406 -20.629 1.00 63.34 668 GLU A CA 1
ATOM 5155 C C . GLU A 1 668 ? 16.204 0.571 -20.286 1.00 63.34 668 GLU A C 1
ATOM 5157 O O . GLU A 1 668 ? 15.266 1.103 -19.692 1.00 63.34 668 GLU A O 1
ATOM 5162 N N . ASP A 1 669 ? 16.184 -0.706 -20.688 1.00 64.00 669 ASP A N 1
ATOM 5163 C CA . ASP A 1 669 ? 15.038 -1.629 -20.561 1.00 64.00 669 ASP A CA 1
ATOM 5164 C C . ASP A 1 669 ? 13.682 -1.034 -21.032 1.00 64.00 669 ASP A C 1
ATOM 5166 O O . ASP A 1 669 ? 12.673 -1.086 -20.336 1.00 64.00 669 ASP A O 1
ATOM 5170 N N . GLU A 1 670 ? 13.655 -0.475 -22.250 1.00 70.75 670 GLU A N 1
ATOM 5171 C CA . GLU A 1 670 ? 12.446 0.089 -22.877 1.00 70.75 670 GLU A CA 1
ATOM 5172 C C . GLU A 1 670 ? 11.238 -0.877 -22.871 1.00 70.75 670 GLU A C 1
ATOM 5174 O O . GLU A 1 670 ? 11.359 -2.054 -23.214 1.00 70.75 670 GLU A O 1
ATOM 5179 N N . LEU A 1 671 ? 10.050 -0.340 -22.562 1.00 75.81 671 LEU A N 1
ATOM 5180 C CA . LEU A 1 671 ? 8.745 -1.009 -22.673 1.00 75.81 671 LEU A CA 1
ATOM 5181 C C . LEU A 1 671 ? 8.010 -0.509 -23.934 1.00 75.81 671 LEU A C 1
ATOM 5183 O O . LEU A 1 671 ? 7.244 0.460 -23.840 1.00 75.81 671 LEU A O 1
ATOM 5187 N N . PRO A 1 672 ? 8.248 -1.085 -25.129 1.00 76.56 672 PRO A N 1
ATOM 5188 C CA . PRO A 1 672 ? 7.693 -0.558 -26.375 1.00 76.56 672 PRO A CA 1
ATOM 5189 C C . PRO A 1 672 ? 6.160 -0.614 -26.416 1.00 76.56 672 PRO A C 1
ATOM 5191 O O . PRO A 1 672 ? 5.541 0.291 -26.979 1.00 76.56 672 PRO A O 1
ATOM 5194 N N . TRP A 1 673 ? 5.530 -1.608 -25.777 1.00 82.56 673 TRP A N 1
ATOM 5195 C CA . TRP A 1 673 ? 4.071 -1.715 -25.775 1.00 82.56 673 TRP A CA 1
ATOM 5196 C C . TRP A 1 673 ? 3.422 -0.676 -24.859 1.00 82.56 673 TRP A C 1
ATOM 5198 O O . TRP A 1 673 ? 2.272 -0.327 -25.099 1.00 82.56 673 TRP A O 1
ATOM 5208 N N . SER A 1 674 ? 4.147 -0.088 -23.897 1.00 84.94 674 SER A N 1
ATOM 5209 C CA . SER A 1 674 ? 3.637 1.014 -23.062 1.00 84.94 674 SER A CA 1
ATOM 5210 C C . SER A 1 674 ? 3.384 2.318 -23.843 1.00 84.94 674 SER A C 1
ATOM 5212 O O . SER A 1 674 ? 2.398 3.012 -23.585 1.00 84.94 674 SER A O 1
ATOM 5214 N N . GLU A 1 675 ? 4.206 2.643 -24.851 1.00 87.31 675 GLU A N 1
ATOM 5215 C CA . GLU A 1 675 ? 4.019 3.822 -25.722 1.00 87.31 675 GLU A CA 1
ATOM 5216 C C . GLU A 1 675 ? 2.904 3.573 -26.759 1.00 87.31 675 GLU A C 1
ATOM 5218 O O . GLU A 1 675 ? 2.141 4.494 -27.084 1.00 87.31 675 GLU A O 1
ATOM 5223 N N . ASP A 1 676 ? 2.737 2.327 -27.220 1.00 87.44 676 ASP A N 1
ATOM 5224 C CA . ASP A 1 676 ? 1.568 1.907 -28.005 1.00 87.44 676 ASP A CA 1
ATOM 5225 C C . ASP A 1 676 ? 0.287 1.877 -27.151 1.00 87.44 676 ASP A C 1
ATOM 5227 O O . ASP A 1 676 ? -0.763 2.315 -27.620 1.00 87.44 676 ASP A O 1
ATOM 5231 N N . GLU A 1 677 ? 0.353 1.478 -25.876 1.00 90.19 677 GLU A N 1
ATOM 5232 C CA . GLU A 1 677 ? -0.760 1.517 -24.917 1.00 90.19 677 GLU A CA 1
ATOM 5233 C C . GLU A 1 677 ? -1.210 2.959 -24.682 1.00 90.19 677 GLU A C 1
ATOM 5235 O O . GLU A 1 677 ? -2.374 3.305 -24.901 1.00 90.19 677 GLU A O 1
ATOM 5240 N N . ARG A 1 678 ? -0.257 3.834 -24.335 1.00 93.75 678 ARG A N 1
ATOM 5241 C CA . ARG A 1 678 ? -0.433 5.286 -24.210 1.00 93.75 678 ARG A CA 1
ATOM 5242 C C . ARG A 1 678 ? -1.106 5.862 -25.458 1.00 93.75 678 ARG A C 1
ATOM 5244 O O . ARG A 1 678 ? -2.016 6.684 -25.349 1.00 93.75 678 ARG A O 1
ATOM 5251 N N . THR A 1 679 ? -0.684 5.421 -26.641 1.00 94.19 679 THR A N 1
ATOM 5252 C CA . THR A 1 679 ? -1.214 5.861 -27.938 1.00 94.19 679 THR A CA 1
ATOM 5253 C C . THR A 1 679 ? -2.612 5.310 -28.234 1.00 94.19 679 THR A C 1
ATOM 5255 O O . THR A 1 679 ? -3.451 6.027 -28.782 1.00 94.19 679 THR A O 1
ATOM 5258 N N . ALA A 1 680 ? -2.888 4.052 -27.902 1.00 93.25 680 ALA A N 1
ATOM 5259 C CA . ALA A 1 680 ? -4.162 3.393 -28.157 1.00 93.25 680 ALA A CA 1
ATOM 5260 C C . ALA A 1 680 ? -5.254 3.874 -27.188 1.00 93.25 680 ALA A C 1
ATOM 5262 O O . ALA A 1 680 ? -6.347 4.215 -27.640 1.00 93.25 680 ALA A O 1
ATOM 5263 N N . ILE A 1 681 ? -4.944 4.036 -25.896 1.00 93.62 681 ILE A N 1
ATOM 5264 C CA . ILE A 1 681 ? -5.849 4.654 -24.912 1.00 93.62 681 ILE A CA 1
ATOM 5265 C C . ILE A 1 681 ? -6.154 6.107 -25.313 1.00 93.62 681 ILE A C 1
ATOM 5267 O O . ILE A 1 681 ? -7.319 6.501 -25.325 1.00 93.62 681 ILE A O 1
ATOM 5271 N N . GLN A 1 682 ? -5.149 6.886 -25.738 1.00 95.19 682 GLN A N 1
ATOM 5272 C CA . GLN A 1 682 ? -5.342 8.264 -26.220 1.00 95.19 682 GLN A CA 1
ATOM 5273 C C . GLN A 1 682 ? -6.221 8.364 -27.484 1.00 95.19 682 GLN A C 1
ATOM 5275 O O . GLN A 1 682 ? -6.852 9.395 -27.707 1.00 95.19 682 GLN A O 1
ATOM 5280 N N . LYS A 1 683 ? -6.285 7.311 -28.310 1.00 95.06 683 LYS A N 1
ATOM 5281 C CA . LYS A 1 683 ? -7.216 7.215 -29.453 1.00 95.06 683 LYS A CA 1
ATOM 5282 C C . LYS A 1 683 ? -8.605 6.707 -29.048 1.00 95.06 683 LYS A C 1
ATOM 5284 O O . LYS A 1 683 ? -9.580 7.018 -29.727 1.00 95.06 683 LYS A O 1
ATOM 5289 N N . MET A 1 684 ? -8.693 5.893 -27.995 1.00 91.50 684 MET A N 1
ATOM 5290 C CA . MET A 1 684 ? -9.927 5.242 -27.546 1.00 91.50 684 MET A CA 1
ATOM 5291 C C . MET A 1 684 ? -10.786 6.142 -26.649 1.00 91.50 684 MET A C 1
ATOM 5293 O O . MET A 1 684 ? -12.015 6.057 -26.718 1.00 91.50 684 MET A O 1
ATOM 5297 N N . LEU A 1 685 ? -10.153 6.965 -25.807 1.00 90.69 685 LEU A N 1
ATOM 5298 C CA . LEU A 1 685 ? -10.813 7.772 -24.783 1.00 90.69 685 LEU A CA 1
ATOM 5299 C C . LEU A 1 685 ? -10.762 9.280 -25.110 1.00 90.69 685 LEU A C 1
ATOM 5301 O O . LEU A 1 685 ? -9.703 9.798 -25.474 1.00 90.69 685 LEU A O 1
ATOM 5305 N N . PRO A 1 686 ? -11.873 10.019 -24.936 1.00 88.25 686 PRO A N 1
ATOM 5306 C CA . PRO A 1 686 ? -11.887 11.477 -25.000 1.00 88.25 686 PRO A CA 1
ATOM 5307 C C . PRO A 1 686 ? -11.184 12.096 -23.781 1.00 88.25 686 PRO A C 1
ATOM 5309 O O . PRO A 1 686 ? -11.048 11.475 -22.728 1.00 88.25 686 PRO A O 1
ATOM 5312 N N . GLY A 1 687 ? -10.751 13.354 -23.909 1.00 89.31 687 GLY A N 1
ATOM 5313 C CA . GLY A 1 687 ? -10.217 14.126 -22.778 1.00 89.31 687 GLY A CA 1
ATOM 5314 C C . GLY A 1 687 ? -8.874 13.637 -22.214 1.00 89.31 687 GLY A C 1
ATOM 5315 O O . GLY A 1 687 ? -8.539 13.984 -21.081 1.00 89.31 687 GLY A O 1
ATOM 5316 N N . VAL A 1 688 ? -8.115 12.837 -22.973 1.00 96.06 688 VAL A N 1
ATOM 5317 C CA . VAL A 1 688 ? -6.812 12.300 -22.551 1.00 96.06 688 VAL A CA 1
ATOM 5318 C C . VAL A 1 688 ? -5.704 13.351 -22.635 1.00 96.06 688 VAL A C 1
ATOM 5320 O O . VAL A 1 688 ? -5.333 13.823 -23.711 1.00 96.06 688 VAL A O 1
ATOM 5323 N N . GLU A 1 689 ? -5.122 13.649 -21.480 1.00 96.38 689 GLU A N 1
ATOM 5324 C CA . GLU A 1 689 ? -3.915 14.439 -21.287 1.00 96.38 689 GLU A CA 1
ATOM 5325 C C . GLU A 1 689 ? -2.727 13.492 -21.047 1.00 96.38 689 GLU A C 1
ATOM 5327 O O . GLU A 1 689 ? -2.682 12.768 -20.052 1.00 96.38 689 GLU A O 1
ATOM 5332 N N . VAL A 1 690 ? -1.757 13.479 -21.962 1.00 96.25 690 VAL A N 1
ATOM 5333 C CA . VAL A 1 690 ? -0.503 12.731 -21.788 1.00 96.25 690 VAL A CA 1
ATOM 5334 C C . VAL A 1 690 ? 0.501 13.634 -21.086 1.00 96.25 690 VAL A C 1
ATOM 5336 O O . VAL A 1 690 ? 0.850 14.692 -21.609 1.00 96.25 690 VAL A O 1
ATOM 5339 N N . ILE A 1 691 ? 0.983 13.211 -19.921 1.00 94.81 691 ILE A N 1
ATOM 5340 C CA . ILE A 1 691 ? 2.014 13.927 -19.172 1.00 94.81 691 ILE A CA 1
ATOM 5341 C C . ILE A 1 691 ? 3.367 13.317 -19.533 1.00 94.81 691 ILE A C 1
ATOM 5343 O O . ILE A 1 691 ? 3.615 12.146 -19.270 1.00 94.81 691 ILE A O 1
ATOM 5347 N N . THR A 1 692 ? 4.245 14.123 -20.125 1.00 87.06 692 THR A N 1
ATOM 5348 C CA . THR A 1 692 ? 5.661 13.809 -20.361 1.00 87.06 692 THR A CA 1
ATOM 5349 C C . THR A 1 692 ? 6.456 15.131 -20.348 1.00 87.06 692 THR A C 1
ATOM 5351 O O . THR A 1 692 ? 5.933 16.140 -20.834 1.00 87.06 692 THR A O 1
ATOM 5354 N N . PRO A 1 693 ? 7.661 15.196 -19.751 1.00 91.88 693 PRO A N 1
ATOM 5355 C CA . PRO A 1 693 ? 8.353 14.113 -19.058 1.00 91.88 693 PRO A CA 1
ATOM 5356 C C . PRO A 1 693 ? 7.681 13.754 -17.722 1.00 91.88 693 PRO A C 1
ATOM 5358 O O . PRO A 1 693 ? 7.296 14.634 -16.939 1.00 91.88 693 PRO A O 1
ATOM 5361 N N . VAL A 1 694 ? 7.517 12.459 -17.441 1.00 93.56 694 VAL A N 1
ATOM 5362 C CA . VAL A 1 694 ? 6.992 11.977 -16.156 1.00 93.56 694 VAL A CA 1
ATOM 5363 C C . VAL A 1 694 ? 8.111 12.017 -15.118 1.00 93.56 694 VAL A C 1
ATOM 5365 O O . VAL A 1 694 ? 8.895 11.088 -14.996 1.00 93.56 694 VAL A O 1
ATOM 5368 N N . THR A 1 695 ? 8.180 13.100 -14.352 1.00 94.25 695 THR A N 1
ATOM 5369 C CA . THR A 1 695 ? 9.202 13.365 -13.328 1.00 94.25 695 THR A CA 1
ATOM 5370 C C . THR A 1 695 ? 8.539 13.529 -11.965 1.00 94.25 695 THR A C 1
ATOM 5372 O O . THR A 1 695 ? 7.324 13.752 -11.875 1.00 94.25 695 THR A O 1
ATOM 5375 N N . ARG A 1 696 ? 9.317 13.524 -10.872 1.00 90.75 696 ARG A N 1
ATOM 5376 C CA . ARG A 1 696 ? 8.757 13.817 -9.542 1.00 90.75 696 ARG A CA 1
ATOM 5377 C C . ARG A 1 696 ? 8.062 15.187 -9.492 1.00 90.75 696 ARG A C 1
ATOM 5379 O O . ARG A 1 696 ? 7.070 15.339 -8.778 1.00 90.75 696 ARG A O 1
ATOM 5386 N N . SER A 1 697 ? 8.527 16.155 -10.291 1.00 93.25 697 SER A N 1
ATOM 5387 C CA . SER A 1 697 ? 7.915 17.482 -10.444 1.00 93.25 697 SER A CA 1
ATOM 5388 C C . SER A 1 697 ? 6.548 17.435 -11.137 1.00 93.25 697 SER A C 1
ATOM 5390 O O . SER A 1 697 ? 5.580 17.967 -10.589 1.00 93.25 697 SER A O 1
ATOM 5392 N N . SER A 1 698 ? 6.422 16.775 -12.295 1.00 95.25 698 SER A N 1
ATOM 5393 C CA . SER A 1 698 ? 5.140 16.721 -13.019 1.00 95.25 698 SER A CA 1
ATOM 5394 C C . SER A 1 698 ? 4.083 15.894 -12.278 1.00 95.25 698 SER A C 1
ATOM 5396 O O . SER A 1 698 ? 2.911 16.274 -12.277 1.00 95.25 698 SER A O 1
ATOM 5398 N N . ILE A 1 699 ? 4.475 14.858 -11.525 1.00 93.81 699 ILE A N 1
ATOM 5399 C CA . ILE A 1 699 ? 3.531 14.143 -10.650 1.00 93.81 699 ILE A CA 1
ATOM 5400 C C . ILE A 1 699 ? 3.113 14.996 -9.441 1.00 93.81 699 ILE A C 1
ATOM 5402 O O . ILE A 1 699 ? 1.933 15.013 -9.100 1.00 93.81 699 ILE A O 1
ATOM 5406 N N . ASN A 1 700 ? 4.014 15.771 -8.825 1.00 93.12 700 ASN A N 1
ATOM 5407 C CA . ASN A 1 700 ? 3.620 16.716 -7.768 1.00 93.12 700 ASN A CA 1
ATOM 5408 C C . ASN A 1 700 ? 2.620 17.772 -8.282 1.00 93.12 700 ASN A C 1
ATOM 5410 O O . ASN A 1 700 ? 1.701 18.150 -7.556 1.00 93.12 700 ASN A O 1
ATOM 5414 N N . GLN A 1 701 ? 2.754 18.207 -9.540 1.00 95.62 701 GLN A N 1
ATOM 5415 C CA . GLN A 1 701 ? 1.782 19.090 -10.193 1.00 95.62 701 GLN A CA 1
ATOM 5416 C C . GLN A 1 701 ? 0.437 18.381 -10.430 1.00 95.62 701 GLN A C 1
ATOM 5418 O O . GLN A 1 701 ? -0.604 18.959 -10.123 1.00 95.62 701 GLN A O 1
ATOM 5423 N N . LEU A 1 702 ? 0.435 17.120 -10.885 1.00 96.00 702 LEU A N 1
ATOM 5424 C CA . LEU A 1 702 ? -0.782 16.305 -11.009 1.00 96.00 702 LEU A CA 1
ATOM 5425 C C . LEU A 1 702 ? -1.493 16.118 -9.657 1.00 96.00 702 LEU A C 1
ATOM 5427 O O . LEU A 1 702 ? -2.702 16.315 -9.571 1.00 96.00 702 LEU A O 1
ATOM 5431 N N . LEU A 1 703 ? -0.766 15.811 -8.582 1.00 94.88 703 LEU A N 1
ATOM 5432 C CA . LEU A 1 703 ? -1.342 15.592 -7.247 1.00 94.88 703 LEU A CA 1
ATOM 5433 C C . LEU A 1 703 ? -1.908 16.875 -6.601 1.00 94.88 703 LEU A C 1
ATOM 5435 O O . LEU A 1 703 ? -2.704 16.789 -5.661 1.00 94.88 703 LEU A O 1
ATOM 5439 N N . ALA A 1 704 ? -1.541 18.052 -7.121 1.00 95.62 704 ALA A N 1
ATOM 5440 C CA . ALA A 1 704 ? -2.077 19.360 -6.735 1.00 95.62 704 ALA A CA 1
ATOM 5441 C C . ALA A 1 704 ? -3.342 19.785 -7.521 1.00 95.62 704 ALA A C 1
ATOM 5443 O O . ALA A 1 704 ? -3.910 20.852 -7.250 1.00 95.62 704 ALA A O 1
ATOM 5444 N N . ARG A 1 705 ? -3.797 18.975 -8.487 1.00 95.50 705 ARG A N 1
ATOM 5445 C CA . ARG A 1 705 ? -5.029 19.200 -9.266 1.00 95.50 705 ARG A CA 1
ATOM 5446 C C . ARG A 1 705 ? -6.287 18.774 -8.505 1.00 95.50 705 ARG A C 1
ATOM 5448 O O . ARG A 1 705 ? -6.216 18.267 -7.392 1.00 95.50 705 ARG A O 1
ATOM 5455 N N . ALA A 1 706 ? -7.441 19.001 -9.129 1.00 93.94 706 ALA A N 1
ATOM 5456 C CA . ALA A 1 706 ? -8.752 18.516 -8.684 1.00 93.94 706 ALA A CA 1
ATOM 5457 C C . ALA A 1 706 ? -9.710 18.214 -9.864 1.00 93.94 706 ALA A C 1
ATOM 5459 O O . ALA A 1 706 ? -10.895 17.991 -9.652 1.00 93.94 706 ALA A O 1
ATOM 5460 N N . ASP A 1 707 ? -9.218 18.249 -11.109 1.00 94.44 707 ASP A N 1
ATOM 5461 C CA . ASP A 1 707 ? -10.011 18.187 -12.349 1.00 94.44 707 ASP A CA 1
ATOM 5462 C C . ASP A 1 707 ? -9.846 16.879 -13.145 1.00 94.44 707 ASP A C 1
ATOM 5464 O O . ASP A 1 707 ? -10.460 16.718 -14.199 1.00 94.44 707 ASP A O 1
ATOM 5468 N N . LEU A 1 708 ? -9.004 15.960 -12.667 1.00 94.25 708 LEU A N 1
ATOM 5469 C CA . LEU A 1 708 ? -8.790 14.638 -13.257 1.00 94.25 708 LEU A CA 1
ATOM 5470 C C . LEU A 1 708 ? -9.713 13.614 -12.593 1.00 94.25 708 LEU A C 1
ATOM 5472 O O . LEU A 1 708 ? -9.890 13.642 -11.378 1.00 94.25 708 LEU A O 1
ATOM 5476 N N . HIS A 1 709 ? -10.255 12.697 -13.395 1.00 93.75 709 HIS A N 1
ATOM 5477 C CA . HIS A 1 709 ? -11.257 11.707 -12.969 1.00 93.75 709 HIS A CA 1
ATOM 5478 C C . HIS A 1 709 ? -10.732 10.264 -13.074 1.00 93.75 709 HIS A C 1
ATOM 5480 O O . HIS A 1 709 ? -11.182 9.363 -12.365 1.00 93.75 709 HIS A O 1
ATOM 5486 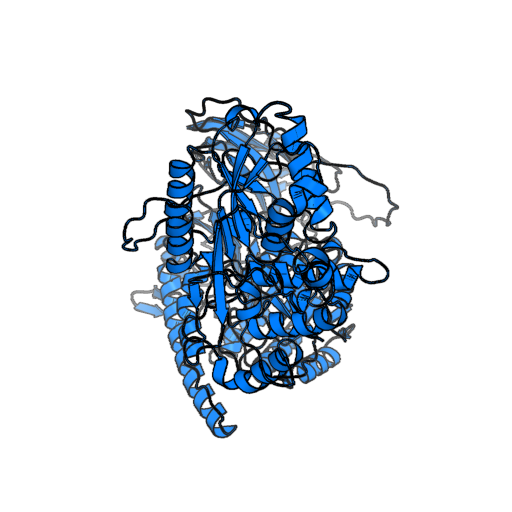N N . LEU A 1 710 ? -9.723 10.067 -13.922 1.00 95.69 710 LEU A N 1
ATOM 5487 C CA . LEU A 1 710 ? -8.940 8.848 -14.074 1.00 95.69 710 LEU A CA 1
ATOM 5488 C C . LEU A 1 710 ? -7.467 9.246 -14.221 1.00 95.69 710 LEU A C 1
ATOM 5490 O O . LEU A 1 710 ? -7.145 10.164 -14.980 1.00 95.69 710 LEU A O 1
ATOM 5494 N N . VAL A 1 711 ? -6.585 8.543 -13.515 1.00 97.00 711 VAL A N 1
ATOM 5495 C CA . VAL A 1 711 ? -5.136 8.582 -13.726 1.00 97.00 711 VAL A CA 1
ATOM 5496 C C . VAL A 1 711 ? -4.692 7.178 -14.105 1.00 97.00 711 VAL A C 1
ATOM 5498 O O . VAL A 1 711 ? -4.875 6.245 -13.325 1.00 97.00 711 VAL A O 1
ATOM 5501 N N . HIS A 1 712 ? -4.116 7.034 -15.291 1.00 96.62 712 HIS A N 1
ATOM 5502 C CA . HIS A 1 712 ? -3.514 5.793 -15.763 1.00 96.62 712 HIS A CA 1
ATOM 5503 C C . HIS A 1 712 ? -1.993 5.906 -15.721 1.00 96.62 712 HIS A C 1
ATOM 5505 O O . HIS A 1 712 ? -1.441 6.903 -16.185 1.00 96.62 712 HIS A O 1
ATOM 5511 N N . PHE A 1 713 ? -1.318 4.897 -15.185 1.00 94.12 713 PHE A N 1
ATOM 5512 C CA . PHE A 1 713 ? 0.131 4.749 -15.257 1.00 94.12 713 PHE A CA 1
ATOM 5513 C C . PHE A 1 713 ? 0.468 3.512 -16.084 1.00 94.12 713 PHE A C 1
ATOM 5515 O O . PHE A 1 713 ? -0.035 2.434 -15.780 1.00 94.12 713 PHE A O 1
ATOM 5522 N N . THR A 1 714 ? 1.350 3.654 -17.071 1.00 90.12 714 THR A N 1
ATOM 5523 C CA . THR A 1 714 ? 1.955 2.527 -17.793 1.00 90.12 714 THR A CA 1
ATOM 5524 C C . THR A 1 714 ? 3.463 2.731 -17.913 1.00 90.12 714 THR A C 1
ATOM 5526 O O . THR A 1 714 ? 3.927 3.807 -18.292 1.00 90.12 714 THR A O 1
ATOM 5529 N N . GLY A 1 715 ? 4.237 1.732 -17.493 1.00 85.62 715 GLY A N 1
ATOM 5530 C CA . GLY A 1 715 ? 5.677 1.843 -17.251 1.00 85.62 715 GLY A CA 1
ATOM 5531 C C . GLY A 1 715 ? 6.147 0.804 -16.230 1.00 85.62 715 GLY A C 1
ATOM 5532 O O . GLY A 1 715 ? 5.445 -0.169 -15.968 1.00 85.62 715 GLY A O 1
ATOM 5533 N N . HIS A 1 716 ? 7.301 1.006 -15.598 1.00 80.44 716 HIS A N 1
ATOM 5534 C CA . HIS A 1 716 ? 7.809 0.096 -14.566 1.00 80.44 716 HIS A CA 1
ATOM 5535 C C . HIS A 1 716 ? 7.305 0.425 -13.156 1.00 80.44 716 HIS A C 1
ATOM 5537 O O . HIS A 1 716 ? 7.306 1.581 -12.719 1.00 80.44 716 HIS A O 1
ATOM 5543 N N . GLY A 1 717 ? 6.985 -0.625 -12.400 1.00 69.56 717 GLY A N 1
ATOM 5544 C CA . GLY A 1 717 ? 7.008 -0.579 -10.938 1.00 69.56 717 GLY A CA 1
ATOM 5545 C C . GLY A 1 717 ? 8.443 -0.705 -10.418 1.00 69.56 717 GLY A C 1
ATOM 5546 O O . GLY A 1 717 ? 9.281 -1.327 -11.068 1.00 69.56 717 GLY A O 1
ATOM 5547 N N . ASP A 1 718 ? 8.719 -0.140 -9.245 1.00 63.38 718 ASP A N 1
ATOM 5548 C CA . ASP A 1 718 ? 9.960 -0.377 -8.501 1.00 63.38 718 ASP A CA 1
ATOM 5549 C C . ASP A 1 718 ? 9.659 -1.118 -7.195 1.00 63.38 718 ASP A C 1
ATOM 5551 O O . ASP A 1 718 ? 8.662 -0.843 -6.511 1.00 63.38 718 ASP A O 1
ATOM 5555 N N . TRP A 1 719 ? 10.539 -2.055 -6.856 1.00 47.75 719 TRP A N 1
ATOM 5556 C CA . TRP A 1 719 ? 10.447 -2.892 -5.664 1.00 47.75 719 TRP A CA 1
ATOM 5557 C C . TRP A 1 719 ? 11.403 -2.395 -4.574 1.00 47.75 719 TRP A C 1
ATOM 5559 O O . TRP A 1 719 ? 12.500 -1.912 -4.847 1.00 47.75 719 TRP A O 1
ATOM 5569 N N . ASP A 1 720 ? 10.972 -2.528 -3.324 1.00 45.97 720 ASP A N 1
ATOM 5570 C CA . ASP A 1 720 ? 11.753 -2.257 -2.121 1.00 45.97 720 ASP A CA 1
ATOM 5571 C C . ASP A 1 720 ? 11.487 -3.438 -1.184 1.00 45.97 720 ASP A C 1
ATOM 5573 O O . ASP A 1 720 ? 10.343 -3.619 -0.765 1.00 45.97 720 ASP A O 1
ATOM 5577 N N . ASP A 1 721 ? 12.514 -4.239 -0.869 1.00 42.31 721 ASP A N 1
ATOM 5578 C CA . ASP A 1 721 ? 12.440 -5.571 -0.214 1.00 42.31 721 ASP A CA 1
ATOM 5579 C C . ASP A 1 721 ? 11.880 -5.540 1.233 1.00 42.31 721 ASP A C 1
ATOM 5581 O O . ASP A 1 721 ? 11.908 -6.508 1.995 1.00 42.31 721 ASP A O 1
ATOM 5585 N N . THR A 1 722 ? 11.366 -4.382 1.641 1.00 42.16 722 THR A N 1
ATOM 5586 C CA . THR A 1 722 ? 10.660 -4.135 2.891 1.00 42.16 722 THR A CA 1
ATOM 5587 C C . THR A 1 722 ? 9.284 -4.798 2.944 1.00 42.16 722 THR A C 1
ATOM 5589 O O . THR A 1 722 ? 8.514 -4.841 1.990 1.00 42.16 722 THR A O 1
ATOM 5592 N N . VAL A 1 723 ? 8.891 -5.199 4.152 1.00 42.66 723 VAL A N 1
ATOM 5593 C CA . VAL A 1 723 ? 7.559 -5.760 4.426 1.00 42.66 723 VAL A CA 1
ATOM 5594 C C . VAL A 1 723 ? 6.440 -4.693 4.352 1.00 42.66 723 VAL A C 1
ATOM 5596 O O . VAL A 1 723 ? 5.270 -5.051 4.473 1.00 42.66 723 VAL A O 1
ATOM 5599 N N . ASN A 1 724 ? 6.743 -3.404 4.120 1.00 49.09 724 ASN A N 1
ATOM 5600 C CA . ASN A 1 724 ? 5.735 -2.338 4.071 1.00 49.09 724 ASN A CA 1
ATOM 5601 C C . ASN A 1 724 ? 5.255 -2.018 2.640 1.00 49.09 724 ASN A C 1
ATOM 5603 O O . ASN A 1 724 ? 6.000 -1.487 1.819 1.00 49.09 724 ASN A O 1
ATOM 5607 N N . ALA A 1 725 ? 3.960 -2.227 2.388 1.00 50.06 725 ALA A N 1
ATOM 5608 C CA . ALA A 1 725 ? 3.309 -1.893 1.124 1.00 50.06 725 ALA A CA 1
ATOM 5609 C C . ALA A 1 725 ? 3.303 -0.381 0.793 1.00 50.06 725 ALA A C 1
ATOM 5611 O O . ALA A 1 725 ? 3.214 -0.033 -0.383 1.00 50.06 725 ALA A O 1
ATOM 5612 N N . ASP A 1 726 ? 3.449 0.523 1.770 1.00 46.25 726 ASP A N 1
ATOM 5613 C CA . ASP A 1 726 ? 3.544 1.978 1.522 1.00 46.25 726 ASP A CA 1
ATOM 5614 C C . ASP A 1 726 ? 4.796 2.387 0.723 1.00 46.25 726 ASP A C 1
ATOM 5616 O O . ASP A 1 726 ? 4.852 3.490 0.166 1.00 46.25 726 ASP A O 1
ATOM 5620 N N . LEU A 1 727 ? 5.820 1.522 0.709 1.00 49.66 727 LEU A N 1
ATOM 5621 C CA . LEU A 1 727 ? 7.122 1.790 0.098 1.00 49.66 727 LEU A CA 1
ATOM 5622 C C . LEU A 1 727 ? 7.236 1.310 -1.358 1.00 49.66 727 LEU A C 1
ATOM 5624 O O . LEU A 1 727 ? 8.165 1.733 -2.047 1.00 49.66 727 LEU A O 1
ATOM 5628 N N . SER A 1 728 ? 6.256 0.527 -1.825 1.00 64.06 728 SER A N 1
ATOM 5629 C CA . SER A 1 728 ? 6.003 0.184 -3.233 1.00 64.06 728 SER A CA 1
ATOM 5630 C C . SER A 1 728 ? 6.094 1.420 -4.126 1.00 64.06 728 SER A C 1
ATOM 5632 O O . SER A 1 728 ? 5.486 2.437 -3.784 1.00 64.06 728 SER A O 1
ATOM 5634 N N . ALA A 1 729 ? 6.799 1.356 -5.258 1.00 75.00 729 ALA A N 1
ATOM 5635 C CA . ALA A 1 729 ? 7.055 2.537 -6.080 1.00 75.00 729 ALA A CA 1
ATOM 5636 C C . ALA A 1 729 ? 6.749 2.355 -7.573 1.00 75.00 729 ALA A C 1
ATOM 5638 O O . ALA A 1 729 ? 6.541 1.247 -8.061 1.00 75.00 729 ALA A O 1
ATOM 5639 N N . LEU A 1 730 ? 6.738 3.474 -8.297 1.00 81.88 730 LEU A N 1
ATOM 5640 C CA . LEU A 1 730 ? 6.675 3.556 -9.757 1.00 81.88 730 LEU A CA 1
ATOM 5641 C C . LEU A 1 730 ? 7.927 4.293 -10.257 1.00 81.88 730 LEU A C 1
ATOM 5643 O O . LEU A 1 730 ? 8.267 5.341 -9.694 1.00 81.88 730 LEU A O 1
ATOM 5647 N N . ARG A 1 731 ? 8.605 3.769 -11.287 1.00 86.00 731 ARG A N 1
ATOM 5648 C CA . ARG A 1 731 ? 9.810 4.390 -11.873 1.00 86.00 731 ARG A CA 1
ATOM 5649 C C . ARG A 1 731 ? 9.444 5.541 -12.793 1.00 86.00 731 ARG A C 1
ATOM 5651 O O . ARG A 1 731 ? 8.536 5.408 -13.613 1.00 86.00 731 ARG A O 1
ATOM 5658 N N . LEU A 1 732 ? 10.184 6.636 -12.693 1.00 89.69 732 LEU A N 1
ATOM 5659 C CA . LEU A 1 732 ? 9.966 7.879 -13.427 1.00 89.69 732 LEU A CA 1
ATOM 5660 C C . LEU A 1 732 ? 11.118 8.149 -14.412 1.00 89.69 732 LEU A C 1
ATOM 5662 O O . LEU A 1 732 ? 12.112 7.425 -14.458 1.00 89.69 732 LEU A O 1
ATOM 5666 N N . GLU A 1 733 ? 10.984 9.199 -15.217 1.00 90.62 733 GLU A N 1
ATOM 5667 C CA . GLU A 1 733 ? 12.045 9.669 -16.110 1.00 90.62 733 GLU A CA 1
ATOM 5668 C C . GLU A 1 733 ? 13.214 10.258 -15.308 1.00 90.62 733 GLU A C 1
ATOM 5670 O O . GLU A 1 733 ? 13.013 10.927 -14.293 1.00 90.62 733 GLU A O 1
ATOM 5675 N N . GLY A 1 734 ? 14.444 10.029 -15.777 1.00 82.50 734 GLY A N 1
ATOM 5676 C CA . GLY A 1 734 ? 15.662 10.534 -15.131 1.00 82.50 734 GLY A CA 1
ATOM 5677 C C . GLY A 1 734 ? 16.120 9.760 -13.887 1.00 82.50 734 GLY A C 1
ATOM 5678 O O . GLY A 1 734 ? 16.939 10.281 -13.139 1.00 82.50 734 GLY A O 1
ATOM 5679 N N . GLY A 1 735 ? 15.606 8.546 -13.652 1.00 79.06 735 GLY A N 1
ATOM 5680 C CA . GLY A 1 735 ? 16.001 7.692 -12.517 1.00 79.06 735 GLY A CA 1
ATOM 5681 C C . GLY A 1 735 ? 15.263 7.976 -11.201 1.00 79.06 735 GLY A C 1
ATOM 5682 O O . GLY A 1 735 ? 15.496 7.296 -10.206 1.00 79.06 735 GLY A O 1
ATOM 5683 N N . ASP A 1 736 ? 14.350 8.950 -11.192 1.00 84.88 736 ASP A N 1
ATOM 5684 C CA . ASP A 1 736 ? 13.438 9.222 -10.076 1.00 84.88 736 ASP A CA 1
ATOM 5685 C C . ASP A 1 736 ? 12.461 8.044 -9.835 1.00 84.88 736 ASP A C 1
ATOM 5687 O O . ASP A 1 736 ? 12.123 7.282 -10.744 1.00 84.88 736 ASP A O 1
ATOM 5691 N N . SER A 1 737 ? 11.887 7.958 -8.630 1.00 85.06 737 SER A N 1
ATOM 5692 C CA . SER A 1 737 ? 10.729 7.093 -8.348 1.00 85.06 737 SER A CA 1
ATOM 5693 C C . SER A 1 737 ? 9.686 7.777 -7.452 1.00 85.06 737 SER A C 1
ATOM 5695 O O . SER A 1 737 ? 9.964 8.762 -6.757 1.00 85.06 737 SER A O 1
ATOM 5697 N N . ILE A 1 738 ? 8.445 7.277 -7.462 1.00 83.88 738 ILE A N 1
ATOM 5698 C CA . ILE A 1 738 ? 7.388 7.699 -6.527 1.00 83.88 738 ILE A CA 1
ATOM 5699 C C . ILE A 1 738 ? 6.815 6.508 -5.757 1.00 83.88 738 ILE A C 1
ATOM 5701 O O . ILE A 1 738 ? 6.229 5.603 -6.341 1.00 83.88 738 ILE A O 1
ATOM 5705 N N . LYS A 1 739 ? 6.957 6.544 -4.426 1.00 84.19 739 LYS A N 1
ATOM 5706 C CA . LYS A 1 739 ? 6.381 5.558 -3.496 1.00 84.19 739 LYS A CA 1
ATOM 5707 C C . LYS A 1 739 ? 4.878 5.778 -3.288 1.00 84.19 739 LYS A C 1
ATOM 5709 O O . LYS A 1 739 ? 4.413 6.912 -3.411 1.00 84.19 739 LYS A O 1
ATOM 5714 N N . ALA A 1 740 ? 4.133 4.739 -2.912 1.00 75.31 740 ALA A N 1
ATOM 5715 C CA . ALA A 1 740 ? 2.682 4.780 -2.690 1.00 75.31 740 ALA A CA 1
ATOM 5716 C C . ALA A 1 740 ? 2.246 5.869 -1.692 1.00 75.31 740 ALA A C 1
ATOM 5718 O O . ALA A 1 740 ? 1.307 6.619 -1.963 1.00 75.31 740 ALA A O 1
ATOM 5719 N N . ILE A 1 741 ? 2.998 6.049 -0.601 1.00 78.50 741 ILE A N 1
ATOM 5720 C CA . ILE A 1 741 ? 2.804 7.153 0.359 1.00 78.50 741 ILE A CA 1
ATOM 5721 C C . ILE A 1 741 ? 2.907 8.556 -0.276 1.00 78.50 741 ILE A C 1
ATOM 5723 O O . ILE A 1 741 ? 2.360 9.523 0.244 1.00 78.50 741 ILE A O 1
ATOM 5727 N N . GLY A 1 742 ? 3.548 8.687 -1.440 1.00 83.69 742 GLY A N 1
ATOM 5728 C CA . GLY A 1 742 ? 3.610 9.926 -2.217 1.00 83.69 742 GLY A CA 1
ATOM 5729 C C . GLY A 1 742 ? 2.276 10.360 -2.835 1.00 83.69 742 GLY A C 1
ATOM 5730 O O . GLY A 1 742 ? 2.155 11.526 -3.200 1.00 83.69 742 GLY A O 1
ATOM 5731 N N . PHE A 1 743 ? 1.285 9.466 -2.926 1.00 83.38 743 PHE A N 1
ATOM 5732 C CA . PHE A 1 743 ? -0.089 9.785 -3.340 1.00 83.38 743 PHE A CA 1
ATOM 5733 C C . PHE A 1 743 ? -0.974 10.203 -2.152 1.00 83.38 743 PHE A C 1
ATOM 5735 O O . PHE A 1 743 ? -2.060 10.764 -2.356 1.00 83.38 743 PHE A O 1
ATOM 5742 N N . ALA A 1 744 ? -0.517 9.962 -0.917 1.00 77.06 744 ALA A N 1
ATOM 5743 C CA . ALA A 1 744 ? -1.260 10.278 0.292 1.00 77.06 744 ALA A CA 1
ATOM 5744 C C . ALA A 1 744 ? -1.378 11.796 0.523 1.00 77.06 744 ALA A C 1
ATOM 5746 O O . ALA A 1 744 ? -0.493 12.571 0.165 1.00 77.06 744 ALA A O 1
ATOM 5747 N N . SER A 1 745 ? -2.476 12.231 1.150 1.00 80.75 745 SER A N 1
ATOM 5748 C CA . SER A 1 745 ? -2.779 13.650 1.428 1.00 80.75 745 SER A CA 1
ATOM 5749 C C . SER A 1 745 ? -2.738 14.576 0.193 1.00 80.75 745 SER A C 1
ATOM 5751 O O . SER A 1 745 ? -2.501 15.779 0.315 1.00 80.75 745 SER A O 1
ATOM 5753 N N . SER A 1 746 ? -2.981 14.032 -1.003 1.00 87.12 746 SER A N 1
ATOM 5754 C CA . SER A 1 746 ? -3.029 14.790 -2.258 1.00 87.12 746 SER A CA 1
ATOM 5755 C C . SER A 1 746 ? -4.344 15.561 -2.421 1.00 87.12 746 SER A C 1
ATOM 5757 O O . SER A 1 746 ? -5.424 15.069 -2.084 1.00 87.12 746 SER A O 1
ATOM 5759 N N . ARG A 1 747 ? -4.275 16.766 -3.009 1.00 92.56 747 ARG A N 1
ATOM 5760 C CA . ARG A 1 747 ? -5.475 17.546 -3.366 1.00 92.56 747 ARG A CA 1
ATOM 5761 C C . ARG A 1 747 ? -6.316 16.812 -4.407 1.00 92.56 747 ARG A C 1
ATOM 5763 O O . ARG A 1 747 ? -7.543 16.814 -4.318 1.00 92.56 747 ARG A O 1
ATOM 5770 N N . LEU A 1 748 ? -5.643 16.122 -5.329 1.00 93.69 748 LEU A N 1
ATOM 5771 C CA . LEU A 1 748 ? -6.288 15.295 -6.337 1.00 93.69 748 LEU A CA 1
ATOM 5772 C C . LEU A 1 748 ? -7.158 14.203 -5.705 1.00 93.69 748 LEU A C 1
ATOM 5774 O O . LEU A 1 748 ? -8.299 14.031 -6.124 1.00 93.69 748 LEU A O 1
ATOM 5778 N N . GLY A 1 749 ? -6.668 13.531 -4.659 1.00 90.69 749 GLY A N 1
ATOM 5779 C CA . GLY A 1 749 ? -7.478 12.595 -3.885 1.00 90.69 749 GLY A CA 1
ATOM 5780 C C . GLY A 1 749 ? -8.658 13.278 -3.199 1.00 90.69 749 GLY A C 1
ATOM 5781 O O . GLY A 1 749 ? -9.801 12.882 -3.413 1.00 90.69 749 GLY A O 1
ATOM 5782 N N . ALA A 1 750 ? -8.397 14.321 -2.409 1.00 86.31 750 ALA A N 1
ATOM 5783 C CA . ALA A 1 750 ? -9.401 14.912 -1.525 1.00 86.31 750 ALA A CA 1
ATOM 5784 C C . ALA A 1 750 ? -10.563 15.603 -2.269 1.00 86.31 750 ALA A C 1
ATOM 5786 O O . ALA A 1 750 ? -11.726 15.458 -1.871 1.00 86.31 750 ALA A O 1
ATOM 5787 N N . GLU A 1 751 ? -10.249 16.349 -3.334 1.00 88.94 751 GLU A N 1
ATOM 5788 C CA . GLU A 1 751 ? -11.210 17.142 -4.111 1.00 88.94 751 GLU A CA 1
ATOM 5789 C C . GLU A 1 751 ? -11.634 16.454 -5.415 1.00 88.94 751 GLU A C 1
ATOM 5791 O O . GLU A 1 751 ? -12.831 16.347 -5.670 1.00 88.94 751 GLU A O 1
ATOM 5796 N N . GLY A 1 752 ? -10.679 15.976 -6.225 1.00 89.19 752 GLY A N 1
ATOM 5797 C CA . GLY A 1 752 ? -10.966 15.370 -7.536 1.00 89.19 752 GLY A CA 1
ATOM 5798 C C . GLY A 1 752 ? -11.483 13.930 -7.458 1.00 89.19 752 GLY A C 1
ATOM 5799 O O . GLY A 1 752 ? -12.267 13.504 -8.301 1.00 89.19 752 GLY A O 1
ATOM 5800 N N . ARG A 1 753 ? -11.075 13.186 -6.420 1.00 92.56 753 ARG A N 1
ATOM 5801 C CA . ARG A 1 753 ? -11.503 11.807 -6.128 1.00 92.56 753 ARG A CA 1
ATOM 5802 C C . ARG A 1 753 ? -11.395 10.830 -7.323 1.00 92.56 753 ARG A C 1
ATOM 5804 O O . ARG A 1 753 ? -12.309 10.017 -7.494 1.00 92.56 753 ARG A O 1
ATOM 5811 N N . PRO A 1 754 ? -10.332 10.853 -8.153 1.00 95.38 754 PRO A N 1
ATOM 5812 C CA . PRO A 1 754 ? -10.243 10.000 -9.339 1.00 95.38 754 PRO A CA 1
ATOM 5813 C C . PRO A 1 754 ? -10.096 8.512 -9.002 1.00 95.38 754 PRO A C 1
ATOM 5815 O O . PRO A 1 754 ? -9.910 8.118 -7.847 1.00 95.38 754 PRO A O 1
ATOM 5818 N N . ILE A 1 755 ? -10.121 7.689 -10.047 1.00 95.81 755 ILE A N 1
ATOM 5819 C CA . ILE A 1 755 ? -9.632 6.308 -10.014 1.00 95.81 755 ILE A CA 1
ATOM 5820 C C . ILE A 1 755 ? -8.169 6.275 -10.478 1.00 95.81 755 ILE A C 1
ATOM 5822 O O . ILE A 1 755 ? -7.805 6.967 -11.430 1.00 95.81 755 ILE A O 1
ATOM 5826 N N . LEU A 1 756 ? -7.339 5.475 -9.809 1.00 95.44 756 LEU A N 1
ATOM 5827 C CA . LEU A 1 756 ? -5.980 5.143 -10.239 1.00 95.44 756 LEU A CA 1
ATOM 5828 C C . LEU A 1 756 ? -5.996 3.793 -10.965 1.00 95.44 756 LEU A C 1
ATOM 5830 O O . LEU A 1 756 ? -6.546 2.824 -10.445 1.00 95.44 756 LEU A O 1
ATOM 5834 N N . CYS A 1 757 ? -5.372 3.715 -12.133 1.00 95.50 757 CYS A N 1
ATOM 5835 C CA . CYS A 1 757 ? -5.085 2.462 -12.822 1.00 95.50 757 CYS A CA 1
ATOM 5836 C C . CYS A 1 757 ? -3.568 2.331 -12.977 1.00 95.50 757 CYS A C 1
ATOM 5838 O O . CYS A 1 757 ? -2.922 3.224 -13.525 1.00 95.50 757 CYS A O 1
ATOM 5840 N N . LEU A 1 758 ? -2.995 1.255 -12.434 1.00 90.75 758 LEU A N 1
ATOM 5841 C CA . LEU A 1 758 ? -1.564 0.967 -12.477 1.00 90.75 758 LEU A CA 1
ATOM 5842 C C . LEU A 1 758 ? -1.313 -0.228 -13.396 1.00 90.75 758 LEU A C 1
ATOM 5844 O O . LEU A 1 758 ? -1.525 -1.369 -12.995 1.00 90.75 758 LEU A O 1
ATOM 5848 N N . ASN A 1 759 ? -0.825 0.033 -14.605 1.00 86.62 759 ASN A N 1
ATOM 5849 C CA . ASN A 1 759 ? -0.358 -0.979 -15.546 1.00 86.62 759 ASN A CA 1
ATOM 5850 C C . ASN A 1 759 ? 1.175 -1.070 -15.508 1.00 86.62 759 ASN A C 1
ATOM 5852 O O . ASN A 1 759 ? 1.883 -0.675 -16.434 1.00 86.62 759 ASN A O 1
ATOM 5856 N N . ALA A 1 760 ? 1.697 -1.496 -14.359 1.00 71.12 760 ALA A N 1
ATOM 5857 C CA . ALA A 1 760 ? 3.131 -1.556 -14.105 1.00 71.12 760 ALA A CA 1
ATOM 5858 C C . ALA A 1 760 ? 3.725 -2.892 -14.596 1.00 71.12 760 ALA A C 1
ATOM 5860 O O . ALA A 1 760 ? 3.321 -3.950 -14.123 1.00 71.12 760 ALA A O 1
ATOM 5861 N N . CYS A 1 761 ? 4.691 -2.847 -15.516 1.00 58.28 761 CYS A N 1
ATOM 5862 C CA . CYS A 1 761 ? 5.281 -4.018 -16.175 1.00 58.28 761 CYS A CA 1
ATOM 5863 C C . CYS A 1 761 ? 6.707 -4.321 -15.682 1.00 58.28 761 CYS A C 1
ATOM 5865 O O . CYS A 1 761 ? 7.504 -3.404 -15.453 1.00 58.28 761 CYS A O 1
ATOM 5867 N N . THR A 1 762 ? 7.059 -5.610 -15.596 1.00 49.69 762 THR A N 1
ATOM 5868 C CA . THR A 1 762 ? 8.436 -6.045 -15.253 1.00 49.69 762 THR A CA 1
ATOM 5869 C C . THR A 1 762 ? 8.908 -7.329 -15.950 1.00 49.69 762 THR A C 1
ATOM 5871 O O . THR A 1 762 ? 10.105 -7.628 -15.905 1.00 49.69 762 THR A O 1
ATOM 5874 N N . ILE A 1 763 ? 8.031 -8.087 -16.631 1.00 32.97 763 ILE A N 1
ATOM 5875 C CA . ILE A 1 763 ? 8.463 -9.278 -17.385 1.00 32.97 763 ILE A CA 1
ATOM 5876 C C . ILE A 1 763 ? 9.187 -8.826 -18.660 1.00 32.97 763 ILE A C 1
ATOM 5878 O O . ILE A 1 763 ? 8.571 -8.472 -19.663 1.00 32.97 763 ILE A O 1
ATOM 5882 N N . GLY A 1 764 ? 10.514 -8.852 -18.579 1.00 28.30 764 GLY A N 1
ATOM 5883 C CA . GLY A 1 764 ? 11.452 -8.505 -19.644 1.00 28.30 764 GLY A CA 1
ATOM 5884 C C . GLY A 1 764 ? 12.898 -8.752 -19.212 1.00 28.30 764 GLY A C 1
ATOM 5885 O O . GLY A 1 764 ? 13.669 -9.321 -19.981 1.00 28.30 764 GLY A O 1
ATOM 5886 N N . ARG A 1 765 ? 13.245 -8.414 -17.954 1.00 27.80 765 ARG A N 1
ATOM 5887 C CA . ARG A 1 765 ? 14.573 -8.705 -17.363 1.00 27.80 765 ARG A CA 1
ATOM 5888 C C . ARG A 1 765 ? 14.669 -8.859 -15.842 1.00 27.80 765 ARG A C 1
ATOM 5890 O O . ARG A 1 765 ? 15.702 -9.344 -15.386 1.00 27.80 765 ARG A O 1
ATOM 5897 N N . VAL A 1 766 ? 13.647 -8.504 -15.053 1.00 29.23 766 VAL A N 1
ATOM 5898 C CA . VAL A 1 766 ? 13.700 -8.610 -13.578 1.00 29.23 766 VAL A CA 1
ATOM 5899 C C . VAL A 1 766 ? 12.485 -9.363 -13.034 1.00 29.23 766 VAL A C 1
ATOM 5901 O O . VAL A 1 766 ? 11.342 -8.945 -13.185 1.00 29.23 766 VAL A O 1
ATOM 5904 N N . SER A 1 767 ? 12.745 -10.495 -12.384 1.00 28.89 767 SER A N 1
ATOM 5905 C CA . SER A 1 767 ? 11.761 -11.502 -11.976 1.00 28.89 767 SER A CA 1
ATOM 5906 C C . SER A 1 767 ? 11.300 -11.357 -10.515 1.00 28.89 767 SER A C 1
ATOM 5908 O O . SER A 1 767 ? 11.460 -12.273 -9.706 1.00 28.89 767 SER A O 1
ATOM 5910 N N . GLN A 1 768 ? 10.748 -10.194 -10.151 1.00 38.31 768 GLN A N 1
ATOM 5911 C CA . GLN A 1 768 ? 10.348 -9.875 -8.768 1.00 38.31 768 GLN A CA 1
ATOM 5912 C C . GLN A 1 768 ? 9.003 -9.151 -8.684 1.00 38.31 768 GLN A C 1
ATOM 5914 O O . GLN A 1 768 ? 8.682 -8.338 -9.548 1.00 38.31 768 GLN A O 1
ATOM 5919 N N . VAL A 1 769 ? 8.222 -9.462 -7.643 1.00 33.91 769 VAL A N 1
ATOM 5920 C CA . VAL A 1 769 ? 6.827 -9.029 -7.499 1.00 33.91 769 VAL A CA 1
ATOM 5921 C C . VAL A 1 769 ? 6.670 -7.525 -7.272 1.00 33.91 769 VAL A C 1
ATOM 5923 O O . VAL A 1 769 ? 7.473 -6.884 -6.605 1.00 33.91 769 VAL A O 1
ATOM 5926 N N . ILE A 1 770 ? 5.610 -6.950 -7.848 1.00 35.12 770 ILE A N 1
ATOM 5927 C CA . ILE A 1 770 ? 5.276 -5.533 -7.684 1.00 35.12 770 ILE A CA 1
ATOM 5928 C C . ILE A 1 770 ? 4.808 -5.279 -6.250 1.00 35.12 770 ILE A C 1
ATOM 5930 O O . ILE A 1 770 ? 4.038 -6.051 -5.675 1.00 35.12 770 ILE A O 1
ATOM 5934 N N . GLY A 1 771 ? 5.268 -4.163 -5.682 1.00 42.00 771 GLY A N 1
ATOM 5935 C CA . GLY A 1 771 ? 4.917 -3.737 -4.334 1.00 42.00 771 GLY A CA 1
ATOM 5936 C C . GLY A 1 771 ? 3.403 -3.760 -4.094 1.00 42.00 771 GLY A C 1
ATOM 5937 O O . GLY A 1 771 ? 2.623 -3.191 -4.859 1.00 42.00 771 GLY A O 1
ATOM 5938 N N . ARG A 1 772 ? 3.005 -4.486 -3.043 1.00 55.75 772 ARG A N 1
ATOM 5939 C CA . ARG A 1 772 ? 1.653 -5.040 -2.857 1.00 55.75 772 ARG A CA 1
ATOM 5940 C C . ARG A 1 772 ? 0.570 -3.975 -3.082 1.00 55.75 772 ARG A C 1
ATOM 5942 O O . ARG A 1 772 ? 0.590 -2.954 -2.386 1.00 55.75 772 ARG A O 1
ATOM 5949 N N . PRO A 1 773 ? -0.425 -4.212 -3.959 1.00 52.03 773 PRO A N 1
ATOM 5950 C CA . PRO A 1 773 ? -1.325 -3.153 -4.422 1.00 52.03 773 PRO A CA 1
ATOM 5951 C C . PRO A 1 773 ? -2.189 -2.550 -3.302 1.00 52.03 773 PRO A C 1
ATOM 5953 O O . PRO A 1 773 ? -2.595 -1.392 -3.396 1.00 52.03 773 PRO A O 1
ATOM 5956 N N . GLY A 1 774 ? -2.363 -3.273 -2.188 1.00 56.25 774 GLY A N 1
ATOM 5957 C CA . GLY A 1 774 ? -2.929 -2.766 -0.935 1.00 56.25 774 GLY A CA 1
ATOM 5958 C C . GLY A 1 774 ? -2.277 -1.485 -0.392 1.00 56.25 774 GLY A C 1
ATOM 5959 O O . GLY A 1 774 ? -2.959 -0.707 0.268 1.00 56.25 774 GLY A O 1
ATOM 5960 N N . GLY A 1 775 ? -0.998 -1.226 -0.691 1.00 69.06 775 GLY A N 1
ATOM 5961 C CA . GLY A 1 775 ? -0.298 0.003 -0.299 1.00 69.06 775 GLY A CA 1
ATOM 5962 C C . GLY A 1 775 ? -0.779 1.229 -1.072 1.00 69.06 775 GLY A C 1
ATOM 5963 O O . GLY A 1 775 ? -1.224 2.209 -0.471 1.00 69.06 775 GLY A O 1
ATOM 5964 N N . PHE A 1 776 ? -0.775 1.161 -2.408 1.00 78.81 776 PHE A N 1
ATOM 5965 C CA . PHE A 1 776 ? -1.379 2.202 -3.251 1.00 78.81 776 PHE A CA 1
ATOM 5966 C C . PHE A 1 776 ? -2.876 2.351 -2.955 1.00 78.81 776 PHE A C 1
ATOM 5968 O O . PHE A 1 776 ? -3.353 3.476 -2.813 1.00 78.81 776 PHE A O 1
ATOM 5975 N N . ALA A 1 777 ? -3.599 1.241 -2.780 1.00 80.06 777 ALA A N 1
ATOM 5976 C CA . ALA A 1 777 ? -5.013 1.243 -2.428 1.00 80.06 777 ALA A CA 1
ATOM 5977 C C . ALA A 1 777 ? -5.300 1.969 -1.106 1.00 80.06 777 ALA A C 1
ATOM 5979 O O . ALA A 1 777 ? -6.129 2.876 -1.093 1.00 80.06 777 ALA A O 1
ATOM 5980 N N . ALA A 1 778 ? -4.610 1.629 -0.012 1.00 76.44 778 ALA A N 1
ATOM 5981 C CA . ALA A 1 778 ? -4.813 2.275 1.284 1.00 76.44 778 ALA A CA 1
ATOM 5982 C C . ALA A 1 778 ? -4.511 3.781 1.213 1.00 76.44 778 ALA A C 1
ATOM 5984 O O . ALA A 1 778 ? -5.390 4.596 1.499 1.00 76.44 778 ALA A O 1
ATOM 5985 N N . ASN A 1 779 ? -3.315 4.154 0.738 1.00 82.56 779 ASN A N 1
ATOM 5986 C CA . ASN A 1 779 ? -2.881 5.553 0.670 1.00 82.56 779 ASN A CA 1
ATOM 5987 C C . ASN A 1 779 ? -3.805 6.412 -0.213 1.00 82.56 779 ASN A C 1
ATOM 5989 O O . ASN A 1 779 ? -4.120 7.548 0.152 1.00 82.56 779 ASN A O 1
ATOM 5993 N N . CYS A 1 780 ? -4.284 5.880 -1.344 1.00 87.81 780 CYS A N 1
ATOM 5994 C CA . CYS A 1 780 ? -5.202 6.593 -2.233 1.00 87.81 780 CYS A CA 1
ATOM 5995 C C . CYS A 1 780 ? -6.625 6.681 -1.654 1.00 87.81 780 CYS A C 1
ATOM 5997 O O . CYS A 1 780 ? -7.182 7.779 -1.572 1.00 87.81 780 CYS A O 1
ATOM 5999 N N . LEU A 1 781 ? -7.223 5.564 -1.223 1.00 86.00 781 LEU A N 1
ATOM 6000 C CA . LEU A 1 781 ? -8.606 5.543 -0.726 1.00 86.00 781 LEU A CA 1
ATOM 6001 C C . LEU A 1 781 ? -8.776 6.411 0.531 1.00 86.00 781 LEU A C 1
ATOM 6003 O O . LEU A 1 781 ? -9.715 7.212 0.605 1.00 86.00 781 LEU A O 1
ATOM 6007 N N . GLU A 1 782 ? -7.848 6.317 1.489 1.00 83.38 782 GLU A N 1
ATOM 6008 C CA . GLU A 1 782 ? -7.841 7.163 2.692 1.00 83.38 782 GLU A CA 1
ATOM 6009 C C . GLU A 1 782 ? -7.723 8.651 2.336 1.00 83.38 782 GLU A C 1
ATOM 6011 O O . GLU A 1 782 ? -8.387 9.494 2.940 1.00 83.38 782 GLU A O 1
ATOM 6016 N N . SER A 1 783 ? -6.956 8.969 1.290 1.00 84.69 783 SER A N 1
ATOM 6017 C CA . SER A 1 783 ? -6.735 10.341 0.818 1.00 84.69 783 SER A CA 1
ATOM 6018 C C . SER A 1 783 ? -7.826 10.882 -0.110 1.00 84.69 783 SER A C 1
ATOM 6020 O O . SER A 1 783 ? -7.693 12.002 -0.592 1.00 84.69 783 SER A O 1
ATOM 6022 N N . GLY A 1 784 ? -8.902 10.128 -0.362 1.00 88.50 784 GLY A N 1
ATOM 6023 C CA . GLY A 1 784 ? -10.093 10.616 -1.070 1.00 88.50 784 GLY A CA 1
ATOM 6024 C C . GLY A 1 784 ? -10.400 9.955 -2.417 1.00 88.50 784 GLY A C 1
ATOM 6025 O O . GLY A 1 784 ? -11.501 10.148 -2.929 1.00 88.50 784 GLY A O 1
ATOM 6026 N N . TRP A 1 785 ? -9.485 9.157 -2.976 1.00 93.00 785 TRP A N 1
ATOM 6027 C CA . TRP A 1 785 ? -9.644 8.540 -4.300 1.00 93.00 785 TRP A CA 1
ATOM 6028 C C . TRP A 1 785 ? -10.863 7.594 -4.346 1.00 93.00 785 TRP A C 1
ATOM 6030 O O . TRP A 1 785 ? -11.277 7.039 -3.323 1.00 93.00 785 TRP A O 1
ATOM 6040 N N . SER A 1 786 ? -11.448 7.414 -5.535 1.00 92.94 786 SER A N 1
ATOM 6041 C CA . SER A 1 786 ? -12.641 6.571 -5.742 1.00 92.94 786 SER A CA 1
ATOM 6042 C C . SER A 1 786 ? -12.329 5.108 -6.059 1.00 92.94 786 SER A C 1
ATOM 6044 O O . SER A 1 786 ? -13.234 4.277 -6.028 1.00 92.94 786 SER A O 1
ATOM 6046 N N . GLY A 1 787 ? -11.074 4.778 -6.364 1.00 93.44 787 GLY A N 1
ATOM 6047 C CA . GLY A 1 787 ? -10.633 3.393 -6.492 1.00 93.44 787 GLY A CA 1
ATOM 6048 C C . GLY A 1 787 ? -9.202 3.245 -7.002 1.00 93.44 787 GLY A C 1
ATOM 6049 O O . GLY A 1 787 ? -8.637 4.193 -7.548 1.00 93.44 787 GLY A O 1
ATOM 6050 N N . VAL A 1 788 ? -8.637 2.047 -6.844 1.00 93.88 788 VAL A N 1
ATOM 6051 C CA . VAL A 1 788 ? -7.335 1.651 -7.404 1.00 93.88 788 VAL A CA 1
ATOM 6052 C C . VAL A 1 788 ? -7.457 0.291 -8.094 1.00 93.88 788 VAL A C 1
ATOM 6054 O O . VAL A 1 788 ? -7.860 -0.685 -7.461 1.00 93.88 788 VAL A O 1
ATOM 6057 N N . ILE A 1 789 ? -7.097 0.233 -9.377 1.00 94.19 789 ILE A N 1
ATOM 6058 C CA . ILE A 1 789 ? -6.882 -0.998 -10.152 1.00 94.19 789 ILE A CA 1
ATOM 6059 C C . ILE A 1 789 ? -5.370 -1.219 -10.239 1.00 94.19 789 ILE A C 1
ATOM 6061 O O . ILE A 1 789 ? -4.653 -0.315 -10.672 1.00 94.19 789 ILE A O 1
ATOM 6065 N N . ALA A 1 790 ? -4.877 -2.388 -9.826 1.00 88.06 790 ALA A N 1
ATOM 6066 C CA . ALA A 1 790 ? -3.448 -2.710 -9.876 1.00 88.06 790 ALA A CA 1
ATOM 6067 C C . ALA A 1 790 ? -3.190 -4.233 -9.869 1.00 88.06 790 ALA A C 1
ATOM 6069 O O . ALA A 1 790 ? -3.940 -4.965 -9.210 1.00 88.06 790 ALA A O 1
ATOM 6070 N N . PRO A 1 791 ? -2.143 -4.725 -10.557 1.00 85.62 791 PRO A N 1
ATOM 6071 C CA . PRO A 1 791 ? -1.765 -6.133 -10.548 1.00 85.62 791 PRO A CA 1
ATOM 6072 C C . PRO A 1 791 ? -1.128 -6.555 -9.216 1.00 85.62 791 PRO A C 1
ATOM 6074 O O . PRO A 1 791 ? -0.463 -5.767 -8.544 1.00 85.62 791 PRO A O 1
ATOM 6077 N N . TYR A 1 792 ? -1.313 -7.821 -8.836 1.00 77.25 792 TYR A N 1
ATOM 6078 C CA . TYR A 1 792 ? -0.630 -8.435 -7.693 1.00 77.25 792 TYR A CA 1
ATOM 6079 C C . TYR A 1 792 ? 0.851 -8.743 -7.955 1.00 77.25 792 TYR A C 1
ATOM 6081 O O . TYR A 1 792 ? 1.600 -8.930 -7.001 1.00 77.25 792 TYR A O 1
ATOM 6089 N N . TRP A 1 793 ? 1.252 -8.879 -9.222 1.00 75.25 793 TRP A N 1
ATOM 6090 C CA . TRP A 1 793 ? 2.559 -9.382 -9.656 1.00 75.25 793 TRP A CA 1
ATOM 6091 C C . TRP A 1 793 ? 2.951 -8.790 -11.026 1.00 75.25 793 TRP A C 1
ATOM 6093 O O . TRP A 1 793 ? 2.133 -8.109 -11.643 1.00 75.25 793 TRP A O 1
ATOM 6103 N N . PRO A 1 794 ? 4.183 -9.009 -11.520 1.00 71.06 794 PRO A N 1
ATOM 6104 C CA . PRO A 1 794 ? 4.672 -8.445 -12.771 1.00 71.06 794 PRO A CA 1
ATOM 6105 C C . PRO A 1 794 ? 3.863 -8.943 -13.953 1.00 71.06 794 PRO A C 1
ATOM 6107 O O . PRO A 1 794 ? 3.707 -10.149 -14.142 1.00 71.06 794 PRO A O 1
ATOM 6110 N N . VAL A 1 795 ? 3.396 -8.012 -14.773 1.00 75.19 795 VAL A N 1
ATOM 6111 C CA . VAL A 1 795 ? 2.728 -8.323 -16.035 1.00 75.19 795 VAL A CA 1
ATOM 6112 C C . VAL A 1 795 ? 3.707 -8.226 -17.207 1.00 75.19 795 VAL A C 1
ATOM 6114 O O . VAL A 1 795 ? 4.772 -7.599 -17.108 1.00 75.19 795 VAL A O 1
ATOM 6117 N N . TYR A 1 796 ? 3.369 -8.916 -18.296 1.00 74.06 796 TYR A N 1
ATOM 6118 C CA . TYR A 1 796 ? 4.149 -8.964 -19.532 1.00 74.06 796 TYR A CA 1
ATOM 6119 C C . TYR A 1 796 ? 3.678 -7.869 -20.486 1.00 74.06 796 TYR A C 1
ATOM 6121 O O . TYR A 1 796 ? 2.489 -7.805 -20.776 1.00 74.06 796 TYR A O 1
ATOM 6129 N N . ASP A 1 797 ? 4.595 -7.021 -20.960 1.00 74.31 797 ASP A N 1
ATOM 6130 C CA . ASP A 1 797 ? 4.305 -5.748 -21.653 1.00 74.31 797 ASP A CA 1
ATOM 6131 C C . ASP A 1 797 ? 3.222 -5.856 -22.763 1.00 74.31 797 ASP A C 1
ATOM 6133 O O . ASP A 1 797 ? 2.242 -5.109 -22.704 1.00 74.31 797 ASP A O 1
ATOM 6137 N N . PRO A 1 798 ? 3.246 -6.847 -23.687 1.00 78.69 798 PRO A N 1
ATOM 6138 C CA . PRO A 1 798 ? 2.186 -7.004 -24.691 1.00 78.69 798 PRO A CA 1
ATOM 6139 C C . PRO A 1 798 ? 0.828 -7.411 -24.096 1.00 78.69 798 PRO A C 1
ATOM 6141 O O . PRO A 1 798 ? -0.219 -6.998 -24.591 1.00 78.69 798 PRO A O 1
ATOM 6144 N N . LYS A 1 799 ? 0.817 -8.212 -23.021 1.00 83.25 799 LYS A N 1
ATOM 6145 C CA . LYS A 1 799 ? -0.417 -8.640 -22.339 1.00 83.25 799 LYS A CA 1
ATOM 6146 C C . LYS A 1 799 ? -0.970 -7.584 -21.392 1.00 83.25 799 LYS A C 1
ATOM 6148 O O . LYS A 1 799 ? -2.184 -7.472 -21.260 1.00 83.25 799 LYS A O 1
ATOM 6153 N N . ALA A 1 800 ? -0.108 -6.762 -20.806 1.00 83.88 800 ALA A N 1
ATOM 6154 C CA . ALA A 1 800 ? -0.494 -5.569 -20.069 1.00 83.88 800 ALA A CA 1
ATOM 6155 C C . ALA A 1 800 ? -1.161 -4.547 -21.008 1.00 83.88 800 ALA A C 1
ATOM 6157 O O . ALA A 1 800 ? -2.204 -3.983 -20.673 1.00 83.88 800 ALA A O 1
ATOM 6158 N N . TYR A 1 801 ? -0.615 -4.375 -22.216 1.00 87.62 801 TYR A N 1
ATOM 6159 C CA . TYR A 1 801 ? -1.237 -3.622 -23.306 1.00 87.62 801 TYR A CA 1
ATOM 6160 C C . TYR A 1 801 ? -2.611 -4.206 -23.697 1.00 87.62 801 TYR A C 1
ATOM 6162 O O . TYR A 1 801 ? -3.618 -3.496 -23.635 1.00 87.62 801 TYR A O 1
ATOM 6170 N N . GLU A 1 802 ? -2.692 -5.504 -24.029 1.00 88.88 802 GLU A N 1
ATOM 6171 C CA . GLU A 1 802 ? -3.958 -6.174 -24.384 1.00 88.88 802 GLU A CA 1
ATOM 6172 C C . GLU A 1 802 ? -5.017 -6.070 -23.272 1.00 88.88 802 GLU A C 1
ATOM 6174 O O . GLU A 1 802 ? -6.204 -5.885 -23.559 1.00 88.88 802 GLU A O 1
ATOM 6179 N N . PHE A 1 803 ? -4.605 -6.179 -22.006 1.00 93.25 803 PHE A N 1
ATOM 6180 C CA . PHE A 1 803 ? -5.473 -6.025 -20.842 1.00 93.25 803 PHE A CA 1
ATOM 6181 C C . PHE A 1 803 ? -6.064 -4.614 -20.754 1.00 93.25 803 PHE A C 1
ATOM 6183 O O . PHE A 1 803 ? -7.286 -4.464 -20.684 1.00 93.25 803 PHE A O 1
ATOM 6190 N N . SER A 1 804 ? -5.224 -3.575 -20.802 1.00 94.44 804 SER A N 1
ATOM 6191 C CA . SER A 1 804 ? -5.670 -2.182 -20.695 1.00 94.44 804 SER A CA 1
ATOM 6192 C C . SER A 1 804 ? -6.646 -1.799 -21.805 1.00 94.44 804 SER A C 1
ATOM 6194 O O . SER A 1 804 ? -7.634 -1.110 -21.543 1.00 94.44 804 SER A O 1
ATOM 6196 N N . LEU A 1 805 ? -6.424 -2.269 -23.039 1.00 93.50 805 LEU A N 1
ATOM 6197 C CA . LEU A 1 805 ? -7.354 -1.989 -24.138 1.00 93.50 805 LEU A CA 1
ATOM 6198 C C . LEU A 1 805 ? -8.721 -2.639 -23.915 1.00 93.50 805 LEU A C 1
ATOM 6200 O O . LEU A 1 805 ? -9.740 -1.982 -24.116 1.00 93.50 805 LEU A O 1
ATOM 6204 N N . GLN A 1 806 ? -8.761 -3.888 -23.451 1.00 95.06 806 GLN A N 1
ATOM 6205 C CA . GLN A 1 806 ? -10.021 -4.571 -23.145 1.00 95.06 806 GLN A CA 1
ATOM 6206 C C . GLN A 1 806 ? -10.738 -3.951 -21.942 1.00 95.06 806 GLN A C 1
ATOM 6208 O O . GLN A 1 806 ? -11.961 -3.805 -21.966 1.00 95.06 806 GLN A O 1
ATOM 6213 N N . LEU A 1 807 ? -9.990 -3.527 -20.918 1.00 96.19 807 LEU A N 1
ATOM 6214 C CA . LEU A 1 807 ? -10.526 -2.803 -19.768 1.00 96.19 807 LEU A CA 1
ATOM 6215 C C . LEU A 1 807 ? -11.195 -1.499 -20.220 1.00 96.19 807 LEU A C 1
ATOM 6217 O O . LEU A 1 807 ? -12.377 -1.287 -19.943 1.00 96.19 807 LEU A O 1
ATOM 6221 N N . TYR A 1 808 ? -10.482 -0.647 -20.958 1.00 95.31 808 TYR A N 1
ATOM 6222 C CA . TYR A 1 808 ? -11.028 0.635 -21.399 1.00 95.31 808 TYR A CA 1
ATOM 6223 C C . TYR A 1 808 ? -12.122 0.505 -22.459 1.00 95.31 808 TYR A C 1
ATOM 6225 O O . TYR A 1 808 ? -13.067 1.296 -22.438 1.00 95.31 808 TYR A O 1
ATOM 6233 N N . GLU A 1 809 ? -12.090 -0.522 -23.310 1.00 91.50 809 GLU A N 1
ATOM 6234 C CA . GLU A 1 809 ?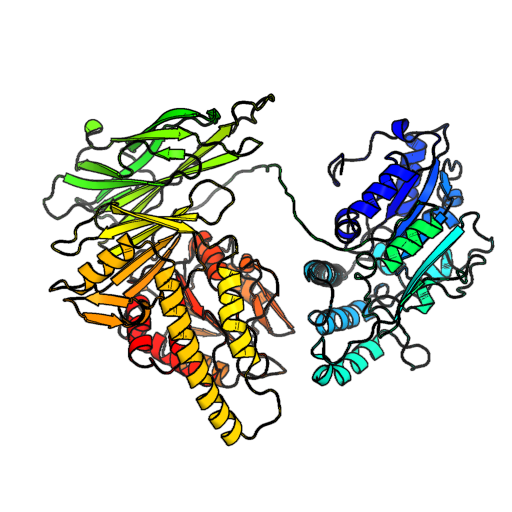 -13.188 -0.805 -24.232 1.00 91.50 809 GLU A CA 1
ATOM 6235 C C . GLU A 1 809 ? -14.469 -1.207 -23.486 1.00 91.50 809 GLU A C 1
ATOM 6237 O O . GLU A 1 809 ? -15.525 -0.611 -23.721 1.00 91.50 809 GLU A O 1
ATOM 6242 N N . LYS A 1 810 ? -14.386 -2.159 -22.546 1.00 93.56 810 LYS A N 1
ATOM 6243 C CA . LYS A 1 810 ? -15.534 -2.595 -21.733 1.00 93.56 810 LYS A CA 1
ATOM 6244 C C . LYS A 1 810 ? -16.101 -1.438 -20.902 1.00 93.56 810 LYS A C 1
ATOM 6246 O O . LYS A 1 810 ? -17.317 -1.237 -20.889 1.00 93.56 810 LYS A O 1
ATOM 6251 N N . LEU A 1 811 ? -15.242 -0.623 -20.281 1.00 91.19 811 LEU A N 1
ATOM 6252 C CA . LEU A 1 811 ? -15.655 0.578 -19.541 1.00 91.19 811 LEU A CA 1
ATOM 6253 C C . LEU A 1 811 ? -16.325 1.623 -20.453 1.00 91.19 811 LEU A C 1
ATOM 6255 O O . LEU A 1 811 ? -17.361 2.170 -20.084 1.00 91.19 811 LEU A O 1
ATOM 6259 N N . ARG A 1 812 ? -15.811 1.855 -21.671 1.00 89.62 812 ARG A N 1
ATOM 6260 C CA . ARG A 1 812 ? -16.440 2.740 -22.672 1.00 89.62 812 ARG A CA 1
ATOM 6261 C C . ARG A 1 812 ? -17.807 2.223 -23.137 1.00 89.62 812 ARG A C 1
ATOM 6263 O O . ARG A 1 812 ? -18.691 3.026 -23.418 1.00 89.62 812 ARG A O 1
ATOM 6270 N N . PHE A 1 813 ? -18.019 0.907 -23.163 1.00 85.44 813 PHE A N 1
ATOM 6271 C CA . PHE A 1 813 ? -19.343 0.300 -23.362 1.00 85.44 813 PHE A CA 1
ATOM 6272 C C . PHE A 1 813 ? -20.238 0.317 -22.102 1.00 85.44 813 PHE A C 1
ATOM 6274 O O . PHE A 1 813 ? -21.302 -0.301 -22.088 1.00 85.44 813 PHE A O 1
ATOM 6281 N N . GLY A 1 814 ? -19.855 1.057 -21.057 1.00 84.00 814 GLY A N 1
ATOM 6282 C CA . GLY A 1 814 ? -20.670 1.313 -19.868 1.00 84.00 814 GLY A CA 1
ATOM 6283 C C . GLY A 1 814 ? -20.593 0.233 -18.787 1.00 84.00 814 GLY A C 1
ATOM 6284 O O . GLY A 1 814 ? -21.351 0.307 -17.811 1.00 84.00 814 GLY A O 1
ATOM 6285 N N . ARG A 1 815 ? -19.695 -0.757 -18.923 1.00 91.94 815 ARG A N 1
ATOM 6286 C CA . ARG A 1 815 ? -19.430 -1.728 -17.851 1.00 91.94 815 ARG A CA 1
ATOM 6287 C C . ARG A 1 815 ? -18.930 -1.028 -16.590 1.00 91.94 815 ARG A C 1
ATOM 6289 O O . ARG A 1 815 ? -18.292 0.023 -16.658 1.00 91.94 815 ARG A O 1
ATOM 6296 N N . SER A 1 816 ? -19.209 -1.618 -15.433 1.00 95.50 816 SER A N 1
ATOM 6297 C CA . SER A 1 816 ? -18.488 -1.260 -14.214 1.00 95.50 816 SER A CA 1
ATOM 6298 C C . SER A 1 816 ? -17.084 -1.855 -14.230 1.00 95.50 816 SER A C 1
ATOM 6300 O O . SER A 1 816 ? -16.784 -2.758 -15.013 1.00 95.50 816 SER A O 1
ATOM 6302 N N . ILE A 1 817 ? -16.215 -1.381 -13.341 1.00 96.75 817 ILE A N 1
ATOM 6303 C CA . ILE A 1 817 ? -14.872 -1.949 -13.184 1.00 96.75 817 ILE A CA 1
ATOM 6304 C C . ILE A 1 817 ? -14.953 -3.408 -12.709 1.00 96.75 817 ILE A C 1
ATOM 6306 O O . ILE A 1 817 ? -14.245 -4.258 -13.246 1.00 96.75 817 ILE A O 1
ATOM 6310 N N . GLY A 1 818 ? -15.869 -3.734 -11.789 1.00 96.81 818 GLY A N 1
ATOM 6311 C CA . GLY A 1 818 ? -16.111 -5.117 -11.373 1.00 96.81 818 GLY A CA 1
ATOM 6312 C C . GLY A 1 818 ? -16.610 -6.012 -12.516 1.00 96.81 818 GLY A C 1
ATOM 6313 O O . GLY A 1 818 ? -16.137 -7.137 -12.649 1.00 96.81 818 GLY A O 1
ATOM 6314 N N . GLU A 1 819 ? -17.519 -5.518 -13.367 1.00 97.44 819 GLU A N 1
ATOM 6315 C CA . GLU A 1 819 ? -18.004 -6.245 -14.551 1.00 97.44 819 GLU A CA 1
ATOM 6316 C C . GLU A 1 819 ? -16.884 -6.448 -15.581 1.00 97.44 819 GLU A C 1
ATOM 6318 O O . GLU A 1 819 ? -16.680 -7.563 -16.052 1.00 97.44 819 GLU A O 1
ATOM 6323 N N . ALA A 1 820 ? -16.133 -5.392 -15.911 1.00 97.00 820 ALA A N 1
ATOM 6324 C CA . ALA A 1 820 ? -15.066 -5.448 -16.907 1.00 97.00 820 ALA A CA 1
ATOM 6325 C C . ALA A 1 820 ? -13.953 -6.425 -16.497 1.00 97.00 820 ALA A C 1
ATOM 6327 O O . ALA A 1 820 ? -13.524 -7.243 -17.307 1.00 97.00 820 ALA A O 1
ATOM 6328 N N . LEU A 1 821 ? -13.531 -6.396 -15.228 1.00 97.75 821 LEU A N 1
ATOM 6329 C CA . LEU A 1 821 ? -12.523 -7.319 -14.701 1.00 97.75 821 LEU A CA 1
ATOM 6330 C C . LEU A 1 821 ? -13.046 -8.761 -14.593 1.00 97.75 821 LEU A C 1
ATOM 6332 O O . LEU A 1 821 ? -12.291 -9.695 -14.854 1.00 97.75 821 LEU A O 1
ATOM 6336 N N . GLN A 1 822 ? -14.324 -8.967 -14.246 1.00 97.69 822 GLN A N 1
ATOM 6337 C CA . GLN A 1 822 ? -14.945 -10.299 -14.259 1.00 97.69 822 GLN A CA 1
ATOM 6338 C C . GLN A 1 822 ? -14.994 -10.875 -15.684 1.00 97.69 822 GLN A C 1
ATOM 6340 O O . GLN A 1 822 ? -14.668 -12.044 -15.879 1.00 97.69 822 GLN A O 1
ATOM 6345 N N . GLU A 1 823 ? -15.383 -10.075 -16.681 1.00 96.94 823 GLU A N 1
ATOM 6346 C CA . GLU A 1 823 ? -15.392 -10.497 -18.086 1.00 96.94 823 GLU A CA 1
ATOM 6347 C C . GLU A 1 823 ? -13.984 -10.846 -18.578 1.00 96.94 823 GLU A C 1
ATOM 6349 O O . GLU A 1 823 ? -13.783 -11.955 -19.064 1.00 96.94 823 GLU A O 1
ATOM 6354 N N . ILE A 1 824 ? -12.994 -9.970 -18.364 1.00 96.25 824 ILE A N 1
ATOM 6355 C CA . ILE A 1 824 ? -11.601 -10.211 -18.778 1.00 96.25 824 ILE A CA 1
ATOM 6356 C C . ILE A 1 824 ? -11.050 -11.501 -18.149 1.00 96.25 824 ILE A C 1
ATOM 6358 O O . ILE A 1 824 ? -10.485 -12.334 -18.856 1.00 96.25 824 ILE A O 1
ATOM 6362 N N . ARG A 1 825 ? -11.269 -11.728 -16.844 1.00 95.38 825 ARG A N 1
ATOM 6363 C CA . ARG A 1 825 ? -10.828 -12.968 -16.177 1.00 95.38 825 ARG A CA 1
ATOM 6364 C C . ARG A 1 825 ? -11.601 -14.217 -16.610 1.00 95.38 825 ARG A C 1
ATOM 6366 O O . ARG A 1 825 ? -11.105 -15.313 -16.382 1.00 95.38 825 ARG A O 1
ATOM 6373 N N . ARG A 1 826 ? -12.793 -14.096 -17.209 1.00 95.06 826 ARG A N 1
ATOM 6374 C CA . ARG A 1 826 ? -13.535 -15.220 -17.822 1.00 95.06 826 ARG A CA 1
ATOM 6375 C C . ARG A 1 826 ? -13.060 -15.516 -19.240 1.00 95.06 826 ARG A C 1
ATOM 6377 O O . ARG A 1 826 ? -12.970 -16.685 -19.612 1.00 95.06 826 ARG A O 1
ATOM 6384 N N . GLU A 1 827 ? -12.782 -14.467 -20.006 1.00 94.75 827 GLU A N 1
ATOM 6385 C CA . GLU A 1 827 ? -12.322 -14.517 -21.395 1.00 94.75 827 GLU A CA 1
ATOM 6386 C C . GLU A 1 827 ? -10.880 -15.049 -21.489 1.00 94.75 827 GLU A C 1
ATOM 6388 O O . GLU A 1 827 ? -10.584 -15.840 -22.381 1.00 94.75 827 GLU A O 1
ATOM 6393 N N . HIS A 1 828 ? -10.020 -14.710 -20.518 1.00 91.56 828 HIS A N 1
ATOM 6394 C CA . HIS A 1 828 ? -8.582 -15.026 -20.514 1.00 91.56 828 HIS A CA 1
ATOM 6395 C C . HIS A 1 828 ? -8.141 -15.813 -19.269 1.00 91.56 828 HIS A C 1
ATOM 6397 O O . HIS A 1 828 ? -7.177 -15.459 -18.597 1.00 91.56 828 HIS A O 1
ATOM 6403 N N . GLN A 1 829 ? -8.845 -16.906 -18.952 1.00 89.19 829 GLN A N 1
ATOM 6404 C CA . GLN A 1 829 ? -8.516 -17.777 -17.803 1.00 89.19 829 GLN A CA 1
ATOM 6405 C C . GLN A 1 829 ? -7.119 -18.427 -17.893 1.00 89.19 829 GLN A C 1
ATOM 6407 O O . GLN A 1 829 ? -6.565 -18.814 -16.869 1.00 89.19 829 GLN A O 1
ATOM 6412 N N . GLU A 1 830 ? -6.545 -18.505 -19.097 1.00 85.56 830 GLU A N 1
ATOM 6413 C CA . GLU A 1 830 ? -5.209 -19.054 -19.374 1.00 85.56 830 GLU A CA 1
ATOM 6414 C C . GLU A 1 830 ? -4.112 -17.964 -19.479 1.00 85.56 830 GLU A C 1
ATOM 6416 O O . GLU A 1 830 ? -2.996 -18.254 -19.909 1.00 85.56 830 GLU A O 1
ATOM 6421 N N . ASP A 1 831 ? -4.397 -16.703 -19.115 1.00 86.88 831 ASP A N 1
ATOM 6422 C CA . ASP A 1 831 ? -3.399 -15.620 -19.067 1.00 86.88 831 ASP A CA 1
ATOM 6423 C C . ASP A 1 831 ? -3.158 -15.140 -17.619 1.00 86.88 831 ASP A C 1
ATOM 6425 O O . ASP A 1 831 ? -4.000 -14.438 -17.043 1.00 86.88 831 ASP A O 1
ATOM 6429 N N . PRO A 1 832 ? -1.989 -15.444 -17.018 1.00 85.69 832 PRO A N 1
ATOM 6430 C CA . PRO A 1 832 ? -1.606 -14.921 -15.706 1.00 85.69 832 PRO A CA 1
ATOM 6431 C C . PRO A 1 832 ? -1.604 -13.389 -15.606 1.00 85.69 832 PRO A C 1
ATOM 6433 O O . PRO A 1 832 ? -1.705 -12.857 -14.502 1.00 85.69 832 PRO A O 1
ATOM 6436 N N . THR A 1 833 ? -1.510 -12.665 -16.725 1.00 84.88 833 THR A N 1
ATOM 6437 C CA . THR A 1 833 ? -1.643 -11.203 -16.768 1.00 84.88 833 THR A CA 1
ATOM 6438 C C . THR A 1 833 ? -3.074 -10.792 -16.444 1.00 84.88 833 THR A C 1
ATOM 6440 O O . THR A 1 833 ? -3.292 -10.047 -15.491 1.00 84.88 833 THR A O 1
ATOM 6443 N N . ALA A 1 834 ? -4.063 -11.339 -17.157 1.00 88.31 834 ALA A N 1
ATOM 6444 C CA . ALA A 1 834 ? -5.480 -11.049 -16.940 1.00 88.31 834 ALA A CA 1
ATOM 6445 C C . ALA A 1 834 ? -5.946 -11.403 -15.516 1.00 88.31 834 ALA A C 1
ATOM 6447 O O . ALA A 1 834 ? -6.731 -10.667 -14.913 1.00 88.31 834 ALA A O 1
ATOM 6448 N N . LEU A 1 835 ? -5.421 -12.494 -14.948 1.00 90.44 835 LEU A N 1
ATOM 6449 C CA . LEU A 1 835 ? -5.706 -12.916 -13.572 1.00 90.44 835 LEU A CA 1
ATOM 6450 C C . LEU A 1 835 ? -5.052 -12.027 -12.496 1.00 90.44 835 LEU A C 1
ATOM 6452 O O . LEU A 1 835 ? -5.506 -12.044 -11.352 1.00 90.44 835 LEU A O 1
ATOM 6456 N N . SER A 1 836 ? -4.017 -11.252 -12.838 1.00 87.12 836 SER A N 1
ATOM 6457 C CA . SER A 1 836 ? -3.213 -10.495 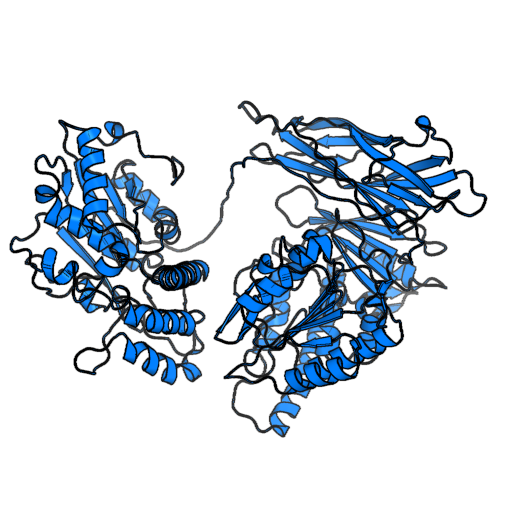-11.866 1.00 87.12 836 SER A CA 1
ATOM 6458 C C . SER A 1 836 ? -3.924 -9.290 -11.250 1.00 87.12 836 SER A C 1
ATOM 6460 O O . SER A 1 836 ? -3.607 -8.910 -10.123 1.00 87.12 836 SER A O 1
ATOM 6462 N N . TYR A 1 837 ? -4.850 -8.656 -11.976 1.00 89.94 837 TYR A N 1
ATOM 6463 C CA . TYR A 1 837 ? -5.394 -7.356 -11.587 1.00 89.94 837 TYR A CA 1
ATOM 6464 C C . TYR A 1 837 ? -6.424 -7.480 -10.472 1.00 89.94 837 TYR A C 1
ATOM 6466 O O . TYR A 1 837 ? -7.387 -8.245 -10.558 1.00 89.94 837 TYR A O 1
ATOM 6474 N N . SER A 1 838 ? -6.236 -6.655 -9.449 1.00 90.38 838 SER A N 1
ATOM 6475 C CA . SER A 1 838 ? -7.107 -6.500 -8.288 1.00 90.38 838 SER A CA 1
ATOM 6476 C C . SER A 1 838 ? -7.816 -5.149 -8.318 1.00 90.38 838 SER A C 1
ATOM 6478 O O . SER A 1 838 ? -7.307 -4.200 -8.928 1.00 90.38 838 SER A O 1
ATOM 6480 N N . TYR A 1 839 ? -8.985 -5.047 -7.676 1.00 93.69 839 TYR A N 1
ATOM 6481 C CA . TYR A 1 839 ? -9.726 -3.782 -7.618 1.00 93.69 839 TYR A CA 1
ATOM 6482 C C . TYR A 1 839 ? -10.178 -3.391 -6.213 1.00 93.69 839 TYR A C 1
ATOM 6484 O O . TYR A 1 839 ? -11.044 -4.010 -5.590 1.00 93.69 839 TYR A O 1
ATOM 6492 N N . PHE A 1 840 ? -9.620 -2.275 -5.758 1.00 92.12 840 PHE A N 1
ATOM 6493 C CA . PHE A 1 840 ? -9.957 -1.628 -4.504 1.00 92.12 840 PHE A CA 1
ATOM 6494 C C . PHE A 1 840 ? -10.887 -0.448 -4.790 1.00 92.12 840 PHE A C 1
ATOM 6496 O O . PHE A 1 840 ? -10.429 0.664 -5.050 1.00 92.12 840 PHE A O 1
ATOM 6503 N N . GLY A 1 841 ? -12.191 -0.708 -4.800 1.00 91.56 841 GLY A N 1
ATOM 6504 C CA . GLY A 1 841 ? -13.251 0.257 -5.069 1.00 91.56 841 GLY A CA 1
ATOM 6505 C C . GLY A 1 841 ? -14.639 -0.392 -5.049 1.00 91.56 841 GLY A C 1
ATOM 6506 O O . GLY A 1 841 ? -14.769 -1.596 -4.824 1.00 91.56 841 GLY A O 1
ATOM 6507 N N . ASP A 1 842 ? -15.681 0.411 -5.272 1.00 90.75 842 ASP A N 1
ATOM 6508 C CA . ASP A 1 842 ? -17.064 -0.069 -5.409 1.00 90.75 842 ASP A CA 1
ATOM 6509 C C . ASP A 1 842 ? -17.214 -0.919 -6.692 1.00 90.75 842 ASP A C 1
ATOM 6511 O O . ASP A 1 842 ? -16.962 -0.394 -7.779 1.00 90.75 842 ASP A O 1
ATOM 6515 N N . PRO A 1 843 ? -17.646 -2.197 -6.620 1.00 93.00 843 PRO A N 1
ATOM 6516 C CA . PRO A 1 843 ? -17.743 -3.085 -7.786 1.00 93.00 843 PRO A CA 1
ATOM 6517 C C . PRO A 1 843 ? -18.603 -2.542 -8.940 1.00 93.00 843 PRO A C 1
ATOM 6519 O O . PRO A 1 843 ? -18.397 -2.940 -10.090 1.00 93.00 843 PRO A O 1
ATOM 6522 N N . PHE A 1 844 ? -19.531 -1.620 -8.669 1.00 92.88 844 PHE A N 1
ATOM 6523 C CA . PHE A 1 844 ? -20.411 -0.987 -9.653 1.00 92.88 844 PHE A CA 1
ATOM 6524 C C . PHE A 1 844 ? -19.975 0.434 -10.048 1.00 92.88 844 PHE A C 1
ATOM 6526 O O . PHE A 1 844 ? -20.723 1.151 -10.715 1.00 92.88 844 PHE A O 1
ATOM 6533 N N . ALA A 1 845 ? -18.750 0.843 -9.704 1.00 92.75 845 ALA A N 1
ATOM 6534 C CA . ALA A 1 845 ? -18.132 2.055 -10.230 1.00 92.75 845 ALA A CA 1
ATOM 6535 C C . ALA A 1 845 ? -18.012 1.991 -11.766 1.00 92.75 845 ALA A C 1
ATOM 6537 O O . ALA A 1 845 ? -17.399 1.070 -12.312 1.00 92.75 845 ALA A O 1
ATOM 6538 N N . ARG A 1 846 ? -18.584 2.978 -12.464 1.00 91.44 846 ARG A N 1
ATOM 6539 C CA . ARG A 1 846 ? -18.609 3.099 -13.935 1.00 91.44 846 ARG A CA 1
ATOM 6540 C C . ARG A 1 846 ? -17.924 4.408 -14.347 1.00 91.44 846 ARG A C 1
ATOM 6542 O O . ARG A 1 846 ? -18.128 5.435 -13.698 1.00 91.44 846 ARG A O 1
ATOM 6549 N N . LEU A 1 847 ? -17.133 4.390 -15.422 1.00 87.38 847 LEU A N 1
ATOM 6550 C CA . LEU A 1 847 ? -16.545 5.596 -16.024 1.00 87.38 847 LEU A CA 1
ATOM 6551 C C . LEU A 1 847 ? -17.363 6.004 -17.254 1.00 87.38 847 LEU A C 1
ATOM 6553 O O . LEU A 1 847 ? -17.456 5.251 -18.219 1.00 87.38 847 LEU A O 1
ATOM 6557 N N . LEU A 1 848 ? -17.953 7.197 -17.222 1.00 86.06 848 LEU A N 1
ATOM 6558 C CA . LEU A 1 848 ? -18.688 7.784 -18.339 1.00 86.06 848 LEU A CA 1
ATOM 6559 C C . LEU A 1 848 ? -17.770 8.739 -19.100 1.00 86.06 848 LEU A C 1
ATOM 6561 O O . LEU A 1 848 ? -17.615 9.905 -18.735 1.00 86.06 848 LEU A O 1
ATOM 6565 N N . PHE A 1 849 ? -17.152 8.223 -20.154 1.00 82.56 849 PHE A N 1
ATOM 6566 C CA . PHE A 1 849 ? -16.397 9.019 -21.115 1.00 82.56 849 PHE A CA 1
ATOM 6567 C C . PHE A 1 849 ? -17.370 9.782 -22.031 1.00 82.56 849 PHE A C 1
ATOM 6569 O O . PHE A 1 849 ? -18.345 9.193 -22.502 1.00 82.56 849 PHE A O 1
ATOM 6576 N N . ALA A 1 850 ? -17.130 11.081 -22.236 1.00 60.78 850 ALA A N 1
ATOM 6577 C CA . ALA A 1 850 ? -18.071 12.033 -22.845 1.00 60.78 850 ALA A CA 1
ATOM 6578 C C . ALA A 1 850 ? -17.570 12.614 -24.176 1.00 60.78 850 ALA A C 1
ATOM 6580 O O . ALA A 1 850 ? -16.359 12.925 -24.247 1.00 60.78 850 ALA A O 1
#

Nearest PDB structures (foldseek):
  8rot-assembly1_B  TM=6.145E-01  e=3.677E-08  Myxococcus xanthus
  8tbq-assembly2_Q  TM=4.231E-01  e=3.157E-03  Homo sapiens
  2lt9-assembly1_A  TM=4.373E-01  e=6.558E-03  Mus musculus
  2qvm-assembly1_A  TM=4.359E-01  e=7.339E-03  Canis lupus familiaris

Solvent-accessible surface area (backbone atoms only — not comparable to full-atom values): 45838 Å² total; per-residue (Å²): 126,97,65,61,98,86,55,82,91,75,68,56,72,86,48,58,72,38,63,30,38,38,36,27,26,32,56,72,59,34,38,65,67,58,51,71,43,39,59,65,71,56,57,49,46,51,30,59,71,31,74,62,34,64,44,71,48,76,65,62,41,52,81,32,36,43,63,55,52,27,42,53,54,53,50,51,50,39,72,70,35,77,90,47,48,34,40,35,29,38,46,20,28,26,57,20,30,54,30,48,45,34,41,66,74,41,33,58,79,70,34,81,81,60,46,67,44,53,53,37,38,38,30,36,46,17,44,64,51,14,22,51,72,16,34,78,82,39,46,57,57,47,48,52,48,54,62,74,43,60,87,66,60,93,64,81,68,63,62,60,62,49,44,40,46,56,38,52,54,50,48,63,71,54,52,82,83,52,87,46,48,20,38,38,45,35,8,49,81,38,48,34,50,70,50,62,25,59,36,87,62,66,60,89,40,50,62,40,38,38,32,22,24,42,38,86,53,76,82,89,38,80,35,82,81,46,47,74,55,53,51,61,51,47,54,74,68,36,54,56,102,86,41,80,51,58,22,17,89,62,27,41,26,58,28,44,35,49,69,58,69,21,65,65,38,49,43,63,89,51,48,74,45,45,42,88,69,57,37,35,69,82,40,51,52,66,35,67,68,50,51,50,50,50,30,59,70,78,68,42,89,83,79,92,82,82,91,82,91,84,89,86,86,90,94,93,89,92,88,88,88,84,81,88,86,88,86,83,89,79,89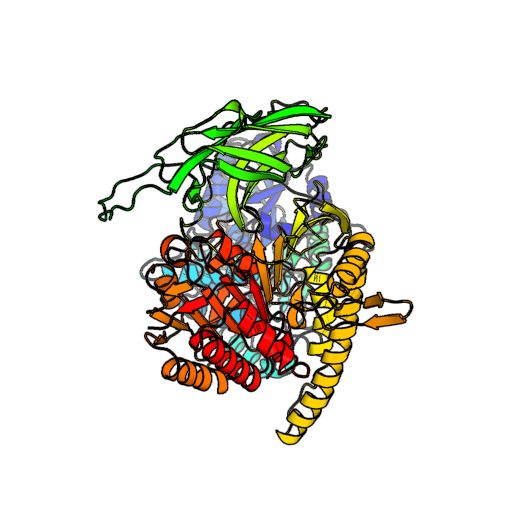,82,85,86,82,79,92,47,66,45,51,31,31,64,45,77,52,63,64,44,57,48,50,37,70,43,71,49,71,34,37,36,38,53,38,85,41,91,54,91,50,24,31,45,45,64,49,58,93,91,52,63,62,43,73,33,37,42,32,59,50,41,42,43,43,46,74,60,76,73,58,59,41,79,25,48,45,38,80,66,85,44,72,86,37,26,49,46,78,43,40,36,30,34,38,81,51,52,102,48,69,32,79,33,55,37,38,37,36,33,26,44,88,70,37,62,41,23,35,32,35,41,48,26,32,34,31,30,80,82,59,92,60,90,73,81,83,62,85,60,74,62,72,46,50,28,46,39,61,78,60,91,74,85,58,44,35,28,36,42,38,41,44,62,48,62,71,92,61,65,31,30,40,38,30,36,27,28,73,38,87,101,53,70,34,80,75,43,75,35,50,58,41,61,40,77,97,44,63,55,62,55,59,51,44,68,66,47,37,61,59,44,59,66,54,90,86,78,92,68,54,68,74,55,46,54,56,48,49,54,59,46,48,60,46,52,55,51,53,48,51,54,48,10,39,49,55,39,67,59,47,30,69,54,44,56,53,48,54,57,49,44,69,67,42,100,73,43,73,57,25,39,34,38,37,18,82,70,61,62,78,66,61,51,47,25,22,47,68,49,74,56,97,90,39,80,45,76,53,69,26,41,29,46,64,20,29,40,14,32,40,57,66,93,55,58,63,30,40,76,56,41,63,38,74,27,66,25,28,40,38,41,50,38,67,61,97,63,88,70,61,72,38,39,59,51,37,56,50,49,50,53,71,73,43,54,50,60,44,77,46,71,79,28,29,72,65,51,50,53,54,55,37,65,35,51,76,44,36,34,39,38,37,32,38,39,52,34,71,55,100,59,94,53,32,45,56,16,28,36,50,34,28,93,79,42,69,48,34,21,54,72,51,35,83,21,44,19,19,62,70,24,29,21,33,40,38,46,52,45,35,37,58,86,87,53,56,63,58,38,41,44,42,35,16,46,31,49,28,30,45,77,21,37,24,22,28,31,38,29,37,58,41,54,20,38,45,68,53,46,32,54,46,52,54,52,43,53,49,36,22,68,73,64,30,20,56,9,47,30,49,16,49,45,24,57,77,33,72,90,35,72,50,53,64,29,58,44,48,37,24,46,32,61,29,21,53,42,68,104

Radius of gyration: 31.39 Å; Cα contacts (8 Å, |Δi|>4): 1783; chains: 1; bounding box: 98×67×69 Å

Mean predicted aligned error: 18.1 Å

Foldseek 3Di:
DVDDQPDDDQPLVVQFQAEAEEEFEAALDFSCRQCVLADPVLVVLNCVVRVNRYHYDGFDLFADALLVRLLVVQVVSCVNPVPTAYEYEYEYAALRVVNVLCNFQVVCVSPVSGRYHYAAYEYEQYQLLAWLQLPLVCLVLLLVLLLLCLQQAPDDDSVVSVSVSVVSVVVNVVVPPDDGNSSNCRHSPDCSQPPSLQRDDATNYQYEYEFEQAARDPPVGPCPVCVVVSCVSQQVTADDPSDGARHLSIHGRCSTAARRNHPNPNRPPYHYYYNVNRHHSSNLNNDPSSSVRVCVRVVRDDDDDDDDDDDDDDDDDDDDDDDDDDDDDDDDDDDDDFKAWWAKDWDDAQEDEAQDKDKIKIFTDHDPDPLTEIDGDDVPDQKAKKKKAKFWAQKDWDDDRIDIAIQGSPGDRVRGMDIIMIHGHAQPPAKDKIKMKIFIDRQQDGQWIWIFIHIYGYNPPPDDHDRRDDTDTRTFHAANDDADGFQKEWEWHAHHDPFRKTWIFMAGPDPVQHHDTHTLGMFTCPRDDVLVVVQVLALVLLVPQDADDDPPVVNVVSVLVSLVVNLVSLLVVLQVLLVRDRPSVLVVLLVLVVDPDRTAAYEYEYQDQFRPQQSNWRWDADPNDTDIHDGDLQRHLYAYEYPNFHADDHVLEDAFQAEEEAEAADPPPDLVLLVVLLVLCPVLFHRYDYDPQFDPVVVLVVLQDQAGAEYEYAEAKDDRPDSDLQQTWGAGYPRDIDGLLNSALGPNQARNQHEYEYLHADPPHDRHFGRAVSNNLVRRRVNRHQKYKDFRGHDDSVVSSVLSNQQSVCLQVFAFSSRSLNVQCNVCVSGPRSSGIHMHHDSSRGYHGD

Secondary structure (DSSP, 8-state):
--S-TTS----TTTTTTSEEEEEE--TT--HHHHHHTS-HHHHHHHHHHTTT-EEEE---TTTS-HHHHHHHHHHHHHHHSTT--EEEEEEEETTHHHHHHHHHHSHHHH-TT--EEEEEEEEES--TT--GGGSTTHHHHHHHHHHHHTT--SSS-THHHHHHHHHHHHHHHH-SS---HHHHTT-SSSHIIIIITT--S--SSEEEEEEE---PPBTTBSHHHHHHHHHHHHHHHSEETTEE--BSSSSBSGGGTS--SSTT-SPSS-EEE-TTS---TTTGGG-HHHHHHHHHHHT----PPPP-----------------------------SSEEEEEEEEE--SEEETT-EEEEEEEEE----TTSEEEEPPTT-SEEEEEEEEE-TTEEEES-SEEEEEEESS--TTTSEEEEEEEEP---SS-EEEEEEEEEEETTEEEEEEEEEEEEE-TT--S-----------PPP--SS-----SEEEEEEEPSSSS-EEEEEEEEEETTEEEEEEEEEEEE-TTS-HHHHHHHHHHHHHHTS--S---HHHHHHHHHHHHHHHHHHHHHHHHHHHHHS-HHHHHHHHHHTTSSS--SEEEEEES---S-GGG---EEEETTEEEEPPPHHHHSEEEEEETTS--SSSSSEEE-S-EEEE-PPPSSS--HHHHHHHHHHHHHSTTEEEE-S--HHHHHHHHT-S--SEEEEEE-EE---SS-GGG-EEE-GGG-EEEGGGGTT-HIIIII--EEEEEEEEETT---PPPPTHHHHHHHHHTT-SEEEEESSPEEHHHHHHHHHHHHHHHHTT-BHHHHHHHHHHHTTT-HHHHHEEEEE-TT-EEE--

pLDDT: mean 78.24, std 18.94, range [21.81, 98.12]